Protein 4CPC (pdb70)

Sequence (1151 aa):
INKALLAKRKRLEMYTKASLKTSNQKIEHVWKTQQDQRQKLNQEYSQQFLTLFQQWDLDMQKAEEQEEKILNMFRQQQKILQQSRIVQSQRLKTIKQLYEQFIKSMEELEKNNHDNLLTGAQNEFKKEMAMLQKKIMMETQQQEINKALLAKRKRLEMMYTKASLKTSNQKIEHVWKTQQDQRQKLNQEYSQQFLTLFQQWDLDMQKAEEQEEKILNMFRQQQKILQQSRIVQSQRLKTIKQLYEQFIKSMEELEKNHDNLLTGAQNEFKKEMAMLQKKKIMMETQQQEIGVDINKALLAKRKRLEMYTKASLKTSNQKIEHVWKTQQDQRQKLNQEYSQQFLTLFQQWDLDMQKAEEQEEKILNMFRQQQKILQQSRIVQSQRLKTIKQLYEQFIKSMEELEKNHDNLLTGAQNNEFKKEMAMLQKKIMMETQQINKALLAKRKRLEMYTKASLKTSNQKIEHVWKTQQDQRQKLNQEYSQQFLTLFQQWDLDMQKAEEQEEKILNMFRQQQKILQQSRIVQSQRLKTIKQLYEQFIKSMEELEKNHDNLLTGAQNEFKKEMAMLQKKIMMETQQNKALLAKRKRLEMYTKASLKTSNQKIEHVWKTQQDQRQKLNQEYSQQFLTLFQQWDLDMQKAEEQEEKILNMFRQQQKILQQSRIVQSQRLKTIKQLYEQFIKSMEELEKNHDNNLLTGAQNEFKKEMAMLQKKIMMETQQQEIINKALLAKRKRLEMMYTKASLKTSNQKIEHVWKTQQDQRQKLNQEYSQQFLTLFQQWDLDMQKAEEQEEKILNMFRQQQKILQQSRIVQSQRLKTIKQLYEQFIKSMEELEKNHDNLLTGAQNEFKKEMAMLQKKIMMETQQQEIVQNMLEGVGVDINKALLAKRKRLEMYTKASLKTSNQKIEHVWKTQQDQRQKLNQEYSQQFLTLFQQWDLDMQKAEEQEEKILNMFRQQQKILQQSRIVQSQRLKTIKQLYEQFIKSMEELEKNHDNLLTGAQNEFKKKEMAMLQKKIMMETQQNKALLAKRKRLEMYTKASLKTSNQKIEHVWKTQQDQRQQKLNQEYSQQFLTLFQQWDLDMQKAEEQEEKILNMFRQQQKILQQSRIVQSQRLKTIKQLYEQFIKSMEELEKNHDNLLTGAQNEFKKEMAMMLQKKIMMETQQ

Secondary structure (DSSP, 8-state):
-HHHHHHHHHHHHHHHHHHHHHHHHHHHHHHHHHHHHHHHHHHHHHHHHHHHHHHHHHHHHHHHHHHHHHHHHHHHHHHHHHHHHHHHHHHHHHHHHHHHHHHHHHHHHHHHHHHHHHHHHHHHHHHHHHHHHHHHHHHSPP-/-HHHHHHHHHHHHHHHHHHHHHHHHHHHHHHHHHHHHHHHHHHHHHHHHHHHHHHHHHHHHHHHHHHHHHHHHHHHHHHHHHHHHHHHHHHHHHHHHHHHHHHHHHHHHHHHHHHHHHHHHHHHHHHHHHHHHHHHHHHSPPP-/-HHHHHHHHHHHHHHHHHHHHHHHHHHHHHHHHHHHHHHHHHHHHHHHHHHHHHHHHHHHHHHHHHHHHHHHHHHHHHHHHHHHHHHHHHHHHHHHHHHHHHHHHHHHHHHHHHHHHHHHHHHHHHHHHHHHHHHHHHHHHH--/-HHHHHHHHHHHHHHHHHHHHHHHHHHHHHHHHHHHHHHHHHHHHHHHHHHHHHHHHHHHHHHHHHHHHHHHHHHHHHHHHHHHHHHHHHHHHHHHHHHHHHHHHHHHHHHHHHHHHHHHHHHHHHHHHHHHHHHHHHHH-/-HHHHHHHHHHHHHHHHHHHHHHHHHHHHHHHHHHHHHHHHHHHHHHHHHHHHHHHHHHHHHHHHHHHHHHHHHHHHHHHHHHHHHHHHHHHHHHHHHHHHHHHHHHHHHHHHHHHHHHHHHHHHHHHHHHHHHHHHHSPPP-/-HHHHHHHHHHHHHHHHHHHHHHHHHHHHHHHHHHHHHHHHHHHHHHHHHHHHHHHHHHHHHHHHHHHHHHHHHHHHHHHHHHHHHHHHHHHHHHHHHHHHHHHHHHHHHHHHHHHHHHHHHHHHHHHHHHHHHHHHHHSPPP-/-HHHHHHHHHHHHHHHHHHHHHHHHHHHHHHHHHHHHHHHHHHHHHHHHHHHHHHHHHHHHHHHHHHHHHHHHHHHHHHHHHHHHHHHHHHHHHHHHHHHHHHHHHHHHHHHHHHHHHHHHHHHHHHHHHHHHHHHHHHHHHHHHHHHHHH-/-HHHHHHHHHHHHHHHHHHHHHHHHHHHHHHHHHHHHHHHHHHHHHHHHHHHHHHHHHHHHHHHHHHHHHHHHHHHHHHHHHHHHHHHHHHHHHHHHHHHHHHHHHHHHHHHHHHHHHHHHHHHHHHHHHHHHHHHHHH-

GO terms:
  GO:0000795 synaptonemal complex (C, IDA)
  GO:0005515 protein binding (F, IPI)
  GO:0005634 nucleus (C, IDA)
  GO:0035092 sperm DNA condensation (P, IMP)

InterPro domains:
  IPR006888 XLR/SYCP3/FAM9 domain [PF04803] (83-214)
  IPR051443 X-linked Lymphocyte-regulated/Synaptonemal Complex Protein 3 [PTHR19368] (1-221)

Foldseek 3Di:
DVVVVVVVVVVVVVVVVVVVVVVVVVVVVVVVVVVVVVVVVVVVVVVVVVVVVVVVVVVVVVVVVVVVVVVVVVVVVVVVVVVVVVVVVVVVVVVVVVVVVVVVVVVVVVVVVVVVVVVVVVVVVVVVVVVVVVVPVVPDDDD/DVVVVVVVVVVVVVVVVVVCVVVVVVVVVVVVVVVVVVVVVVVVVVVVVVVVVVVVVVVVVVVVVVVVVVVVVVVVVVVVVVVVVVVVVVVCVVVVVVVVVVVVVVVVVVVVVVVVVVVVVVVVVVVVVVVVVVVCVVPDDDDD/DVVVVVVVVVVVVVVVVVVVVVVVVVVVVVVVVVVVVVVVVVVVVVVVVVVVVVVVVVVVVVVVVVVVVVVVVVVVVVVVVVVVVVVVVVVVVVVVVVVVVVVVVVVVVVVVVVVVVVVVVVVVVVVVVVVVVVVVVVVVVVVD/DVVVVVVVVVVVVVVVVVVVVVVVVVVVVVVVVVVVVVVVVVVVVVVVVVVVVVVVVVVVVVVVVVVVVVVVVVVVVVVVVVVVVVVVVVVCVVVVVVVVVVVVVVVVVVVVVVVVVVVVVVVVVVVVVVVVVVCVVVVVD/DVVVVVVVVVVVVVVVVVVVVVVVVVVVVVVVVVVVVVVVVVVVVVVVVVVVVVVVVVVVVVVVVVVVVVVVCVVVVVVVVVVVVVVVVVVVVVVVVVVVVVVVVVVVVVVVVVVVVVVVVVVVVVVVVVVVVVCVVPDDDDD/DVVVVVVVVVVVVVVVVVVVVVVVVVVVVVVVVVVVVVVVVVVVVVVVVVVVVVVVVVVVVVVVVVVVVVVVVVVVVVVVVVVVVVVVVVVCVVVVVVVVVVVVVVVVVVVVVVVVVVVVVVVVVVVVVVVVVVVDVVPDDDDD/DVVVVVVVVVVVVVVVVVVVVVVVVVVVVVVVVVVVVVVVVVVVVVVVVVVVVVVVVVVVVVVVVVVVVVVVVVVVVVVVVVVVVVVVVVVVVVVVVVVVVVVVVVVVVVVVVVVVVVVVVVVVVVVVVVVVVVVVVVVVVVVVVVVVVVVD/DVVVVVVVVVVVVVVVVVVVVVVVVVVVVVVVVVVVVVVVVVVVVVVVVVVVVVVVVVVVVVVVVVVVVVVVVVVVVVVVVVVVVVVVVVVVVVVVVVVVVVVVVVVVVVVVVVVVVVVVVVVVVVVVVVVVVCVVVVVD

Organism: Homo sapiens (NCBI:txid9606)

Structure (mmCIF, N/CA/C/O backbone):
data_4CPC
#
_entry.id   4CPC
#
_cell.length_a   49.140
_cell.length_b   92.381
_cell.length_c   103.367
_cell.angle_alpha   66.53
_cell.angle_beta   82.32
_cell.angle_gamma   76.53
#
_symmetry.space_group_name_H-M   'P 1'
#
loop_
_entity.id
_entity.type
_entity.pdbx_description
1 polymer 'SYNAPTONEMAL COMPLEX PROTEIN 3'
2 water water
#
loop_
_atom_site.group_PDB
_atom_site.id
_atom_site.type_symbol
_atom_site.label_atom_id
_atom_site.label_alt_id
_atom_site.label_comp_id
_atom_site.label_asym_id
_atom_site.label_entity_id
_atom_site.label_seq_id
_atom_site.pdbx_PDB_ins_code
_atom_site.Cartn_x
_atom_site.Cartn_y
_atom_site.Cartn_z
_atom_site.occupancy
_atom_site.B_iso_or_equiv
_atom_site.auth_seq_id
_atom_site.auth_comp_id
_atom_site.auth_asym_id
_atom_site.auth_atom_id
_atom_site.pdbx_PDB_model_num
ATOM 1 N N . ILE A 1 18 ? -4.165 57.686 238.720 1.00 87.00 81 ILE A N 1
ATOM 2 C CA . ILE A 1 18 ? -3.105 58.674 238.506 1.00 86.37 81 ILE A CA 1
ATOM 3 C C . ILE A 1 18 ? -2.323 58.403 237.195 1.00 87.45 81 ILE A C 1
ATOM 4 O O . ILE A 1 18 ? -2.189 59.309 236.354 1.00 87.05 81 ILE A O 1
ATOM 9 N N . ASN A 1 19 ? -1.843 57.152 237.017 1.00 80.63 82 ASN A N 1
ATOM 10 C CA . ASN A 1 19 ? -1.143 56.752 235.792 1.00 78.60 82 ASN A CA 1
ATOM 11 C C . ASN A 1 19 ? -2.114 56.634 234.604 1.00 76.18 82 ASN A C 1
ATOM 12 O O . ASN A 1 19 ? -1.719 56.896 233.472 1.00 75.20 82 ASN A O 1
ATOM 17 N N . LYS A 1 20 ? -3.389 56.294 234.881 1.00 67.90 83 LYS A N 1
ATOM 18 C CA . LYS A 1 20 ? -4.479 56.214 233.910 1.00 65.64 83 LYS A CA 1
ATOM 19 C C . LYS A 1 20 ? -4.729 57.642 233.346 1.00 65.25 83 LYS A C 1
ATOM 20 O O . LYS A 1 20 ? -4.894 57.799 232.137 1.00 64.41 83 LYS A O 1
ATOM 26 N N . ALA A 1 21 ? -4.715 58.662 234.233 1.00 58.56 84 ALA A N 1
ATOM 27 C CA . ALA A 1 21 ? -4.885 60.080 233.914 1.00 57.27 84 ALA A CA 1
ATOM 28 C C . ALA A 1 21 ? -3.690 60.591 233.085 1.00 60.05 84 ALA A C 1
ATOM 29 O O . ALA A 1 21 ? -3.880 61.356 232.128 1.00 58.10 84 ALA A O 1
ATOM 31 N N . LEU A 1 22 ? -2.471 60.163 233.456 1.00 56.44 85 LEU A N 1
ATOM 32 C CA . LEU A 1 22 ? -1.242 60.547 232.768 1.00 56.90 85 LEU A CA 1
ATOM 33 C C . LEU A 1 22 ? -1.241 60.051 231.298 1.00 59.86 85 LEU A C 1
ATOM 34 O O . LEU A 1 22 ? -0.879 60.802 230.386 1.00 58.60 85 LEU A O 1
ATOM 39 N N . LEU A 1 23 ? -1.675 58.796 231.090 1.00 55.83 86 LEU A N 1
ATOM 40 C CA . LEU A 1 23 ? -1.745 58.188 229.772 1.00 55.18 86 LEU A CA 1
ATOM 41 C C . LEU A 1 23 ? -2.856 58.821 228.923 1.00 57.25 86 LEU A C 1
ATOM 42 O O . LEU A 1 23 ? -2.664 59.004 227.721 1.00 57.66 86 LEU A O 1
ATOM 47 N N . ALA A 1 24 ? -3.978 59.213 229.561 1.00 49.52 87 ALA A N 1
ATOM 48 C CA . ALA A 1 24 ? -5.107 59.856 228.902 1.00 47.31 87 ALA A CA 1
ATOM 49 C C . ALA A 1 24 ? -4.691 61.245 228.397 1.00 49.11 87 ALA A C 1
ATOM 50 O O . ALA A 1 24 ? -5.053 61.623 227.288 1.00 49.14 87 ALA A O 1
ATOM 52 N N . LYS A 1 25 ? -3.905 61.976 229.190 1.00 44.80 88 LYS A N 1
ATOM 53 C CA . LYS A 1 25 ? -3.380 63.295 228.842 1.00 44.44 88 LYS A CA 1
ATOM 54 C C . LYS A 1 25 ? -2.418 63.166 227.642 1.00 49.06 88 LYS A C 1
ATOM 55 O O . LYS A 1 25 ? -2.531 63.930 226.687 1.00 48.49 88 LYS A O 1
ATOM 61 N N . ARG A 1 26 ? -1.525 62.170 227.682 1.00 46.21 89 ARG A N 1
ATOM 62 C CA . ARG A 1 26 ? -0.538 61.888 226.635 1.00 46.16 89 ARG A CA 1
ATOM 63 C C . ARG A 1 26 ? -1.243 61.534 225.310 1.00 50.30 89 ARG A C 1
ATOM 64 O O . ARG A 1 26 ? -0.892 62.093 224.265 1.00 50.54 89 ARG A O 1
ATOM 72 N N . LYS A 1 27 ? -2.270 60.654 225.372 1.00 45.58 90 LYS A N 1
ATOM 73 C CA . LYS A 1 27 ? -3.074 60.230 224.227 1.00 44.60 90 LYS A CA 1
ATOM 74 C C . LYS A 1 27 ? -3.793 61.452 223.615 1.00 45.14 90 LYS A C 1
ATOM 75 O O . LYS A 1 27 ? -3.842 61.578 222.406 1.00 44.37 90 LYS A O 1
ATOM 81 N N . ARG A 1 28 ? -4.318 62.347 224.450 1.00 40.18 91 ARG A N 1
ATOM 82 C CA . ARG A 1 28 ? -4.984 63.550 223.985 1.00 39.78 91 ARG A CA 1
ATOM 83 C C . ARG A 1 28 ? -3.979 64.447 223.211 1.00 45.39 91 ARG A C 1
ATOM 84 O O . ARG A 1 28 ? -4.286 64.900 222.117 1.00 44.39 91 ARG A O 1
ATOM 92 N N . LEU A 1 29 ? -2.792 64.690 223.780 1.00 43.00 92 LEU A N 1
ATOM 93 C CA . LEU A 1 29 ? -1.770 65.511 223.120 1.00 43.14 92 LEU A CA 1
ATOM 94 C C . LEU A 1 29 ? -1.262 64.884 221.826 1.00 43.50 92 LEU A C 1
ATOM 95 O O . LEU A 1 29 ? -1.099 65.593 220.831 1.00 41.36 92 LEU A O 1
ATOM 100 N N . GLU A 1 30 ? -1.121 63.552 221.806 1.00 39.87 93 GLU A N 1
ATOM 101 C CA . GLU A 1 30 ? -0.713 62.825 220.600 1.00 40.87 93 GLU A CA 1
ATOM 102 C C . GLU A 1 30 ? -1.742 62.945 219.460 1.00 45.44 93 GLU A C 1
ATOM 103 O O . GLU A 1 30 ? -1.339 63.101 218.304 1.00 43.72 93 GLU A O 1
ATOM 109 N N . MET A 1 31 ? -3.059 62.895 219.796 1.00 43.20 94 MET A N 1
ATOM 110 C CA . MET A 1 31 ? -4.146 63.022 218.842 1.00 44.71 94 MET A CA 1
ATOM 111 C C . MET A 1 31 ? -4.163 64.447 218.290 1.00 44.83 94 MET A C 1
ATOM 112 O O . MET A 1 31 ? -4.317 64.611 217.080 1.00 44.34 94 MET A O 1
ATOM 117 N N . TYR A 1 32 ? -4.005 65.471 219.151 1.00 37.33 95 TYR A N 1
ATOM 118 C CA . TYR A 1 32 ? -3.978 66.860 218.702 1.00 36.67 95 TYR A CA 1
ATOM 119 C C . TYR A 1 32 ? -2.767 67.117 217.748 1.00 40.62 95 TYR A C 1
ATOM 120 O O . TYR A 1 32 ? -2.913 67.777 216.718 1.00 42.69 95 TYR A O 1
ATOM 129 N N . THR A 1 33 ? -1.593 66.581 218.087 1.00 34.98 96 THR A N 1
ATOM 130 C CA . THR A 1 33 ? -0.384 66.706 217.268 1.00 34.48 96 THR A CA 1
ATOM 131 C C . THR A 1 33 ? -0.618 66.123 215.883 1.00 38.12 96 THR A C 1
ATOM 132 O O . THR A 1 33 ? -0.333 66.784 214.885 1.00 37.57 96 THR A O 1
ATOM 136 N N . LYS A 1 34 ? -1.175 64.907 215.834 1.00 36.54 97 LYS A N 1
ATOM 137 C CA . LYS A 1 34 ? -1.488 64.216 214.586 1.00 37.16 97 LYS A CA 1
ATOM 138 C C . LYS A 1 34 ? -2.430 65.071 213.695 1.00 41.24 97 LYS A C 1
ATOM 139 O O . LYS A 1 34 ? -2.133 65.285 212.523 1.00 41.91 97 LYS A O 1
ATOM 145 N N . ALA A 1 35 ? -3.495 65.622 214.280 1.00 36.85 98 ALA A N 1
ATOM 146 C CA . ALA A 1 35 ? -4.472 66.466 213.602 1.00 35.72 98 ALA A CA 1
ATOM 147 C C . ALA A 1 35 ? -3.840 67.768 213.096 1.00 37.74 98 ALA A C 1
ATOM 148 O O . ALA A 1 35 ? -4.122 68.208 211.973 1.00 39.10 98 ALA A O 1
ATOM 150 N N . SER A 1 36 ? -3.000 68.385 213.921 1.00 33.18 99 SER A N 1
ATOM 151 C CA . SER A 1 36 ? -2.324 69.622 213.546 1.00 33.96 99 SER A CA 1
ATOM 152 C C . SER A 1 36 ? -1.338 69.429 212.397 1.00 36.02 99 SER A C 1
ATOM 153 O O . SER A 1 36 ? -1.334 70.224 211.469 1.00 34.29 99 SER A O 1
ATOM 156 N N . LEU A 1 37 ? -0.535 68.363 212.448 1.00 34.03 100 LEU A N 1
ATOM 157 C CA . LEU A 1 37 ? 0.415 68.045 211.383 1.00 34.32 100 LEU A CA 1
ATOM 158 C C . LEU A 1 37 ? -0.319 67.713 210.092 1.00 36.40 100 LEU A C 1
ATOM 159 O O . LEU A 1 37 ? 0.080 68.178 209.028 1.00 36.29 100 LEU A O 1
ATOM 164 N N . LYS A 1 38 ? -1.447 66.997 210.189 1.00 32.80 101 LYS A N 1
ATOM 165 C CA . LYS A 1 38 ? -2.262 66.639 209.027 1.00 31.07 101 LYS A CA 1
ATOM 166 C C . LYS A 1 38 ? -2.796 67.891 208.324 1.00 31.80 101 LYS A C 1
ATOM 167 O O . LYS A 1 38 ? -2.705 67.990 207.104 1.00 30.53 101 LYS A O 1
ATOM 173 N N . THR A 1 39 ? -3.292 68.858 209.096 1.00 27.99 102 THR A N 1
ATOM 174 C CA . THR A 1 39 ? -3.841 70.099 208.561 1.00 28.25 102 THR A CA 1
ATOM 175 C C . THR A 1 39 ? -2.744 70.970 207.920 1.00 34.33 102 THR A C 1
ATOM 176 O O . THR A 1 39 ? -2.919 71.443 206.803 1.00 38.68 102 THR A O 1
ATOM 180 N N . SER A 1 40 ? -1.650 71.193 208.638 1.00 28.60 103 SER A N 1
ATOM 181 C CA . SER A 1 40 ? -0.512 71.998 208.204 1.00 28.90 103 SER A CA 1
ATOM 182 C C . SER A 1 40 ? 0.119 71.448 206.929 1.00 33.23 103 SER A C 1
ATOM 183 O O . SER A 1 40 ? 0.432 72.224 206.030 1.00 33.61 103 SER A O 1
ATOM 186 N N . ASN A 1 41 ? 0.225 70.107 206.823 1.00 29.81 104 ASN A N 1
ATOM 187 C CA . ASN A 1 41 ? 0.738 69.457 205.616 1.00 30.55 104 ASN A CA 1
ATOM 188 C C . ASN A 1 41 ? -0.202 69.594 204.439 1.00 35.88 104 ASN A C 1
ATOM 189 O O . ASN A 1 41 ? 0.248 69.899 203.327 1.00 37.50 104 ASN A O 1
ATOM 194 N N . GLN A 1 42 ? -1.518 69.465 204.689 1.00 31.37 105 GLN A N 1
ATOM 195 C CA . GLN A 1 42 ? -2.533 69.610 203.654 1.00 30.60 105 GLN A CA 1
ATOM 196 C C . GLN A 1 42 ? -2.512 71.019 203.028 1.00 33.74 105 GLN A C 1
ATOM 197 O O . GLN A 1 42 ? -2.630 71.149 201.806 1.00 34.31 105 GLN A O 1
ATOM 203 N N . LYS A 1 43 ? -2.298 72.052 203.848 1.00 30.26 106 LYS A N 1
ATOM 204 C CA . LYS A 1 43 ? -2.233 73.437 203.354 1.00 30.21 106 LYS A CA 1
ATOM 205 C C . LYS A 1 43 ? -1.041 73.637 202.406 1.00 37.32 106 LYS A C 1
ATOM 206 O O . LYS A 1 43 ? -1.172 74.348 201.404 1.00 38.79 106 LYS A O 1
ATOM 212 N N . ILE A 1 44 ? 0.109 73.000 202.706 1.00 35.06 107 ILE A N 1
ATOM 213 C CA . ILE A 1 44 ? 1.295 73.042 201.837 1.00 35.51 107 ILE A CA 1
ATOM 214 C C . ILE A 1 44 ? 0.981 72.265 200.544 1.00 41.39 107 ILE A C 1
ATOM 215 O O . ILE A 1 44 ? 1.316 72.723 199.447 1.00 40.60 107 ILE A O 1
ATOM 220 N N . GLU A 1 45 ? 0.293 71.115 200.662 1.00 38.25 108 GLU A N 1
ATOM 221 C CA . GLU A 1 45 ? -0.118 70.334 199.486 1.00 37.43 108 GLU A CA 1
ATOM 222 C C . GLU A 1 45 ? -1.014 71.171 198.549 1.00 38.99 108 GLU A C 1
ATOM 223 O O . GLU A 1 45 ? -0.917 71.080 197.323 1.00 38.20 108 GLU A O 1
ATOM 229 N N . HIS A 1 46 ? -1.859 72.031 199.134 1.00 35.49 109 HIS A N 1
ATOM 230 C CA . HIS A 1 46 ? -2.720 72.881 198.339 1.00 34.53 109 HIS A CA 1
ATOM 231 C C . HIS A 1 46 ? -1.922 73.941 197.544 1.00 38.82 109 HIS A C 1
ATOM 232 O O . HIS A 1 46 ? -2.321 74.312 196.436 1.00 37.36 109 HIS A O 1
ATOM 239 N N . VAL A 1 47 ? -0.779 74.382 198.069 1.00 34.70 110 VAL A N 1
ATOM 240 C CA . VAL A 1 47 ? 0.106 75.302 197.331 1.00 35.24 110 VAL A CA 1
ATOM 241 C C . VAL A 1 47 ? 0.641 74.586 196.072 1.00 35.63 110 VAL A C 1
ATOM 242 O O . VAL A 1 47 ? 0.539 75.141 194.987 1.00 33.31 110 VAL A O 1
ATOM 246 N N . TRP A 1 48 ? 1.101 73.318 196.194 1.00 34.40 111 TRP A N 1
ATOM 247 C CA . TRP A 1 48 ? 1.588 72.562 195.024 1.00 35.81 111 TRP A CA 1
ATOM 248 C C . TRP A 1 48 ? 0.501 72.424 193.966 1.00 37.72 111 TRP A C 1
ATOM 249 O O . TRP A 1 48 ? 0.763 72.649 192.794 1.00 36.67 111 TRP A O 1
ATOM 260 N N . LYS A 1 49 ? -0.724 72.063 194.401 1.00 35.13 112 LYS A N 1
ATOM 261 C CA . LYS A 1 49 ? -1.872 71.868 193.516 1.00 34.35 112 LYS A CA 1
ATOM 262 C C . LYS A 1 49 ? -2.287 73.133 192.799 1.00 34.86 112 LYS A C 1
ATOM 263 O O . LYS A 1 49 ? -2.641 73.081 191.620 1.00 33.46 112 LYS A O 1
ATOM 269 N N . THR A 1 50 ? -2.192 74.264 193.496 1.00 30.19 113 THR A N 1
ATOM 270 C CA . THR A 1 50 ? -2.498 75.589 192.967 1.00 30.43 113 THR A CA 1
ATOM 271 C C . THR A 1 50 ? -1.543 75.942 191.904 1.00 35.86 113 THR A C 1
ATOM 272 O O . THR A 1 50 ? -1.984 76.365 190.852 1.00 38.88 113 THR A O 1
ATOM 276 N N . GLN A 1 51 ? -0.214 75.775 192.169 1.00 32.19 114 GLN A N 1
ATOM 277 C CA . GLN A 1 51 ? 0.845 76.095 191.211 1.00 30.47 114 GLN A CA 1
ATOM 278 C C . GLN A 1 51 ? 0.669 75.284 189.936 1.00 33.30 114 GLN A C 1
ATOM 279 O O . GLN A 1 51 ? 0.658 75.853 188.862 1.00 33.77 114 GLN A O 1
ATOM 285 N N . GLN A 1 52 ? 0.443 73.986 190.077 1.00 30.19 115 GLN A N 1
ATOM 286 C CA . GLN A 1 52 ? 0.224 73.048 188.993 1.00 30.35 115 GLN A CA 1
ATOM 287 C C . GLN A 1 52 ? -1.019 73.461 188.184 1.00 33.94 115 GLN A C 1
ATOM 288 O O . GLN A 1 52 ? -0.952 73.496 186.959 1.00 34.51 115 GLN A O 1
ATOM 294 N N . ASP A 1 53 ? -2.128 73.833 188.872 1.00 30.18 116 ASP A N 1
ATOM 295 C CA . ASP A 1 53 ? -3.364 74.268 188.204 1.00 28.04 116 ASP A CA 1
ATOM 296 C C . ASP A 1 53 ? -3.110 75.490 187.327 1.00 31.91 116 ASP A C 1
ATOM 297 O O . ASP A 1 53 ? -3.527 75.516 186.164 1.00 32.22 116 ASP A O 1
ATOM 302 N N . GLN A 1 54 ? -2.430 76.496 187.899 1.00 28.91 117 GLN A N 1
ATOM 303 C CA . GLN A 1 54 ? -2.095 77.754 187.209 1.00 28.02 117 GLN A CA 1
ATOM 304 C C . GLN A 1 54 ? -1.135 77.568 186.050 1.00 30.28 117 GLN A C 1
ATOM 305 O O . GLN A 1 54 ? -1.302 78.258 185.060 1.00 30.07 117 GLN A O 1
ATOM 311 N N . ARG A 1 55 ? -0.161 76.631 186.148 1.00 26.10 118 ARG A N 1
ATOM 312 C CA . ARG A 1 55 ? 0.734 76.375 185.019 1.00 27.43 118 ARG A CA 1
ATOM 313 C C . ARG A 1 55 ? -0.068 75.719 183.881 1.00 30.81 118 ARG A C 1
ATOM 314 O O . ARG A 1 55 ? 0.056 76.123 182.737 1.00 32.13 118 ARG A O 1
ATOM 322 N N . GLN A 1 56 ? -0.923 74.754 184.203 1.00 31.05 119 GLN A N 1
ATOM 323 C CA . GLN A 1 56 ? -1.762 74.088 183.174 1.00 32.52 119 GLN A CA 1
ATOM 324 C C . GLN A 1 56 ? -2.787 75.035 182.545 1.00 31.19 119 GLN A C 1
ATOM 325 O O . GLN A 1 56 ? -2.962 75.027 181.346 1.00 30.30 119 GLN A O 1
ATOM 331 N N . LYS A 1 57 ? -3.378 75.907 183.330 1.00 29.76 120 LYS A N 1
ATOM 332 C CA . LYS A 1 57 ? -4.357 76.888 182.837 1.00 30.32 120 LYS A CA 1
ATOM 333 C C . LYS A 1 57 ? -3.671 77.834 181.832 1.00 36.20 120 LYS A C 1
ATOM 334 O O . LYS A 1 57 ? -4.209 78.081 180.743 1.00 34.90 120 LYS A O 1
ATOM 340 N N . LEU A 1 58 ? -2.457 78.310 182.171 1.00 33.79 121 LEU A N 1
ATOM 341 C CA . LEU A 1 58 ? -1.681 79.170 181.284 1.00 33.20 121 LEU A CA 1
ATOM 342 C C . LEU A 1 58 ? -1.376 78.473 179.969 1.00 35.41 121 LEU A C 1
ATOM 343 O O . LEU A 1 58 ? -1.558 79.064 178.905 1.00 35.37 121 LEU A O 1
ATOM 348 N N . ASN A 1 59 ? -0.980 77.187 180.028 1.00 31.84 122 ASN A N 1
ATOM 349 C CA . ASN A 1 59 ? -0.701 76.424 178.819 1.00 31.98 122 ASN A CA 1
ATOM 350 C C . ASN A 1 59 ? -1.931 76.242 177.944 1.00 36.14 122 ASN A C 1
ATOM 351 O O . ASN A 1 59 ? -1.832 76.353 176.716 1.00 37.27 122 ASN A O 1
ATOM 356 N N . GLN A 1 60 ? -3.089 75.985 178.577 1.00 32.06 123 GLN A N 1
ATOM 357 C CA . GLN A 1 60 ? -4.363 75.780 177.894 1.00 31.01 123 GLN A CA 1
ATOM 358 C C . GLN A 1 60 ? -4.829 77.043 177.219 1.00 34.28 123 GLN A C 1
ATOM 359 O O . GLN A 1 60 ? -5.224 76.980 176.060 1.00 35.85 123 GLN A O 1
ATOM 365 N N . GLU A 1 61 ? -4.661 78.194 177.873 1.00 31.35 124 GLU A N 1
ATOM 366 C CA . GLU A 1 61 ? -5.000 79.523 177.314 1.00 32.17 124 GLU A CA 1
ATOM 367 C C . GLU A 1 61 ? -4.159 79.845 176.080 1.00 36.98 124 GLU A C 1
ATOM 368 O O . GLU A 1 61 ? -4.721 80.232 175.071 1.00 37.22 124 GLU A O 1
ATOM 374 N N . TYR A 1 62 ? -2.823 79.647 176.141 1.00 34.34 125 TYR A N 1
ATOM 375 C CA . TYR A 1 62 ? -1.978 79.916 174.982 1.00 34.70 125 TYR A CA 1
ATOM 376 C C . TYR A 1 62 ? -2.195 78.901 173.869 1.00 36.98 125 TYR A C 1
ATOM 377 O O . TYR A 1 62 ? -2.236 79.291 172.708 1.00 34.84 125 TYR A O 1
ATOM 386 N N . SER A 1 63 ? -2.416 77.619 174.225 1.00 33.64 126 SER A N 1
ATOM 387 C CA . SER A 1 63 ? -2.687 76.594 173.202 1.00 33.86 126 SER A CA 1
ATOM 388 C C . SER A 1 63 ? -3.934 76.919 172.389 1.00 37.88 126 SER A C 1
ATOM 389 O O . SER A 1 63 ? -3.930 76.696 171.190 1.00 37.67 126 SER A O 1
ATOM 392 N N . GLN A 1 64 ? -4.971 77.474 173.027 1.00 35.88 127 GLN A N 1
ATOM 393 C CA . GLN A 1 64 ? -6.188 77.868 172.338 1.00 37.60 127 GLN A CA 1
ATOM 394 C C . GLN A 1 64 ? -5.869 78.981 171.329 1.00 41.77 127 GLN A C 1
ATOM 395 O O . GLN A 1 64 ? -6.281 78.889 170.179 1.00 40.22 127 GLN A O 1
ATOM 401 N N . GLN A 1 65 ? -5.111 80.011 171.765 1.00 39.23 128 GLN A N 1
ATOM 402 C CA . GLN A 1 65 ? -4.671 81.130 170.916 1.00 38.19 128 GLN A CA 1
ATOM 403 C C . GLN A 1 65 ? -3.796 80.652 169.742 1.00 40.63 128 GLN A C 1
ATOM 404 O O . GLN A 1 65 ? -4.026 81.083 168.622 1.00 40.35 128 GLN A O 1
ATOM 410 N N . PHE A 1 66 ? -2.849 79.718 169.979 1.00 36.20 129 PHE A N 1
ATOM 411 C CA . PHE A 1 66 ? -2.029 79.205 168.899 1.00 35.45 129 PHE A CA 1
ATOM 412 C C . PHE A 1 66 ? -2.872 78.387 167.917 1.00 42.78 129 PHE A C 1
ATOM 413 O O . PHE A 1 66 ? -2.653 78.489 166.715 1.00 41.89 129 PHE A O 1
ATOM 421 N N . LEU A 1 67 ? -3.843 77.603 168.422 1.00 42.15 130 LEU A N 1
ATOM 422 C CA . LEU A 1 67 ? -4.749 76.804 167.592 1.00 44.08 130 LEU A CA 1
ATOM 423 C C . LEU A 1 67 ? -5.567 77.712 166.664 1.00 44.50 130 LEU A C 1
ATOM 424 O O . LEU A 1 67 ? -5.687 77.405 165.487 1.00 42.89 130 LEU A O 1
ATOM 429 N N . THR A 1 68 ? -6.094 78.828 167.184 1.00 41.33 131 THR A N 1
ATOM 430 C CA . THR A 1 68 ? -6.834 79.812 166.401 1.00 41.70 131 THR A CA 1
ATOM 431 C C . THR A 1 68 ? -5.951 80.336 165.246 1.00 48.24 131 THR A C 1
ATOM 432 O O . THR A 1 68 ? -6.407 80.310 164.100 1.00 49.28 131 THR A O 1
ATOM 436 N N . LEU A 1 69 ? -4.680 80.716 165.536 1.00 43.68 132 LEU A N 1
ATOM 437 C CA . LEU A 1 69 ? -3.735 81.213 164.538 1.00 43.63 132 LEU A CA 1
ATOM 438 C C . LEU A 1 69 ? -3.423 80.186 163.459 1.00 45.67 132 LEU A C 1
ATOM 439 O O . LEU A 1 69 ? -3.423 80.527 162.281 1.00 44.46 132 LEU A O 1
ATOM 444 N N . PHE A 1 70 ? -3.169 78.930 163.861 1.00 42.65 133 PHE A N 1
ATOM 445 C CA . PHE A 1 70 ? -2.856 77.861 162.928 1.00 41.94 133 PHE A CA 1
ATOM 446 C C . PHE A 1 70 ? -4.062 77.505 162.039 1.00 49.22 133 PHE A C 1
ATOM 447 O O . PHE A 1 70 ? -3.880 77.244 160.859 1.00 49.84 133 PHE A O 1
ATOM 455 N N . GLN A 1 71 ? -5.288 77.556 162.591 1.00 47.32 134 GLN A N 1
ATOM 456 C CA . GLN A 1 71 ? -6.522 77.254 161.873 1.00 47.98 134 GLN A CA 1
ATOM 457 C C . GLN A 1 71 ? -6.778 78.344 160.849 1.00 52.77 134 GLN A C 1
ATOM 458 O O . GLN A 1 71 ? -7.091 78.018 159.710 1.00 54.05 134 GLN A O 1
ATOM 464 N N . GLN A 1 72 ? -6.640 79.623 161.248 1.00 47.63 135 GLN A N 1
ATOM 465 C CA . GLN A 1 72 ? -6.805 80.775 160.374 1.00 47.37 135 GLN A CA 1
ATOM 466 C C . GLN A 1 72 ? -5.781 80.727 159.225 1.00 51.01 135 GLN A C 1
ATOM 467 O O . GLN A 1 72 ? -6.140 80.994 158.080 1.00 49.18 135 GLN A O 1
ATOM 473 N N . TRP A 1 73 ? -4.534 80.335 159.529 1.00 47.12 136 TRP A N 1
ATOM 474 C CA . TRP A 1 73 ? -3.478 80.228 158.542 1.00 46.95 136 TRP A CA 1
ATOM 475 C C . TRP A 1 73 ? -3.829 79.150 157.507 1.00 53.98 136 TRP A C 1
ATOM 476 O O . TRP A 1 73 ? -3.703 79.398 156.304 1.00 55.24 136 TRP A O 1
ATOM 487 N N . ASP A 1 74 ? -4.293 77.988 157.966 1.00 51.85 137 ASP A N 1
ATOM 488 C CA . ASP A 1 74 ? -4.694 76.880 157.106 1.00 53.08 137 ASP A CA 1
ATOM 489 C C . ASP A 1 74 ? -5.851 77.273 156.170 1.00 57.70 137 ASP A C 1
ATOM 490 O O . ASP A 1 74 ? -5.802 76.934 154.998 1.00 56.35 137 ASP A O 1
ATOM 495 N N . LEU A 1 75 ? -6.852 78.008 156.672 1.00 56.75 138 LEU A N 1
ATOM 496 C CA . LEU A 1 75 ? -7.984 78.480 155.876 1.00 59.18 138 LEU A CA 1
ATOM 497 C C . LEU A 1 75 ? -7.540 79.488 154.817 1.00 64.35 138 LEU A C 1
ATOM 498 O O . LEU A 1 75 ? -8.042 79.442 153.690 1.00 63.91 138 LEU A O 1
ATOM 503 N N . ASP A 1 76 ? -6.587 80.377 155.179 1.00 60.76 139 ASP A N 1
ATOM 504 C CA . ASP A 1 76 ? -6.028 81.380 154.281 1.00 60.74 139 ASP A CA 1
ATOM 505 C C . ASP A 1 76 ? -5.234 80.750 153.145 1.00 63.49 139 ASP A C 1
ATOM 506 O O . ASP A 1 76 ? -5.239 81.276 152.031 1.00 62.11 139 ASP A O 1
ATOM 511 N N . MET A 1 77 ? -4.591 79.608 153.420 1.00 61.09 140 MET A N 1
ATOM 512 C CA . MET A 1 77 ? -3.825 78.857 152.430 1.00 61.80 140 MET A CA 1
ATOM 513 C C . MET A 1 77 ? -4.753 78.139 151.463 1.00 65.75 140 MET A C 1
ATOM 514 O O . MET A 1 77 ? -4.393 77.975 150.304 1.00 65.41 140 MET A O 1
ATOM 519 N N . GLN A 1 78 ? -5.942 77.721 151.938 1.00 62.72 141 GLN A N 1
ATOM 520 C CA . GLN A 1 78 ? -6.970 77.066 151.132 1.00 63.49 141 GLN A CA 1
ATOM 521 C C . GLN A 1 78 ? -7.563 78.085 150.150 1.00 69.25 141 GLN A C 1
ATOM 522 O O . GLN A 1 78 ? -7.741 77.758 148.975 1.00 69.03 141 GLN A O 1
ATOM 528 N N . LYS A 1 79 ? -7.846 79.318 150.635 1.00 66.55 142 LYS A N 1
ATOM 529 C CA . LYS A 1 79 ? -8.357 80.433 149.846 1.00 67.26 142 LYS A CA 1
ATOM 530 C C . LYS A 1 79 ? -7.333 80.821 148.760 1.00 71.72 142 LYS A C 1
ATOM 531 O O . LYS A 1 79 ? -7.734 81.024 147.611 1.00 71.67 142 LYS A O 1
ATOM 537 N N . ALA A 1 80 ? -6.018 80.886 149.123 1.00 67.33 143 ALA A N 1
ATOM 538 C CA . ALA A 1 80 ? -4.914 81.225 148.216 1.00 66.65 143 ALA A CA 1
ATOM 539 C C . ALA A 1 80 ? -4.753 80.186 147.097 1.00 73.43 143 ALA A C 1
ATOM 540 O O . ALA A 1 80 ? -4.414 80.552 145.970 1.00 72.74 143 ALA A O 1
ATOM 542 N N . GLU A 1 81 ? -5.011 78.901 147.410 1.00 72.37 144 GLU A N 1
ATOM 543 C CA . GLU A 1 81 ? -4.952 77.785 146.465 1.00 73.56 144 GLU A CA 1
ATOM 544 C C . GLU A 1 81 ? -6.104 77.896 145.456 1.00 80.38 144 GLU A C 1
ATOM 545 O O . GLU A 1 81 ? -5.890 77.650 144.272 1.00 80.25 144 GLU A O 1
ATOM 551 N N . GLU A 1 82 ? -7.315 78.260 145.927 1.00 78.19 145 GLU A N 1
ATOM 552 C CA . GLU A 1 82 ? -8.505 78.409 145.091 1.00 78.81 145 GLU A CA 1
ATOM 553 C C . GLU A 1 82 ? -8.347 79.568 144.114 1.00 85.02 145 GLU A C 1
ATOM 554 O O . GLU A 1 82 ? -8.723 79.431 142.947 1.00 84.44 145 GLU A O 1
ATOM 560 N N . GLN A 1 83 ? -7.795 80.706 144.590 1.00 83.09 146 GLN A N 1
ATOM 561 C CA . GLN A 1 83 ? -7.582 81.894 143.763 1.00 83.99 146 GLN A CA 1
ATOM 562 C C . GLN A 1 83 ? -6.475 81.684 142.728 1.00 89.40 146 GLN A C 1
ATOM 563 O O . GLN A 1 83 ? -6.585 82.218 141.627 1.00 89.05 146 GLN A O 1
ATOM 569 N N . GLU A 1 84 ? -5.443 80.876 143.049 1.00 86.99 147 GLU A N 1
ATOM 570 C CA . GLU A 1 84 ? -4.382 80.576 142.085 1.00 87.78 147 GLU A CA 1
ATOM 571 C C . GLU A 1 84 ? -4.839 79.542 141.037 1.00 92.81 147 GLU A C 1
ATOM 572 O O . GLU A 1 84 ? -4.218 79.433 139.976 1.00 93.14 147 GLU A O 1
ATOM 578 N N . GLU A 1 85 ? -5.926 78.795 141.340 1.00 88.93 148 GLU A N 1
ATOM 579 C CA . GLU A 1 85 ? -6.550 77.817 140.441 1.00 88.54 148 GLU A CA 1
ATOM 580 C C . GLU A 1 85 ? -7.389 78.598 139.417 1.00 90.62 148 GLU A C 1
ATOM 581 O O . GLU A 1 85 ? -7.443 78.219 138.249 1.00 90.36 148 GLU A O 1
ATOM 587 N N . LYS A 1 86 ? -8.018 79.700 139.867 1.00 85.68 149 LYS A N 1
ATOM 588 C CA . LYS A 1 86 ? -8.845 80.581 139.052 1.00 85.01 149 LYS A CA 1
ATOM 589 C C . LYS A 1 86 ? -8.003 81.326 138.012 1.00 88.84 149 LYS A C 1
ATOM 590 O O . LYS A 1 86 ? -8.414 81.397 136.851 1.00 87.40 149 LYS A O 1
ATOM 596 N N . ILE A 1 87 ? -6.828 81.870 138.428 1.00 86.47 150 ILE A N 1
ATOM 597 C CA . ILE A 1 87 ? -5.904 82.603 137.555 1.00 86.74 150 ILE A CA 1
ATOM 598 C C . ILE A 1 87 ? -5.268 81.688 136.504 1.00 92.68 150 ILE A C 1
ATOM 599 O O . ILE A 1 87 ? -5.193 82.087 135.342 1.00 92.65 150 ILE A O 1
ATOM 604 N N . LEU A 1 88 ? -4.878 80.455 136.873 1.00 90.21 151 LEU A N 1
ATOM 605 C CA . LEU A 1 88 ? -4.321 79.502 135.905 1.00 91.10 151 LEU A CA 1
ATOM 606 C C . LEU A 1 88 ? -5.355 79.159 134.797 1.00 95.71 151 LEU A C 1
ATOM 607 O O . LEU A 1 88 ? -4.987 79.058 133.626 1.00 94.98 151 LEU A O 1
ATOM 612 N N . ASN A 1 89 ? -6.642 79.038 135.175 1.00 93.08 152 ASN A N 1
ATOM 613 C CA . ASN A 1 89 ? -7.748 78.761 134.260 1.00 93.33 152 ASN A CA 1
ATOM 614 C C . ASN A 1 89 ? -8.086 79.971 133.380 1.00 97.31 152 ASN A C 1
ATOM 615 O O . ASN A 1 89 ? -8.360 79.788 132.195 1.00 96.29 152 ASN A O 1
ATOM 620 N N . MET A 1 90 ? -8.045 81.201 133.942 1.00 94.45 153 MET A N 1
ATOM 621 C CA . MET A 1 90 ? -8.308 82.423 133.178 1.00 95.00 153 MET A CA 1
ATOM 622 C C . MET A 1 90 ? -7.151 82.794 132.245 1.00 98.04 153 MET A C 1
ATOM 623 O O . MET A 1 90 ? -7.378 83.470 131.242 1.00 97.79 153 MET A O 1
ATOM 628 N N . PHE A 1 91 ? -5.923 82.328 132.557 1.00 93.42 154 PHE A N 1
ATOM 629 C CA . PHE A 1 91 ? -4.744 82.550 131.732 1.00 92.50 154 PHE A CA 1
ATOM 630 C C . PHE A 1 91 ? -4.753 81.593 130.543 1.00 96.81 154 PHE A C 1
ATOM 631 O O . PHE A 1 91 ? -4.432 82.030 129.443 1.00 96.57 154 PHE A O 1
ATOM 639 N N . ARG A 1 92 ? -5.095 80.303 130.761 1.00 93.19 155 ARG A N 1
ATOM 640 C CA . ARG A 1 92 ? -5.145 79.271 129.715 1.00 92.87 155 ARG A CA 1
ATOM 641 C C . ARG A 1 92 ? -6.125 79.616 128.586 1.00 96.08 155 ARG A C 1
ATOM 642 O O . ARG A 1 92 ? -5.832 79.343 127.423 1.00 95.54 155 ARG A O 1
ATOM 650 N N . GLN A 1 93 ? -7.251 80.261 128.933 1.00 92.26 156 GLN A N 1
ATOM 651 C CA . GLN A 1 93 ? -8.269 80.739 127.996 1.00 92.14 156 GLN A CA 1
ATOM 652 C C . GLN A 1 93 ? -7.716 81.939 127.203 1.00 95.86 156 GLN A C 1
ATOM 653 O O . GLN A 1 93 ? -7.756 81.936 125.971 1.00 95.93 156 GLN A O 1
ATOM 659 N N . GLN A 1 94 ? -7.161 82.935 127.916 1.00 91.69 157 GLN A N 1
ATOM 660 C CA . GLN A 1 94 ? -6.572 84.160 127.365 1.00 91.30 157 GLN A CA 1
ATOM 661 C C . GLN A 1 94 ? -5.302 83.905 126.529 1.00 93.87 157 GLN A C 1
ATOM 662 O O . GLN A 1 94 ? -5.024 84.669 125.605 1.00 93.82 157 GLN A O 1
ATOM 668 N N . GLN A 1 95 ? -4.542 82.841 126.854 1.00 89.19 158 GLN A N 1
ATOM 669 C CA . GLN A 1 95 ? -3.334 82.445 126.128 1.00 88.61 158 GLN A CA 1
ATOM 670 C C . GLN A 1 95 ? -3.721 81.902 124.745 1.00 91.43 158 GLN A C 1
ATOM 671 O O . GLN A 1 95 ? -3.009 82.175 123.778 1.00 90.84 158 GLN A O 1
ATOM 677 N N . LYS A 1 96 ? -4.849 81.147 124.661 1.00 87.46 159 LYS A N 1
ATOM 678 C CA . LYS A 1 96 ? -5.388 80.577 123.420 1.00 87.25 159 LYS A CA 1
ATOM 679 C C . LYS A 1 96 ? -5.841 81.691 122.470 1.00 90.84 159 LYS A C 1
ATOM 680 O O . LYS A 1 96 ? -5.535 81.634 121.276 1.00 90.85 159 LYS A O 1
ATOM 686 N N . ILE A 1 97 ? -6.551 82.705 123.016 1.00 86.11 160 ILE A N 1
ATOM 687 C CA . ILE A 1 97 ? -7.064 83.865 122.286 1.00 85.51 160 ILE A CA 1
ATOM 688 C C . ILE A 1 97 ? -5.902 84.721 121.728 1.00 89.89 160 ILE A C 1
ATOM 689 O O . ILE A 1 97 ? -5.953 85.126 120.563 1.00 89.53 160 ILE A O 1
ATOM 694 N N . LEU A 1 98 ? -4.845 84.944 122.544 1.00 86.16 161 LEU A N 1
ATOM 695 C CA . LEU A 1 98 ? -3.653 85.706 122.164 1.00 85.99 161 LEU A CA 1
ATOM 696 C C . LEU A 1 98 ? -2.875 85.019 121.027 1.00 91.73 161 LEU A C 1
ATOM 697 O O . LEU A 1 98 ? -2.408 85.692 120.099 1.00 92.06 161 LEU A O 1
ATOM 702 N N . GLN A 1 99 ? -2.730 83.683 121.121 1.00 88.46 162 GLN A N 1
ATOM 703 C CA . GLN A 1 99 ? -2.028 82.855 120.144 1.00 88.45 162 GLN A CA 1
ATOM 704 C C . GLN A 1 99 ? -2.777 82.797 118.818 1.00 91.77 162 GLN A C 1
ATOM 705 O O . GLN A 1 99 ? -2.142 82.849 117.768 1.00 91.67 162 GLN A O 1
ATOM 711 N N . GLN A 1 100 ? -4.121 82.722 118.873 1.00 87.58 163 GLN A N 1
ATOM 712 C CA . GLN A 1 100 ? -5.002 82.695 117.713 1.00 87.75 163 GLN A CA 1
ATOM 713 C C . GLN A 1 100 ? -4.952 84.017 116.932 1.00 92.10 163 GLN A C 1
ATOM 714 O O . GLN A 1 100 ? -4.879 83.990 115.703 1.00 91.80 163 GLN A O 1
ATOM 720 N N . SER A 1 101 ? -4.952 85.164 117.642 1.00 89.07 164 SER A N 1
ATOM 721 C CA . SER A 1 101 ? -4.879 86.503 117.044 1.00 89.14 164 SER A CA 1
ATOM 722 C C . SER A 1 101 ? -3.596 86.678 116.224 1.00 92.56 164 SER A C 1
ATOM 723 O O . SER A 1 101 ? -3.631 87.316 115.170 1.00 93.19 164 SER A O 1
ATOM 726 N N . ARG A 1 102 ? -2.479 86.106 116.713 1.00 87.34 165 ARG A N 1
ATOM 727 C CA . ARG A 1 102 ? -1.176 86.122 116.053 1.00 86.97 165 ARG A CA 1
ATOM 728 C C . ARG A 1 102 ? -1.223 85.255 114.771 1.00 90.53 165 ARG A C 1
ATOM 729 O O . ARG A 1 102 ? -0.679 85.650 113.729 1.00 90.85 165 ARG A O 1
ATOM 737 N N . ILE A 1 103 ? -1.870 84.074 114.869 1.00 85.55 166 ILE A N 1
ATOM 738 C CA . ILE A 1 103 ? -2.048 83.122 113.770 1.00 84.63 166 ILE A CA 1
ATOM 739 C C . ILE A 1 103 ? -2.896 83.751 112.642 1.00 87.05 166 ILE A C 1
ATOM 740 O O . ILE A 1 103 ? -2.557 83.594 111.463 1.00 86.90 166 ILE A O 1
ATOM 745 N N . VAL A 1 104 ? -3.961 84.488 113.019 1.00 81.42 167 VAL A N 1
ATOM 746 C CA . VAL A 1 104 ? -4.859 85.188 112.102 1.00 80.60 167 VAL A CA 1
ATOM 747 C C . VAL A 1 104 ? -4.099 86.297 111.335 1.00 82.84 167 VAL A C 1
ATOM 748 O O . VAL A 1 104 ? -4.273 86.427 110.118 1.00 82.92 167 VAL A O 1
ATOM 752 N N . GLN A 1 105 ? -3.219 87.036 112.035 1.00 77.05 168 GLN A N 1
ATOM 753 C CA . GLN A 1 105 ? -2.379 88.087 111.456 1.00 76.26 168 GLN A CA 1
ATOM 754 C C . GLN A 1 105 ? -1.420 87.536 110.406 1.00 78.82 168 GLN A C 1
ATOM 755 O O . GLN A 1 105 ? -1.242 88.141 109.342 1.00 79.89 168 GLN A O 1
ATOM 761 N N . SER A 1 106 ? -0.819 86.374 110.698 1.00 73.01 169 SER A N 1
ATOM 762 C CA . SER A 1 106 ? 0.096 85.692 109.781 1.00 71.90 169 SER A CA 1
ATOM 763 C C . SER A 1 106 ? -0.641 85.206 108.521 1.00 72.23 169 SER A C 1
ATOM 764 O O . SER A 1 106 ? -0.065 85.238 107.426 1.00 71.03 169 SER A O 1
ATOM 767 N N . GLN A 1 107 ? -1.915 84.770 108.692 1.00 65.99 170 GLN A N 1
ATOM 768 C CA . GLN A 1 107 ? -2.799 84.321 107.616 1.00 65.24 170 GLN A CA 1
ATOM 769 C C . GLN A 1 107 ? -3.162 85.537 106.730 1.00 68.94 170 GLN A C 1
ATOM 770 O O . GLN A 1 107 ? -3.152 85.436 105.508 1.00 67.71 170 GLN A O 1
ATOM 776 N N . ARG A 1 108 ? -3.478 86.673 107.367 1.00 65.70 171 ARG A N 1
ATOM 777 C CA . ARG A 1 108 ? -3.831 87.938 106.746 1.00 65.89 171 ARG A CA 1
ATOM 778 C C . ARG A 1 108 ? -2.674 88.433 105.855 1.00 68.80 171 ARG A C 1
ATOM 779 O O . ARG A 1 108 ? -2.917 88.812 104.712 1.00 67.93 171 ARG A O 1
ATOM 787 N N . LEU A 1 109 ? -1.426 88.349 106.355 1.00 64.01 172 LEU A N 1
ATOM 788 C CA . LEU A 1 109 ? -0.239 88.708 105.590 1.00 63.33 172 LEU A CA 1
ATOM 789 C C . LEU A 1 109 ? -0.117 87.802 104.352 1.00 66.87 172 LEU A C 1
ATOM 790 O O . LEU A 1 109 ? 0.144 88.301 103.253 1.00 68.44 172 LEU A O 1
ATOM 795 N N . LYS A 1 110 ? -0.329 86.479 104.531 1.00 60.03 173 LYS A N 1
ATOM 796 C CA . LYS A 1 110 ? -0.296 85.492 103.456 1.00 57.60 173 LYS A CA 1
ATOM 797 C C . LYS A 1 110 ? -1.374 85.822 102.391 1.00 56.22 173 LYS A C 1
ATOM 798 O O . LYS A 1 110 ? -1.070 85.793 101.203 1.00 53.88 173 LYS A O 1
ATOM 804 N N . THR A 1 111 ? -2.605 86.167 102.832 1.00 51.22 174 THR A N 1
ATOM 805 C CA . THR A 1 111 ? -3.755 86.512 101.990 1.00 51.50 174 THR A CA 1
ATOM 806 C C . THR A 1 111 ? -3.473 87.752 101.137 1.00 57.53 174 THR A C 1
ATOM 807 O O . THR A 1 111 ? -3.721 87.712 99.936 1.00 58.12 174 THR A O 1
ATOM 811 N N . ILE A 1 112 ? -2.937 88.821 101.744 1.00 54.47 175 ILE A N 1
ATOM 812 C CA . ILE A 1 112 ? -2.576 90.058 101.057 1.00 54.94 175 ILE A CA 1
ATOM 813 C C . ILE A 1 112 ? -1.434 89.832 100.057 1.00 58.97 175 ILE A C 1
ATOM 814 O O . ILE A 1 112 ? -1.520 90.307 98.923 1.00 59.34 175 ILE A O 1
ATOM 819 N N . LYS A 1 113 ? -0.414 89.063 100.451 1.00 54.46 176 LYS A N 1
ATOM 820 C CA . LYS A 1 113 ? 0.717 88.731 99.580 1.00 53.70 176 LYS A CA 1
ATOM 821 C C . LYS A 1 113 ? 0.225 87.929 98.351 1.00 55.37 176 LYS A C 1
ATOM 822 O O . LYS A 1 113 ? 0.651 88.195 97.231 1.00 55.18 176 LYS A O 1
ATOM 828 N N . GLN A 1 114 ? -0.699 86.979 98.569 1.00 50.00 177 GLN A N 1
ATOM 829 C CA . GLN A 1 114 ? -1.257 86.154 97.501 1.00 49.42 177 GLN A CA 1
ATOM 830 C C . GLN A 1 114 ? -2.156 86.967 96.590 1.00 51.28 177 GLN A C 1
ATOM 831 O O . GLN A 1 114 ? -2.152 86.731 95.387 1.00 51.31 177 GLN A O 1
ATOM 837 N N . LEU A 1 115 ? -2.951 87.904 97.156 1.00 44.60 178 LEU A N 1
ATOM 838 C CA . LEU A 1 115 ? -3.842 88.742 96.367 1.00 42.56 178 LEU A CA 1
ATOM 839 C C . LEU A 1 115 ? -3.011 89.679 95.499 1.00 45.33 178 LEU A C 1
ATOM 840 O O . LEU A 1 115 ? -3.351 89.865 94.347 1.00 44.59 178 LEU A O 1
ATOM 845 N N . TYR A 1 116 ? -1.888 90.199 96.035 1.00 41.72 179 TYR A N 1
ATOM 846 C CA . TYR A 1 116 ? -0.977 91.054 95.291 1.00 41.67 179 TYR A CA 1
ATOM 847 C C . TYR A 1 116 ? -0.379 90.325 94.094 1.00 48.02 179 TYR A C 1
ATOM 848 O O . TYR A 1 116 ? -0.361 90.886 92.992 1.00 46.05 179 TYR A O 1
ATOM 857 N N . GLU A 1 117 ? 0.074 89.071 94.297 1.00 46.24 180 GLU A N 1
ATOM 858 C CA . GLU A 1 117 ? 0.655 88.241 93.232 1.00 45.93 180 GLU A CA 1
ATOM 859 C C . GLU A 1 117 ? -0.387 87.898 92.159 1.00 48.21 180 GLU A C 1
ATOM 860 O O . GLU A 1 117 ? -0.073 87.889 90.975 1.00 48.46 180 GLU A O 1
ATOM 866 N N . GLN A 1 118 ? -1.623 87.655 92.576 1.00 44.25 181 GLN A N 1
ATOM 867 C CA . GLN A 1 118 ? -2.770 87.367 91.715 1.00 44.85 181 GLN A CA 1
ATOM 868 C C . GLN A 1 118 ? -3.105 88.639 90.855 1.00 48.49 181 GLN A C 1
ATOM 869 O O . GLN A 1 118 ? -3.350 88.531 89.660 1.00 49.04 181 GLN A O 1
ATOM 875 N N . PHE A 1 119 ? -3.051 89.835 91.479 1.00 41.88 182 PHE A N 1
ATOM 876 C CA . PHE A 1 119 ? -3.286 91.116 90.841 1.00 39.96 182 PHE A CA 1
ATOM 877 C C . PHE A 1 119 ? -2.281 91.348 89.723 1.00 42.88 182 PHE A C 1
ATOM 878 O O . PHE A 1 119 ? -2.680 91.703 88.621 1.00 41.57 182 PHE A O 1
ATOM 886 N N . ILE A 1 120 ? -0.980 91.167 90.016 1.00 40.43 183 ILE A N 1
ATOM 887 C CA . ILE A 1 120 ? 0.116 91.330 89.063 1.00 39.96 183 ILE A CA 1
ATOM 888 C C . ILE A 1 120 ? -0.040 90.318 87.915 1.00 46.88 183 ILE A C 1
ATOM 889 O O . ILE A 1 120 ? 0.110 90.692 86.752 1.00 46.72 183 ILE A O 1
ATOM 894 N N . LYS A 1 121 ? -0.395 89.058 88.239 1.00 43.89 184 LYS A N 1
ATOM 895 C CA . LYS A 1 121 ? -0.606 88.030 87.229 1.00 44.46 184 LYS A CA 1
ATOM 896 C C . LYS A 1 121 ? -1.808 88.376 86.333 1.00 47.87 184 LYS A C 1
ATOM 897 O O . LYS A 1 121 ? -1.709 88.204 85.129 1.00 48.60 184 LYS A O 1
ATOM 903 N N . SER A 1 122 ? -2.927 88.863 86.908 1.00 42.03 185 SER A N 1
ATOM 904 C CA . SER A 1 122 ? -4.101 89.259 86.130 1.00 42.14 185 SER A CA 1
ATOM 905 C C . SER A 1 122 ? -3.769 90.383 85.132 1.00 47.56 185 SER A C 1
ATOM 906 O O . SER A 1 122 ? -4.217 90.327 83.980 1.00 47.70 185 SER A O 1
ATOM 909 N N . MET A 1 123 ? -2.949 91.371 85.563 1.00 43.94 186 MET A N 1
ATOM 910 C CA . MET A 1 123 ? -2.511 92.468 84.694 1.00 45.00 186 MET A CA 1
ATOM 911 C C . MET A 1 123 ? -1.676 91.942 83.522 1.00 50.25 186 MET A C 1
ATOM 912 O O . MET A 1 123 ? -1.836 92.454 82.415 1.00 49.53 186 MET A O 1
ATOM 917 N N . GLU A 1 124 ? -0.830 90.901 83.761 1.00 46.50 187 GLU A N 1
ATOM 918 C CA . GLU A 1 124 ? 0.043 90.287 82.745 1.00 45.54 187 GLU A CA 1
ATOM 919 C C . GLU A 1 124 ? -0.784 89.523 81.721 1.00 48.90 187 GLU A C 1
ATOM 920 O O . GLU A 1 124 ? -0.479 89.601 80.542 1.00 48.05 187 GLU A O 1
ATOM 926 N N . GLU A 1 125 ? -1.816 88.793 82.166 1.00 45.82 188 GLU A N 1
ATOM 927 C CA . GLU A 1 125 ? -2.722 88.030 81.318 1.00 46.74 188 GLU A CA 1
ATOM 928 C C . GLU A 1 125 ? -3.497 88.995 80.431 1.00 52.29 188 GLU A C 1
ATOM 929 O O . GLU A 1 125 ? -3.653 88.720 79.242 1.00 52.90 188 GLU A O 1
ATOM 935 N N . LEU A 1 126 ? -3.955 90.140 81.005 1.00 46.28 189 LEU A N 1
ATOM 936 C CA . LEU A 1 126 ? -4.695 91.174 80.288 1.00 44.37 189 LEU A CA 1
ATOM 937 C C . LEU A 1 126 ? -3.808 91.819 79.215 1.00 44.95 189 LEU A C 1
ATOM 938 O O . LEU A 1 126 ? -4.264 91.965 78.082 1.00 43.15 189 LEU A O 1
ATOM 943 N N . GLU A 1 127 ? -2.522 92.102 79.542 1.00 41.57 190 GLU A N 1
ATOM 944 C CA . GLU A 1 127 ? -1.553 92.654 78.595 1.00 42.18 190 GLU A CA 1
ATOM 945 C C . GLU A 1 127 ? -1.425 91.746 77.364 1.00 49.80 190 GLU A C 1
ATOM 946 O O . GLU A 1 127 ? -1.433 92.268 76.256 1.00 49.20 190 GLU A O 1
ATOM 952 N N . LYS A 1 128 ? -1.327 90.393 77.558 1.00 47.83 191 LYS A N 1
ATOM 953 C CA . LYS A 1 128 ? -1.193 89.415 76.474 1.00 47.16 191 LYS A CA 1
ATOM 954 C C . LYS A 1 128 ? -2.398 89.415 75.565 1.00 48.20 191 LYS A C 1
ATOM 955 O O . LYS A 1 128 ? -2.216 89.433 74.355 1.00 48.29 191 LYS A O 1
ATOM 961 N N A ASN A 1 129 ? -3.616 89.402 76.130 0.50 43.57 192 ASN A N 1
ATOM 962 N N B ASN A 1 129 ? -3.609 89.418 76.140 0.50 43.52 192 ASN A N 1
ATOM 963 C CA A ASN A 1 129 ? -4.845 89.444 75.343 0.50 43.57 192 ASN A CA 1
ATOM 964 C CA B ASN A 1 129 ? -4.867 89.443 75.401 0.50 43.49 192 ASN A CA 1
ATOM 965 C C A ASN A 1 129 ? -4.890 90.755 74.546 0.50 46.05 192 ASN A C 1
ATOM 966 C C B ASN A 1 129 ? -5.073 90.776 74.651 0.50 46.24 192 ASN A C 1
ATOM 967 O O A ASN A 1 129 ? -5.137 90.727 73.339 0.50 46.41 192 ASN A O 1
ATOM 968 O O B ASN A 1 129 ? -5.651 90.782 73.568 0.50 46.85 192 ASN A O 1
ATOM 977 N N . HIS A 1 130 ? -4.575 91.887 75.214 1.00 40.58 193 HIS A N 1
ATOM 978 C CA . HIS A 1 130 ? -4.614 93.214 74.610 1.00 37.64 193 HIS A CA 1
ATOM 979 C C . HIS A 1 130 ? -3.608 93.347 73.488 1.00 42.02 193 HIS A C 1
ATOM 980 O O . HIS A 1 130 ? -3.924 93.970 72.493 1.00 39.35 193 HIS A O 1
ATOM 987 N N . ASP A 1 131 ? -2.415 92.758 73.649 1.00 41.78 194 ASP A N 1
ATOM 988 C CA . ASP A 1 131 ? -1.354 92.769 72.646 1.00 43.90 194 ASP A CA 1
ATOM 989 C C . ASP A 1 131 ? -1.854 92.148 71.330 1.00 50.06 194 ASP A C 1
ATOM 990 O O . ASP A 1 131 ? -1.678 92.750 70.262 1.00 48.67 194 ASP A O 1
ATOM 995 N N . ASN A 1 132 ? -2.542 90.989 71.421 1.00 47.64 195 ASN A N 1
ATOM 996 C CA . ASN A 1 132 ? -3.078 90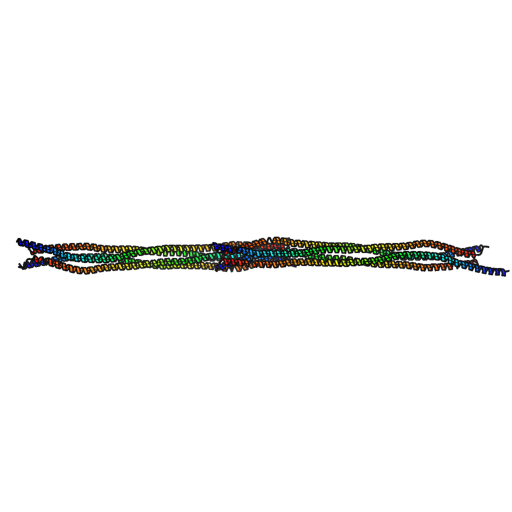.326 70.242 1.00 48.69 195 ASN A CA 1
ATOM 997 C C . ASN A 1 132 ? -4.201 91.126 69.570 1.00 52.05 195 ASN A C 1
ATOM 998 O O . ASN A 1 132 ? -4.260 91.201 68.330 1.00 52.54 195 ASN A O 1
ATOM 1003 N N . LEU A 1 133 ? -5.080 91.719 70.392 1.00 46.11 196 LEU A N 1
ATOM 1004 C CA . LEU A 1 133 ? -6.196 92.473 69.878 1.00 46.35 196 LEU A CA 1
ATOM 1005 C C . LEU A 1 133 ? -5.732 93.753 69.187 1.00 49.51 196 LEU A C 1
ATOM 1006 O O . LEU A 1 133 ? -6.250 94.113 68.129 1.00 48.09 196 LEU A O 1
ATOM 1011 N N . LEU A 1 134 ? -4.702 94.388 69.756 1.00 45.22 197 LEU A N 1
ATOM 1012 C CA . LEU A 1 134 ? -4.123 95.605 69.232 1.00 44.23 197 LEU A CA 1
ATOM 1013 C C . LEU A 1 134 ? -3.408 95.327 67.937 1.00 47.55 197 LEU A C 1
ATOM 1014 O O . LEU A 1 134 ? -3.596 96.099 67.007 1.00 49.12 197 LEU A O 1
ATOM 1019 N N . THR A 1 135 ? -2.650 94.220 67.832 1.00 40.69 198 THR A N 1
ATOM 1020 C CA . THR A 1 135 ? -1.963 93.844 66.586 1.00 39.05 198 THR A CA 1
ATOM 1021 C C . THR A 1 135 ? -2.982 93.663 65.431 1.00 42.18 198 THR A C 1
ATOM 1022 O O . THR A 1 135 ? -2.761 94.175 64.337 1.00 43.15 198 THR A O 1
ATOM 1026 N N . GLY A 1 136 ? -4.103 93.009 65.712 1.00 35.99 199 GLY A N 1
ATOM 1027 C CA . GLY A 1 136 ? -5.172 92.836 64.741 1.00 34.89 199 GLY A CA 1
ATOM 1028 C C . GLY A 1 136 ? -5.742 94.169 64.293 1.00 41.87 199 GLY A C 1
ATOM 1029 O O . GLY A 1 136 ? -5.880 94.417 63.093 1.00 43.61 199 GLY A O 1
ATOM 1030 N N . ALA A 1 137 ? -6.031 95.066 65.261 1.00 37.81 200 ALA A N 1
ATOM 1031 C CA . ALA A 1 137 ? -6.578 96.394 64.966 1.00 35.97 200 ALA A CA 1
ATOM 1032 C C . ALA A 1 137 ? -5.565 97.264 64.183 1.00 36.51 200 ALA A C 1
ATOM 1033 O O . ALA A 1 137 ? -5.949 97.978 63.267 1.00 34.63 200 ALA A O 1
ATOM 1035 N N . GLN A 1 138 ? -4.281 97.174 64.524 1.00 32.94 201 GLN A N 1
ATOM 1036 C CA . GLN A 1 138 ? -3.208 97.901 63.855 1.00 33.40 201 GLN A CA 1
ATOM 1037 C C . GLN A 1 138 ? -3.047 97.431 62.407 1.00 39.13 201 GLN A C 1
ATOM 1038 O O . GLN A 1 138 ? -2.882 98.258 61.520 1.00 38.90 201 GLN A O 1
ATOM 1044 N N . ASN A 1 139 ? -3.183 96.121 62.156 1.00 37.79 202 ASN A N 1
ATOM 1045 C CA . ASN A 1 139 ? -3.133 95.543 60.821 1.00 37.93 202 ASN A CA 1
ATOM 1046 C C . ASN A 1 139 ? -4.303 96.026 59.970 1.00 42.84 202 ASN A C 1
ATOM 1047 O O . ASN A 1 139 ? -4.093 96.322 58.805 1.00 43.43 202 ASN A O 1
ATOM 1052 N N . GLU A 1 140 ? -5.507 96.158 60.557 1.00 38.73 203 GLU A N 1
ATOM 1053 C CA . GLU A 1 140 ? -6.670 96.668 59.840 1.00 39.15 203 GLU A CA 1
ATOM 1054 C C . GLU A 1 140 ? -6.462 98.123 59.461 1.00 42.47 203 GLU A C 1
ATOM 1055 O O . GLU A 1 140 ? -6.769 98.523 58.331 1.00 44.35 203 GLU A O 1
ATOM 1061 N N . PHE A 1 141 ? -5.933 98.910 60.413 1.00 35.60 204 PHE A N 1
ATOM 1062 C CA . PHE A 1 141 ? -5.630 100.324 60.232 1.00 34.08 204 PHE A CA 1
ATOM 1063 C C . PHE A 1 141 ? -4.635 100.486 59.063 1.00 37.19 204 PHE A C 1
ATOM 1064 O O . PHE A 1 141 ? -4.855 101.343 58.206 1.00 35.58 204 PHE A O 1
ATOM 1072 N N . LYS A 1 142 ? -3.565 99.647 59.034 1.00 33.91 205 LYS A N 1
ATOM 1073 C CA . LYS A 1 142 ? -2.537 99.669 57.993 1.00 33.70 205 LYS A CA 1
ATOM 1074 C C . LYS A 1 142 ? -3.137 99.407 56.636 1.00 36.73 205 LYS A C 1
ATOM 1075 O O . LYS A 1 142 ? -2.791 100.130 55.702 1.00 34.67 205 LYS A O 1
ATOM 1081 N N . LYS A 1 143 ? -4.069 98.415 56.544 1.00 35.10 206 LYS A N 1
ATOM 1082 C CA . LYS A 1 143 ? -4.768 98.065 55.298 1.00 35.85 206 LYS A CA 1
ATOM 1083 C C . LYS A 1 143 ? -5.601 99.240 54.821 1.00 37.78 206 LYS A C 1
ATOM 1084 O O . LYS A 1 143 ? -5.563 99.546 53.641 1.00 38.91 206 LYS A O 1
ATOM 1090 N N . GLU A 1 144 ? -6.300 99.924 55.735 1.00 33.07 207 GLU A N 1
ATOM 1091 C CA . GLU A 1 144 ? -7.168 101.051 55.399 1.00 32.94 207 GLU A CA 1
ATOM 1092 C C . GLU A 1 144 ? -6.366 102.224 54.860 1.00 37.80 207 GLU A C 1
ATOM 1093 O O . GLU A 1 144 ? -6.771 102.846 53.893 1.00 40.20 207 GLU A O 1
ATOM 1099 N N . MET A 1 145 ? -5.209 102.501 55.459 1.00 34.79 208 MET A N 1
ATOM 1100 C CA . MET A 1 145 ? -4.319 103.588 55.031 1.00 33.35 208 MET A CA 1
ATOM 1101 C C . MET A 1 145 ? -3.686 103.317 53.707 1.00 33.65 208 MET A C 1
ATOM 1102 O O . MET A 1 145 ? -3.580 104.238 52.894 1.00 33.78 208 MET A O 1
ATOM 1107 N N . ALA A 1 146 ? -3.333 102.048 53.462 1.00 30.68 209 ALA A N 1
ATOM 1108 C CA . ALA A 1 146 ? -2.742 101.596 52.186 1.00 32.87 209 ALA A CA 1
ATOM 1109 C C . ALA A 1 146 ? -3.795 101.723 51.089 1.00 40.99 209 ALA A C 1
ATOM 1110 O O . ALA A 1 146 ? -3.483 102.260 50.031 1.00 41.30 209 ALA A O 1
ATOM 1112 N N . MET A 1 147 ? -5.058 101.311 51.380 1.00 41.56 210 MET A N 1
ATOM 1113 C CA . MET A 1 147 ? -6.187 101.437 50.461 1.00 44.13 210 MET A CA 1
ATOM 1114 C C . MET A 1 147 ? -6.473 102.896 50.139 1.00 43.28 210 MET A C 1
ATOM 1115 O O . MET A 1 147 ? -6.700 103.208 48.987 1.00 44.10 210 MET A O 1
ATOM 1120 N N . LEU A 1 148 ? -6.429 103.787 51.137 1.00 36.57 211 LEU A N 1
ATOM 1121 C CA . LEU A 1 148 ? -6.640 105.205 50.932 1.00 35.91 211 LEU A CA 1
ATOM 1122 C C . LEU A 1 148 ? -5.569 105.780 49.978 1.00 42.37 211 LEU A C 1
ATOM 1123 O O . LEU A 1 148 ? -5.914 106.470 49.016 1.00 42.48 211 LEU A O 1
ATOM 1128 N N . GLN A 1 149 ? -4.283 105.458 50.208 1.00 38.57 212 GLN A N 1
ATOM 1129 C CA . GLN A 1 149 ? -3.237 105.980 49.325 1.00 36.71 212 GLN A CA 1
ATOM 1130 C C . GLN A 1 149 ? -3.302 105.424 47.898 1.00 39.75 212 GLN A C 1
ATOM 1131 O O . GLN A 1 149 ? -3.095 106.161 46.926 1.00 38.55 212 GLN A O 1
ATOM 1137 N N . LYS A 1 150 ? -3.688 104.136 47.777 1.00 35.69 213 LYS A N 1
ATOM 1138 C CA . LYS A 1 150 ? -3.888 103.480 46.486 1.00 34.64 213 LYS A CA 1
ATOM 1139 C C . LYS A 1 150 ? -5.031 104.190 45.734 1.00 39.77 213 LYS A C 1
ATOM 1140 O O . LYS A 1 150 ? -4.883 104.444 44.539 1.00 38.39 213 LYS A O 1
ATOM 1146 N N . LYS A 1 151 ? -6.144 104.550 46.435 1.00 36.97 214 LYS A N 1
ATOM 1147 C CA . LYS A 1 151 ? -7.267 105.279 45.841 1.00 35.54 214 LYS A CA 1
ATOM 1148 C C . LYS A 1 151 ? -6.805 106.620 45.296 1.00 41.81 214 LYS A C 1
ATOM 1149 O O . LYS A 1 151 ? -7.145 106.954 44.164 1.00 43.51 214 LYS A O 1
ATOM 1155 N N . ILE A 1 152 ? -6.050 107.400 46.090 1.00 38.77 215 ILE A N 1
ATOM 1156 C CA . ILE A 1 152 ? -5.542 108.704 45.643 1.00 39.27 215 ILE A CA 1
ATOM 1157 C C . ILE A 1 152 ? -4.684 108.568 44.381 1.00 46.89 215 ILE A C 1
ATOM 1158 O O . ILE A 1 152 ? -4.867 109.305 43.421 1.00 47.42 215 ILE A O 1
ATOM 1163 N N . MET A 1 153 ? -3.794 107.595 44.385 1.00 46.66 216 MET A N 1
ATOM 1164 C CA . MET A 1 153 ? -2.874 107.337 43.293 1.00 48.75 216 MET A CA 1
ATOM 1165 C C . MET A 1 153 ? -3.605 106.982 41.991 1.00 51.18 216 MET A C 1
ATOM 1166 O O . MET A 1 153 ? -3.372 107.617 40.974 1.00 46.45 216 MET A O 1
ATOM 1171 N N . MET A 1 154 ? -4.491 105.989 42.044 1.00 50.37 217 MET A N 1
ATOM 1172 C CA . MET A 1 154 ? -5.267 105.504 40.910 1.00 51.23 217 MET A CA 1
ATOM 1173 C C . MET A 1 154 ? -6.207 106.548 40.335 1.00 51.17 217 MET A C 1
ATOM 1174 O O . MET A 1 154 ? -6.351 106.601 39.121 1.00 50.77 217 MET A O 1
ATOM 1179 N N . GLU A 1 155 ? -6.838 107.366 41.190 1.00 44.39 218 GLU A N 1
ATOM 1180 C CA . GLU A 1 155 ? -7.767 108.387 40.746 1.00 43.03 218 GLU A CA 1
ATOM 1181 C C . GLU A 1 155 ? -7.089 109.635 40.194 1.00 46.95 218 GLU A C 1
ATOM 1182 O O . GLU A 1 155 ? -7.696 110.334 39.405 1.00 47.47 218 GLU A O 1
ATOM 1188 N N . THR A 1 156 ? -5.841 109.904 40.561 1.00 44.03 219 THR A N 1
ATOM 1189 C CA . THR A 1 156 ? -5.132 111.083 40.040 1.00 43.93 219 THR A CA 1
ATOM 1190 C C . THR A 1 156 ? -4.203 110.760 38.864 1.00 49.77 219 THR A C 1
ATOM 1191 O O . THR A 1 156 ? -3.941 111.644 38.042 1.00 50.67 219 THR A O 1
ATOM 1195 N N . GLN A 1 157 ? -3.595 109.566 38.855 1.00 46.90 220 GLN A N 1
ATOM 1196 C CA . GLN A 1 157 ? -2.571 109.261 37.855 1.00 48.08 220 GLN A CA 1
ATOM 1197 C C . GLN A 1 157 ? -3.061 109.324 36.417 1.00 58.21 220 GLN A C 1
ATOM 1198 O O . GLN A 1 157 ? -4.267 109.162 36.160 1.00 57.03 220 GLN A O 1
ATOM 1204 N N . GLN A 1 158 ? -2.098 109.625 35.497 1.00 57.77 221 GLN A N 1
ATOM 1205 C CA . GLN A 1 158 ? -2.274 109.654 34.053 1.00 58.78 221 GLN A CA 1
ATOM 1206 C C . GLN A 1 158 ? -2.293 108.188 33.572 1.00 65.52 221 GLN A C 1
ATOM 1207 O O . GLN A 1 158 ? -1.458 107.373 34.003 1.00 63.77 221 GLN A O 1
ATOM 1213 N N . GLN A 1 159 ? -3.275 107.857 32.715 1.00 66.00 222 GLN A N 1
ATOM 1214 C CA . GLN A 1 159 ? -3.462 106.514 32.145 1.00 67.58 222 GLN A CA 1
ATOM 1215 C C . GLN A 1 159 ? -2.423 106.224 31.044 1.00 72.67 222 GLN A C 1
ATOM 1216 O O . GLN A 1 159 ? -1.857 107.156 30.452 1.00 71.64 222 GLN A O 1
ATOM 1222 N N . GLU A 1 160 ? -2.185 104.927 30.774 1.00 70.58 223 GLU A N 1
ATOM 1223 C CA . GLU A 1 160 ? -1.230 104.430 29.772 1.00 97.75 223 GLU A CA 1
ATOM 1224 C C . GLU A 1 160 ? -1.635 104.785 28.342 1.00 121.71 223 GLU A C 1
ATOM 1225 O O . GLU A 1 160 ? -2.820 104.886 28.038 1.00 87.88 223 GLU A O 1
ATOM 1231 N N . ILE B 1 18 ? 7.943 106.942 25.945 1.00 91.17 81 ILE B N 1
ATOM 1232 C CA . ILE B 1 18 ? 6.948 107.790 26.614 1.00 90.87 81 ILE B CA 1
ATOM 1233 C C . ILE B 1 18 ? 6.154 106.991 27.670 1.00 91.85 81 ILE B C 1
ATOM 1234 O O . ILE B 1 18 ? 6.041 107.428 28.824 1.00 91.59 81 ILE B O 1
ATOM 1239 N N . ASN B 1 19 ? 5.634 105.812 27.280 1.00 85.04 82 ASN B N 1
ATOM 1240 C CA . ASN B 1 19 ? 4.912 104.935 28.199 1.00 82.65 82 ASN B CA 1
ATOM 1241 C C . ASN B 1 19 ? 5.853 104.290 29.214 1.00 80.46 82 ASN B C 1
ATOM 1242 O O . ASN B 1 19 ? 5.446 104.047 30.344 1.00 80.06 82 ASN B O 1
ATOM 1247 N N . LYS B 1 20 ? 7.123 104.060 28.818 1.00 72.38 83 LYS B N 1
ATOM 1248 C CA . LYS B 1 20 ? 8.190 103.522 29.665 1.00 69.55 83 LYS B CA 1
ATOM 1249 C C . LYS B 1 20 ? 8.484 104.537 30.802 1.00 68.72 83 LYS B C 1
ATOM 1250 O O . LYS B 1 20 ? 8.637 104.135 31.966 1.00 67.07 83 LYS B O 1
ATOM 1256 N N . ALA B 1 21 ? 8.513 105.850 30.447 1.00 61.40 84 ALA B N 1
ATOM 1257 C CA . ALA B 1 21 ? 8.722 106.983 31.343 1.00 59.46 84 ALA B CA 1
ATOM 1258 C C . ALA B 1 21 ? 7.529 107.132 32.306 1.00 60.35 84 ALA B C 1
ATOM 1259 O O . ALA B 1 21 ? 7.722 107.424 33.490 1.00 58.38 84 ALA B O 1
ATOM 1261 N N . LEU B 1 22 ? 6.303 106.924 31.790 1.00 56.24 85 LEU B N 1
ATOM 1262 C CA . LEU B 1 22 ? 5.061 107.009 32.561 1.00 55.52 85 LEU B CA 1
ATOM 1263 C C . LEU B 1 22 ? 5.014 105.936 33.663 1.00 57.60 85 LEU B C 1
ATOM 1264 O O . LEU B 1 22 ? 4.641 106.229 34.808 1.00 56.58 85 LEU B O 1
ATOM 1269 N N . LEU B 1 23 ? 5.415 104.709 33.315 1.00 53.58 86 LEU B N 1
ATOM 1270 C CA . LEU B 1 23 ? 5.465 103.591 34.245 1.00 53.40 86 LEU B CA 1
ATOM 1271 C C . LEU B 1 23 ? 6.582 103.777 35.288 1.00 54.98 86 LEU B C 1
ATOM 1272 O O . LEU B 1 23 ? 6.384 103.439 36.453 1.00 56.26 86 LEU B O 1
ATOM 1277 N N . ALA B 1 24 ? 7.721 104.360 34.880 1.00 47.29 87 ALA B N 1
ATOM 1278 C CA . ALA B 1 24 ? 8.842 104.636 35.772 1.00 46.76 87 ALA B CA 1
ATOM 1279 C C . ALA B 1 24 ? 8.444 105.699 36.820 1.00 49.50 87 ALA B C 1
ATOM 1280 O O . ALA B 1 24 ? 8.806 105.563 37.978 1.00 50.17 87 ALA B O 1
ATOM 1282 N N . LYS B 1 25 ? 7.676 106.720 36.413 1.00 46.25 88 LYS B N 1
ATOM 1283 C CA . LYS B 1 25 ? 7.156 107.775 37.286 1.00 46.42 88 LYS B CA 1
ATOM 1284 C C . LYS B 1 25 ? 6.187 107.172 38.301 1.00 50.45 88 LYS B C 1
ATOM 1285 O O . LYS B 1 25 ? 6.307 107.464 39.489 1.00 52.05 88 LYS B O 1
ATOM 1291 N N . ARG B 1 26 ? 5.268 106.300 37.840 1.00 44.88 89 ARG B N 1
ATOM 1292 C CA . ARG B 1 26 ? 4.274 105.621 38.667 1.00 43.78 89 ARG B CA 1
ATOM 1293 C C . ARG B 1 26 ? 4.966 104.724 39.726 1.00 46.09 89 ARG B C 1
ATOM 1294 O O . ARG B 1 26 ? 4.607 104.772 40.910 1.00 44.17 89 ARG B O 1
ATOM 1302 N N . LYS B 1 27 ? 5.995 103.954 39.298 1.00 42.63 90 LYS B N 1
ATOM 1303 C CA . LYS B 1 27 ? 6.765 103.066 40.159 1.00 42.14 90 LYS B CA 1
ATOM 1304 C C . LYS B 1 27 ? 7.500 103.892 41.228 1.00 43.66 90 LYS B C 1
ATOM 1305 O O . LYS B 1 27 ? 7.554 103.482 42.386 1.00 43.10 90 LYS B O 1
ATOM 1311 N N . ARG B 1 28 ? 8.027 105.059 40.848 1.00 37.46 91 ARG B N 1
ATOM 1312 C CA . ARG B 1 28 ? 8.730 105.919 41.788 1.00 36.89 91 ARG B CA 1
ATOM 1313 C C . ARG B 1 28 ? 7.734 106.419 42.889 1.00 40.47 91 ARG B C 1
ATOM 1314 O O . ARG B 1 28 ? 8.028 106.347 44.091 1.00 38.36 91 ARG B O 1
ATOM 1322 N N . LEU B 1 29 ? 6.563 106.901 42.467 1.00 38.01 92 LEU B N 1
ATOM 1323 C CA . LEU B 1 29 ? 5.548 107.366 43.405 1.00 39.34 92 LEU B CA 1
ATOM 1324 C C . LEU B 1 29 ? 5.035 106.254 44.315 1.00 42.51 92 LEU B C 1
ATOM 1325 O O . LEU B 1 29 ? 4.868 106.477 45.514 1.00 43.81 92 LEU B O 1
ATOM 1330 N N . GLU B 1 30 ? 4.893 105.041 43.774 1.00 37.43 93 GLU B N 1
ATOM 1331 C CA . GLU B 1 30 ? 4.467 103.870 44.554 1.00 38.23 93 GLU B CA 1
ATOM 1332 C C . GLU B 1 30 ? 5.477 103.493 45.620 1.00 39.16 93 GLU B C 1
ATOM 1333 O O . GLU B 1 30 ? 5.068 103.130 46.734 1.00 39.64 93 GLU B O 1
ATOM 1339 N N A MET B 1 31 ? 6.780 103.585 45.303 0.50 35.44 94 MET B N 1
ATOM 1340 N N B MET B 1 31 ? 6.776 103.570 45.300 0.50 35.29 94 MET B N 1
ATOM 1341 C CA A MET B 1 31 ? 7.863 103.269 46.239 0.50 36.04 94 MET B CA 1
ATOM 1342 C CA B MET B 1 31 ? 7.878 103.263 46.206 0.50 35.49 94 MET B CA 1
ATOM 1343 C C A MET B 1 31 ? 7.874 104.281 47.365 0.50 37.67 94 MET B C 1
ATOM 1344 C C B MET B 1 31 ? 7.892 104.273 47.350 0.50 37.59 94 MET B C 1
ATOM 1345 O O A MET B 1 31 ? 7.910 103.869 48.519 0.50 39.25 94 MET B O 1
ATOM 1346 O O B MET B 1 31 ? 8.004 103.870 48.501 0.50 39.23 94 MET B O 1
ATOM 1355 N N . TYR B 1 32 ? 7.781 105.588 47.035 1.00 33.23 95 TYR B N 1
ATOM 1356 C CA . TYR B 1 32 ? 7.750 106.679 48.024 1.00 33.29 95 TYR B CA 1
ATOM 1357 C C . TYR B 1 32 ? 6.527 106.539 48.964 1.00 36.68 95 TYR B C 1
ATOM 1358 O O . TYR B 1 32 ? 6.678 106.688 50.178 1.00 37.48 95 TYR B O 1
ATOM 1367 N N . THR B 1 33 ? 5.343 106.200 48.411 1.00 31.42 96 THR B N 1
ATOM 1368 C CA . THR B 1 33 ? 4.124 105.977 49.207 1.00 29.70 96 THR B CA 1
ATOM 1369 C C . THR B 1 33 ? 4.324 104.841 50.208 1.00 34.40 96 THR B C 1
ATOM 1370 O O . THR B 1 33 ? 4.026 105.000 51.396 1.00 31.93 96 THR B O 1
ATOM 1374 N N . LYS B 1 34 ? 4.896 103.717 49.732 1.00 34.71 97 LYS B N 1
ATOM 1375 C CA . LYS B 1 34 ? 5.188 102.554 50.553 1.00 36.09 97 LYS B CA 1
ATOM 1376 C C . LYS B 1 34 ? 6.148 102.944 51.716 1.00 39.31 97 LYS B C 1
ATOM 1377 O O . LYS B 1 34 ? 5.879 102.610 52.858 1.00 38.07 97 LYS B O 1
ATOM 1383 N N . ALA B 1 35 ? 7.186 103.720 51.433 1.00 35.75 98 ALA B N 1
ATOM 1384 C CA . ALA B 1 35 ? 8.165 104.173 52.422 1.00 34.93 98 ALA B CA 1
ATOM 1385 C C . ALA B 1 35 ? 7.531 105.129 53.451 1.00 38.07 98 ALA B C 1
ATOM 1386 O O . ALA B 1 35 ? 7.815 105.048 54.646 1.00 37.73 98 ALA B O 1
ATOM 1388 N N . SER B 1 36 ? 6.663 106.025 52.980 1.00 34.43 99 SER B N 1
ATOM 1389 C CA . SER B 1 36 ? 5.979 106.985 53.836 1.00 34.80 99 SER B CA 1
ATOM 1390 C C . SER B 1 36 ? 5.017 106.297 54.777 1.00 36.34 99 SER B C 1
ATOM 1391 O O . SER B 1 36 ? 5.032 106.590 55.962 1.00 35.15 99 SER B O 1
ATOM 1394 N N . LEU B 1 37 ? 4.215 105.348 54.258 1.00 32.91 100 LEU B N 1
ATOM 1395 C CA . LEU B 1 37 ? 3.285 104.559 55.077 1.00 32.72 100 LEU B CA 1
ATOM 1396 C C . LEU B 1 37 ? 4.028 103.731 56.091 1.00 34.48 100 LEU B C 1
ATOM 1397 O O . LEU B 1 37 ? 3.632 103.721 57.253 1.00 34.52 100 LEU B O 1
ATOM 1402 N N . LYS B 1 38 ? 5.163 103.118 55.689 1.00 29.47 101 LYS B N 1
ATOM 1403 C CA . LYS B 1 38 ? 5.992 102.313 56.589 1.00 29.53 101 LYS B CA 1
ATOM 1404 C C . LYS B 1 38 ? 6.502 103.140 57.783 1.00 32.80 101 LYS B C 1
ATOM 1405 O O . LYS B 1 38 ? 6.416 102.688 58.927 1.00 31.63 101 LYS B O 1
ATOM 1411 N N . THR B 1 39 ? 6.987 104.353 57.513 1.00 30.02 102 THR B N 1
ATOM 1412 C CA . THR B 1 39 ? 7.512 105.237 58.550 1.00 30.32 102 THR B CA 1
ATOM 1413 C C . THR B 1 39 ? 6.396 105.740 59.489 1.00 31.01 102 THR B C 1
ATOM 1414 O O . THR B 1 39 ? 6.545 105.705 60.705 1.00 33.16 102 THR B O 1
ATOM 1418 N N . SER B 1 40 ? 5.314 106.230 58.922 1.00 27.53 103 SER B N 1
ATOM 1419 C CA . SER B 1 40 ? 4.152 106.768 59.668 1.00 26.79 103 SER B CA 1
ATOM 1420 C C . SER B 1 40 ? 3.514 105.721 60.561 1.00 30.00 103 SER B C 1
ATOM 1421 O O . SER B 1 40 ? 3.191 106.017 61.698 1.00 30.92 103 SER B O 1
ATOM 1424 N N . ASN B 1 41 ? 3.415 104.469 60.072 1.00 28.00 104 ASN B N 1
ATOM 1425 C CA . ASN B 1 41 ? 2.895 103.359 60.866 1.00 26.97 104 ASN B CA 1
ATOM 1426 C C . ASN B 1 41 ? 3.836 102.971 61.993 1.00 31.86 104 ASN B C 1
ATOM 1427 O O . ASN B 1 41 ? 3.377 102.729 63.115 1.00 33.12 104 ASN B O 1
ATOM 1432 N N . GLN B 1 42 ? 5.160 102.969 61.726 1.00 28.21 105 GLN B N 1
ATOM 1433 C CA . GLN B 1 42 ? 6.167 102.653 62.736 1.00 27.88 105 GLN B CA 1
ATOM 1434 C C . GLN B 1 42 ? 6.134 103.647 63.894 1.00 33.07 105 GLN B C 1
ATOM 1435 O O . GLN B 1 42 ? 6.275 103.244 65.042 1.00 35.01 105 GLN B O 1
ATOM 1441 N N . LYS B 1 43 ? 5.906 104.931 63.610 1.00 31.77 106 LYS B N 1
ATOM 1442 C CA . LYS B 1 43 ? 5.819 105.958 64.668 1.00 32.11 106 LYS B CA 1
ATOM 1443 C C . LYS B 1 43 ? 4.637 105.690 65.597 1.00 38.02 106 LYS B C 1
ATOM 1444 O O . LYS B 1 43 ? 4.787 105.826 66.806 1.00 41.13 106 LYS B O 1
ATOM 1450 N N . ILE B 1 44 ? 3.485 105.264 65.045 1.00 34.35 107 ILE B N 1
ATOM 1451 C CA . ILE B 1 44 ? 2.311 104.898 65.844 1.00 35.05 107 ILE B CA 1
ATOM 1452 C C . ILE B 1 44 ? 2.630 103.636 66.662 1.00 37.89 107 ILE B C 1
ATOM 1453 O O . ILE B 1 44 ? 2.292 103.571 67.836 1.00 35.40 107 ILE B O 1
ATOM 1458 N N . GLU B 1 45 ? 3.321 102.654 66.049 1.00 36.26 108 GLU B N 1
ATOM 1459 C CA . GLU B 1 45 ? 3.729 101.429 66.740 1.00 35.94 108 GLU B CA 1
ATOM 1460 C C . GLU B 1 45 ? 4.645 101.753 67.952 1.00 37.53 108 GLU B C 1
ATOM 1461 O O . GLU B 1 45 ? 4.550 101.115 69.005 1.00 34.51 108 GLU B O 1
ATOM 1467 N N . HIS B 1 46 ? 5.479 102.789 67.811 1.00 34.76 109 HIS B N 1
ATOM 1468 C CA . HIS B 1 46 ? 6.341 103.201 68.903 1.00 35.09 109 HIS B CA 1
ATOM 1469 C C . HIS B 1 46 ? 5.552 103.801 70.092 1.00 35.19 109 HIS B C 1
ATOM 1470 O O . HIS B 1 46 ? 5.964 103.667 71.243 1.00 31.64 109 HIS B O 1
ATOM 1477 N N . VAL B 1 47 ? 4.396 104.402 69.819 1.00 32.49 110 VAL B N 1
ATOM 1478 C CA . VAL B 1 47 ? 3.518 104.918 70.889 1.00 32.53 110 VAL B CA 1
ATOM 1479 C C . VAL B 1 47 ? 3.002 103.735 71.725 1.00 32.03 110 VAL B C 1
ATOM 1480 O O . VAL B 1 47 ? 3.121 103.774 72.946 1.00 33.15 110 VAL B O 1
ATOM 1484 N N . TRP B 1 48 ? 2.581 102.639 71.091 1.00 28.95 111 TRP B N 1
ATOM 1485 C CA . TRP B 1 48 ? 2.117 101.442 71.813 1.00 30.91 111 TRP B CA 1
ATOM 1486 C C . TRP B 1 48 ? 3.225 100.868 72.668 1.00 33.23 111 TRP B C 1
ATOM 1487 O O . TRP B 1 48 ? 3.006 100.585 73.828 1.00 32.71 111 TRP B O 1
ATOM 1498 N N . LYS B 1 49 ? 4.435 100.772 72.119 1.00 30.08 112 LYS B N 1
ATOM 1499 C CA . LYS B 1 49 ? 5.569 100.245 72.859 1.00 29.04 112 LYS B CA 1
ATOM 1500 C C . LYS B 1 49 ? 5.968 101.097 74.045 1.00 31.05 112 LYS B C 1
ATOM 1501 O O . LYS B 1 49 ? 6.340 100.569 75.092 1.00 31.00 112 LYS B O 1
ATOM 1507 N N . THR B 1 50 ? 5.863 102.410 73.893 1.00 27.74 113 THR B N 1
ATOM 1508 C CA . THR B 1 50 ? 6.164 103.370 74.946 1.00 28.28 113 THR B CA 1
ATOM 1509 C C . THR B 1 50 ? 5.189 103.225 76.097 1.00 35.30 113 THR B C 1
ATOM 1510 O O . THR B 1 50 ? 5.622 103.185 77.245 1.00 36.13 113 THR B O 1
ATOM 1514 N N . GLN B 1 51 ? 3.874 103.190 75.783 1.00 30.73 114 GLN B N 1
ATOM 1515 C CA . GLN B 1 51 ? 2.812 103.055 76.780 1.00 30.08 114 GLN B CA 1
ATOM 1516 C C . GLN B 1 51 ? 2.999 101.753 77.574 1.00 34.60 114 GLN B C 1
ATOM 1517 O O . GLN B 1 51 ? 2.976 101.770 78.793 1.00 35.78 114 GLN B O 1
ATOM 1523 N N . GLN B 1 52 ? 3.247 100.652 76.868 1.00 30.40 115 GLN B N 1
ATOM 1524 C CA . GLN B 1 52 ? 3.468 99.340 77.421 1.00 30.72 115 GLN B CA 1
ATOM 1525 C C . GLN B 1 52 ? 4.714 99.356 78.317 1.00 35.75 115 GLN B C 1
ATOM 1526 O O . GLN B 1 52 ? 4.651 98.830 79.424 1.00 35.62 115 GLN B O 1
ATOM 1532 N N . ASP B 1 53 ? 5.814 100.007 77.876 1.00 33.82 116 ASP B N 1
ATOM 1533 C CA . ASP B 1 53 ? 7.047 100.129 78.674 1.00 32.85 116 ASP B CA 1
ATOM 1534 C C . ASP B 1 53 ? 6.767 100.830 79.997 1.00 34.15 116 ASP B C 1
ATOM 1535 O O . ASP B 1 53 ? 7.172 100.331 81.030 1.00 36.90 116 ASP B O 1
ATOM 1540 N N . GLN B 1 54 ? 6.082 101.981 79.951 1.00 27.78 117 GLN B N 1
ATOM 1541 C CA . GLN B 1 54 ? 5.744 102.776 81.129 1.00 27.25 117 GLN B CA 1
ATOM 1542 C C . GLN B 1 54 ? 4.774 102.075 82.082 1.00 33.09 117 GLN B C 1
ATOM 1543 O O . GLN B 1 54 ? 4.918 102.268 83.285 1.00 32.87 117 GLN B O 1
ATOM 1549 N N . ARG B 1 55 ? 3.814 101.253 81.570 1.00 29.49 118 ARG B N 1
ATOM 1550 C CA . ARG B 1 55 ? 2.919 100.499 82.456 1.00 29.33 118 ARG B CA 1
ATOM 1551 C C . ARG B 1 55 ? 3.721 99.407 83.173 1.00 35.92 118 ARG B C 1
ATOM 1552 O O . ARG B 1 55 ? 3.565 99.222 84.366 1.00 35.15 118 ARG B O 1
ATOM 1560 N N . GLN B 1 56 ? 4.601 98.707 82.448 1.00 35.53 119 GLN B N 1
ATOM 1561 C CA . GLN B 1 56 ? 5.437 97.647 83.026 1.00 35.41 119 GLN B CA 1
ATOM 1562 C C . GLN B 1 56 ? 6.445 98.207 84.014 1.00 36.40 119 GLN B C 1
ATOM 1563 O O . GLN B 1 56 ? 6.634 97.625 85.069 1.00 35.11 119 GLN B O 1
ATOM 1569 N N . LYS B 1 57 ? 7.017 99.382 83.720 1.00 34.68 120 LYS B N 1
ATOM 1570 C CA . LYS B 1 57 ? 7.984 100.021 84.612 1.00 35.46 120 LYS B CA 1
ATOM 1571 C C . LYS B 1 57 ? 7.303 100.364 85.938 1.00 37.76 120 LYS B C 1
ATOM 1572 O O . LYS B 1 57 ? 7.833 100.063 87.010 1.00 37.96 120 LYS B O 1
ATOM 1578 N N . LEU B 1 58 ? 6.094 100.930 85.857 1.00 33.34 121 LEU B N 1
ATOM 1579 C CA . LEU B 1 58 ? 5.318 101.282 87.041 1.00 32.97 121 LEU B CA 1
ATOM 1580 C C . LEU B 1 58 ? 5.019 100.045 87.886 1.00 35.41 121 LEU B C 1
ATOM 1581 O O . LEU B 1 58 ? 5.198 100.085 89.105 1.00 34.29 121 LEU B O 1
ATOM 1586 N N . ASN B 1 59 ? 4.622 98.930 87.239 1.00 32.35 122 ASN B N 1
ATOM 1587 C CA . ASN B 1 59 ? 4.336 97.690 87.963 1.00 33.38 122 ASN B CA 1
ATOM 1588 C C . ASN B 1 59 ? 5.570 97.133 88.659 1.00 39.94 122 ASN B C 1
ATOM 1589 O O . ASN B 1 59 ? 5.477 96.710 89.803 1.00 39.42 122 ASN B O 1
ATOM 1594 N N . GLN B 1 60 ? 6.726 97.161 87.963 1.00 37.16 123 GLN B N 1
ATOM 1595 C CA . GLN B 1 60 ? 7.979 96.658 88.488 1.00 35.41 123 GLN B CA 1
ATOM 1596 C C . GLN B 1 60 ? 8.447 97.481 89.680 1.00 38.78 123 GLN B C 1
ATOM 1597 O O . GLN B 1 60 ? 8.859 96.901 90.678 1.00 37.69 123 GLN B O 1
ATOM 1603 N N . GLU B 1 61 ? 8.313 98.816 89.607 1.00 35.57 124 GLU B N 1
ATOM 1604 C CA . GLU B 1 61 ? 8.701 99.735 90.678 1.00 35.98 124 GLU B CA 1
ATOM 1605 C C . GLU B 1 61 ? 7.885 99.458 91.954 1.00 44.10 124 GLU B C 1
ATOM 1606 O O . GLU B 1 61 ? 8.471 99.300 93.030 1.00 45.51 124 GLU B O 1
ATOM 1612 N N . TYR B 1 62 ? 6.545 99.355 91.826 1.00 39.86 125 TYR B N 1
ATOM 1613 C CA . TYR B 1 62 ? 5.708 99.085 92.981 1.00 38.35 125 TYR B CA 1
ATOM 1614 C C . TYR B 1 62 ? 5.880 97.661 93.484 1.00 40.93 125 TYR B C 1
ATOM 1615 O O . TYR B 1 62 ? 5.931 97.471 94.693 1.00 39.51 125 TYR B O 1
ATOM 1624 N N . SER B 1 63 ? 6.039 96.673 92.579 1.00 37.94 126 SER B N 1
ATOM 1625 C CA . SER B 1 63 ? 6.261 95.291 93.022 1.00 39.07 126 SER B CA 1
ATOM 1626 C C . SER B 1 63 ? 7.505 95.144 93.895 1.00 44.97 126 SER B C 1
ATOM 1627 O O . SER B 1 63 ? 7.477 94.386 94.858 1.00 44.24 126 SER B O 1
ATOM 1630 N N . GLN B 1 64 ? 8.581 95.884 93.572 1.00 41.72 127 GLN B N 1
ATOM 1631 C CA . GLN B 1 64 ? 9.804 95.821 94.352 1.00 41.65 127 GLN B CA 1
ATOM 1632 C C . GLN B 1 64 ? 9.511 96.347 95.758 1.00 47.35 127 GLN B C 1
ATOM 1633 O O . GLN B 1 64 ? 9.874 95.683 96.731 1.00 48.30 127 GLN B O 1
ATOM 1639 N N . GLN B 1 65 ? 8.831 97.521 95.853 1.00 43.35 128 GLN B N 1
ATOM 1640 C CA . GLN B 1 65 ? 8.428 98.145 97.104 1.00 44.04 128 GLN B CA 1
ATOM 1641 C C . GLN B 1 65 ? 7.501 97.231 97.916 1.00 47.15 128 GLN B C 1
ATOM 1642 O O . GLN B 1 65 ? 7.748 97.078 99.096 1.00 46.85 128 GLN B O 1
ATOM 1648 N N . PHE B 1 66 ? 6.496 96.578 97.291 1.00 43.48 129 PHE B N 1
ATOM 1649 C CA . PHE B 1 66 ? 5.612 95.656 98.012 1.00 42.99 129 PHE B CA 1
ATOM 1650 C C . PHE B 1 66 ? 6.364 94.449 98.539 1.00 51.58 129 PHE B C 1
ATOM 1651 O O . PHE B 1 66 ? 6.104 94.033 99.666 1.00 51.44 129 PHE B O 1
ATOM 1659 N N . LEU B 1 67 ? 7.302 93.902 97.742 1.00 51.11 130 LEU B N 1
ATOM 1660 C CA . LEU B 1 67 ? 8.126 92.754 98.126 1.00 53.09 130 LEU B CA 1
ATOM 1661 C C . LEU B 1 67 ? 8.978 93.082 99.367 1.00 56.57 130 LEU B C 1
ATOM 1662 O O . LEU B 1 67 ? 9.034 92.275 100.303 1.00 56.59 130 LEU B O 1
ATOM 1667 N N . THR B 1 68 ? 9.605 94.275 99.379 1.00 51.44 131 THR B N 1
ATOM 1668 C CA . THR B 1 68 ? 10.392 94.757 100.511 1.00 51.33 131 THR B CA 1
ATOM 1669 C C . THR B 1 68 ? 9.516 94.792 101.779 1.00 55.93 131 THR B C 1
ATOM 1670 O O . THR B 1 68 ? 9.921 94.218 102.797 1.00 56.36 131 THR B O 1
ATOM 1674 N N . LEU B 1 69 ? 8.296 95.395 101.683 1.00 50.49 132 LEU B N 1
ATOM 1675 C CA . LEU B 1 69 ? 7.341 95.491 102.785 1.00 49.89 132 LEU B CA 1
ATOM 1676 C C . LEU B 1 69 ? 6.921 94.127 103.295 1.00 53.51 132 LEU B C 1
ATOM 1677 O O . LEU B 1 69 ? 6.908 93.948 104.497 1.00 51.70 132 LEU B O 1
ATOM 1682 N N . PHE B 1 70 ? 6.603 93.174 102.403 1.00 50.75 133 PHE B N 1
ATOM 1683 C CA . PHE B 1 70 ? 6.166 91.845 102.801 1.00 51.40 133 PHE B CA 1
ATOM 1684 C C . PHE B 1 70 ? 7.272 91.048 103.496 1.00 59.51 133 PHE B C 1
ATOM 1685 O O . PHE B 1 70 ? 6.980 90.322 104.442 1.00 58.34 133 PHE B O 1
ATOM 1693 N N . GLN B 1 71 ? 8.531 91.200 103.039 1.00 59.86 134 GLN B N 1
ATOM 1694 C CA . GLN B 1 71 ? 9.709 90.539 103.608 1.00 60.91 134 GLN B CA 1
ATOM 1695 C C . GLN B 1 71 ? 9.955 91.078 105.028 1.00 67.82 134 GLN B C 1
ATOM 1696 O O . GLN B 1 71 ? 10.111 90.302 105.969 1.00 68.24 134 GLN B O 1
ATOM 1702 N N . GLN B 1 72 ? 9.960 92.412 105.170 1.00 67.14 135 GLN B N 1
ATOM 1703 C CA . GLN B 1 72 ? 10.141 93.102 106.438 1.00 69.37 135 GLN B CA 1
ATOM 1704 C C . GLN B 1 72 ? 9.016 92.74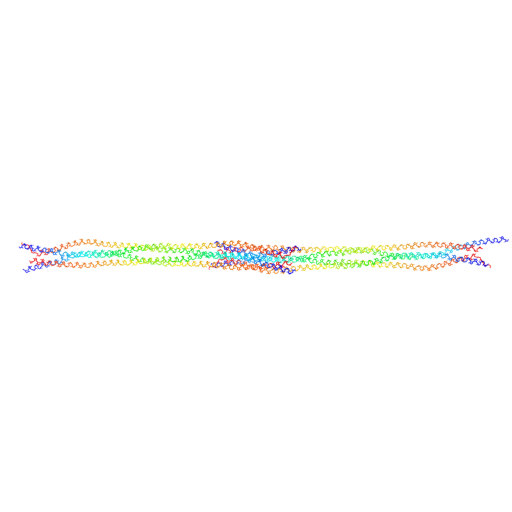7 107.416 1.00 78.12 135 GLN B C 1
ATOM 1705 O O . GLN B 1 72 ? 9.288 92.530 108.593 1.00 78.20 135 GLN B O 1
ATOM 1711 N N . TRP B 1 73 ? 7.776 92.636 106.915 1.00 77.67 136 TRP B N 1
ATOM 1712 C CA . TRP B 1 73 ? 6.611 92.271 107.709 1.00 79.24 136 TRP B CA 1
ATOM 1713 C C . TRP B 1 73 ? 6.747 90.866 108.243 1.00 84.17 136 TRP B C 1
ATOM 1714 O O . TRP B 1 73 ? 6.484 90.654 109.417 1.00 83.69 136 TRP B O 1
ATOM 1725 N N . ASP B 1 74 ? 7.179 89.915 107.406 1.00 82.05 137 ASP B N 1
ATOM 1726 C CA . ASP B 1 74 ? 7.381 88.521 107.792 1.00 82.85 137 ASP B CA 1
ATOM 1727 C C . ASP B 1 74 ? 8.414 88.406 108.921 1.00 88.82 137 ASP B C 1
ATOM 1728 O O . ASP B 1 74 ? 8.172 87.667 109.875 1.00 88.75 137 ASP B O 1
ATOM 1733 N N . LEU B 1 75 ? 9.532 89.165 108.831 1.00 86.66 138 LEU B N 1
ATOM 1734 C CA . LEU B 1 75 ? 10.590 89.182 109.848 1.00 87.43 138 LEU B CA 1
ATOM 1735 C C . LEU B 1 75 ? 10.084 89.779 111.168 1.00 94.36 138 LEU B C 1
ATOM 1736 O O . LEU B 1 75 ? 10.403 89.265 112.244 1.00 93.89 138 LEU B O 1
ATOM 1741 N N . ASP B 1 76 ? 9.269 90.846 111.077 1.00 93.15 139 ASP B N 1
ATOM 1742 C CA . ASP B 1 76 ? 8.671 91.516 112.232 1.00 93.94 139 ASP B CA 1
ATOM 1743 C C . ASP B 1 76 ? 7.642 90.635 112.945 1.00 100.21 139 ASP B C 1
ATOM 1744 O O . ASP B 1 76 ? 7.480 90.759 114.159 1.00 100.55 139 ASP B O 1
ATOM 1749 N N . MET B 1 77 ? 6.976 89.731 112.204 1.00 97.29 140 MET B N 1
ATOM 1750 C CA . MET B 1 77 ? 6.010 88.790 112.762 1.00 97.58 140 MET B CA 1
ATOM 1751 C C . MET B 1 77 ? 6.740 87.664 113.487 1.00 102.18 140 MET B C 1
ATOM 1752 O O . MET B 1 77 ? 6.206 87.130 114.457 1.00 101.93 140 MET B O 1
ATOM 1757 N N . GLN B 1 78 ? 7.967 87.323 113.032 1.00 99.17 141 GLN B N 1
ATOM 1758 C CA . GLN B 1 78 ? 8.824 86.310 113.652 1.00 99.39 141 GLN B CA 1
ATOM 1759 C C . GLN B 1 78 ? 9.325 86.848 114.996 1.00 103.70 141 GLN B C 1
ATOM 1760 O O . GLN B 1 78 ? 9.291 86.120 115.992 1.00 103.32 141 GLN B O 1
ATOM 1766 N N . LYS B 1 79 ? 9.729 88.141 115.028 1.00 100.64 142 LYS B N 1
ATOM 1767 C CA . LYS B 1 79 ? 10.177 88.849 116.232 1.00 101.07 142 LYS B CA 1
ATOM 1768 C C . LYS B 1 79 ? 9.033 88.970 117.247 1.00 106.90 142 LYS B C 1
ATOM 1769 O O . LYS B 1 79 ? 9.262 88.759 118.438 1.00 106.89 142 LYS B O 1
ATOM 1775 N N . ALA B 1 80 ? 7.808 89.294 116.774 1.00 104.42 143 ALA B N 1
ATOM 1776 C CA . ALA B 1 80 ? 6.603 89.437 117.605 1.00 104.70 143 ALA B CA 1
ATOM 1777 C C . ALA B 1 80 ? 6.193 88.110 118.254 1.00 109.42 143 ALA B C 1
ATOM 1778 O O . ALA B 1 80 ? 5.686 88.116 119.377 1.00 109.09 143 ALA B O 1
ATOM 1780 N N . GLU B 1 81 ? 6.419 86.983 117.549 1.00 106.23 144 GLU B N 1
ATOM 1781 C CA . GLU B 1 81 ? 6.136 85.633 118.037 1.00 106.34 144 GLU B CA 1
ATOM 1782 C C . GLU B 1 81 ? 7.135 85.283 119.154 1.00 110.77 144 GLU B C 1
ATOM 1783 O O . GLU B 1 81 ? 6.734 84.693 120.156 1.00 110.31 144 GLU B O 1
ATOM 1789 N N . GLU B 1 82 ? 8.425 85.652 118.971 1.00 107.71 145 GLU B N 1
ATOM 1790 C CA . GLU B 1 82 ? 9.519 85.427 119.924 1.00 107.66 145 GLU B CA 1
ATOM 1791 C C . GLU B 1 82 ? 9.264 86.167 121.243 1.00 111.68 145 GLU B C 1
ATOM 1792 O O . GLU B 1 82 ? 9.455 85.591 122.318 1.00 111.54 145 GLU B O 1
ATOM 1798 N N . GLN B 1 83 ? 8.824 87.440 121.150 1.00 107.69 146 GLN B N 1
ATOM 1799 C CA . GLN B 1 83 ? 8.539 88.307 122.299 1.00 107.09 146 GLN B CA 1
ATOM 1800 C C . GLN B 1 83 ? 7.260 87.916 123.040 1.00 110.10 146 GLN B C 1
ATOM 1801 O O . GLN B 1 83 ? 7.196 88.088 124.257 1.00 109.60 146 GLN B O 1
ATOM 1807 N N . GLU B 1 84 ? 6.262 87.366 122.313 1.00 106.08 147 GLU B N 1
ATOM 1808 C CA . GLU B 1 84 ? 5.000 86.861 122.861 1.00 105.82 147 GLU B CA 1
ATOM 1809 C C . GLU B 1 84 ? 5.295 85.619 123.734 1.00 108.93 147 GLU B C 1
ATOM 1810 O O . GLU B 1 84 ? 4.677 85.451 124.786 1.00 108.70 147 GLU B O 1
ATOM 1816 N N . GLU B 1 85 ? 6.254 84.771 123.294 1.00 104.32 148 GLU B N 1
ATOM 1817 C CA . GLU B 1 85 ? 6.713 83.576 124.009 1.00 103.71 148 GLU B CA 1
ATOM 1818 C C . GLU B 1 85 ? 7.350 83.972 125.338 1.00 105.40 148 GLU B C 1
ATOM 1819 O O . GLU B 1 85 ? 7.126 83.295 126.340 1.00 104.64 148 GLU B O 1
ATOM 1825 N N . LYS B 1 86 ? 8.156 85.064 125.332 1.00 100.63 149 LYS B N 1
ATOM 1826 C CA . LYS B 1 86 ? 8.861 85.597 126.503 1.00 99.45 149 LYS B CA 1
ATOM 1827 C C . LYS B 1 86 ? 7.910 86.069 127.589 1.00 100.25 149 LYS B C 1
ATOM 1828 O O . LYS B 1 86 ? 8.126 85.735 128.755 1.00 100.28 149 LYS B O 1
ATOM 1834 N N . ILE B 1 87 ? 6.840 86.802 127.211 1.00 93.98 150 ILE B N 1
ATOM 1835 C CA . ILE B 1 87 ? 5.821 87.294 128.153 1.00 92.74 150 ILE B CA 1
ATOM 1836 C C . ILE B 1 87 ? 4.988 86.153 128.770 1.00 93.86 150 ILE B C 1
ATOM 1837 O O . ILE B 1 87 ? 4.754 86.145 129.988 1.00 93.19 150 ILE B O 1
ATOM 1842 N N . LEU B 1 88 ? 4.608 85.166 127.937 1.00 88.19 151 LEU B N 1
ATOM 1843 C CA . LEU B 1 88 ? 3.855 83.998 128.380 1.00 87.30 151 LEU B CA 1
ATOM 1844 C C . LEU B 1 88 ? 4.706 83.133 129.318 1.00 90.84 151 LEU B C 1
ATOM 1845 O O . LEU B 1 88 ? 4.159 82.584 130.276 1.00 90.47 151 LEU B O 1
ATOM 1850 N N . ASN B 1 89 ? 6.046 83.062 129.075 1.00 86.98 152 ASN B N 1
ATOM 1851 C CA . ASN B 1 89 ? 7.019 82.337 129.909 1.00 86.89 152 ASN B CA 1
ATOM 1852 C C . ASN B 1 89 ? 7.166 83.043 131.264 1.00 91.11 152 ASN B C 1
ATOM 1853 O O . ASN B 1 89 ? 7.184 82.373 132.299 1.00 90.52 152 ASN B O 1
ATOM 1858 N N . MET B 1 90 ? 7.248 84.399 131.241 1.00 87.75 153 MET B N 1
ATOM 1859 C CA . MET B 1 90 ? 7.354 85.291 132.399 1.00 87.68 153 MET B CA 1
ATOM 1860 C C . MET B 1 90 ? 6.158 85.129 133.329 1.00 90.40 153 MET B C 1
ATOM 1861 O O . MET B 1 90 ? 6.315 85.266 134.542 1.00 90.15 153 MET B O 1
ATOM 1866 N N . PHE B 1 91 ? 4.967 84.858 132.761 1.00 85.24 154 PHE B N 1
ATOM 1867 C CA . PHE B 1 91 ? 3.762 84.624 133.548 1.00 84.18 154 PHE B CA 1
ATOM 1868 C C . PHE B 1 91 ? 3.820 83.237 134.192 1.00 90.07 154 PHE B C 1
ATOM 1869 O O . PHE B 1 91 ? 3.494 83.104 135.373 1.00 90.61 154 PHE B O 1
ATOM 1877 N N . ARG B 1 92 ? 4.223 82.208 133.416 1.00 86.65 155 ARG B N 1
ATOM 1878 C CA . ARG B 1 92 ? 4.330 80.817 133.866 1.00 87.02 155 ARG B CA 1
ATOM 1879 C C . ARG B 1 92 ? 5.356 80.609 135.000 1.00 91.60 155 ARG B C 1
ATOM 1880 O O . ARG B 1 92 ? 5.100 79.810 135.908 1.00 91.49 155 ARG B O 1
ATOM 1888 N N . GLN B 1 93 ? 6.513 81.307 134.932 1.00 87.65 156 GLN B N 1
ATOM 1889 C CA . GLN B 1 93 ? 7.587 81.231 135.935 1.00 87.34 156 GLN B CA 1
ATOM 1890 C C . GLN B 1 93 ? 7.120 81.870 137.242 1.00 89.65 156 GLN B C 1
ATOM 1891 O O . GLN B 1 93 ? 7.422 81.362 138.322 1.00 89.76 156 GLN B O 1
ATOM 1897 N N . GLN B 1 94 ? 6.358 82.967 137.122 1.00 83.80 157 GLN B N 1
ATOM 1898 C CA . GLN B 1 94 ? 5.774 83.739 138.215 1.00 82.56 157 GLN B CA 1
ATOM 1899 C C . GLN B 1 94 ? 4.620 82.954 138.886 1.00 84.75 157 GLN B C 1
ATOM 1900 O O . GLN B 1 94 ? 4.429 83.082 140.098 1.00 84.59 157 GLN B O 1
ATOM 1906 N N . GLN B 1 95 ? 3.873 82.132 138.111 1.00 78.91 158 GLN B N 1
ATOM 1907 C CA . GLN B 1 95 ? 2.790 81.297 138.640 1.00 77.36 158 GLN B CA 1
ATOM 1908 C C . GLN B 1 95 ? 3.377 80.173 139.521 1.00 79.94 158 GLN B C 1
ATOM 1909 O O . GLN B 1 95 ? 2.862 79.938 140.621 1.00 78.70 158 GLN B O 1
ATOM 1915 N N . LYS B 1 96 ? 4.476 79.511 139.049 1.00 75.76 159 LYS B N 1
ATOM 1916 C CA . LYS B 1 96 ? 5.188 78.455 139.787 1.00 74.96 159 LYS B CA 1
ATOM 1917 C C . LYS B 1 96 ? 5.697 79.020 141.122 1.00 77.73 159 LYS B C 1
ATOM 1918 O O . LYS B 1 96 ? 5.549 78.358 142.147 1.00 77.59 159 LYS B O 1
ATOM 1924 N N . ILE B 1 97 ? 6.227 80.269 141.105 1.00 72.45 160 ILE B N 1
ATOM 1925 C CA . ILE B 1 97 ? 6.699 81.004 142.276 1.00 71.43 160 ILE B CA 1
ATOM 1926 C C . ILE B 1 97 ? 5.563 81.116 143.303 1.00 74.50 160 ILE B C 1
ATOM 1927 O O . ILE B 1 97 ? 5.758 80.697 144.449 1.00 74.62 160 ILE B O 1
ATOM 1932 N N . LEU B 1 98 ? 4.369 81.582 142.875 1.00 69.88 161 LEU B N 1
ATOM 1933 C CA . LEU B 1 98 ? 3.192 81.674 143.742 1.00 69.83 161 LEU B CA 1
ATOM 1934 C C . LEU B 1 98 ? 2.748 80.285 144.273 1.00 72.88 161 LEU B C 1
ATOM 1935 O O . LEU B 1 98 ? 2.394 80.174 145.449 1.00 71.91 161 LEU B O 1
ATOM 1940 N N . GLN B 1 99 ? 2.793 79.241 143.425 1.00 69.50 162 GLN B N 1
ATOM 1941 C CA . GLN B 1 99 ? 2.426 77.888 143.844 1.00 70.03 162 GLN B CA 1
ATOM 1942 C C . GLN B 1 99 ? 3.427 77.333 144.865 1.00 75.34 162 GLN B C 1
ATOM 1943 O O . GLN B 1 99 ? 3.007 76.748 145.865 1.00 75.28 162 GLN B O 1
ATOM 1949 N N . GLN B 1 100 ? 4.740 77.551 144.622 1.00 71.60 163 GLN B N 1
ATOM 1950 C CA . GLN B 1 100 ? 5.834 77.127 145.489 1.00 71.25 163 GLN B CA 1
ATOM 1951 C C . GLN B 1 100 ? 5.797 77.806 146.852 1.00 73.84 163 GLN B C 1
ATOM 1952 O O . GLN B 1 100 ? 5.964 77.126 147.858 1.00 74.07 163 GLN B O 1
ATOM 1958 N N . SER B 1 101 ? 5.564 79.132 146.888 1.00 68.40 164 SER B N 1
ATOM 1959 C CA . SER B 1 101 ? 5.467 79.923 148.114 1.00 67.66 164 SER B CA 1
ATOM 1960 C C . SER B 1 101 ? 4.286 79.469 148.985 1.00 71.94 164 SER B C 1
ATOM 1961 O O . SER B 1 101 ? 4.360 79.586 150.211 1.00 71.80 164 SER B O 1
ATOM 1964 N N . ARG B 1 102 ? 3.200 78.969 148.350 1.00 67.87 165 ARG B N 1
ATOM 1965 C CA . ARG B 1 102 ? 2.032 78.420 149.038 1.00 67.48 165 ARG B CA 1
ATOM 1966 C C . ARG B 1 102 ? 2.419 77.069 149.685 1.00 69.93 165 ARG B C 1
ATOM 1967 O O . ARG B 1 102 ? 2.052 76.804 150.837 1.00 69.44 165 ARG B O 1
ATOM 1975 N N . ILE B 1 103 ? 3.155 76.228 148.934 1.00 64.31 166 ILE B N 1
ATOM 1976 C CA . ILE B 1 103 ? 3.634 74.910 149.371 1.00 63.24 166 ILE B CA 1
ATOM 1977 C C . ILE B 1 103 ? 4.612 75.054 150.568 1.00 66.97 166 ILE B C 1
ATOM 1978 O O . ILE B 1 103 ? 4.503 74.306 151.546 1.00 65.76 166 ILE B O 1
ATOM 1983 N N . VAL B 1 104 ? 5.531 76.043 150.482 1.00 62.76 167 VAL B N 1
ATOM 1984 C CA . VAL B 1 104 ? 6.518 76.361 151.511 1.00 62.29 167 VAL B CA 1
ATOM 1985 C C . VAL B 1 104 ? 5.823 76.883 152.786 1.00 64.99 167 VAL B C 1
ATOM 1986 O O . VAL B 1 104 ? 6.182 76.454 153.883 1.00 66.26 167 VAL B O 1
ATOM 1990 N N . GLN B 1 105 ? 4.797 77.740 152.634 1.00 58.36 168 GLN B N 1
ATOM 1991 C CA . GLN B 1 105 ? 3.990 78.256 153.741 1.00 57.31 168 GLN B CA 1
ATOM 1992 C C . GLN B 1 105 ? 3.287 77.122 154.482 1.00 59.89 168 GLN B C 1
ATOM 1993 O O . GLN B 1 105 ? 3.249 77.142 155.708 1.00 60.58 168 GLN B O 1
ATOM 1999 N N . SER B 1 106 ? 2.724 76.149 153.744 1.00 53.80 169 SER B N 1
ATOM 2000 C CA . SER B 1 106 ? 2.040 75.003 154.333 1.00 52.75 169 SER B CA 1
ATOM 2001 C C . SER B 1 106 ? 3.006 74.109 155.126 1.00 53.43 169 SER B C 1
ATOM 2002 O O . SER B 1 106 ? 2.610 73.591 156.162 1.00 52.16 169 SER B O 1
ATOM 2005 N N . GLN B 1 107 ? 4.268 73.976 154.653 1.00 48.44 170 GLN B N 1
ATOM 2006 C CA . GLN B 1 107 ? 5.367 73.237 155.270 1.00 48.78 170 GLN B CA 1
ATOM 2007 C C . GLN B 1 107 ? 5.765 73.919 156.580 1.00 54.28 170 GLN B C 1
ATOM 2008 O O . GLN B 1 107 ? 5.993 73.243 157.586 1.00 54.37 170 GLN B O 1
ATOM 2014 N N . ARG B 1 108 ? 5.899 75.262 156.524 1.00 50.45 171 ARG B N 1
ATOM 2015 C CA . ARG B 1 108 ? 6.250 76.172 157.609 1.00 50.44 171 ARG B CA 1
ATOM 2016 C C . ARG B 1 108 ? 5.209 76.052 158.730 1.00 50.57 171 ARG B C 1
ATOM 2017 O O . ARG B 1 108 ? 5.584 75.895 159.888 1.00 48.30 171 ARG B O 1
ATOM 2025 N N . LEU B 1 109 ? 3.907 76.090 158.367 1.00 44.60 172 LEU B N 1
ATOM 2026 C CA . LEU B 1 109 ? 2.805 75.961 159.304 1.00 42.60 172 LEU B CA 1
ATOM 2027 C C . LEU B 1 109 ? 2.897 74.609 160.008 1.00 48.09 172 LEU B C 1
ATOM 2028 O O . LEU B 1 109 ? 2.772 74.577 161.222 1.00 46.47 172 LEU B O 1
ATOM 2033 N N . LYS B 1 110 ? 3.140 73.512 159.250 1.00 46.64 173 LYS B N 1
ATOM 2034 C CA . LYS B 1 110 ? 3.267 72.159 159.768 1.00 47.17 173 LYS B CA 1
ATOM 2035 C C . LYS B 1 110 ? 4.455 72.085 160.776 1.00 51.86 173 LYS B C 1
ATOM 2036 O O . LYS B 1 110 ? 4.282 71.542 161.861 1.00 51.43 173 LYS B O 1
ATOM 2042 N N . THR B 1 111 ? 5.606 72.683 160.438 1.00 47.95 174 THR B N 1
ATOM 2043 C CA . THR B 1 111 ? 6.820 72.716 161.253 1.00 47.88 174 THR B CA 1
ATOM 2044 C C . THR B 1 111 ? 6.596 73.431 162.596 1.00 51.57 174 THR B C 1
ATOM 2045 O O . THR B 1 111 ? 6.962 72.886 163.645 1.00 52.53 174 THR B O 1
ATOM 2049 N N . ILE B 1 112 ? 5.987 74.630 162.552 1.00 44.78 175 ILE B N 1
ATOM 2050 C CA . ILE B 1 112 ? 5.693 75.435 163.730 1.00 43.51 175 ILE B CA 1
ATOM 2051 C C . ILE B 1 112 ? 4.653 74.748 164.608 1.00 46.36 175 ILE B C 1
ATOM 2052 O O . ILE B 1 112 ? 4.841 74.690 165.818 1.00 46.10 175 ILE B O 1
ATOM 2057 N N . LYS B 1 113 ? 3.599 74.185 163.991 1.00 42.73 176 LYS B N 1
ATOM 2058 C CA . LYS B 1 113 ? 2.533 73.477 164.688 1.00 42.31 176 LYS B CA 1
ATOM 2059 C C . LYS B 1 113 ? 3.097 72.251 165.406 1.00 46.43 176 LYS B C 1
ATOM 2060 O O . LYS B 1 113 ? 2.742 72.023 166.554 1.00 46.44 176 LYS B O 1
ATOM 2066 N N . GLN B 1 114 ? 4.005 71.508 164.757 1.00 43.55 177 GLN B N 1
ATOM 2067 C CA . GLN B 1 114 ? 4.625 70.321 165.325 1.00 43.95 177 GLN B CA 1
ATOM 2068 C C . GLN B 1 114 ? 5.583 70.679 166.447 1.00 45.56 177 GLN B C 1
ATOM 2069 O O . GLN B 1 114 ? 5.651 69.945 167.418 1.00 45.30 177 GLN B O 1
ATOM 2075 N N . LEU B 1 115 ? 6.337 71.776 166.308 1.00 41.76 178 LEU B N 1
ATOM 2076 C CA . LEU B 1 115 ? 7.271 72.207 167.336 1.00 42.35 178 LEU B CA 1
ATOM 2077 C C . LEU B 1 115 ? 6.502 72.655 168.575 1.00 45.26 178 LEU B C 1
ATOM 2078 O O . LEU B 1 115 ? 6.898 72.321 169.692 1.00 45.01 178 LEU B O 1
ATOM 2083 N N . TYR B 1 116 ? 5.362 73.345 168.364 1.00 40.38 179 TYR B N 1
ATOM 2084 C CA . TYR B 1 116 ? 4.502 73.781 169.451 1.00 39.04 179 TYR B CA 1
ATOM 2085 C C . TYR B 1 116 ? 3.923 72.591 170.210 1.00 45.79 179 TYR B C 1
ATOM 2086 O O . TYR B 1 116 ? 3.949 72.601 171.439 1.00 46.60 179 TYR B O 1
ATOM 2095 N N . GLU B 1 117 ? 3.450 71.555 169.489 1.00 42.76 180 GLU B N 1
ATOM 2096 C CA . GLU B 1 117 ? 2.891 70.338 170.097 1.00 42.45 180 GLU B CA 1
ATOM 2097 C C . GLU B 1 117 ? 3.944 69.555 170.869 1.00 43.36 180 GLU B C 1
ATOM 2098 O O . GLU B 1 117 ? 3.624 68.989 171.901 1.00 44.09 180 GLU B O 1
ATOM 2104 N N . GLN B 1 118 ? 5.180 69.545 170.374 1.00 37.47 181 GLN B N 1
ATOM 2105 C CA . GLN B 1 118 ? 6.341 68.917 170.990 1.00 37.86 181 GLN B CA 1
ATOM 2106 C C . GLN B 1 118 ? 6.665 69.648 172.320 1.00 43.73 181 GLN B C 1
ATOM 2107 O O . GLN B 1 118 ? 6.878 68.995 173.324 1.00 44.56 181 GLN B O 1
ATOM 2113 N N . PHE B 1 119 ? 6.630 71.000 172.318 1.00 39.65 182 PHE B N 1
ATOM 2114 C CA . PHE B 1 119 ? 6.879 71.840 173.467 1.00 39.24 182 PHE B CA 1
ATOM 2115 C C . PHE B 1 119 ? 5.853 71.545 174.565 1.00 43.80 182 PHE B C 1
ATOM 2116 O O . PHE B 1 119 ? 6.244 71.297 175.701 1.00 43.45 182 PHE B O 1
ATOM 2124 N N . ILE B 1 120 ? 4.559 71.524 174.218 1.00 39.99 183 ILE B N 1
ATOM 2125 C CA . ILE B 1 120 ? 3.470 71.218 175.150 1.00 39.35 183 ILE B CA 1
ATOM 2126 C C . ILE B 1 120 ? 3.627 69.797 175.717 1.00 45.72 183 ILE B C 1
ATOM 2127 O O . ILE B 1 120 ? 3.502 69.616 176.924 1.00 44.84 183 ILE B O 1
ATOM 2132 N N . LYS B 1 121 ? 3.953 68.816 174.858 1.00 43.75 184 LYS B N 1
ATOM 2133 C CA . LYS B 1 121 ? 4.164 67.441 175.294 1.00 44.87 184 LYS B CA 1
ATOM 2134 C C . LYS B 1 121 ? 5.383 67.319 176.234 1.00 47.90 184 LYS B C 1
ATOM 2135 O O . LYS B 1 121 ? 5.300 66.596 177.213 1.00 48.12 184 LYS B O 1
ATOM 2141 N N . SER B 1 122 ? 6.475 68.056 175.975 1.00 43.24 185 SER B N 1
ATOM 2142 C CA . SER B 1 122 ? 7.689 68.042 176.788 1.00 42.47 185 SER B CA 1
ATOM 2143 C C . SER B 1 122 ? 7.418 68.614 178.170 1.00 47.20 185 SER B C 1
ATOM 2144 O O . SER B 1 122 ? 7.880 68.059 179.171 1.00 48.97 185 SER B O 1
ATOM 2147 N N . MET B 1 123 ? 6.582 69.650 178.237 1.00 42.00 186 MET B N 1
ATOM 2148 C CA . MET B 1 123 ? 6.182 70.238 179.507 1.00 41.70 186 MET B CA 1
ATOM 2149 C C . MET B 1 123 ? 5.355 69.255 180.330 1.00 46.77 186 MET B C 1
ATOM 2150 O O . MET B 1 123 ? 5.533 69.222 181.549 1.00 44.70 186 MET B O 1
ATOM 2155 N N . GLU B 1 124 ? 4.477 68.437 179.656 1.00 44.70 187 GLU B N 1
ATOM 2156 C CA . GLU B 1 124 ? 3.617 67.431 180.304 1.00 45.03 187 GLU B CA 1
ATOM 2157 C C . GLU B 1 124 ? 4.439 66.282 180.858 1.00 49.39 187 GLU B C 1
ATOM 2158 O O . GLU B 1 124 ? 4.143 65.837 181.952 1.00 50.57 187 GLU B O 1
ATOM 2164 N N . GLU B 1 125 ? 5.457 65.821 180.128 1.00 45.96 188 GLU B N 1
ATOM 2165 C CA . GLU B 1 125 ? 6.362 64.750 180.542 1.00 47.10 188 GLU B CA 1
ATOM 2166 C C . GLU B 1 125 ? 7.164 65.206 181.769 1.00 52.58 188 GLU B C 1
ATOM 2167 O O . GLU B 1 125 ? 7.326 64.433 182.714 1.00 54.08 188 GLU B O 1
ATOM 2173 N N . LEU B 1 126 ? 7.654 66.466 181.752 1.00 46.59 189 LEU B N 1
ATOM 2174 C CA . LEU B 1 126 ? 8.414 67.051 182.854 1.00 44.66 189 LEU B CA 1
ATOM 2175 C C . LEU B 1 126 ? 7.527 67.167 184.114 1.00 50.42 189 LEU B C 1
ATOM 2176 O O . LEU B 1 126 ? 7.987 66.819 185.200 1.00 50.82 189 LEU B O 1
ATOM 2181 N N . GLU B 1 127 ? 6.247 67.563 183.949 1.00 46.77 190 GLU B N 1
ATOM 2182 C CA . GLU B 1 127 ? 5.284 67.657 185.040 1.00 47.55 190 GLU B CA 1
ATOM 2183 C C . GLU B 1 127 ? 5.123 66.313 185.735 1.00 54.99 190 GLU B C 1
ATOM 2184 O O . GLU B 1 127 ? 5.119 66.296 186.958 1.00 56.82 190 GLU B O 1
ATOM 2190 N N . LYS B 1 128 ? 5.029 65.202 184.977 1.00 51.49 191 LYS B N 1
ATOM 2191 C CA . LYS B 1 128 ? 4.866 63.857 185.531 1.00 51.98 191 LYS B CA 1
ATOM 2192 C C . LYS B 1 128 ? 6.085 63.438 186.340 1.00 54.24 191 LYS B C 1
ATOM 2193 O O . LYS B 1 128 ? 5.925 62.906 187.436 1.00 54.98 191 LYS B O 1
ATOM 2199 N N . ASN B 1 129 ? 7.288 63.710 185.827 1.00 48.82 192 ASN B N 1
ATOM 2200 C CA . ASN B 1 129 ? 8.540 63.427 186.528 1.00 48.60 192 ASN B CA 1
ATOM 2201 C C . ASN B 1 129 ? 8.621 64.218 187.830 1.00 49.08 192 ASN B C 1
ATOM 2202 O O . ASN B 1 129 ? 8.990 63.667 188.865 1.00 49.74 192 ASN B O 1
ATOM 2207 N N . HIS B 1 130 ? 8.282 65.506 187.756 1.00 42.49 193 HIS B N 1
ATOM 2208 C CA . HIS B 1 130 ? 8.304 66.424 188.874 1.00 41.79 193 HIS B CA 1
ATOM 2209 C C . HIS B 1 130 ? 7.308 66.061 189.941 1.00 46.37 193 HIS B C 1
ATOM 2210 O O . HIS B 1 130 ? 7.636 66.202 191.109 1.00 44.60 193 HIS B O 1
ATOM 2217 N N . ASP B 1 131 ? 6.110 65.573 189.540 1.00 44.79 194 ASP B N 1
ATOM 2218 C CA . ASP B 1 131 ? 5.060 65.129 190.445 1.00 45.73 194 ASP B CA 1
ATOM 2219 C C . ASP B 1 131 ? 5.578 64.015 191.350 1.00 48.89 194 ASP B C 1
ATOM 2220 O O . ASP B 1 131 ? 5.432 64.094 192.572 1.00 48.18 194 ASP B O 1
ATOM 2225 N N . ASN B 1 132 ? 6.253 63.026 190.764 1.00 45.74 195 ASN B N 1
ATOM 2226 C CA . ASN B 1 132 ? 6.806 61.923 191.533 1.00 45.83 195 ASN B CA 1
ATOM 2227 C C . ASN B 1 132 ? 7.932 62.365 192.470 1.00 49.06 195 ASN B C 1
ATOM 2228 O O . ASN B 1 132 ? 8.008 61.892 193.614 1.00 50.85 195 ASN B O 1
ATOM 2233 N N . LEU B 1 133 ? 8.802 63.259 191.990 1.00 42.95 196 LEU B N 1
ATOM 2234 C CA . LEU B 1 133 ? 9.917 63.710 192.800 1.00 43.53 196 LEU B CA 1
ATOM 2235 C C . LEU B 1 133 ? 9.444 64.554 193.981 1.00 46.50 196 LEU B C 1
ATOM 2236 O O . LEU B 1 133 ? 9.984 64.445 195.076 1.00 45.15 196 LEU B O 1
ATOM 2241 N N . LEU B 1 134 ? 8.426 65.380 193.748 1.00 43.82 197 LEU B N 1
ATOM 2242 C CA . LEU B 1 134 ? 7.832 66.229 194.766 1.00 44.89 197 LEU B CA 1
ATOM 2243 C C . LEU B 1 134 ? 7.122 65.385 195.820 1.00 46.39 197 LEU B C 1
ATOM 2244 O O . LEU B 1 134 ? 7.301 65.659 196.996 1.00 46.39 197 LEU B O 1
ATOM 2249 N N . THR B 1 135 ? 6.399 64.332 195.425 1.00 41.05 198 THR B N 1
ATOM 2250 C CA . THR B 1 135 ? 5.729 63.431 196.374 1.00 41.79 198 THR B CA 1
ATOM 2251 C C . THR B 1 135 ? 6.761 62.775 197.324 1.00 45.72 198 THR B C 1
ATOM 2252 O O . THR B 1 135 ? 6.548 62.748 198.543 1.00 45.52 198 THR B O 1
ATOM 2256 N N . GLY B 1 136 ? 7.883 62.336 196.764 1.00 39.93 199 GLY B N 1
ATOM 2257 C CA . GLY B 1 136 ? 8.960 61.767 197.560 1.00 39.91 199 GLY B CA 1
ATOM 2258 C C . GLY B 1 136 ? 9.531 62.770 198.553 1.00 44.10 199 GLY B C 1
ATOM 2259 O O . GLY B 1 136 ? 9.671 62.465 199.738 1.00 43.70 199 GLY B O 1
ATOM 2260 N N . ALA B 1 137 ? 9.807 64.003 198.084 1.00 39.96 200 ALA B N 1
ATOM 2261 C CA . ALA B 1 137 ? 10.341 65.078 198.929 1.00 38.55 200 ALA B CA 1
ATOM 2262 C C . ALA B 1 137 ? 9.328 65.504 200.035 1.00 41.16 200 ALA B C 1
ATOM 2263 O O . ALA B 1 137 ? 9.715 65.780 201.166 1.00 39.35 200 ALA B O 1
ATOM 2265 N N . GLN B 1 138 ? 8.035 65.540 199.689 1.00 38.01 201 GLN B N 1
ATOM 2266 C CA . GLN B 1 138 ? 6.947 65.887 200.613 1.00 37.35 201 GLN B CA 1
ATOM 2267 C C . GLN B 1 138 ? 6.818 64.838 201.716 1.00 43.14 201 GLN B C 1
ATOM 2268 O O . GLN B 1 138 ? 6.668 65.205 202.879 1.00 44.36 201 GLN B O 1
ATOM 2274 N N . ASN B 1 139 ? 6.974 63.549 201.370 1.00 39.42 202 ASN B N 1
ATOM 2275 C CA . ASN B 1 139 ? 6.946 62.455 202.326 1.00 38.87 202 ASN B CA 1
ATOM 2276 C C . ASN B 1 139 ? 8.115 62.540 203.315 1.00 45.16 202 ASN B C 1
ATOM 2277 O O . ASN B 1 139 ? 7.913 62.307 204.495 1.00 46.68 202 ASN B O 1
ATOM 2282 N N . GLU B 1 140 ? 9.307 62.915 202.851 1.00 40.94 203 GLU B N 1
ATOM 2283 C CA . GLU B 1 140 ? 10.512 63.076 203.676 1.00 40.01 203 GLU B CA 1
ATOM 2284 C C . GLU B 1 140 ? 10.246 64.199 204.691 1.00 42.11 203 GLU B C 1
ATOM 2285 O O . GLU B 1 140 ? 10.478 64.034 205.888 1.00 42.49 203 GLU B O 1
ATOM 2291 N N . PHE B 1 141 ? 9.713 65.329 204.192 1.00 36.10 204 PHE B N 1
ATOM 2292 C CA . PHE B 1 141 ? 9.372 66.501 204.976 1.00 33.91 204 PHE B CA 1
ATOM 2293 C C . PHE B 1 141 ? 8.371 66.128 206.084 1.00 38.48 204 PHE B C 1
ATOM 2294 O O . PHE B 1 141 ? 8.564 66.529 207.236 1.00 38.36 204 PHE B O 1
ATOM 2302 N N . LYS B 1 142 ? 7.314 65.357 205.735 1.00 35.90 205 LYS B N 1
ATOM 2303 C CA . LYS B 1 142 ? 6.285 64.934 206.682 1.00 36.89 205 LYS B CA 1
ATOM 2304 C C . LYS B 1 142 ? 6.892 64.096 207.813 1.00 42.72 205 LYS B C 1
ATOM 2305 O O . LYS B 1 142 ? 6.557 64.314 208.978 1.00 40.44 205 LYS B O 1
ATOM 2311 N N . LYS B 1 143 ? 7.816 63.179 207.468 1.00 41.84 206 LYS B N 1
ATOM 2312 C CA . LYS B 1 143 ? 8.495 62.333 208.452 1.00 42.44 206 LYS B CA 1
ATOM 2313 C C . LYS B 1 143 ? 9.348 63.185 209.400 1.00 45.37 206 LYS B C 1
ATOM 2314 O O . LYS B 1 143 ? 9.346 62.930 210.601 1.00 46.08 206 LYS B O 1
ATOM 2320 N N . GLU B 1 144 ? 10.031 64.208 208.874 1.00 39.72 207 GLU B N 1
ATOM 2321 C CA . GLU B 1 144 ? 10.890 65.076 209.671 1.00 39.01 207 GLU B CA 1
ATOM 2322 C C . GLU B 1 144 ? 10.071 65.903 210.666 1.00 44.72 207 GLU B C 1
ATOM 2323 O O . GLU B 1 144 ? 10.476 66.071 211.813 1.00 46.54 207 GLU B O 1
ATOM 2329 N N . MET B 1 145 ? 8.907 66.398 210.233 1.00 40.15 208 MET B N 1
ATOM 2330 C CA . MET B 1 145 ? 8.006 67.183 211.077 1.00 38.11 208 MET B CA 1
ATOM 2331 C C . MET B 1 145 ? 7.365 66.352 212.160 1.00 38.56 208 MET B C 1
ATOM 2332 O O . MET B 1 145 ? 7.243 66.816 213.288 1.00 35.04 208 MET B O 1
ATOM 2337 N N . ALA B 1 146 ? 7.053 65.083 211.830 1.00 36.88 209 ALA B N 1
ATOM 2338 C CA . ALA B 1 146 ? 6.473 64.118 212.775 1.00 37.55 209 ALA B CA 1
ATOM 2339 C C . ALA B 1 146 ? 7.519 63.799 213.842 1.00 43.57 209 ALA B C 1
ATOM 2340 O O . ALA B 1 146 ? 7.205 63.839 215.036 1.00 43.60 209 ALA B O 1
ATOM 2342 N N . MET B 1 147 ? 8.780 63.567 213.410 1.00 42.33 210 MET B N 1
ATOM 2343 C CA . MET B 1 147 ? 9.904 63.298 214.309 1.00 43.63 210 MET B CA 1
ATOM 2344 C C . MET B 1 147 ? 10.157 64.471 215.235 1.00 42.66 210 MET B C 1
ATOM 2345 O O . MET B 1 147 ? 10.340 64.255 216.416 1.00 42.61 210 MET B O 1
ATOM 2350 N N . LEU B 1 148 ? 10.125 65.699 214.712 1.00 36.40 211 LEU B N 1
ATOM 2351 C CA . LEU B 1 148 ? 10.333 66.899 215.502 1.00 35.29 211 LEU B CA 1
ATOM 2352 C C . LEU B 1 148 ? 9.279 67.007 216.609 1.00 42.06 211 LEU B C 1
ATOM 2353 O O . LEU B 1 148 ? 9.641 67.230 217.769 1.00 42.85 211 LEU B O 1
ATOM 2358 N N . GLN B 1 149 ? 7.987 66.833 216.262 1.00 37.61 212 GLN B N 1
ATOM 2359 C CA . GLN B 1 149 ? 6.933 66.928 217.263 1.00 36.36 212 GLN B CA 1
ATOM 2360 C C . GLN B 1 149 ? 6.996 65.811 218.331 1.00 41.10 212 GLN B C 1
ATOM 2361 O O . GLN B 1 149 ? 6.804 66.069 219.537 1.00 39.25 212 GLN B O 1
ATOM 2367 N N . LYS B 1 150 ? 7.348 64.590 217.888 1.00 38.50 213 LYS B N 1
ATOM 2368 C CA . LYS B 1 150 ? 7.539 63.440 218.767 1.00 38.84 213 LYS B CA 1
ATOM 2369 C C . LYS B 1 150 ? 8.701 63.768 219.753 1.00 43.77 213 LYS B C 1
ATOM 2370 O O . LYS B 1 150 ? 8.557 63.482 220.934 1.00 42.20 213 LYS B O 1
ATOM 2376 N N A LYS B 1 151 ? 9.786 64.424 219.277 0.46 40.20 214 LYS B N 1
ATOM 2377 N N B LYS B 1 151 ? 9.785 64.429 219.282 0.54 40.13 214 LYS B N 1
ATOM 2378 C CA A LYS B 1 151 ? 10.935 64.813 220.102 0.46 39.77 214 LYS B CA 1
ATOM 2379 C CA B LYS B 1 151 ? 10.931 64.814 220.117 0.54 39.65 214 LYS B CA 1
ATOM 2380 C C A LYS B 1 151 ? 10.521 65.790 221.191 0.46 44.04 214 LYS B C 1
ATOM 2381 C C B LYS B 1 151 ? 10.509 65.787 221.201 0.54 43.92 214 LYS B C 1
ATOM 2382 O O A LYS B 1 151 ? 10.876 65.588 222.352 0.46 43.04 214 LYS B O 1
ATOM 2383 O O B LYS B 1 151 ? 10.848 65.583 222.367 0.54 42.82 214 LYS B O 1
ATOM 2394 N N . ILE B 1 152 ? 9.756 66.832 220.818 1.00 41.46 215 ILE B N 1
ATOM 2395 C CA . ILE B 1 152 ? 9.264 67.829 221.768 1.00 42.26 215 ILE B CA 1
ATOM 2396 C C . ILE B 1 152 ? 8.387 67.168 222.836 1.00 51.01 215 ILE B C 1
ATOM 2397 O O . ILE B 1 152 ? 8.599 67.402 224.022 1.00 52.79 215 ILE B O 1
ATOM 2402 N N . MET B 1 153 ? 7.454 66.304 222.408 1.00 49.56 216 MET B N 1
ATOM 2403 C CA . MET B 1 153 ? 6.538 65.598 223.281 1.00 50.47 216 MET B CA 1
ATOM 2404 C C . MET B 1 153 ? 7.278 64.704 224.288 1.00 53.50 216 MET B C 1
ATOM 2405 O O . MET B 1 153 ? 7.045 64.836 225.481 1.00 51.94 216 MET B O 1
ATOM 2410 N N . MET B 1 154 ? 8.170 63.834 223.813 1.00 50.12 217 MET B N 1
ATOM 2411 C CA . MET B 1 154 ? 8.937 62.918 224.645 1.00 51.34 217 MET B CA 1
ATOM 2412 C C . MET B 1 154 ? 9.859 63.611 225.650 1.00 50.31 217 MET B C 1
ATOM 2413 O O . MET B 1 154 ? 9.996 63.134 226.763 1.00 49.49 217 MET B O 1
ATOM 2418 N N . GLU B 1 155 ? 10.486 64.715 225.254 1.00 45.38 218 GLU B N 1
ATOM 2419 C CA . GLU B 1 155 ? 11.415 65.438 226.099 1.00 45.07 218 GLU B CA 1
ATOM 2420 C C . GLU B 1 155 ? 10.734 66.331 227.125 1.00 50.28 218 GLU B C 1
ATOM 2421 O O . GLU B 1 155 ? 11.344 66.629 228.143 1.00 51.24 218 GLU B O 1
ATOM 2427 N N . THR B 1 156 ? 9.473 66.725 226.897 1.00 46.36 219 THR B N 1
ATOM 2428 C CA . THR B 1 156 ? 8.755 67.560 227.856 1.00 46.50 219 THR B CA 1
ATOM 2429 C C . THR B 1 156 ? 7.827 66.751 228.784 1.00 50.96 219 THR B C 1
ATOM 2430 O O . THR B 1 156 ? 7.612 67.166 229.932 1.00 49.69 219 THR B O 1
ATOM 2434 N N . GLN B 1 157 ? 7.189 65.681 228.249 1.00 48.39 220 GLN B N 1
ATOM 2435 C CA . GLN B 1 157 ? 6.166 64.897 228.956 1.00 49.08 220 GLN B CA 1
ATOM 2436 C C . GLN B 1 157 ? 6.616 64.278 230.278 1.00 59.93 220 GLN B C 1
ATOM 2437 O O . GLN B 1 157 ? 7.773 63.875 230.406 1.00 59.95 220 GLN B O 1
ATOM 2443 N N . GLN B 1 158 ? 5.687 64.231 231.256 1.00 60.47 221 GLN B N 1
ATOM 2444 C CA . GLN B 1 158 ? 5.893 63.634 232.575 1.00 62.08 221 GLN B CA 1
ATOM 2445 C C . GLN B 1 158 ? 5.978 62.127 232.386 1.00 68.49 221 GLN B C 1
ATOM 2446 O O . GLN B 1 158 ? 5.249 61.558 231.559 1.00 65.78 221 GLN B O 1
ATOM 2452 N N . GLN B 1 159 ? 6.903 61.493 233.124 1.00 68.89 222 GLN B N 1
ATOM 2453 C CA . GLN B 1 159 ? 7.153 60.057 233.018 1.00 70.34 222 GLN B CA 1
ATOM 2454 C C . GLN B 1 159 ? 6.155 59.264 233.857 1.00 77.27 222 GLN B C 1
ATOM 2455 O O . GLN B 1 159 ? 5.540 59.824 234.772 1.00 75.93 222 GLN B O 1
ATOM 2461 N N . GLU B 1 160 ? 5.993 57.963 233.536 1.00 77.36 223 GLU B N 1
ATOM 2462 C CA . GLU B 1 160 ? 5.106 57.045 234.259 1.00 78.69 223 GLU B CA 1
ATOM 2463 C C . GLU B 1 160 ? 5.620 56.788 235.687 1.00 83.80 223 GLU B C 1
ATOM 2464 O O . GLU B 1 160 ? 6.833 56.690 235.892 1.00 83.46 223 GLU B O 1
ATOM 2470 N N . ILE B 1 161 ? 4.693 56.733 236.669 1.00 81.03 224 ILE B N 1
ATOM 2471 C CA . ILE B 1 161 ? 4.980 56.491 238.089 1.00 99.66 224 ILE B CA 1
ATOM 2472 C C . ILE B 1 161 ? 4.461 55.105 238.487 1.00 115.45 224 ILE B C 1
ATOM 2473 O O . ILE B 1 161 ? 4.873 54.101 237.911 1.00 79.85 224 ILE B O 1
ATOM 2478 N N . GLY C 1 15 ? 12.839 74.463 244.089 1.00 88.36 78 GLY C N 1
ATOM 2479 C CA . GLY C 1 15 ? 11.825 75.177 243.318 1.00 88.03 78 GLY C CA 1
ATOM 2480 C C . GLY C 1 15 ? 12.384 76.099 242.252 1.00 90.92 78 GLY C C 1
ATOM 2481 O O . GLY C 1 15 ? 11.905 76.095 241.113 1.00 90.57 78 GLY C O 1
ATOM 2482 N N . VAL C 1 16 ? 13.393 76.906 242.626 1.00 86.45 79 VAL C N 1
ATOM 2483 C CA . VAL C 1 16 ? 14.079 77.851 241.742 1.00 86.02 79 VAL C CA 1
ATOM 2484 C C . VAL C 1 16 ? 14.920 77.059 240.738 1.00 88.74 79 VAL C C 1
ATOM 2485 O O . VAL C 1 16 ? 14.844 77.322 239.536 1.00 88.20 79 VAL C O 1
ATOM 2489 N N . ASP C 1 17 ? 15.700 76.076 241.239 1.00 83.83 80 ASP C N 1
ATOM 2490 C CA . ASP C 1 17 ? 16.542 75.209 240.416 1.00 82.67 80 ASP C CA 1
ATOM 2491 C C . ASP C 1 17 ? 15.704 74.356 239.445 1.00 82.62 80 ASP C C 1
ATOM 2492 O O . ASP C 1 17 ? 16.161 74.034 238.352 1.00 80.92 80 ASP C O 1
ATOM 2497 N N . ILE C 1 18 ? 14.457 74.058 239.840 1.00 77.28 81 ILE C N 1
ATOM 2498 C CA . ILE C 1 18 ? 13.461 73.309 239.083 1.00 76.02 81 ILE C CA 1
ATOM 2499 C C . ILE C 1 18 ? 12.940 74.162 237.921 1.00 77.21 81 ILE C C 1
ATOM 2500 O O . ILE C 1 18 ? 12.920 73.676 236.785 1.00 76.92 81 ILE C O 1
ATOM 2505 N N . ASN C 1 19 ? 12.529 75.417 238.195 1.00 70.89 82 ASN C N 1
ATOM 2506 C CA . ASN C 1 19 ? 12.018 76.307 237.154 1.00 69.42 82 ASN C CA 1
ATOM 2507 C C . ASN C 1 19 ? 13.111 76.793 236.211 1.00 68.61 82 ASN C C 1
ATOM 2508 O O . ASN C 1 19 ? 12.843 77.007 235.029 1.00 67.20 82 ASN C O 1
ATOM 2513 N N . LYS C 1 20 ? 14.346 76.931 236.728 1.00 62.54 83 LYS C N 1
ATOM 2514 C CA . LYS C 1 20 ? 15.528 77.315 235.963 1.00 61.24 83 LYS C CA 1
ATOM 2515 C C . LYS C 1 20 ? 15.836 76.186 234.934 1.00 62.40 83 LYS C C 1
ATOM 2516 O O . LYS C 1 20 ? 16.150 76.474 233.775 1.00 62.30 83 LYS C O 1
ATOM 2522 N N . ALA C 1 21 ? 15.708 74.907 235.376 1.00 55.86 84 ALA C N 1
ATOM 2523 C CA . ALA C 1 21 ? 15.893 73.703 234.580 1.00 53.91 84 ALA C CA 1
ATOM 2524 C C . ALA C 1 21 ? 14.809 73.611 233.506 1.00 57.66 84 ALA C C 1
ATOM 2525 O O . ALA C 1 21 ? 15.114 73.261 232.365 1.00 58.16 84 ALA C O 1
ATOM 2527 N N . LEU C 1 22 ? 13.556 73.950 233.867 1.00 52.24 85 LEU C N 1
ATOM 2528 C CA . LEU C 1 22 ? 12.413 73.923 232.970 1.00 51.72 85 LEU C CA 1
ATOM 2529 C C . LEU C 1 22 ? 12.582 74.913 231.828 1.00 53.97 85 LEU C C 1
ATOM 2530 O O . LEU C 1 22 ? 12.315 74.551 230.683 1.00 52.52 85 LEU C O 1
ATOM 2535 N N . LEU C 1 23 ? 13.061 76.136 232.132 1.00 51.35 86 LEU C N 1
ATOM 2536 C CA . LEU C 1 23 ? 13.288 77.177 231.135 1.00 51.96 86 LEU C CA 1
ATOM 2537 C C . LEU C 1 23 ? 14.449 76.832 230.212 1.00 54.00 86 LEU C C 1
ATOM 2538 O O . LEU C 1 23 ? 14.357 77.084 229.011 1.00 52.34 86 LEU C O 1
ATOM 2543 N N . ALA C 1 24 ? 15.506 76.200 230.769 1.00 49.20 87 ALA C N 1
ATOM 2544 C CA . ALA C 1 24 ? 16.686 75.772 230.022 1.00 46.53 87 ALA C CA 1
ATOM 2545 C C . ALA C 1 24 ? 16.291 74.692 229.004 1.00 49.12 87 ALA C C 1
ATOM 2546 O O . ALA C 1 24 ? 16.744 74.736 227.862 1.00 50.71 87 ALA C O 1
ATOM 2548 N N . LYS C 1 25 ? 15.419 73.753 229.415 1.00 43.01 88 LYS C N 1
ATOM 2549 C CA . LYS C 1 25 ? 14.921 72.666 228.589 1.00 40.70 88 LYS C CA 1
ATOM 2550 C C . LYS C 1 25 ? 14.082 73.247 227.444 1.00 45.60 88 LYS C C 1
ATOM 2551 O O . LYS C 1 25 ? 14.294 72.863 226.298 1.00 45.28 88 LYS C O 1
ATOM 2557 N N . ARG C 1 26 ? 13.188 74.209 227.752 1.00 41.28 89 ARG C N 1
ATOM 2558 C CA . ARG C 1 26 ? 12.314 74.870 226.795 1.00 41.21 89 ARG C CA 1
ATOM 2559 C C . ARG C 1 26 ? 13.109 75.643 225.747 1.00 47.36 89 ARG C C 1
ATOM 2560 O O . ARG C 1 26 ? 12.857 75.485 224.546 1.00 46.99 89 ARG C O 1
ATOM 2568 N N . LYS C 1 27 ? 14.124 76.414 226.192 1.00 44.16 90 LYS C N 1
ATOM 2569 C CA . LYS C 1 27 ? 15.018 77.186 225.330 1.00 43.34 90 LYS C CA 1
ATOM 2570 C C . LYS C 1 27 ? 15.785 76.238 224.384 1.00 44.85 90 LYS C C 1
ATOM 2571 O O . LYS C 1 27 ? 15.928 76.534 223.204 1.00 46.08 90 LYS C O 1
ATOM 2577 N N . ARG C 1 28 ? 16.228 75.095 224.889 1.00 39.14 91 ARG C N 1
ATOM 2578 C CA . ARG C 1 28 ? 16.953 74.130 224.077 1.00 38.21 91 ARG C CA 1
ATOM 2579 C C . ARG C 1 28 ? 16.031 73.582 222.975 1.00 41.84 91 ARG C C 1
ATOM 2580 O O . ARG C 1 28 ? 16.423 73.556 221.808 1.00 40.46 91 ARG C O 1
ATOM 2588 N N . LEU C 1 29 ? 14.801 73.182 223.341 1.00 38.57 92 LEU C N 1
ATOM 2589 C CA . LEU C 1 29 ? 13.834 72.648 222.386 1.00 37.05 92 LEU C CA 1
ATOM 2590 C C . LEU C 1 29 ? 13.413 73.674 221.357 1.00 43.88 92 LEU C C 1
ATOM 2591 O O . LEU C 1 29 ? 13.312 73.332 220.186 1.00 44.90 92 LEU C O 1
ATOM 2596 N N . GLU C 1 30 ? 13.265 74.942 221.764 1.00 42.29 93 GLU C N 1
ATOM 2597 C CA . GLU C 1 30 ? 12.924 76.033 220.853 1.00 42.64 93 GLU C CA 1
ATOM 2598 C C . GLU C 1 30 ? 14.022 76.290 219.817 1.00 47.59 93 GLU C C 1
ATOM 2599 O O . GLU C 1 30 ? 13.701 76.536 218.658 1.00 46.64 93 GLU C O 1
ATOM 2605 N N . MET C 1 31 ? 15.303 76.213 220.230 1.00 47.15 94 MET C N 1
ATOM 2606 C CA . MET C 1 31 ? 16.447 76.412 219.350 1.00 49.02 94 MET C CA 1
ATOM 2607 C C . MET C 1 31 ? 16.510 75.277 218.329 1.00 47.97 94 MET C C 1
ATOM 2608 O O . MET C 1 31 ? 16.714 75.530 217.139 1.00 46.06 94 MET C O 1
ATOM 2613 N N . TYR C 1 32 ? 16.328 74.022 218.801 1.00 41.32 95 TYR C N 1
ATOM 2614 C CA . TYR C 1 32 ? 16.347 72.867 217.920 1.00 39.08 95 TYR C CA 1
ATOM 2615 C C . TYR C 1 32 ? 15.211 72.929 216.900 1.00 40.40 95 TYR C C 1
ATOM 2616 O O . TYR C 1 32 ? 15.449 72.672 215.716 1.00 38.75 95 TYR C O 1
ATOM 2625 N N . THR C 1 33 ? 13.984 73.292 217.356 1.00 35.59 96 THR C N 1
ATOM 2626 C CA . THR C 1 33 ? 12.806 73.424 216.492 1.00 34.61 96 THR C CA 1
ATOM 2627 C C . THR C 1 33 ? 13.061 74.440 215.393 1.00 35.92 96 THR C C 1
ATOM 2628 O O . THR C 1 33 ? 12.797 74.150 214.232 1.00 36.11 96 THR C O 1
ATOM 2632 N N . LYS C 1 34 ? 13.582 75.616 215.753 1.00 31.60 97 LYS C N 1
ATOM 2633 C CA . LYS C 1 34 ? 13.876 76.682 214.792 1.00 33.49 97 LYS C CA 1
ATOM 2634 C C . LYS C 1 34 ? 14.833 76.144 213.682 1.00 40.93 97 LYS C C 1
ATOM 2635 O O . LYS C 1 34 ? 14.538 76.295 212.500 1.00 43.24 97 LYS C O 1
ATOM 2641 N N . ALA C 1 35 ? 15.909 75.456 214.079 1.00 36.88 98 ALA C N 1
ATOM 2642 C CA . ALA C 1 35 ? 16.906 74.870 213.187 1.00 37.03 98 ALA C CA 1
ATOM 2643 C C . ALA C 1 35 ? 16.297 73.782 212.315 1.00 41.48 98 ALA C C 1
ATOM 2644 O O . ALA C 1 35 ? 16.609 73.716 211.132 1.00 40.82 98 ALA C O 1
ATOM 2646 N N . SER C 1 36 ? 15.433 72.924 212.892 1.00 38.71 99 SER C N 1
ATOM 2647 C CA . SER C 1 36 ? 14.796 71.835 212.154 1.00 38.78 99 SER C CA 1
ATOM 2648 C C . SER C 1 36 ? 13.819 72.344 211.125 1.00 43.74 99 SER C C 1
ATOM 2649 O O . SER C 1 36 ? 13.843 71.869 210.002 1.00 44.01 99 SER C O 1
ATOM 2652 N N . LEU C 1 37 ? 12.977 73.323 211.486 1.00 39.22 100 LEU C N 1
ATOM 2653 C CA . LEU C 1 37 ? 12.026 73.913 210.548 1.00 38.80 100 LEU C CA 1
ATOM 2654 C C . LEU C 1 37 ? 12.769 74.572 209.401 1.00 40.99 100 LEU C C 1
ATOM 2655 O O . LEU C 1 37 ? 12.401 74.355 208.246 1.00 40.12 100 LEU C O 1
ATOM 2660 N N . LYS C 1 38 ? 13.859 75.321 209.724 1.00 34.71 101 LYS C N 1
ATOM 2661 C CA . LYS C 1 38 ? 14.680 76.004 208.736 1.00 33.86 101 LYS C CA 1
ATOM 2662 C C . LYS C 1 38 ? 15.268 75.009 207.742 1.00 41.02 101 LYS C C 1
ATOM 2663 O O . LYS C 1 38 ? 15.194 75.256 206.539 1.00 42.41 101 LYS C O 1
ATOM 2669 N N . THR C 1 39 ? 15.824 73.880 208.233 1.00 36.88 102 THR C N 1
ATOM 2670 C CA . THR C 1 39 ? 16.448 72.855 207.395 1.00 36.84 102 THR C CA 1
ATOM 2671 C C . THR C 1 39 ? 15.428 72.159 206.507 1.00 41.02 102 THR C C 1
ATOM 2672 O O . THR C 1 39 ? 15.670 72.034 205.319 1.00 41.79 102 THR C O 1
ATOM 2676 N N . SER C 1 40 ? 14.330 71.670 207.093 1.00 36.40 103 SER C N 1
ATOM 2677 C CA . SER C 1 40 ? 13.263 70.955 206.402 1.00 34.28 103 SER C CA 1
ATOM 2678 C C . SER C 1 40 ? 12.613 71.784 205.329 1.00 35.29 103 SER C C 1
ATOM 2679 O O . SER C 1 40 ? 12.368 71.274 204.236 1.00 32.30 103 SER C O 1
ATOM 2682 N N . ASN C 1 41 ? 12.390 73.077 205.603 1.00 32.81 104 ASN C N 1
ATOM 2683 C CA . ASN C 1 41 ? 11.840 73.995 204.624 1.00 32.98 104 ASN C CA 1
ATOM 2684 C C . ASN C 1 41 ? 12.827 74.275 203.507 1.00 36.95 104 ASN C C 1
ATOM 2685 O O . ASN C 1 41 ? 12.412 74.284 202.349 1.00 36.88 104 ASN C O 1
ATOM 2690 N N . GLN C 1 42 ? 14.140 74.421 203.838 1.00 31.52 105 GLN C N 1
ATOM 2691 C CA . GLN C 1 42 ? 15.176 74.663 202.843 1.00 31.71 105 GLN C CA 1
ATOM 2692 C C . GLN C 1 42 ? 15.280 73.513 201.850 1.00 35.01 105 GLN C C 1
ATOM 2693 O O . GLN C 1 42 ? 15.398 73.772 200.664 1.00 37.41 105 GLN C O 1
ATOM 2699 N N . LYS C 1 43 ? 15.167 72.276 202.320 1.00 31.43 106 LYS C N 1
ATOM 2700 C CA . LYS C 1 43 ? 15.213 71.084 201.466 1.00 32.21 106 LYS C CA 1
ATOM 2701 C C . LYS C 1 43 ? 14.085 71.080 200.474 1.00 35.25 106 LYS C C 1
ATOM 2702 O O . LYS C 1 43 ? 14.334 70.771 199.312 1.00 33.40 106 LYS C O 1
ATOM 2708 N N . ILE C 1 44 ? 12.853 71.445 200.912 1.00 34.44 107 ILE C N 1
ATOM 2709 C CA . ILE C 1 44 ? 11.670 71.538 200.043 1.00 33.76 107 ILE C CA 1
ATOM 2710 C C . ILE C 1 44 ? 11.906 72.674 199.048 1.00 35.64 107 ILE C C 1
ATOM 2711 O O . ILE C 1 44 ? 11.592 72.524 197.880 1.00 36.45 107 ILE C O 1
ATOM 2716 N N . GLU C 1 45 ? 12.427 73.808 199.522 1.00 32.65 108 GLU C N 1
ATOM 2717 C CA . GLU C 1 45 ? 12.709 74.950 198.659 1.00 34.76 108 GLU C CA 1
ATOM 2718 C C . GLU C 1 45 ? 13.703 74.520 197.536 1.00 40.84 108 GLU C C 1
ATOM 2719 O O . GLU C 1 45 ? 13.533 74.926 196.396 1.00 41.14 108 GLU C O 1
ATOM 2725 N N . HIS C 1 46 ? 14.660 73.646 197.845 1.00 35.93 109 HIS C N 1
ATOM 2726 C CA . HIS C 1 46 ? 15.578 73.196 196.834 1.00 36.20 109 HIS C CA 1
ATOM 2727 C C . HIS C 1 46 ? 14.909 72.310 195.771 1.00 38.04 109 HIS C C 1
ATOM 2728 O O . HIS C 1 46 ? 15.278 72.374 194.594 1.00 37.31 109 HIS C O 1
ATOM 2735 N N . VAL C 1 47 ? 13.887 71.529 196.159 1.00 35.09 110 VAL C N 1
ATOM 2736 C CA . VAL C 1 47 ? 13.153 70.691 195.198 1.00 35.89 110 VAL C CA 1
ATOM 2737 C C . VAL C 1 47 ? 12.400 71.605 194.236 1.00 39.70 110 VAL C C 1
ATOM 2738 O O . VAL C 1 47 ? 12.512 71.447 193.035 1.00 41.87 110 VAL C O 1
ATOM 2742 N N . TRP C 1 48 ? 11.770 72.627 194.778 1.00 34.85 111 TRP C N 1
ATOM 2743 C CA . TRP C 1 48 ? 11.052 73.651 194.039 1.00 34.36 111 TRP C CA 1
ATOM 2744 C C . TRP C 1 48 ? 11.987 74.370 193.058 1.00 36.51 111 TRP C C 1
ATOM 2745 O O . TRP C 1 48 ? 11.648 74.496 191.889 1.00 34.85 111 TRP C O 1
ATOM 2756 N N . LYS C 1 49 ? 13.167 74.811 193.526 1.00 35.20 112 LYS C N 1
ATOM 2757 C CA . LYS C 1 49 ? 14.170 75.500 192.688 1.00 34.72 112 LYS C CA 1
ATOM 2758 C C . LYS C 1 49 ? 14.698 74.605 191.587 1.00 37.84 112 LYS C C 1
ATOM 2759 O O . LYS C 1 49 ? 14.922 75.092 190.491 1.00 39.21 112 LYS C O 1
ATOM 2765 N N . THR C 1 50 ? 14.886 73.312 191.859 1.00 33.70 113 THR C N 1
ATOM 2766 C CA . THR C 1 50 ? 15.343 72.333 190.864 1.00 33.31 113 THR C CA 1
ATOM 2767 C C . THR C 1 50 ? 14.278 72.182 189.777 1.00 36.91 113 THR C C 1
ATOM 2768 O O . THR C 1 50 ? 14.606 72.225 188.600 1.00 38.54 113 THR C O 1
ATOM 2772 N N . GLN C 1 51 ? 13.009 72.002 190.180 1.00 32.70 114 GLN C N 1
ATOM 2773 C CA . GLN C 1 51 ? 11.890 71.850 189.247 1.00 32.50 114 GLN C CA 1
ATOM 2774 C C . GLN C 1 51 ? 11.715 73.105 188.384 1.00 34.50 114 GLN C C 1
ATOM 2775 O O . GLN C 1 51 ? 11.637 73.024 187.159 1.00 33.37 114 GLN C O 1
ATOM 2781 N N . GLN C 1 52 ? 11.795 74.265 189.013 1.00 30.90 115 GLN C N 1
ATOM 2782 C CA . GLN C 1 52 ? 11.725 75.551 188.350 1.00 31.60 115 GLN C CA 1
ATOM 2783 C C . GLN C 1 52 ? 12.901 75.712 187.376 1.00 39.26 115 GLN C C 1
ATOM 2784 O O . GLN C 1 52 ? 12.691 76.197 186.278 1.00 41.77 115 GLN C O 1
ATOM 2790 N N . ASP C 1 53 ? 14.131 75.288 187.760 1.00 36.05 116 ASP C N 1
ATOM 2791 C CA . ASP C 1 53 ? 15.296 75.362 186.880 1.00 34.97 116 ASP C CA 1
ATOM 2792 C C . ASP C 1 53 ? 15.067 74.530 185.614 1.00 37.87 116 ASP C C 1
ATOM 2793 O O . ASP C 1 53 ? 15.333 75.015 184.517 1.00 38.58 116 ASP C O 1
ATOM 2798 N N . GLN C 1 54 ? 14.560 73.299 185.774 1.00 32.76 117 GLN C N 1
ATOM 2799 C CA . GLN C 1 54 ? 14.275 72.390 184.662 1.00 32.46 117 GLN C CA 1
ATOM 2800 C C . GLN C 1 54 ? 13.137 72.895 183.756 1.00 39.67 117 GLN C C 1
ATOM 2801 O O . GLN C 1 54 ? 13.192 72.679 182.553 1.00 41.98 117 GLN C O 1
ATOM 2807 N N . ARG C 1 55 ? 12.132 73.606 184.305 1.00 36.49 118 ARG C N 1
ATOM 2808 C CA . ARG C 1 55 ? 11.073 74.206 183.489 1.00 35.21 118 ARG C CA 1
ATOM 2809 C C . ARG C 1 55 ? 11.668 75.358 182.668 1.00 42.30 118 ARG C C 1
ATOM 2810 O O . ARG C 1 55 ? 11.389 75.454 181.487 1.00 41.82 118 ARG C O 1
ATOM 2818 N N . GLN C 1 56 ? 12.517 76.204 183.282 1.00 41.05 119 GLN C N 1
ATOM 2819 C CA . GLN C 1 56 ? 13.162 77.325 182.587 1.00 41.52 119 GLN C CA 1
ATOM 2820 C C . GLN C 1 56 ? 14.145 76.844 181.519 1.00 43.73 119 GLN C C 1
ATOM 2821 O O . GLN C 1 56 ? 14.176 77.403 180.437 1.00 44.43 119 GLN C O 1
ATOM 2827 N N . LYS C 1 57 ? 14.881 75.759 181.789 1.00 39.51 120 LYS C N 1
ATOM 2828 C CA . LYS C 1 57 ? 15.837 75.173 180.843 1.00 37.52 120 LYS C CA 1
ATOM 2829 C C . LYS C 1 57 ? 15.081 74.673 179.600 1.00 40.33 120 LYS C C 1
ATOM 2830 O O . LYS C 1 57 ? 15.491 74.948 178.472 1.00 40.32 120 LYS C O 1
ATOM 2836 N N . LEU C 1 58 ? 13.946 73.991 179.817 1.00 37.01 121 LEU C N 1
ATOM 2837 C CA . LEU C 1 58 ? 13.091 73.497 178.744 1.00 36.56 121 LEU C CA 1
ATOM 2838 C C . LEU C 1 58 ? 12.560 74.657 177.888 1.00 39.25 121 LEU C C 1
ATOM 2839 O O . LEU C 1 58 ? 12.619 74.571 176.672 1.00 38.76 121 LEU C O 1
ATOM 2844 N N . ASN C 1 59 ? 12.135 75.766 178.523 1.00 36.05 122 ASN C N 1
ATOM 2845 C CA . ASN C 1 59 ? 11.675 76.949 177.804 1.00 36.37 122 ASN C CA 1
ATOM 2846 C C . ASN C 1 59 ? 12.766 77.562 176.961 1.00 40.80 122 ASN C C 1
ATOM 2847 O O . ASN C 1 59 ? 12.501 77.980 175.843 1.00 39.97 122 ASN C O 1
ATOM 2852 N N . GLN C 1 60 ? 13.982 77.630 177.500 1.00 38.49 123 GLN C N 1
ATOM 2853 C CA . GLN C 1 60 ? 15.138 78.207 176.820 1.00 37.71 123 GLN C CA 1
ATOM 2854 C C . GLN C 1 60 ? 15.541 77.383 175.592 1.00 41.11 123 GLN C C 1
ATOM 2855 O O . GLN C 1 60 ? 15.793 77.953 174.535 1.00 41.21 123 GLN C O 1
ATOM 2861 N N . GLU C 1 61 ? 15.494 76.056 175.702 1.00 36.81 124 GLU C N 1
ATOM 2862 C CA . GLU C 1 61 ? 15.775 75.141 174.598 1.00 36.63 124 GLU C CA 1
ATOM 2863 C C . GLU C 1 61 ? 14.761 75.304 173.459 1.00 46.50 124 GLU C C 1
ATOM 2864 O O . GLU C 1 61 ? 15.171 75.431 172.296 1.00 48.40 124 GLU C O 1
ATOM 2870 N N . TYR C 1 62 ? 13.436 75.338 173.779 1.00 43.30 125 TYR C N 1
ATOM 2871 C CA . TYR C 1 62 ? 12.423 75.532 172.747 1.00 43.18 125 TYR C CA 1
ATOM 2872 C C . TYR C 1 62 ? 12.442 76.947 172.176 1.00 45.01 125 TYR C C 1
ATOM 2873 O O . TYR C 1 62 ? 12.308 77.102 170.965 1.00 44.00 125 TYR C O 1
ATOM 2882 N N . SER C 1 63 ? 12.698 77.964 173.017 1.00 40.09 126 SER C N 1
ATOM 2883 C CA . SER C 1 63 ? 12.793 79.327 172.514 1.00 40.85 126 SER C CA 1
ATOM 2884 C C . SER C 1 63 ? 13.909 79.477 171.478 1.00 48.90 126 SER C C 1
ATOM 2885 O O . SER C 1 63 ? 13.736 80.237 170.536 1.00 49.43 126 SER C O 1
ATOM 2888 N N . GLN C 1 64 ? 15.034 78.751 171.645 1.00 46.71 127 GLN C N 1
ATOM 2889 C CA . GLN C 1 64 ? 16.136 78.822 170.692 1.00 47.47 127 GLN C CA 1
ATOM 2890 C C . GLN C 1 64 ? 15.665 78.264 169.342 1.00 49.09 127 GLN C C 1
ATOM 2891 O O . GLN C 1 64 ? 15.858 78.918 168.323 1.00 46.79 127 GLN C O 1
ATOM 2897 N N . GLN C 1 65 ? 14.996 77.091 169.366 1.00 45.54 128 GLN C N 1
ATOM 2898 C CA . GLN C 1 65 ? 14.423 76.432 168.193 1.00 44.22 128 GLN C CA 1
ATOM 2899 C C . GLN C 1 65 ? 13.362 77.332 167.500 1.00 50.89 128 GLN C C 1
ATOM 2900 O O . GLN C 1 65 ? 13.396 77.469 166.281 1.00 52.69 128 GLN C O 1
ATOM 2906 N N . PHE C 1 66 ? 12.479 77.990 168.263 1.00 47.26 129 PHE C N 1
ATOM 2907 C CA . PHE C 1 66 ? 11.478 78.885 167.678 1.00 47.51 129 PHE C CA 1
ATOM 2908 C C . PHE C 1 66 ? 12.131 80.099 167.042 1.00 54.21 129 PHE C C 1
ATOM 2909 O O . PHE C 1 66 ? 11.701 80.520 165.971 1.00 54.95 129 PHE C O 1
ATOM 2917 N N . LEU C 1 67 ? 13.168 80.649 167.688 1.00 52.49 130 LEU C N 1
ATOM 2918 C CA . LEU C 1 67 ? 13.924 81.801 167.192 1.00 54.09 130 LEU C CA 1
ATOM 2919 C C . LEU C 1 67 ? 14.596 81.480 165.867 1.00 57.11 130 LEU C C 1
ATOM 2920 O O . LEU C 1 67 ? 14.523 82.292 164.952 1.00 55.66 130 LEU C O 1
ATOM 2925 N N . THR C 1 68 ? 15.194 80.286 165.746 1.00 55.00 131 THR C N 1
ATOM 2926 C CA . THR C 1 68 ? 15.802 79.801 164.504 1.00 56.03 131 THR C CA 1
ATOM 2927 C C . THR C 1 68 ? 14.747 79.789 163.375 1.00 61.93 131 THR C C 1
ATOM 2928 O O . THR C 1 68 ? 15.005 80.364 162.313 1.00 63.04 131 THR C O 1
ATOM 2932 N N . LEU C 1 69 ? 13.552 79.198 163.631 1.00 56.73 132 LEU C N 1
ATOM 2933 C CA . LEU C 1 69 ? 12.463 79.140 162.655 1.00 56.25 132 LEU C CA 1
ATOM 2934 C C . LEU C 1 69 ? 11.971 80.535 162.214 1.00 60.80 132 LEU C C 1
ATOM 2935 O O . LEU C 1 69 ? 11.766 80.773 161.024 1.00 60.80 132 LEU C O 1
ATOM 2940 N N . PHE C 1 70 ? 11.784 81.446 163.175 1.00 57.20 133 PHE C N 1
ATOM 2941 C CA . PHE C 1 70 ? 11.315 82.786 162.877 1.00 57.76 133 PHE C CA 1
ATOM 2942 C C . PHE C 1 70 ? 12.355 83.600 162.086 1.00 66.54 133 PHE C C 1
ATOM 2943 O O . PHE C 1 70 ? 11.973 84.378 161.214 1.00 66.43 133 PHE C O 1
ATOM 2951 N N . GLN C 1 71 ? 13.661 83.404 162.386 1.00 65.55 134 GLN C N 1
ATOM 2952 C CA . GLN C 1 71 ? 14.783 84.063 161.719 1.00 65.97 134 GLN C CA 1
ATOM 2953 C C . GLN C 1 71 ? 14.860 83.576 160.287 1.00 70.29 134 GLN C C 1
ATOM 2954 O O . GLN C 1 71 ? 14.977 84.403 159.395 1.00 70.91 134 GLN C O 1
ATOM 2960 N N . GLN C 1 72 ? 14.789 82.246 160.068 1.00 65.90 135 GLN C N 1
ATOM 2961 C CA . GLN C 1 72 ? 14.807 81.629 158.751 1.00 65.74 135 GLN C CA 1
ATOM 2962 C C . GLN C 1 72 ? 13.623 82.122 157.904 1.00 73.15 135 GLN C C 1
ATOM 2963 O O . GLN C 1 72 ? 13.807 82.432 156.726 1.00 74.17 135 GLN C O 1
ATOM 2969 N N . TRP C 1 73 ? 12.438 82.247 158.516 1.00 69.82 136 TRP C N 1
ATOM 2970 C CA . TRP C 1 73 ? 11.246 82.727 157.837 1.00 70.11 136 TRP C CA 1
ATOM 2971 C C . TRP C 1 73 ? 11.428 84.190 157.385 1.00 75.81 136 TRP C C 1
ATOM 2972 O O . TRP C 1 73 ? 11.112 84.513 156.240 1.00 74.36 136 TRP C O 1
ATOM 2983 N N . ASP C 1 74 ? 11.970 85.048 158.270 1.00 74.62 137 ASP C N 1
ATOM 2984 C CA . ASP C 1 74 ? 12.230 86.455 157.980 1.00 75.48 137 ASP C CA 1
ATOM 2985 C C . ASP C 1 74 ? 13.224 86.612 156.819 1.00 81.24 137 ASP C C 1
ATOM 2986 O O . ASP C 1 74 ? 13.003 87.460 155.954 1.00 80.17 137 ASP C O 1
ATOM 2991 N N . LEU C 1 75 ? 14.285 85.779 156.778 1.00 79.95 138 LEU C N 1
ATOM 2992 C CA . LEU C 1 75 ? 15.293 85.804 155.712 1.00 81.52 138 LEU C CA 1
ATOM 2993 C C . LEU C 1 75 ? 14.691 85.371 154.384 1.00 86.74 138 LEU C C 1
ATOM 2994 O O . LEU C 1 75 ? 15.013 85.967 153.353 1.00 86.56 138 LEU C O 1
ATOM 2999 N N . ASP C 1 76 ? 13.800 84.351 154.413 1.00 82.61 139 ASP C N 1
ATOM 3000 C CA . ASP C 1 76 ? 13.105 83.839 153.232 1.00 81.32 139 ASP C CA 1
ATOM 3001 C C . ASP C 1 76 ? 12.141 84.860 152.651 1.00 82.49 139 ASP C C 1
ATOM 3002 O O . ASP C 1 76 ? 11.955 84.891 151.440 1.00 81.81 139 ASP C O 1
ATOM 3007 N N . MET C 1 77 ? 11.562 85.717 153.501 1.00 79.06 140 MET C N 1
ATOM 3008 C CA . MET C 1 77 ? 10.661 86.787 153.074 1.00 79.28 140 MET C CA 1
ATOM 3009 C C . MET C 1 77 ? 11.438 87.934 152.435 1.00 84.57 140 MET C C 1
ATOM 3010 O O . MET C 1 77 ? 10.916 88.604 151.545 1.00 84.25 140 MET C O 1
ATOM 3015 N N . GLN C 1 78 ? 12.697 88.137 152.874 1.00 82.71 141 GLN C N 1
ATOM 3016 C CA . GLN C 1 78 ? 13.613 89.144 152.331 1.00 83.33 141 GLN C CA 1
ATOM 3017 C C . GLN C 1 78 ? 14.061 88.713 150.928 1.00 86.60 141 GLN C C 1
ATOM 3018 O O . GLN C 1 78 ? 14.077 89.544 150.023 1.00 86.55 141 GLN C O 1
ATOM 3024 N N . LYS C 1 79 ? 14.373 87.407 150.750 1.00 82.04 142 LYS C N 1
ATOM 3025 C CA . LYS C 1 79 ? 14.751 86.800 149.478 1.00 81.68 142 LYS C CA 1
ATOM 3026 C C . LYS C 1 79 ? 13.577 86.856 148.495 1.00 88.60 142 LYS C C 1
ATOM 3027 O O . LYS C 1 79 ? 13.795 87.153 147.320 1.00 88.75 142 LYS C O 1
ATOM 3033 N N . ALA C 1 80 ? 12.337 86.580 148.970 1.00 86.84 143 ALA C N 1
ATOM 3034 C CA . ALA C 1 80 ? 11.118 86.611 148.155 1.00 87.43 143 ALA C CA 1
ATOM 3035 C C . ALA C 1 80 ? 10.814 88.026 147.648 1.00 94.61 143 ALA C C 1
ATOM 3036 O O . ALA C 1 80 ? 10.332 88.170 146.525 1.00 94.32 143 ALA C O 1
ATOM 3038 N N . GLU C 1 81 ? 11.118 89.060 148.468 1.00 93.37 144 GLU C N 1
ATOM 3039 C CA . GLU C 1 81 ? 10.960 90.476 148.120 1.00 94.43 144 GLU C CA 1
ATOM 3040 C C . GLU C 1 81 ? 12.003 90.861 147.042 1.00 101.98 144 GLU C C 1
ATOM 3041 O O . GLU C 1 81 ? 11.683 91.605 146.106 1.00 101.45 144 GLU C O 1
ATOM 3047 N N . GLU C 1 82 ? 13.246 90.326 147.190 1.00 101.08 145 GLU C N 1
ATOM 3048 C CA . GLU C 1 82 ? 14.380 90.517 146.278 1.00 102.15 145 GLU C CA 1
ATOM 3049 C C . GLU C 1 82 ? 14.067 89.964 144.886 1.00 108.48 145 GLU C C 1
ATOM 3050 O O . GLU C 1 82 ? 14.358 90.633 143.892 1.00 108.76 145 GLU C O 1
ATOM 3056 N N . GLN C 1 83 ? 13.480 88.747 144.817 1.00 105.94 146 GLN C N 1
ATOM 3057 C CA . GLN C 1 83 ? 13.114 88.089 143.559 1.00 106.48 146 GLN C CA 1
ATOM 3058 C C . GLN C 1 83 ? 11.935 88.773 142.882 1.00 111.85 146 GLN C C 1
ATOM 3059 O O . GLN C 1 83 ? 11.939 88.914 141.661 1.00 111.74 146 GLN C O 1
ATOM 3065 N N . GLU C 1 84 ? 10.940 89.211 143.679 1.00 109.09 147 GLU C N 1
ATOM 3066 C CA . GLU C 1 84 ? 9.725 89.902 143.232 1.00 108.96 147 GLU C CA 1
ATOM 3067 C C . GLU C 1 84 ? 10.074 91.212 142.509 1.00 112.44 147 GLU C C 1
ATOM 3068 O O . GLU C 1 84 ? 9.448 91.526 141.498 1.00 112.12 147 GLU C O 1
ATOM 3074 N N . GLU C 1 85 ? 11.086 91.951 143.013 1.00 108.54 148 GLU C N 1
ATOM 3075 C CA . GLU C 1 85 ? 11.582 93.199 142.424 1.00 108.22 148 GLU C CA 1
ATOM 3076 C C . GLU C 1 85 ? 12.250 92.934 141.052 1.00 110.96 148 GLU C C 1
ATOM 3077 O O . GLU C 1 85 ? 12.087 93.739 140.131 1.00 110.47 148 GLU C O 1
ATOM 3083 N N . LYS C 1 86 ? 12.978 91.798 140.921 1.00 106.57 149 LYS C N 1
ATOM 3084 C CA . LYS C 1 86 ? 13.651 91.372 139.691 1.00 106.05 149 LYS C CA 1
ATOM 3085 C C . LYS C 1 86 ? 12.637 91.008 138.591 1.00 110.09 149 LYS C C 1
ATOM 3086 O O . LYS C 1 86 ? 12.829 91.411 137.444 1.00 109.88 149 LYS C O 1
ATOM 3092 N N . ILE C 1 87 ? 11.569 90.259 138.941 1.00 106.22 150 ILE C N 1
ATOM 3093 C CA . ILE C 1 87 ? 10.510 89.854 138.010 1.00 105.64 150 ILE C CA 1
ATOM 3094 C C . ILE C 1 87 ? 9.679 91.068 137.538 1.00 108.14 150 ILE C C 1
ATOM 3095 O O . ILE C 1 87 ? 9.367 91.164 136.354 1.00 107.34 150 ILE C O 1
ATOM 3100 N N . LEU C 1 88 ? 9.390 92.015 138.453 1.00 104.48 151 LEU C N 1
ATOM 3101 C CA . LEU C 1 88 ? 8.662 93.267 138.183 1.00 104.22 151 LEU C CA 1
ATOM 3102 C C . LEU C 1 88 ? 9.463 94.154 137.219 1.00 108.44 151 LEU C C 1
ATOM 3103 O O . LEU C 1 88 ? 8.865 94.844 136.395 1.00 107.87 151 LEU C O 1
ATOM 3108 N N . ASN C 1 89 ? 10.813 94.120 137.326 1.00 105.43 152 ASN C N 1
ATOM 3109 C CA . ASN C 1 89 ? 11.760 94.860 136.483 1.00 105.04 152 ASN C CA 1
ATOM 3110 C C . ASN C 1 89 ? 11.877 94.223 135.090 1.00 108.06 152 ASN C C 1
ATOM 3111 O O . ASN C 1 89 ? 11.810 94.947 134.091 1.00 107.30 152 ASN C O 1
ATOM 3116 N N . MET C 1 90 ? 12.040 92.868 135.033 1.00 103.97 153 MET C N 1
ATOM 3117 C CA . MET C 1 90 ? 12.142 92.057 133.809 1.00 103.56 153 MET C CA 1
ATOM 3118 C C . MET C 1 90 ? 10.891 92.176 132.937 1.00 104.37 153 MET C C 1
ATOM 3119 O O . MET C 1 90 ? 10.991 92.075 131.714 1.00 104.41 153 MET C O 1
ATOM 3124 N N . PHE C 1 91 ? 9.720 92.375 133.569 1.00 98.01 154 PHE C N 1
ATOM 3125 C CA . PHE C 1 91 ? 8.438 92.553 132.896 1.00 96.51 154 PHE C CA 1
ATOM 3126 C C . PHE C 1 91 ? 8.316 93.974 132.344 1.00 99.76 154 PHE C C 1
ATOM 3127 O O . PHE C 1 91 ? 7.777 94.135 131.252 1.00 98.71 154 PHE C O 1
ATOM 3135 N N . ARG C 1 92 ? 8.810 94.992 133.087 1.00 96.66 155 ARG C N 1
ATOM 3136 C CA . ARG C 1 92 ? 8.772 96.400 132.676 1.00 96.67 155 ARG C CA 1
ATOM 3137 C C . ARG C 1 92 ? 9.533 96.659 131.361 1.00 100.64 155 ARG C C 1
ATOM 3138 O O . ARG C 1 92 ? 9.084 97.475 130.549 1.00 99.39 155 ARG C O 1
ATOM 3146 N N . GLN C 1 93 ? 10.645 95.917 131.136 1.00 97.92 156 GLN C N 1
ATOM 3147 C CA . GLN C 1 93 ? 11.447 95.966 129.915 1.00 97.97 156 GLN C CA 1
ATOM 3148 C C . GLN C 1 93 ? 10.660 95.293 128.777 1.00 101.80 156 GLN C C 1
ATOM 3149 O O . GLN C 1 93 ? 10.498 95.890 127.708 1.00 101.82 156 GLN C O 1
ATOM 3155 N N . GLN C 1 94 ? 10.145 94.068 129.028 1.00 97.35 157 GLN C N 1
ATOM 3156 C CA . GLN C 1 94 ? 9.361 93.298 128.057 1.00 96.77 157 GLN C CA 1
ATOM 3157 C C . GLN C 1 94 ? 8.001 93.937 127.728 1.00 99.09 157 GLN C C 1
ATOM 3158 O O . GLN C 1 94 ? 7.496 93.723 126.633 1.00 99.11 157 GLN C O 1
ATOM 3164 N N . GLN C 1 95 ? 7.431 94.739 128.644 1.00 94.44 158 GLN C N 1
ATOM 3165 C CA . GLN C 1 95 ? 6.163 95.445 128.424 1.00 94.11 158 GLN C CA 1
ATOM 3166 C C . GLN C 1 95 ? 6.364 96.552 127.365 1.00 98.39 158 GLN C C 1
ATOM 3167 O O . GLN C 1 95 ? 5.479 96.777 126.536 1.00 96.90 158 GLN C O 1
ATOM 3173 N N . LYS C 1 96 ? 7.545 97.219 127.402 1.00 96.11 159 LYS C N 1
ATOM 3174 C CA . LYS C 1 96 ? 7.961 98.301 126.494 1.00 96.05 159 LYS C CA 1
ATOM 3175 C C . LYS C 1 96 ? 8.225 97.777 125.077 1.00 99.36 159 LYS C C 1
ATOM 3176 O O . LYS C 1 96 ? 7.757 98.376 124.106 1.00 98.56 159 LYS C O 1
ATOM 3182 N N . ILE C 1 97 ? 8.969 96.655 124.977 1.00 95.70 160 ILE C N 1
ATOM 3183 C CA . ILE C 1 97 ? 9.326 95.971 123.733 1.00 95.57 160 ILE C CA 1
ATOM 3184 C C . ILE C 1 97 ? 8.060 95.492 123.003 1.00 100.62 160 ILE C C 1
ATOM 3185 O O . ILE C 1 97 ? 7.949 95.703 121.796 1.00 101.09 160 ILE C O 1
ATOM 3190 N N . LEU C 1 98 ? 7.099 94.899 123.744 1.00 96.92 161 LEU C N 1
ATOM 3191 C CA . LEU C 1 98 ? 5.832 94.370 123.221 1.00 96.67 161 LEU C CA 1
ATOM 3192 C C . LEU C 1 98 ? 4.878 95.451 122.689 1.00 100.87 161 LEU C C 1
ATOM 3193 O O . LEU C 1 98 ? 4.284 95.259 121.625 1.00 100.30 161 LEU C O 1
ATOM 3198 N N . GLN C 1 99 ? 4.717 96.565 123.433 1.00 97.68 162 GLN C N 1
ATOM 3199 C CA . GLN C 1 99 ? 3.845 97.677 123.038 1.00 97.57 162 GLN C CA 1
ATOM 3200 C C . GLN C 1 99 ? 4.416 98.444 121.833 1.00 101.09 162 GLN C C 1
ATOM 3201 O O . GLN C 1 99 ? 3.646 98.930 121.008 1.00 100.49 162 GLN C O 1
ATOM 3207 N N . GLN C 1 100 ? 5.760 98.502 121.711 1.00 97.52 163 GLN C N 1
ATOM 3208 C CA . GLN C 1 100 ? 6.467 99.123 120.589 1.00 97.09 163 GLN C CA 1
ATOM 3209 C C . GLN C 1 100 ? 6.375 98.236 119.338 1.00 99.69 163 GLN C C 1
ATOM 3210 O O . GLN C 1 100 ? 6.143 98.756 118.246 1.00 98.96 163 GLN C O 1
ATOM 3216 N N . SER C 1 101 ? 6.529 96.896 119.502 1.00 95.47 164 SER C N 1
ATOM 3217 C CA . SER C 1 101 ? 6.439 95.897 118.421 1.00 94.81 164 SER C CA 1
ATOM 3218 C C . SER C 1 101 ? 5.040 95.862 117.792 1.00 96.97 164 SER C C 1
ATOM 3219 O O . SER C 1 101 ? 4.886 95.430 116.644 1.00 97.30 164 SER C O 1
ATOM 3222 N N . ARG C 1 102 ? 4.036 96.328 118.548 1.00 90.83 165 ARG C N 1
ATOM 3223 C CA . ARG C 1 102 ? 2.648 96.418 118.126 1.00 89.72 165 ARG C CA 1
ATOM 3224 C C . ARG C 1 102 ? 2.437 97.717 117.332 1.00 92.20 165 ARG C C 1
ATOM 3225 O O . ARG C 1 102 ? 1.682 97.732 116.360 1.00 91.66 165 ARG C O 1
ATOM 3233 N N . ILE C 1 103 ? 3.109 98.800 117.756 1.00 87.80 166 ILE C N 1
ATOM 3234 C CA . ILE C 1 103 ? 3.079 100.117 117.118 1.00 86.87 166 ILE C CA 1
ATOM 3235 C C . ILE C 1 103 ? 3.729 100.047 115.728 1.00 87.65 166 ILE C C 1
ATOM 3236 O O . ILE C 1 103 ? 3.179 100.618 114.785 1.00 87.39 166 ILE C O 1
ATOM 3241 N N . VAL C 1 104 ? 4.861 99.313 115.600 1.00 81.31 167 VAL C N 1
ATOM 3242 C CA . VAL C 1 104 ? 5.581 99.084 114.336 1.00 79.64 167 VAL C CA 1
ATOM 3243 C C . VAL C 1 104 ? 4.607 98.408 113.343 1.00 81.60 167 VAL C C 1
ATOM 3244 O O . VAL C 1 104 ? 4.500 98.851 112.198 1.00 81.08 167 VAL C O 1
ATOM 3248 N N . GLN C 1 105 ? 3.848 97.394 113.817 1.00 76.65 168 GLN C N 1
ATOM 3249 C CA . GLN C 1 105 ? 2.870 96.678 113.002 1.00 75.49 168 GLN C CA 1
ATOM 3250 C C . GLN C 1 105 ? 1.704 97.524 112.521 1.00 76.44 168 GLN C C 1
ATOM 3251 O O . GLN C 1 105 ? 1.359 97.433 111.342 1.00 75.98 168 GLN C O 1
ATOM 3257 N N . SER C 1 106 ? 1.141 98.391 113.381 1.00 71.12 169 SER C N 1
ATOM 3258 C CA . SER C 1 106 ? 0.040 99.269 112.963 1.00 70.38 169 SER C CA 1
ATOM 3259 C C . SER C 1 106 ? 0.512 100.329 111.930 1.00 72.67 169 SER C C 1
ATOM 3260 O O . SER C 1 106 ? -0.283 100.788 111.102 1.00 72.02 169 SER C O 1
ATOM 3263 N N . GLN C 1 107 ? 1.818 100.667 111.966 1.00 67.96 170 GLN C N 1
ATOM 3264 C CA . GLN C 1 107 ? 2.480 101.584 111.042 1.00 67.82 170 GLN C CA 1
ATOM 3265 C C . GLN C 1 107 ? 2.649 100.892 109.669 1.00 71.17 170 GLN C C 1
ATOM 3266 O O . GLN C 1 107 ? 2.453 101.520 108.623 1.00 70.83 170 GLN C O 1
ATOM 3272 N N . ARG C 1 108 ? 2.990 99.597 109.704 1.00 65.55 171 ARG C N 1
ATOM 3273 C CA . ARG C 1 108 ? 3.177 98.723 108.555 1.00 63.94 171 ARG C CA 1
ATOM 3274 C C . ARG C 1 108 ? 1.902 98.636 107.734 1.00 63.99 171 ARG C C 1
ATOM 3275 O O . ARG C 1 108 ? 1.950 98.772 106.510 1.00 63.78 171 ARG C O 1
ATOM 3283 N N . LEU C 1 109 ? 0.763 98.485 108.401 1.00 58.10 172 LEU C N 1
ATOM 3284 C CA . LEU C 1 109 ? -0.541 98.449 107.757 1.00 57.67 172 LEU C CA 1
ATOM 3285 C C . LEU C 1 109 ? -0.869 99.799 107.091 1.00 61.38 172 LEU C C 1
ATOM 3286 O O . LEU C 1 109 ? -1.422 99.818 105.993 1.00 62.33 172 LEU C O 1
ATOM 3291 N N . LYS C 1 110 ? -0.533 100.912 107.751 1.00 55.23 173 LYS C N 1
ATOM 3292 C CA . LYS C 1 110 ? -0.720 102.254 107.210 1.00 53.89 173 LYS C CA 1
ATOM 3293 C C . LYS C 1 110 ? 0.155 102.431 105.948 1.00 53.53 173 LYS C C 1
ATOM 3294 O O . LYS C 1 110 ? -0.333 102.936 104.949 1.00 52.91 173 LYS C O 1
ATOM 3300 N N . THR C 1 111 ? 1.423 101.977 106.000 1.00 48.80 174 THR C N 1
ATOM 3301 C CA . THR C 1 111 ? 2.414 102.032 104.914 1.00 49.30 174 THR C CA 1
ATOM 3302 C C . THR C 1 111 ? 1.941 101.274 103.673 1.00 55.09 174 THR C C 1
ATOM 3303 O O . THR C 1 111 ? 1.993 101.837 102.582 1.00 55.57 174 THR C O 1
ATOM 3307 N N . ILE C 1 112 ? 1.464 100.022 103.853 1.00 52.06 175 ILE C N 1
ATOM 3308 C CA . ILE C 1 112 ? 0.952 99.175 102.788 1.00 51.56 175 ILE C CA 1
ATOM 3309 C C . ILE C 1 112 ? -0.312 99.760 102.172 1.00 52.68 175 ILE C C 1
ATOM 3310 O O . ILE C 1 112 ? -0.421 99.802 100.944 1.00 53.25 175 ILE C O 1
ATOM 3315 N N . LYS C 1 113 ? -1.231 100.266 103.008 1.00 46.15 176 LYS C N 1
ATOM 3316 C CA . LYS C 1 113 ? -2.486 100.855 102.548 1.00 44.55 176 LYS C CA 1
ATOM 3317 C C . LYS C 1 113 ? -2.204 102.096 101.692 1.00 48.48 176 LYS C C 1
ATOM 3318 O O . LYS C 1 113 ? -2.818 102.272 100.635 1.00 47.85 176 LYS C O 1
ATOM 3324 N N . GLN C 1 114 ? -1.239 102.926 102.135 1.00 44.22 177 GLN C N 1
ATOM 3325 C CA . GLN C 1 114 ? -0.851 104.141 101.431 1.00 43.39 177 GLN C CA 1
ATOM 3326 C C . GLN C 1 114 ? -0.140 103.827 100.112 1.00 43.75 177 GLN C C 1
ATOM 3327 O O . GLN C 1 114 ? -0.360 104.518 99.127 1.00 43.28 177 GLN C O 1
ATOM 3333 N N . LEU C 1 115 ? 0.727 102.812 100.110 1.00 38.15 178 LEU C N 1
ATOM 3334 C CA . LEU C 1 115 ? 1.453 102.400 98.928 1.00 36.91 178 LEU C CA 1
ATOM 3335 C C . LEU C 1 115 ? 0.472 101.840 97.898 1.00 41.62 178 LEU C C 1
ATOM 3336 O O . LEU C 1 115 ? 0.606 102.155 96.720 1.00 43.69 178 LEU C O 1
ATOM 3341 N N . TYR C 1 116 ? -0.536 101.074 98.349 1.00 35.65 179 TYR C N 1
ATOM 3342 C CA . TYR C 1 116 ? -1.547 100.538 97.457 1.00 36.60 179 TYR C CA 1
ATOM 3343 C C . TYR C 1 116 ? -2.350 101.657 96.769 1.00 42.49 179 TYR C C 1
ATOM 3344 O O . TYR C 1 116 ? -2.568 101.600 95.558 1.00 41.53 179 TYR C O 1
ATOM 3353 N N . GLU C 1 117 ? -2.763 102.671 97.542 1.00 41.34 180 GLU C N 1
ATOM 3354 C CA . GLU C 1 117 ? -3.524 103.805 97.019 1.00 41.99 180 GLU C CA 1
ATOM 3355 C C . GLU C 1 117 ? -2.717 104.617 96.016 1.00 42.29 180 GLU C C 1
ATOM 3356 O O . GLU C 1 117 ? -3.270 105.085 95.030 1.00 40.56 180 GLU C O 1
ATOM 3362 N N . GLN C 1 118 ? -1.420 104.769 96.282 1.00 37.85 181 GLN C N 1
ATOM 3363 C CA . GLN C 1 118 ? -0.441 105.464 95.453 1.00 36.46 181 GLN C CA 1
ATOM 3364 C C . GLN C 1 118 ? -0.303 104.714 94.111 1.00 40.41 181 GLN C C 1
ATOM 3365 O O . GLN C 1 118 ? -0.329 105.343 93.060 1.00 42.65 181 GLN C O 1
ATOM 3371 N N . PHE C 1 119 ? -0.215 103.366 94.159 1.00 35.21 182 PHE C N 1
ATOM 3372 C CA . PHE C 1 119 ? -0.102 102.480 93.005 1.00 34.74 182 PHE C CA 1
ATOM 3373 C C . PHE C 1 119 ? -1.305 102.645 92.062 1.00 36.95 182 PHE C C 1
ATOM 3374 O O . PHE C 1 119 ? -1.123 102.885 90.866 1.00 35.18 182 PHE C O 1
ATOM 3382 N N . ILE C 1 120 ? -2.520 102.580 92.622 1.00 34.47 183 ILE C N 1
ATOM 3383 C CA . ILE C 1 120 ? -3.756 102.732 91.871 1.00 33.57 183 ILE C CA 1
ATOM 3384 C C . ILE C 1 120 ? -3.835 104.133 91.252 1.00 39.52 183 ILE C C 1
ATOM 3385 O O . ILE C 1 120 ? -4.173 104.259 90.073 1.00 40.04 183 ILE C O 1
ATOM 3390 N N . LYS C 1 121 ? -3.465 105.166 92.029 1.00 36.70 184 LYS C N 1
ATOM 3391 C CA . LYS C 1 121 ? -3.490 106.542 91.548 1.00 38.18 184 LYS C CA 1
ATOM 3392 C C . LYS C 1 121 ? -2.475 106.751 90.421 1.00 40.90 184 LYS C C 1
ATOM 3393 O O . LYS C 1 121 ? -2.802 107.403 89.447 1.00 42.15 184 LYS C O 1
ATOM 3399 N N . SER C 1 122 ? -1.259 106.184 90.546 1.00 34.23 185 SER C N 1
ATOM 3400 C CA . SER C 1 122 ? -0.235 106.289 89.520 1.00 32.31 185 SER C CA 1
ATOM 3401 C C . SER C 1 122 ? -0.699 105.663 88.203 1.00 34.96 185 SER C C 1
ATOM 3402 O O . SER C 1 122 ? -0.446 106.234 87.144 1.00 32.91 185 SER C O 1
ATOM 3405 N N . MET C 1 123 ? -1.388 104.503 88.266 1.00 31.61 186 MET C N 1
ATOM 3406 C CA . MET C 1 123 ? -1.925 103.843 87.070 1.00 31.54 186 MET C CA 1
ATOM 3407 C C . MET C 1 123 ? -2.975 104.710 86.357 1.00 33.22 186 MET C C 1
ATOM 3408 O O . MET C 1 123 ? -2.949 104.777 85.131 1.00 34.32 186 MET C O 1
ATOM 3413 N N . GLU C 1 124 ? -3.816 105.425 87.124 1.00 30.47 187 GLU C N 1
ATOM 3414 C CA . GLU C 1 124 ? -4.850 106.351 86.605 1.00 32.50 187 GLU C CA 1
ATOM 3415 C C . GLU C 1 124 ? -4.231 107.572 85.908 1.00 37.83 187 GLU C C 1
ATOM 3416 O O . GLU C 1 124 ? -4.674 107.966 84.829 1.00 38.12 187 GLU C O 1
ATOM 3422 N N . GLU C 1 125 ? -3.202 108.157 86.539 1.00 36.08 188 GLU C N 1
ATOM 3423 C CA . GLU C 1 125 ? -2.460 109.307 86.013 1.00 37.09 188 GLU C CA 1
ATOM 3424 C C . GLU C 1 125 ? -1.763 108.903 84.710 1.00 38.27 188 GLU C C 1
ATOM 3425 O O . GLU C 1 125 ? -1.744 109.692 83.778 1.00 39.28 188 GLU C O 1
ATOM 3431 N N . LEU C 1 126 ? -1.189 107.691 84.663 1.00 32.21 189 LEU C N 1
ATOM 3432 C CA . LEU C 1 126 ? -0.492 107.155 83.489 1.00 31.37 189 LEU C CA 1
ATOM 3433 C C . LEU C 1 126 ? -1.462 107.010 82.329 1.00 33.65 189 LEU C C 1
ATOM 3434 O O . LEU C 1 126 ? -1.134 107.445 81.219 1.00 36.19 189 LEU C O 1
ATOM 3439 N N . GLU C 1 127 ? -2.675 106.512 82.589 1.00 28.68 190 GLU C N 1
ATOM 3440 C CA . GLU C 1 127 ? -3.744 106.411 81.562 1.00 29.10 190 GLU C CA 1
ATOM 3441 C C . GLU C 1 127 ? -4.033 107.764 80.872 1.00 32.59 190 GLU C C 1
ATOM 3442 O O . GLU C 1 127 ? -4.103 107.827 79.643 1.00 32.88 190 GLU C O 1
ATOM 3448 N N . LYS C 1 128 ? -4.125 108.844 81.653 1.00 30.16 191 LYS C N 1
ATOM 3449 C CA . LYS C 1 128 ? -4.372 110.221 81.164 1.00 30.72 191 LYS C CA 1
ATOM 3450 C C . LYS C 1 128 ? -3.226 110.746 80.296 1.00 35.27 191 LYS C C 1
ATOM 3451 O O . LYS C 1 128 ? -3.454 111.361 79.244 1.00 35.77 191 LYS C O 1
ATOM 3457 N N . ASN C 1 129 ? -1.981 110.484 80.726 1.00 33.03 192 ASN C N 1
ATOM 3458 C CA . ASN C 1 129 ? -0.792 110.834 79.950 1.00 32.73 192 ASN C CA 1
ATOM 3459 C C . ASN C 1 129 ? -0.755 110.047 78.631 1.00 33.96 192 ASN C C 1
ATOM 3460 O O . ASN C 1 129 ? -0.370 110.581 77.609 1.00 35.69 192 ASN C O 1
ATOM 3465 N N . HIS C 1 130 ? -1.160 108.779 78.673 1.00 28.26 193 HIS C N 1
ATOM 3466 C CA . HIS C 1 130 ? -1.169 107.879 77.525 1.00 27.32 193 HIS C CA 1
ATOM 3467 C C . HIS C 1 130 ? -2.217 108.249 76.499 1.00 33.54 193 HIS C C 1
ATOM 3468 O O . HIS C 1 130 ? -1.961 108.137 75.303 1.00 34.17 193 HIS C O 1
ATOM 3475 N N . ASP C 1 131 ? -3.356 108.790 76.966 1.00 30.14 194 ASP C N 1
ATOM 3476 C CA . ASP C 1 131 ? -4.401 109.327 76.120 1.00 30.96 194 ASP C CA 1
ATOM 3477 C C . ASP C 1 131 ? -3.814 110.466 75.235 1.00 35.83 194 ASP C C 1
ATOM 3478 O O . ASP C 1 131 ? -4.019 110.500 74.016 1.00 32.63 194 ASP C O 1
ATOM 3483 N N . ASN C 1 132 ? -3.067 111.393 75.865 1.00 34.28 195 ASN C N 1
ATOM 3484 C CA . ASN C 1 132 ? -2.411 112.506 75.160 1.00 33.82 195 ASN C CA 1
ATOM 3485 C C . ASN C 1 132 ? -1.309 112.032 74.214 1.00 36.74 195 ASN C C 1
ATOM 3486 O O . ASN C 1 132 ? -1.152 112.615 73.148 1.00 36.11 195 ASN C O 1
ATOM 3491 N N . LEU C 1 133 ? -0.561 110.978 74.569 1.00 32.04 196 LEU C N 1
ATOM 3492 C CA . LEU C 1 133 ? 0.470 110.467 73.670 1.00 33.06 196 LEU C CA 1
ATOM 3493 C C . LEU C 1 133 ? -0.158 109.894 72.413 1.00 35.08 196 LEU C C 1
ATOM 3494 O O . LEU C 1 133 ? 0.346 110.135 71.327 1.00 36.03 196 LEU C O 1
ATOM 3499 N N . LEU C 1 134 ? -1.282 109.175 72.552 1.00 31.57 197 LEU C N 1
ATOM 3500 C CA . LEU C 1 134 ? -1.937 108.596 71.400 1.00 31.13 197 LEU C CA 1
ATOM 3501 C C . LEU C 1 134 ? -2.543 109.672 70.501 1.00 33.61 197 LEU C C 1
ATOM 3502 O O . LEU C 1 134 ? -2.345 109.643 69.282 1.00 34.25 197 LEU C O 1
ATOM 3507 N N . THR C 1 135 ? -3.226 110.661 71.112 1.00 30.94 198 THR C N 1
ATOM 3508 C CA . THR C 1 135 ? -3.853 111.763 70.364 1.00 30.30 198 THR C CA 1
ATOM 3509 C C . THR C 1 135 ? -2.820 112.545 69.560 1.00 32.98 198 THR C C 1
ATOM 3510 O O . THR C 1 135 ? -3.034 112.848 68.396 1.00 32.89 198 THR C O 1
ATOM 3514 N N . GLY C 1 136 ? -1.707 112.844 70.209 1.00 30.46 199 GLY C N 1
ATOM 3515 C CA . GLY C 1 136 ? -0.587 113.529 69.607 1.00 30.49 199 GLY C CA 1
ATOM 3516 C C . GLY C 1 136 ? -0.042 112.756 68.433 1.00 33.40 199 GLY C C 1
ATOM 3517 O O . GLY C 1 136 ? 0.158 113.328 67.370 1.00 33.80 199 GLY C O 1
ATOM 3518 N N . ALA C 1 137 ? 0.165 111.446 68.607 1.00 30.52 200 ALA C N 1
ATOM 3519 C CA . ALA C 1 137 ? 0.702 110.580 67.541 1.00 29.72 200 ALA C CA 1
ATOM 3520 C C . ALA C 1 137 ? -0.264 110.475 66.350 1.00 32.65 200 ALA C C 1
ATOM 3521 O O . ALA C 1 137 ? 0.173 110.516 65.195 1.00 32.48 200 ALA C O 1
ATOM 3523 N N . GLN C 1 138 ? -1.570 110.380 66.637 1.00 27.61 201 GLN C N 1
ATOM 3524 C CA . GLN C 1 138 ? -2.601 110.307 65.609 1.00 28.25 201 GLN C CA 1
ATOM 3525 C C . GLN C 1 138 ? -2.668 111.590 64.780 1.00 34.03 201 GLN C C 1
ATOM 3526 O O . GLN C 1 138 ? -2.790 111.514 63.548 1.00 35.11 201 GLN C O 1
ATOM 3532 N N A ASN C 1 139 ? -2.521 112.753 65.429 0.49 30.59 202 ASN C N 1
ATOM 3533 N N B ASN C 1 139 ? -2.533 112.768 65.437 0.51 31.08 202 ASN C N 1
ATOM 3534 C CA A ASN C 1 139 ? -2.493 114.047 64.753 0.49 30.21 202 ASN C CA 1
ATOM 3535 C CA B ASN C 1 139 ? -2.500 114.074 64.767 0.51 30.93 202 ASN C CA 1
ATOM 3536 C C A ASN C 1 139 ? -1.273 114.182 63.861 0.49 34.84 202 ASN C C 1
ATOM 3537 C C B ASN C 1 139 ? -1.275 114.183 63.861 0.51 35.18 202 ASN C C 1
ATOM 3538 O O A ASN C 1 139 ? -1.396 114.704 62.756 0.49 36.10 202 ASN C O 1
ATOM 3539 O O B ASN C 1 139 ? -1.399 114.692 62.749 0.51 36.48 202 ASN C O 1
ATOM 3548 N N . GLU C 1 140 ? -0.104 113.683 64.309 1.00 31.18 203 GLU C N 1
ATOM 3549 C CA . GLU C 1 140 ? 1.123 113.704 63.480 1.00 31.20 203 GLU C CA 1
ATOM 3550 C C . GLU C 1 140 ? 0.938 112.823 62.248 1.00 32.25 203 GLU C C 1
ATOM 3551 O O . GLU C 1 140 ? 1.329 113.210 61.150 1.00 30.73 203 GLU C O 1
ATOM 3557 N N . PHE C 1 141 ? 0.284 111.660 62.439 1.00 28.22 204 PHE C N 1
ATOM 3558 C CA . PHE C 1 141 ? -0.006 110.701 61.374 1.00 27.52 204 PHE C CA 1
ATOM 3559 C C . PHE C 1 141 ? -0.903 111.368 60.324 1.00 32.69 204 PHE C C 1
ATOM 3560 O O . PHE C 1 141 ? -0.623 111.260 59.145 1.00 32.86 204 PHE C O 1
ATOM 3568 N N . LYS C 1 142 ? -1.939 112.108 60.759 1.00 29.51 205 LYS C N 1
ATOM 3569 C CA . LYS C 1 142 ? -2.843 112.829 59.874 1.00 29.06 205 LYS C CA 1
ATOM 3570 C C . LYS C 1 142 ? -2.114 113.887 59.058 1.00 34.62 205 LYS C C 1
ATOM 3571 O O . LYS C 1 142 ? -2.370 114.006 57.854 1.00 36.47 205 LYS C O 1
ATOM 3577 N N . LYS C 1 143 ? -1.178 114.629 59.680 1.00 32.18 206 LYS C N 1
ATOM 3578 C CA . LYS C 1 143 ? -0.350 115.626 58.974 1.00 33.51 206 LYS C CA 1
ATOM 3579 C C . LYS C 1 143 ? 0.558 114.945 57.923 1.00 36.86 206 LYS C C 1
ATOM 3580 O O . LYS C 1 143 ? 0.752 115.464 56.837 1.00 38.30 206 LYS C O 1
ATOM 3586 N N . GLU C 1 144 ? 1.059 113.761 58.232 1.00 33.07 207 GLU C N 1
ATOM 3587 C CA . GLU C 1 144 ? 1.937 113.007 57.321 1.00 30.93 207 GLU C CA 1
ATOM 3588 C C . GLU C 1 144 ? 1.175 112.523 56.125 1.00 33.07 207 GLU C C 1
ATOM 3589 O O . GLU C 1 144 ? 1.679 112.619 55.019 1.00 32.96 207 GLU C O 1
ATOM 3595 N N . MET C 1 145 ? -0.075 112.067 56.334 1.00 30.85 208 MET C N 1
ATOM 3596 C CA . MET C 1 145 ? -0.923 111.582 55.254 1.00 31.60 208 MET C CA 1
ATOM 3597 C C . MET C 1 145 ? -1.394 112.715 54.382 1.00 36.45 208 MET C C 1
ATOM 3598 O O . MET C 1 145 ? -1.458 112.522 53.179 1.00 37.48 208 MET C O 1
ATOM 3603 N N . ALA C 1 146 ? -1.632 113.909 54.951 1.00 34.27 209 ALA C N 1
ATOM 3604 C CA . ALA C 1 146 ? -2.030 115.105 54.195 1.00 35.60 209 ALA C CA 1
ATOM 3605 C C . ALA C 1 146 ? -0.844 115.538 53.324 1.00 40.36 209 ALA C C 1
ATOM 3606 O O . ALA C 1 146 ? -1.039 115.822 52.138 1.00 39.39 209 ALA C O 1
ATOM 3608 N N . MET C 1 147 ? 0.384 115.520 53.885 1.00 37.38 210 MET C N 1
ATOM 3609 C CA . MET C 1 147 ? 1.593 115.860 53.129 1.00 39.71 210 MET C CA 1
ATOM 3610 C C . MET C 1 147 ? 1.816 114.888 51.986 1.00 39.78 210 MET C C 1
ATOM 3611 O O . MET C 1 147 ? 2.107 115.304 50.870 1.00 40.98 210 MET C O 1
ATOM 3616 N N . LEU C 1 148 ? 1.625 113.589 52.254 1.00 32.94 211 LEU C N 1
ATOM 3617 C CA . LEU C 1 148 ? 1.783 112.549 51.248 1.00 30.19 211 LEU C CA 1
ATOM 3618 C C . LEU C 1 148 ? 0.779 112.747 50.127 1.00 36.55 211 LEU C C 1
ATOM 3619 O O . LEU C 1 148 ? 1.176 112.718 48.974 1.00 37.54 211 LEU C O 1
ATOM 3624 N N . GLN C 1 149 ? -0.516 112.974 50.444 1.00 34.13 212 GLN C N 1
ATOM 3625 C CA . GLN C 1 149 ? -1.547 113.176 49.414 1.00 34.39 212 GLN C CA 1
ATOM 3626 C C . GLN C 1 149 ? -1.260 114.416 48.562 1.00 38.10 212 GLN C C 1
ATOM 3627 O O . GLN C 1 149 ? -1.434 114.360 47.356 1.00 38.89 212 GLN C O 1
ATOM 3633 N N . LYS C 1 150 ? -0.808 115.515 49.189 1.00 34.61 213 LYS C N 1
ATOM 3634 C CA . LYS C 1 150 ? -0.445 116.750 48.495 1.00 34.98 213 LYS C CA 1
ATOM 3635 C C . LYS C 1 150 ? 0.693 116.432 47.478 1.00 38.58 213 LYS C C 1
ATOM 3636 O O . LYS C 1 150 ? 0.622 116.861 46.339 1.00 38.49 213 LYS C O 1
ATOM 3642 N N . LYS C 1 151 ? 1.696 115.626 47.889 1.00 34.47 214 LYS C N 1
ATOM 3643 C CA . LYS C 1 151 ? 2.792 115.247 47.003 1.00 33.71 214 LYS C CA 1
ATOM 3644 C C . LYS C 1 151 ? 2.297 114.440 45.801 1.00 40.99 214 LYS C C 1
ATOM 3645 O O . LYS C 1 151 ? 2.662 114.736 44.662 1.00 40.60 214 LYS C O 1
ATOM 3651 N N . ILE C 1 152 ? 1.456 113.440 46.046 1.00 40.79 215 ILE C N 1
ATOM 3652 C CA . ILE C 1 152 ? 0.911 112.605 44.979 1.00 41.85 215 ILE C CA 1
ATOM 3653 C C . ILE C 1 152 ? 0.105 113.443 44.004 1.00 48.96 215 ILE C C 1
ATOM 3654 O O . ILE C 1 152 ? 0.283 113.288 42.796 1.00 48.31 215 ILE C O 1
ATOM 3659 N N . MET C 1 153 ? -0.746 114.343 44.526 1.00 46.39 216 MET C N 1
ATOM 3660 C CA . MET C 1 153 ? -1.598 115.196 43.716 1.00 46.80 216 MET C CA 1
ATOM 3661 C C . MET C 1 153 ? -0.803 116.104 42.788 1.00 51.48 216 MET C C 1
ATOM 3662 O O . MET C 1 153 ? -1.046 116.091 41.585 1.00 49.02 216 MET C O 1
ATOM 3667 N N . MET C 1 154 ? 0.171 116.834 43.347 1.00 52.28 217 MET C N 1
ATOM 3668 C CA . MET C 1 154 ? 1.032 117.749 42.622 1.00 54.98 217 MET C CA 1
ATOM 3669 C C . MET C 1 154 ? 1.902 117.057 41.579 1.00 57.23 217 MET C C 1
ATOM 3670 O O . MET C 1 154 ? 2.065 117.590 40.485 1.00 56.90 217 MET C O 1
ATOM 3675 N N . GLU C 1 155 ? 2.440 115.874 41.905 1.00 52.68 218 GLU C N 1
ATOM 3676 C CA . GLU C 1 155 ? 3.323 115.126 41.006 1.00 52.57 218 GLU C CA 1
ATOM 3677 C C . GLU C 1 155 ? 2.617 114.389 39.921 1.00 59.14 218 GLU C C 1
ATOM 3678 O O . GLU C 1 155 ? 3.200 114.214 38.875 1.00 58.88 218 GLU C O 1
ATOM 3684 N N . THR C 1 156 ? 1.348 114.021 40.106 1.00 60.55 219 THR C N 1
ATOM 3685 C CA . THR C 1 156 ? 0.586 113.353 39.042 1.00 62.56 219 THR C CA 1
ATOM 3686 C C . THR C 1 156 ? 0.067 114.349 37.987 1.00 71.32 219 THR C C 1
ATOM 3687 O O . THR C 1 156 ? -0.333 113.954 36.892 1.00 70.24 219 THR C O 1
ATOM 3691 N N . GLN C 1 157 ? 0.165 115.644 38.304 1.00 72.65 220 GLN C N 1
ATOM 3692 C CA . GLN C 1 157 ? -0.200 116.733 37.419 1.00 74.79 220 GLN C CA 1
ATOM 3693 C C . GLN C 1 157 ? 0.943 117.098 36.458 1.00 83.85 220 GLN C C 1
ATOM 3694 O O . GLN C 1 157 ? 0.671 117.621 35.370 1.00 85.86 220 GLN C O 1
ATOM 3700 N N . GLN C 1 158 ? 2.208 116.770 36.829 1.00 80.78 221 GLN C N 1
ATOM 3701 C CA . GLN C 1 158 ? 3.403 117.026 36.024 1.00 110.93 221 GLN C CA 1
ATOM 3702 C C . GLN C 1 158 ? 3.508 116.015 34.882 1.00 137.27 221 GLN C C 1
ATOM 3703 O O . GLN C 1 158 ? 2.569 115.855 34.102 1.00 99.64 221 GLN C O 1
ATOM 3709 N N . ILE D 1 18 ? -11.056 122.446 32.212 1.00 86.33 81 ILE D N 1
ATOM 3710 C CA . ILE D 1 18 ? -10.001 121.476 32.520 1.00 85.88 81 ILE D CA 1
ATOM 3711 C C . ILE D 1 18 ? -9.437 121.687 33.942 1.00 86.76 81 ILE D C 1
ATOM 3712 O O . ILE D 1 18 ? -9.372 120.731 34.730 1.00 85.85 81 ILE D O 1
ATOM 3717 N N . ASN D 1 19 ? -9.055 122.937 34.266 1.00 80.27 82 ASN D N 1
ATOM 3718 C CA . ASN D 1 19 ? -8.543 123.281 35.591 1.00 78.24 82 ASN D CA 1
ATOM 3719 C C . ASN D 1 19 ? -9.652 123.279 36.636 1.00 77.13 82 ASN D C 1
ATOM 3720 O O . ASN D 1 19 ? -9.391 122.939 37.786 1.00 76.95 82 ASN D O 1
ATOM 3725 N N . LYS D 1 20 ? -10.895 123.598 36.220 1.00 69.53 83 LYS D N 1
ATOM 3726 C CA . LYS D 1 20 ? -12.102 123.575 37.060 1.00 67.04 83 LYS D CA 1
ATOM 3727 C C . LYS D 1 20 ? -12.368 122.101 37.499 1.00 64.31 83 LYS D C 1
ATOM 3728 O O . LYS D 1 20 ? -12.678 121.843 38.667 1.00 62.58 83 LYS D O 1
ATOM 3734 N N . ALA D 1 21 ? -12.212 121.158 36.546 1.00 56.98 84 ALA D N 1
ATOM 3735 C CA . ALA D 1 21 ? -12.373 119.723 36.723 1.00 55.86 84 ALA D CA 1
ATOM 3736 C C . ALA D 1 21 ? -11.295 119.183 37.654 1.00 58.66 84 ALA D C 1
ATOM 3737 O O . ALA D 1 21 ? -11.604 118.373 38.526 1.00 56.55 84 ALA D O 1
ATOM 3739 N N . LEU D 1 22 ? -10.047 119.656 37.475 1.00 55.87 85 LEU D N 1
ATOM 3740 C CA . LEU D 1 22 ? -8.888 119.273 38.268 1.00 55.82 85 LEU D CA 1
ATOM 3741 C C . LEU D 1 22 ? -9.073 119.649 39.734 1.00 58.09 85 LEU D C 1
ATOM 3742 O O . LEU D 1 22 ? -8.797 118.817 40.603 1.00 56.77 85 LEU D O 1
ATOM 3747 N N . LEU D 1 23 ? -9.560 120.869 39.999 1.00 54.78 86 LEU D N 1
ATOM 3748 C CA . LEU D 1 23 ? -9.793 121.363 41.344 1.00 56.28 86 LEU D CA 1
ATOM 3749 C C . LEU D 1 23 ? -10.945 120.628 42.034 1.00 59.06 86 LEU D C 1
ATOM 3750 O O . LEU D 1 23 ? -10.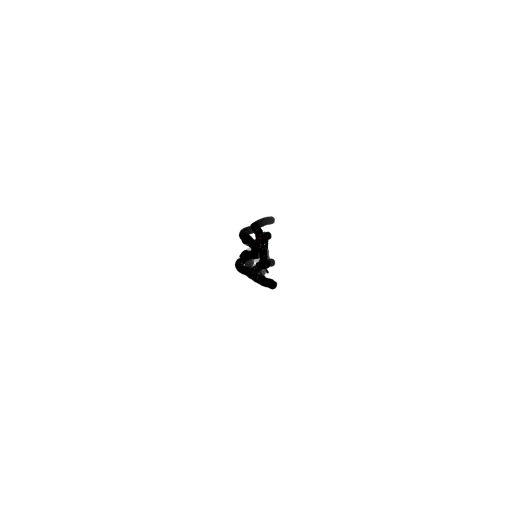841 120.321 43.226 1.00 58.78 86 LEU D O 1
ATOM 3755 N N . ALA D 1 24 ? -12.007 120.307 41.268 1.00 52.50 87 ALA D N 1
ATOM 3756 C CA . ALA D 1 24 ? -13.164 119.573 41.761 1.00 49.62 87 ALA D CA 1
ATOM 3757 C C . ALA D 1 24 ? -12.732 118.148 42.186 1.00 47.79 87 ALA D C 1
ATOM 3758 O O . ALA D 1 24 ? -13.149 117.677 43.242 1.00 44.76 87 ALA D O 1
ATOM 3760 N N . LYS D 1 25 ? -11.877 117.494 41.373 1.00 42.18 88 LYS D N 1
ATOM 3761 C CA . LYS D 1 25 ? -11.354 116.160 41.640 1.00 41.46 88 LYS D CA 1
ATOM 3762 C C . LYS D 1 25 ? -10.498 116.174 42.906 1.00 45.94 88 LYS D C 1
ATOM 3763 O O . LYS D 1 25 ? -10.675 115.316 43.757 1.00 45.85 88 LYS D O 1
ATOM 3769 N N . ARG D 1 26 ? -9.627 117.184 43.047 1.00 44.16 89 ARG D N 1
ATOM 3770 C CA . ARG D 1 26 ? -8.741 117.363 44.188 1.00 44.46 89 ARG D CA 1
ATOM 3771 C C . ARG D 1 26 ? -9.523 117.578 45.478 1.00 46.47 89 ARG D C 1
ATOM 3772 O O . ARG D 1 26 ? -9.245 116.913 46.482 1.00 46.93 89 ARG D O 1
ATOM 3780 N N . LYS D 1 27 ? -10.538 118.447 45.429 1.00 40.23 90 LYS D N 1
ATOM 3781 C CA . LYS D 1 27 ? -11.422 118.755 46.558 1.00 39.39 90 LYS D CA 1
ATOM 3782 C C . LYS D 1 27 ? -12.196 117.490 46.986 1.00 39.47 90 LYS D C 1
ATOM 3783 O O . LYS D 1 27 ? -12.337 117.240 48.174 1.00 39.23 90 LYS D O 1
ATOM 3789 N N . ARG D 1 28 ? -12.653 116.689 46.024 1.00 34.26 91 ARG D N 1
ATOM 3790 C CA . ARG D 1 28 ? -13.345 115.448 46.320 1.00 34.57 91 ARG D CA 1
ATOM 3791 C C . ARG D 1 28 ? -12.412 114.481 47.080 1.00 37.70 91 ARG D C 1
ATOM 3792 O O . ARG D 1 28 ? -12.801 113.950 48.110 1.00 36.02 91 ARG D O 1
ATOM 3800 N N . LEU D 1 29 ? -11.187 114.285 46.576 1.00 36.49 92 LEU D N 1
ATOM 3801 C CA . LEU D 1 29 ? -10.196 113.405 47.194 1.00 36.30 92 LEU D CA 1
ATOM 3802 C C . LEU D 1 29 ? -9.787 113.886 48.566 1.00 39.79 92 LEU D C 1
ATOM 3803 O O . LEU D 1 29 ? -9.675 113.059 49.465 1.00 40.64 92 LEU D O 1
ATOM 3808 N N . GLU D 1 30 ? -9.630 115.202 48.750 1.00 36.09 93 GLU D N 1
ATOM 3809 C CA . GLU D 1 30 ? -9.292 115.796 50.038 1.00 36.49 93 GLU D CA 1
ATOM 3810 C C . GLU D 1 30 ? -10.390 115.564 51.100 1.00 42.30 93 GLU D C 1
ATOM 3811 O O . GLU D 1 30 ? -10.068 115.280 52.254 1.00 38.05 93 GLU D O 1
ATOM 3817 N N . MET D 1 31 ? -11.665 115.680 50.700 1.00 45.31 94 MET D N 1
ATOM 3818 C CA . MET D 1 31 ? -12.797 115.463 51.576 1.00 48.20 94 MET D CA 1
ATOM 3819 C C . MET D 1 31 ? -12.854 113.978 51.998 1.00 44.60 94 MET D C 1
ATOM 3820 O O . MET D 1 31 ? -13.032 113.677 53.179 1.00 42.43 94 MET D O 1
ATOM 3825 N N . TYR D 1 32 ? -12.670 113.056 51.031 1.00 37.66 95 TYR D N 1
ATOM 3826 C CA . TYR D 1 32 ? -12.688 111.634 51.317 1.00 35.58 95 TYR D CA 1
ATOM 3827 C C . TYR D 1 32 ? -11.531 111.234 52.250 1.00 38.67 95 TYR D C 1
ATOM 3828 O O . TYR D 1 32 ? -11.747 110.471 53.198 1.00 37.38 95 TYR D O 1
ATOM 3837 N N . THR D 1 33 ? -10.323 111.772 51.997 1.00 33.56 96 THR D N 1
ATOM 3838 C CA . THR D 1 33 ? -9.133 111.528 52.816 1.00 32.82 96 THR D CA 1
ATOM 3839 C C . THR D 1 33 ? -9.367 111.959 54.252 1.00 35.14 96 THR D C 1
ATOM 3840 O O . THR D 1 33 ? -9.074 111.200 55.166 1.00 35.57 96 THR D O 1
ATOM 3844 N N . LYS D 1 34 ? -9.914 113.155 54.446 1.00 31.84 97 LYS D N 1
ATOM 3845 C CA . LYS D 1 34 ? -10.186 113.698 55.771 1.00 32.45 97 LYS D CA 1
ATOM 3846 C C . LYS D 1 34 ? -11.125 112.733 56.546 1.00 36.25 97 LYS D C 1
ATOM 3847 O O . LYS D 1 34 ? -10.812 112.364 57.661 1.00 37.42 97 LYS D O 1
ATOM 3853 N N . ALA D 1 35 ? -12.220 112.288 55.905 1.00 32.47 98 ALA D N 1
ATOM 3854 C CA . ALA D 1 35 ? -13.211 111.385 56.455 1.00 31.28 98 ALA D CA 1
ATOM 3855 C C . ALA D 1 35 ? -12.590 110.011 56.758 1.00 35.28 98 ALA D C 1
ATOM 3856 O O . ALA D 1 35 ? -12.881 109.440 57.803 1.00 35.64 98 ALA D O 1
ATOM 3858 N N . SER D 1 36 ? -11.750 109.482 55.854 1.00 31.25 99 SER D N 1
ATOM 3859 C CA . SER D 1 36 ? -11.108 108.188 56.033 1.00 30.86 99 SER D CA 1
ATOM 3860 C C . SER D 1 36 ? -10.137 108.202 57.169 1.00 34.36 99 SER D C 1
ATOM 3861 O O . SER D 1 36 ? -10.181 107.294 57.974 1.00 34.06 99 SER D O 1
ATOM 3864 N N . LEU D 1 37 ? -9.268 109.231 57.261 1.00 31.63 100 LEU D N 1
ATOM 3865 C CA . LEU D 1 37 ? -8.320 109.358 58.373 1.00 31.94 100 LEU D CA 1
ATOM 3866 C C . LEU D 1 37 ? -9.055 109.452 59.691 1.00 35.12 100 LEU D C 1
ATOM 3867 O O . LEU D 1 37 ? -8.708 108.739 60.645 1.00 34.47 100 LEU D O 1
ATOM 3872 N N . LYS D 1 38 ? -10.133 110.272 59.719 1.00 30.33 101 LYS D N 1
ATOM 3873 C CA . LYS D 1 38 ? -10.957 110.453 60.917 1.00 29.69 101 LYS D CA 1
ATOM 3874 C C . LYS D 1 38 ? -11.549 109.116 61.390 1.00 35.00 101 LYS D C 1
ATOM 3875 O O . LYS D 1 38 ? -11.486 108.821 62.572 1.00 37.56 101 LYS D O 1
ATOM 3881 N N . THR D 1 39 ? -12.083 108.308 60.470 1.00 30.06 102 THR D N 1
ATOM 3882 C CA . THR D 1 39 ? -12.721 107.033 60.798 1.00 30.26 102 THR D CA 1
ATOM 3883 C C . THR D 1 39 ? -11.710 105.998 61.269 1.00 34.95 102 THR D C 1
ATOM 3884 O O . THR D 1 39 ? -11.932 105.337 62.270 1.00 34.65 102 THR D O 1
ATOM 3888 N N . SER D 1 40 ? -10.613 105.841 60.537 1.00 32.07 103 SER D N 1
ATOM 3889 C CA . SER D 1 40 ? -9.554 104.881 60.845 1.00 30.14 103 SER D CA 1
ATOM 3890 C C . SER D 1 40 ? -8.918 105.162 62.189 1.00 33.09 103 SER D C 1
ATOM 3891 O O . SER D 1 40 ? -8.677 104.218 62.943 1.00 30.31 103 SER D O 1
ATOM 3894 N N . ASN D 1 41 ? -8.699 106.458 62.511 1.00 30.44 104 ASN D N 1
ATOM 3895 C CA . ASN D 1 41 ? -8.144 106.872 63.785 1.00 29.47 104 ASN D CA 1
ATOM 3896 C C . ASN D 1 41 ? -9.116 106.637 64.901 1.00 33.31 104 ASN D C 1
ATOM 3897 O O . ASN D 1 41 ? -8.695 106.159 65.954 1.00 31.75 104 ASN D O 1
ATOM 3902 N N . GLN D 1 42 ? -10.434 106.915 64.670 1.00 29.79 105 GLN D N 1
ATOM 3903 C CA . GLN D 1 42 ? -11.461 106.719 65.683 1.00 29.13 105 GLN D CA 1
ATOM 3904 C C . GLN D 1 42 ? -11.583 105.238 66.082 1.00 32.78 105 GLN D C 1
ATOM 3905 O O . GLN D 1 42 ? -11.728 104.946 67.262 1.00 31.86 105 GLN D O 1
ATOM 3911 N N . LYS D 1 43 ? -11.480 104.318 65.108 1.00 29.62 106 LYS D N 1
ATOM 3912 C CA . LYS D 1 43 ? -11.537 102.886 65.370 1.00 28.88 106 LYS D CA 1
ATOM 3913 C C . LYS D 1 43 ? -10.400 102.453 66.259 1.00 32.02 106 LYS D C 1
ATOM 3914 O O . LYS D 1 43 ? -10.656 101.684 67.163 1.00 33.63 106 LYS D O 1
ATOM 3920 N N . ILE D 1 44 ? -9.163 102.940 66.021 1.00 28.98 107 ILE D N 1
ATOM 3921 C CA . ILE D 1 44 ? -7.979 102.676 66.841 1.00 28.56 107 ILE D CA 1
ATOM 3922 C C . ILE D 1 44 ? -8.189 103.274 68.232 1.00 30.98 107 ILE D C 1
ATOM 3923 O O . ILE D 1 44 ? -7.854 102.638 69.219 1.00 32.24 107 ILE D O 1
ATOM 3928 N N . GLU D 1 45 ? -8.743 104.489 68.306 1.00 28.93 108 GLU D N 1
ATOM 3929 C CA . GLU D 1 45 ? -9.018 105.142 69.573 1.00 29.42 108 GLU D CA 1
ATOM 3930 C C . GLU D 1 45 ? -9.991 104.284 70.382 1.00 33.14 108 GLU D C 1
ATOM 3931 O O . GLU D 1 45 ? -9.811 104.162 71.590 1.00 32.37 108 GLU D O 1
ATOM 3937 N N . HIS D 1 46 ? -10.965 103.628 69.716 1.00 31.27 109 HIS D N 1
ATOM 3938 C CA . HIS D 1 46 ? -11.906 102.798 70.441 1.00 31.38 109 HIS D CA 1
ATOM 3939 C C . HIS D 1 46 ? -11.252 101.539 71.016 1.00 34.09 109 HIS D C 1
ATOM 3940 O O . HIS D 1 46 ? -11.613 101.122 72.116 1.00 35.39 109 HIS D O 1
ATOM 3947 N N . VAL D 1 47 ? -10.263 100.970 70.312 1.00 30.02 110 VAL D N 1
ATOM 3948 C CA . VAL D 1 47 ? -9.524 99.795 70.815 1.00 30.94 110 VAL D CA 1
ATOM 3949 C C . VAL D 1 47 ? -8.778 100.190 72.083 1.00 35.06 110 VAL D C 1
ATOM 3950 O O . VAL D 1 47 ? -8.905 99.502 73.082 1.00 34.63 110 VAL D O 1
ATOM 3954 N N . TRP D 1 48 ? -8.112 101.361 72.049 1.00 31.72 111 TRP D N 1
ATOM 3955 C CA . TRP D 1 48 ? -7.391 101.950 73.150 1.00 31.72 111 TRP D CA 1
ATOM 3956 C C . TRP D 1 48 ? -8.330 102.167 74.342 1.00 32.15 111 TRP D C 1
ATOM 3957 O O . TRP D 1 48 ? -8.005 101.757 75.455 1.00 30.12 111 TRP D O 1
ATOM 3968 N N . LYS D 1 49 ? -9.524 102.764 74.108 1.00 31.10 112 LYS D N 1
ATOM 3969 C CA . LYS D 1 49 ? -10.514 103.032 75.175 1.00 29.30 112 LYS D CA 1
ATOM 3970 C C . LYS D 1 49 ? -11.049 101.756 75.777 1.00 32.97 112 LYS D C 1
ATOM 3971 O O . LYS D 1 49 ? -11.310 101.726 76.970 1.00 36.25 112 LYS D O 1
ATOM 3977 N N . THR D 1 50 ? -11.208 100.703 74.971 1.00 27.25 113 THR D N 1
ATOM 3978 C CA . THR D 1 50 ? -11.688 99.408 75.438 1.00 27.31 113 THR D CA 1
ATOM 3979 C C . THR D 1 50 ? -10.647 98.803 76.353 1.00 30.77 113 THR D C 1
ATOM 3980 O O . THR D 1 50 ? -10.982 98.318 77.415 1.00 34.06 113 THR D O 1
ATOM 3984 N N . GLN D 1 51 ? -9.382 98.804 75.924 1.00 27.85 114 GLN D N 1
ATOM 3985 C CA . GLN D 1 51 ? -8.275 98.238 76.689 1.00 27.09 114 GLN D CA 1
ATOM 3986 C C . GLN D 1 51 ? -8.095 98.999 77.996 1.00 31.09 114 GLN D C 1
ATOM 3987 O O . GLN D 1 51 ? -8.041 98.392 79.051 1.00 33.75 114 GLN D O 1
ATOM 3993 N N . GLN D 1 52 ? -8.148 100.323 77.936 1.00 26.21 115 GLN D N 1
ATOM 3994 C CA . GLN D 1 52 ? -8.085 101.195 79.101 1.00 26.92 115 GLN D CA 1
ATOM 3995 C C . GLN D 1 52 ? -9.283 100.910 80.061 1.00 34.44 115 GLN D C 1
ATOM 3996 O O . GLN D 1 52 ? -9.080 100.839 81.269 1.00 33.16 115 GLN D O 1
ATOM 4002 N N . ASP D 1 53 ? -10.514 100.690 79.519 1.00 31.57 116 ASP D N 1
ATOM 4003 C CA . ASP D 1 53 ? -11.683 100.373 80.352 1.00 30.54 116 ASP D CA 1
ATOM 4004 C C . ASP D 1 53 ? -11.452 99.061 81.115 1.00 31.16 116 ASP D C 1
ATOM 4005 O O . ASP D 1 53 ? -11.747 98.983 82.293 1.00 30.56 116 ASP D O 1
ATOM 4010 N N . GLN D 1 54 ? -10.935 98.036 80.434 1.00 27.53 117 GLN D N 1
ATOM 4011 C CA . GLN D 1 54 ? -10.634 96.730 81.023 1.00 28.60 117 GLN D CA 1
ATOM 4012 C C . GLN D 1 54 ? -9.505 96.783 82.054 1.00 32.36 117 GLN D C 1
ATOM 4013 O O . GLN D 1 54 ? -9.565 96.072 83.054 1.00 34.28 117 GLN D O 1
ATOM 4019 N N . ARG D 1 55 ? -8.504 97.662 81.869 1.00 28.54 118 ARG D N 1
ATOM 4020 C CA . ARG D 1 55 ? -7.442 97.830 82.876 1.00 27.96 118 ARG D CA 1
ATOM 4021 C C . ARG D 1 55 ? -8.020 98.523 84.116 1.00 33.01 118 ARG D C 1
ATOM 4022 O O . ARG D 1 55 ? -7.726 98.121 85.224 1.00 34.48 118 ARG D O 1
ATOM 4030 N N . GLN D 1 56 ? -8.873 99.537 83.932 1.00 28.89 119 GLN D N 1
ATOM 4031 C CA . GLN D 1 56 ? -9.502 100.239 85.059 1.00 29.99 119 GLN D CA 1
ATOM 4032 C C . GLN D 1 56 ? -10.505 99.363 85.803 1.00 35.94 119 GLN D C 1
ATOM 4033 O O . GLN D 1 56 ? -10.549 99.387 87.037 1.00 37.63 119 GLN D O 1
ATOM 4039 N N . LYS D 1 57 ? -11.261 98.534 85.071 1.00 33.52 120 LYS D N 1
ATOM 4040 C CA . LYS D 1 57 ? -12.218 97.601 85.682 1.00 33.35 120 LYS D CA 1
ATOM 4041 C C . LYS D 1 57 ? -11.454 96.593 86.580 1.00 37.79 120 LYS D C 1
ATOM 4042 O O . LYS D 1 57 ? -11.857 96.350 87.709 1.00 39.35 120 LYS D O 1
ATOM 4048 N N . LEU D 1 58 ? -10.323 96.079 86.092 1.00 34.86 121 LEU D N 1
ATOM 4049 C CA . LEU D 1 58 ? -9.477 95.164 86.848 1.00 35.39 121 LEU D CA 1
ATOM 4050 C C . LEU D 1 58 ? -8.963 95.820 88.126 1.00 37.87 121 LEU D C 1
ATOM 4051 O O . LEU D 1 58 ? -9.029 95.211 89.194 1.00 36.74 121 LEU D O 1
ATOM 4056 N N . ASN D 1 59 ? -8.518 97.079 88.030 1.00 34.24 122 ASN D N 1
ATOM 4057 C CA . ASN D 1 59 ? -8.045 97.831 89.194 1.00 34.98 122 ASN D CA 1
ATOM 4058 C C . ASN D 1 59 ? -9.133 98.021 90.228 1.00 38.27 122 ASN D C 1
ATOM 4059 O O . ASN D 1 59 ? -8.872 97.866 91.420 1.00 35.34 122 ASN D O 1
ATOM 4064 N N . GLN D 1 60 ? -10.353 98.326 89.768 1.00 36.45 123 GLN D N 1
ATOM 4065 C CA . GLN D 1 60 ? -11.487 98.562 90.642 1.00 36.09 123 GLN D CA 1
ATOM 4066 C C . GLN D 1 60 ? -11.893 97.296 91.397 1.00 40.08 123 GLN D C 1
ATOM 4067 O O . GLN D 1 60 ? -12.114 97.359 92.603 1.00 38.35 123 GLN D O 1
ATOM 4073 N N . GLU D 1 61 ? -11.901 96.147 90.707 1.00 37.82 124 GLU D N 1
ATOM 4074 C CA . GLU D 1 61 ? -12.201 94.841 91.296 1.00 38.30 124 GLU D CA 1
ATOM 4075 C C . GLU D 1 61 ? -11.187 94.456 92.394 1.00 44.60 124 GLU D C 1
ATOM 4076 O O . GLU D 1 61 ? -11.595 94.075 93.490 1.00 45.98 124 GLU D O 1
ATOM 4082 N N . TYR D 1 62 ? -9.871 94.605 92.118 1.00 42.38 125 TYR D N 1
ATOM 4083 C CA . TYR D 1 62 ? -8.841 94.308 93.111 1.00 41.70 125 TYR D CA 1
ATOM 4084 C C . TYR D 1 62 ? -8.827 95.316 94.235 1.00 44.59 125 TYR D C 1
ATOM 4085 O O . TYR D 1 62 ? -8.686 94.908 95.387 1.00 43.16 125 TYR D O 1
ATOM 4094 N N . SER D 1 63 ? -9.041 96.620 93.934 1.00 41.67 126 SER D N 1
ATOM 4095 C CA . SER D 1 63 ? -9.092 97.636 94.983 1.00 41.46 126 SER D CA 1
ATOM 4096 C C . SER D 1 63 ? -10.186 97.325 96.002 1.00 47.87 126 SER D C 1
ATOM 4097 O O . SER D 1 63 ? -9.962 97.542 97.185 1.00 45.88 126 SER D O 1
ATOM 4100 N N . GLN D 1 64 ? -11.339 96.796 95.552 1.00 46.06 127 GLN D N 1
ATOM 4101 C CA . GLN D 1 64 ? -12.435 96.465 96.466 1.00 46.52 127 GLN D CA 1
ATOM 4102 C C . GLN D 1 64 ? -11.974 95.365 97.423 1.00 50.62 127 GLN D C 1
ATOM 4103 O O . GLN D 1 64 ? -12.115 95.515 98.636 1.00 52.22 127 GLN D O 1
ATOM 4109 N N . GLN D 1 65 ? -11.364 94.296 96.872 1.00 44.28 128 GLN D N 1
ATOM 4110 C CA . GLN D 1 65 ? -10.805 93.180 97.634 1.00 42.82 128 GLN D CA 1
ATOM 4111 C C . GLN D 1 65 ? -9.699 93.651 98.612 1.00 46.28 128 GLN D C 1
ATOM 4112 O O . GLN D 1 65 ? -9.737 93.259 99.759 1.00 48.83 128 GLN D O 1
ATOM 4118 N N . PHE D 1 66 ? -8.754 94.517 98.180 1.00 42.30 129 PHE D N 1
ATOM 4119 C CA . PHE D 1 66 ? -7.711 95.030 99.061 1.00 41.12 129 PHE D CA 1
ATOM 4120 C C . PHE D 1 66 ? -8.297 95.884 100.178 1.00 48.32 129 PHE D C 1
ATOM 4121 O O . PHE D 1 66 ? -7.818 95.791 101.308 1.00 46.29 129 PHE D O 1
ATOM 4129 N N . LEU D 1 67 ? -9.322 96.705 99.867 1.00 48.08 130 LEU D N 1
ATOM 4130 C CA . LEU D 1 67 ? -10.000 97.565 100.840 1.00 50.91 130 LEU D CA 1
ATOM 4131 C C . LEU D 1 67 ? -10.658 96.738 101.935 1.00 54.62 130 LEU D C 1
ATOM 4132 O O . LEU D 1 67 ? -10.498 97.050 103.107 1.00 52.86 130 LEU D O 1
ATOM 4137 N N . THR D 1 68 ? -11.324 95.641 101.552 1.00 52.57 131 THR D N 1
ATOM 4138 C CA . THR D 1 68 ? -11.936 94.702 102.485 1.00 53.14 131 THR D CA 1
ATOM 4139 C C . THR D 1 68 ? -10.855 94.140 103.450 1.00 57.51 131 THR D C 1
ATOM 4140 O O . THR D 1 68 ? -11.041 94.209 104.663 1.00 57.98 131 THR D O 1
ATOM 4144 N N . LEU D 1 69 ? -9.719 93.656 102.906 1.00 52.40 132 LEU D N 1
ATOM 4145 C CA . LEU D 1 69 ? -8.603 93.130 103.691 1.00 51.67 132 LEU D CA 1
ATOM 4146 C C . LEU D 1 69 ? -8.014 94.152 104.663 1.00 56.46 132 LEU D C 1
ATOM 4147 O O . LEU D 1 69 ? -7.777 93.818 105.824 1.00 55.26 132 LEU D O 1
ATOM 4152 N N . PHE D 1 70 ? -7.795 95.387 104.200 1.00 53.77 133 PHE D N 1
ATOM 4153 C CA . PHE D 1 70 ? -7.229 96.446 105.028 1.00 53.86 133 PHE D CA 1
ATOM 4154 C C . PHE D 1 70 ? -8.146 96.867 106.159 1.00 59.83 133 PHE D C 1
ATOM 4155 O O . PHE D 1 70 ? -7.651 97.225 107.219 1.00 57.81 133 PHE D O 1
ATOM 4163 N N . GLN D 1 71 ? -9.472 96.832 105.925 1.00 60.56 134 GLN D N 1
ATOM 4164 C CA . GLN D 1 71 ? -10.539 97.153 106.872 1.00 61.68 134 GLN D CA 1
ATOM 4165 C C . GLN D 1 71 ? -10.530 96.063 107.958 1.00 68.72 134 GLN D C 1
ATOM 4166 O O . GLN D 1 71 ? -10.518 96.387 109.144 1.00 69.33 134 GLN D O 1
ATOM 4172 N N . GLN D 1 72 ? -10.501 94.776 107.544 1.00 66.42 135 GLN D N 1
ATOM 4173 C CA . GLN D 1 72 ? -10.441 93.634 108.447 1.00 67.10 135 GLN D CA 1
ATOM 4174 C C . GLN D 1 72 ? -9.153 93.611 109.248 1.00 73.61 135 GLN D C 1
ATOM 4175 O O . GLN D 1 72 ? -9.214 93.306 110.435 1.00 72.64 135 GLN D O 1
ATOM 4181 N N . TRP D 1 73 ? -8.006 93.978 108.637 1.00 74.22 136 TRP D N 1
ATOM 4182 C CA . TRP D 1 73 ? -6.739 94.032 109.360 1.00 76.53 136 TRP D CA 1
ATOM 4183 C C . TRP D 1 73 ? -6.780 95.109 110.436 1.00 82.61 136 TRP D C 1
ATOM 4184 O O . TRP D 1 73 ? -6.371 94.846 111.566 1.00 81.92 136 TRP D O 1
ATOM 4195 N N . ASP D 1 74 ? -7.334 96.289 110.107 1.00 81.35 137 ASP D N 1
ATOM 4196 C CA . ASP D 1 74 ? -7.479 97.403 111.037 1.00 82.70 137 ASP D CA 1
ATOM 4197 C C . ASP D 1 74 ? -8.232 96.962 112.300 1.00 89.04 137 ASP D C 1
ATOM 4198 O O . ASP D 1 74 ? -7.751 97.222 113.406 1.00 89.33 137 ASP D O 1
ATOM 4203 N N . LEU D 1 75 ? -9.355 96.227 112.133 1.00 86.49 138 LEU D N 1
ATOM 4204 C CA . LEU D 1 75 ? -10.161 95.703 113.240 1.00 87.00 138 LEU D CA 1
ATOM 4205 C C . LEU D 1 75 ? -9.404 94.668 114.086 1.00 92.40 138 LEU D C 1
ATOM 4206 O O . LEU D 1 75 ? -9.360 94.797 115.309 1.00 91.82 138 LEU D O 1
ATOM 4211 N N . ASP D 1 76 ? -8.771 93.685 113.434 1.00 90.55 139 ASP D N 1
ATOM 4212 C CA . ASP D 1 76 ? -8.012 92.635 114.107 1.00 91.65 139 ASP D CA 1
ATOM 4213 C C . ASP D 1 76 ? -6.761 93.113 114.844 1.00 96.83 139 ASP D C 1
ATOM 4214 O O . ASP D 1 76 ? -6.363 92.469 115.814 1.00 97.03 139 ASP D O 1
ATOM 4219 N N . MET D 1 77 ? -6.145 94.226 114.403 1.00 93.43 140 MET D N 1
ATOM 4220 C CA . MET D 1 77 ? -4.983 94.783 115.089 1.00 93.47 140 MET D CA 1
ATOM 4221 C C . MET D 1 77 ? -5.455 95.487 116.355 1.00 98.02 140 MET D C 1
ATOM 4222 O O . MET D 1 77 ? -4.738 95.475 117.359 1.00 97.57 140 MET D O 1
ATOM 4227 N N . GLN D 1 78 ? -6.684 96.066 116.312 1.00 94.77 141 GLN D N 1
ATOM 4228 C CA . GLN D 1 78 ? -7.338 96.720 117.452 1.00 94.57 141 GLN D CA 1
ATOM 4229 C C . GLN D 1 78 ? -7.752 95.645 118.472 1.00 97.81 141 GLN D C 1
ATOM 4230 O O . GLN D 1 78 ? -7.653 95.876 119.678 1.00 98.20 141 GLN D O 1
ATOM 4236 N N . LYS D 1 79 ? -8.181 94.464 117.976 1.00 92.73 142 LYS D N 1
ATOM 4237 C CA . LYS D 1 79 ? -8.551 93.293 118.770 1.00 91.94 142 LYS D CA 1
ATOM 4238 C C . LYS D 1 79 ? -7.322 92.793 119.528 1.00 94.83 142 LYS D C 1
ATOM 4239 O O . LYS D 1 79 ? -7.415 92.519 120.725 1.00 94.42 142 LYS D O 1
ATOM 4245 N N . ALA D 1 80 ? -6.177 92.689 118.818 1.00 90.84 143 ALA D N 1
ATOM 4246 C CA . ALA D 1 80 ? -4.886 92.209 119.315 1.00 90.75 143 ALA D CA 1
ATOM 4247 C C . ALA D 1 80 ? -4.295 93.113 120.389 1.00 95.33 143 ALA D C 1
ATOM 4248 O O . ALA D 1 80 ? -3.643 92.606 121.299 1.00 94.11 143 ALA D O 1
ATOM 4250 N N . GLU D 1 81 ? -4.531 94.440 120.289 1.00 93.18 144 GLU D N 1
ATOM 4251 C CA . GLU D 1 81 ? -4.082 95.441 121.258 1.00 93.74 144 GLU D CA 1
ATOM 4252 C C . GLU D 1 81 ? -4.866 95.261 122.570 1.00 99.26 144 GLU D C 1
ATOM 4253 O O . GLU D 1 81 ? -4.269 95.344 123.647 1.00 98.34 144 GLU D O 1
ATOM 4259 N N . GLU D 1 82 ? -6.203 95.031 122.464 1.00 97.42 145 GLU D N 1
ATOM 4260 C CA . GLU D 1 82 ? -7.121 94.816 123.585 1.00 97.99 145 GLU D CA 1
ATOM 4261 C C . GLU D 1 82 ? -6.740 93.567 124.381 1.00 101.86 145 GLU D C 1
ATOM 4262 O O . GLU D 1 82 ? -6.734 93.610 125.613 1.00 101.13 145 GLU D O 1
ATOM 4268 N N . GLN D 1 83 ? -6.428 92.460 123.671 1.00 98.49 146 GLN D N 1
ATOM 4269 C CA . GLN D 1 83 ? -6.061 91.175 124.270 1.00 98.58 146 GLN D CA 1
ATOM 4270 C C . GLN D 1 83 ? -4.663 91.179 124.892 1.00 102.71 146 GLN D C 1
ATOM 4271 O O . GLN D 1 83 ? -4.441 90.487 125.888 1.00 102.46 146 GLN D O 1
ATOM 4277 N N . GLU D 1 84 ? -3.739 91.977 124.319 1.00 99.01 147 GLU D N 1
ATOM 4278 C CA . GLU D 1 84 ? -2.372 92.168 124.806 1.00 98.51 147 GLU D CA 1
ATOM 4279 C C . GLU D 1 84 ? -2.422 92.902 126.158 1.00 100.97 147 GLU D C 1
ATOM 4280 O O . GLU D 1 84 ? -1.664 92.558 127.064 1.00 100.06 147 GLU D O 1
ATOM 4286 N N . GLU D 1 85 ? -3.329 93.900 126.287 1.00 96.79 148 GLU D N 1
ATOM 4287 C CA . GLU D 1 85 ? -3.561 94.685 127.502 1.00 96.32 148 GLU D CA 1
ATOM 4288 C C . GLU D 1 85 ? -4.112 93.779 128.626 1.00 98.65 148 GLU D C 1
ATOM 4289 O O . GLU D 1 85 ? -3.736 93.983 129.781 1.00 98.55 148 GLU D O 1
ATOM 4295 N N . LYS D 1 86 ? -4.987 92.781 128.281 1.00 92.78 149 LYS D N 1
ATOM 4296 C CA . LYS D 1 86 ? -5.580 91.813 129.215 1.00 91.29 149 LYS D CA 1
ATOM 4297 C C . LYS D 1 86 ? -4.523 90.912 129.843 1.00 93.63 149 LYS D C 1
ATOM 4298 O O . LYS D 1 86 ? -4.554 90.731 131.059 1.00 93.81 149 LYS D O 1
ATOM 4304 N N . ILE D 1 87 ? -3.565 90.389 129.035 1.00 88.18 150 ILE D N 1
ATOM 4305 C CA . ILE D 1 87 ? -2.459 89.562 129.528 1.00 86.63 150 ILE D CA 1
ATOM 4306 C C . ILE D 1 87 ? -1.469 90.352 130.411 1.00 89.74 150 ILE D C 1
ATOM 4307 O O . ILE D 1 87 ? -1.063 89.858 131.474 1.00 90.42 150 ILE D O 1
ATOM 4312 N N . LEU D 1 88 ? -1.154 91.604 130.010 1.00 83.97 151 LEU D N 1
ATOM 4313 C CA . LEU D 1 88 ? -0.293 92.507 130.778 1.00 82.62 151 LEU D CA 1
ATOM 4314 C C . LEU D 1 88 ? -0.946 92.857 132.135 1.00 84.82 151 LEU D C 1
ATOM 4315 O O . LEU D 1 88 ? -0.234 92.918 133.137 1.00 84.34 151 LEU D O 1
ATOM 4320 N N . ASN D 1 89 ? -2.301 93.004 132.171 1.00 79.94 152 ASN D N 1
ATOM 4321 C CA . ASN D 1 89 ? -3.104 93.271 133.379 1.00 79.36 152 ASN D CA 1
ATOM 4322 C C . ASN D 1 89 ? -3.087 92.048 134.308 1.00 81.91 152 ASN D C 1
ATOM 4323 O O . ASN D 1 89 ? -2.929 92.203 135.517 1.00 79.68 152 ASN D O 1
ATOM 4328 N N . MET D 1 90 ? -3.236 90.839 133.725 1.00 79.08 153 MET D N 1
ATOM 4329 C CA . MET D 1 90 ? -3.199 89.550 134.411 1.00 78.91 153 MET D CA 1
ATOM 4330 C C . MET D 1 90 ? -1.868 89.380 135.112 1.00 82.47 153 MET D C 1
ATOM 4331 O O . MET D 1 90 ? -1.858 88.912 136.242 1.00 83.74 153 MET D O 1
ATOM 4336 N N . PHE D 1 91 ? -0.755 89.798 134.483 1.00 76.98 154 PHE D N 1
ATOM 4337 C CA . PHE D 1 91 ? 0.566 89.725 135.111 1.00 75.76 154 PHE D CA 1
ATOM 4338 C C . PHE D 1 91 ? 0.673 90.708 136.307 1.00 79.09 154 PHE D C 1
ATOM 4339 O O . PHE D 1 91 ? 1.194 90.334 137.359 1.00 78.88 154 PHE D O 1
ATOM 4347 N N . ARG D 1 92 ? 0.197 91.958 136.127 1.00 74.81 155 ARG D N 1
ATOM 4348 C CA . ARG D 1 92 ? 0.201 93.015 137.144 1.00 74.58 155 ARG D CA 1
ATOM 4349 C C . ARG D 1 92 ? -0.673 92.648 138.341 1.00 79.01 155 ARG D C 1
ATOM 4350 O O . ARG D 1 92 ? -0.335 93.006 139.479 1.00 79.07 155 ARG D O 1
ATOM 4358 N N . GLN D 1 93 ? -1.817 91.970 138.070 1.00 74.37 156 GLN D N 1
ATOM 4359 C CA . GLN D 1 93 ? -2.769 91.520 139.086 1.00 73.81 156 GLN D CA 1
ATOM 4360 C C . GLN D 1 93 ? -2.183 90.361 139.910 1.00 75.42 156 GLN D C 1
ATOM 4361 O O . GLN D 1 93 ? -2.359 90.337 141.126 1.00 73.16 156 GLN D O 1
ATOM 4367 N N . GLN D 1 94 ? -1.462 89.436 139.234 1.00 71.90 157 GLN D N 1
ATOM 4368 C CA . GLN D 1 94 ? -0.769 88.286 139.812 1.00 72.07 157 GLN D CA 1
ATOM 4369 C C . GLN D 1 94 ? 0.467 88.753 140.628 1.00 76.76 157 GLN D C 1
ATOM 4370 O O . GLN D 1 94 ? 0.825 88.093 141.611 1.00 76.60 157 GLN D O 1
ATOM 4376 N N . GLN D 1 95 ? 1.112 89.873 140.236 1.00 72.62 158 GLN D N 1
ATOM 4377 C CA . GLN D 1 95 ? 2.250 90.410 140.986 1.00 72.24 158 GLN D CA 1
ATOM 4378 C C . GLN D 1 95 ? 1.752 91.047 142.285 1.00 75.10 158 GLN D C 1
ATOM 4379 O O . GLN D 1 95 ? 2.475 91.037 143.274 1.00 74.83 158 GLN D O 1
ATOM 4385 N N . LYS D 1 96 ? 0.511 91.579 142.273 1.00 70.75 159 LYS D N 1
ATOM 4386 C CA . LYS D 1 96 ? -0.177 92.204 143.404 1.00 70.26 159 LYS D CA 1
ATOM 4387 C C . LYS D 1 96 ? -0.556 91.127 144.446 1.00 74.07 159 LYS D C 1
ATOM 4388 O O . LYS D 1 96 ? -0.456 91.377 145.647 1.00 73.74 159 LYS D O 1
ATOM 4394 N N . ILE D 1 97 ? -0.971 89.937 143.982 1.00 69.72 160 ILE D N 1
ATOM 4395 C CA . ILE D 1 97 ? -1.334 88.808 144.836 1.00 69.11 160 ILE D CA 1
ATOM 4396 C C . ILE D 1 97 ? -0.074 88.250 145.502 1.00 75.37 160 ILE D C 1
ATOM 4397 O O . ILE D 1 97 ? -0.098 87.975 146.708 1.00 75.72 160 ILE D O 1
ATOM 4402 N N . LEU D 1 98 ? 1.033 88.161 144.733 1.00 72.13 161 LEU D N 1
ATOM 4403 C CA . LEU D 1 98 ? 2.346 87.707 145.196 1.00 72.30 161 LEU D CA 1
ATOM 4404 C C . LEU D 1 98 ? 2.969 88.675 146.240 1.00 77.43 161 LEU D C 1
ATOM 4405 O O . LEU D 1 98 ? 3.653 88.212 147.162 1.00 77.62 161 LEU D O 1
ATOM 4410 N N . GLN D 1 99 ? 2.713 90.000 146.099 1.00 73.97 162 GLN D N 1
ATOM 4411 C CA . GLN D 1 99 ? 3.188 91.072 146.990 1.00 74.19 162 GLN D CA 1
ATOM 4412 C C . GLN D 1 99 ? 2.376 91.078 148.301 1.00 78.02 162 GLN D C 1
ATOM 4413 O O . GLN D 1 99 ? 2.963 91.200 149.377 1.00 77.51 162 GLN D O 1
ATOM 4419 N N . GLN D 1 100 ? 1.038 90.946 148.194 1.00 74.36 163 GLN D N 1
ATOM 4420 C CA . GLN D 1 100 ? 0.097 90.900 149.308 1.00 74.16 163 GLN D CA 1
ATOM 4421 C C . GLN D 1 100 ? 0.328 89.665 150.198 1.00 78.27 163 GLN D C 1
ATOM 4422 O O . GLN D 1 100 ? 0.331 89.803 151.419 1.00 77.94 163 GLN D O 1
ATOM 4428 N N . SER D 1 101 ? 0.515 88.472 149.588 1.00 74.81 164 SER D N 1
ATOM 4429 C CA . SER D 1 101 ? 0.766 87.218 150.300 1.00 74.79 164 SER D CA 1
ATOM 4430 C C . SER D 1 101 ? 2.042 87.336 151.151 1.00 78.99 164 SER D C 1
ATOM 4431 O O . SER D 1 101 ? 2.059 86.832 152.285 1.00 78.78 164 SER D O 1
ATOM 4434 N N . ARG D 1 102 ? 3.084 88.036 150.614 1.00 73.56 165 ARG D N 1
ATOM 4435 C CA . ARG D 1 102 ? 4.350 88.283 151.307 1.00 72.38 165 ARG D CA 1
ATOM 4436 C C . ARG D 1 102 ? 4.097 89.196 152.523 1.00 73.87 165 ARG D C 1
ATOM 4437 O O . ARG D 1 102 ? 4.631 88.925 153.601 1.00 73.24 165 ARG D O 1
ATOM 4445 N N . ILE D 1 103 ? 3.282 90.258 152.341 1.00 68.02 166 ILE D N 1
ATOM 4446 C CA . ILE D 1 103 ? 2.926 91.223 153.386 1.00 67.43 166 ILE D CA 1
ATOM 4447 C C . ILE D 1 103 ? 2.146 90.535 154.527 1.00 71.30 166 ILE D C 1
ATOM 4448 O O . ILE D 1 103 ? 2.447 90.766 155.708 1.00 71.43 166 ILE D O 1
ATOM 4453 N N . VAL D 1 104 ? 1.172 89.674 154.155 1.00 65.65 167 VAL D N 1
ATOM 4454 C CA . VAL D 1 104 ? 0.343 88.911 155.089 1.00 64.36 167 VAL D CA 1
ATOM 4455 C C . VAL D 1 104 ? 1.207 87.908 155.889 1.00 65.37 167 VAL D C 1
ATOM 4456 O O . VAL D 1 104 ? 1.041 87.817 157.098 1.00 64.12 167 VAL D O 1
ATOM 4460 N N . GLN D 1 105 ? 2.158 87.227 155.216 1.00 60.55 168 GLN D N 1
ATOM 4461 C CA . GLN D 1 105 ? 3.106 86.289 155.814 1.00 59.79 168 GLN D CA 1
ATOM 4462 C C . GLN D 1 105 ? 3.954 86.984 156.861 1.00 65.22 168 GLN D C 1
ATOM 4463 O O . GLN D 1 105 ? 4.184 86.403 157.912 1.00 65.86 168 GLN D O 1
ATOM 4469 N N . SER D 1 106 ? 4.435 88.209 156.571 1.00 61.37 169 SER D N 1
ATOM 4470 C CA . SER D 1 106 ? 5.269 88.981 157.481 1.00 59.99 169 SER D CA 1
ATOM 4471 C C . SER D 1 106 ? 4.494 89.381 158.732 1.00 61.00 169 SER D C 1
ATOM 4472 O O . SER D 1 106 ? 5.089 89.388 159.814 1.00 60.45 169 SER D O 1
ATOM 4475 N N . GLN D 1 107 ? 3.176 89.681 158.594 1.00 55.15 170 GLN D N 1
ATOM 4476 C CA . GLN D 1 107 ? 2.329 90.038 159.726 1.00 55.47 170 GLN D CA 1
ATOM 4477 C C . GLN D 1 107 ? 2.087 88.790 160.585 1.00 59.58 170 GLN D C 1
ATOM 4478 O O . GLN D 1 107 ? 2.252 88.856 161.798 1.00 59.55 170 GLN D O 1
ATOM 4484 N N . ARG D 1 108 ? 1.763 87.655 159.931 1.00 55.40 171 ARG D N 1
ATOM 4485 C CA . ARG D 1 108 ? 1.526 86.344 160.512 1.00 54.71 171 ARG D CA 1
ATOM 4486 C C . ARG D 1 108 ? 2.737 85.944 161.358 1.00 57.23 171 ARG D C 1
ATOM 4487 O O . ARG D 1 108 ? 2.553 85.514 162.496 1.00 54.62 171 ARG D O 1
ATOM 4495 N N . LEU D 1 109 ? 3.967 86.108 160.805 1.00 55.70 172 LEU D N 1
ATOM 4496 C CA . LEU D 1 109 ? 5.223 85.790 161.483 1.00 56.36 172 LEU D CA 1
ATOM 4497 C C . LEU D 1 109 ? 5.335 86.654 162.728 1.00 58.56 172 LEU D C 1
ATOM 4498 O O . LEU D 1 109 ? 5.637 86.122 163.783 1.00 58.40 172 LEU D O 1
ATOM 4503 N N . LYS D 1 110 ? 5.034 87.966 162.607 1.00 53.65 173 LYS D N 1
ATOM 4504 C CA . LYS D 1 110 ? 5.076 88.928 163.701 1.00 52.96 173 LYS D CA 1
ATOM 4505 C C . LYS D 1 110 ? 4.085 88.511 164.809 1.00 53.68 173 LYS D C 1
ATOM 4506 O O . LYS D 1 110 ? 4.471 88.488 165.970 1.00 53.60 173 LYS D O 1
ATOM 4512 N N . THR D 1 111 ? 2.846 88.135 164.442 1.00 47.14 174 THR D N 1
ATOM 4513 C CA . THR D 1 111 ? 1.770 87.721 165.353 1.00 45.63 174 THR D CA 1
ATOM 4514 C C . THR D 1 111 ? 2.139 86.465 166.164 1.00 48.34 174 THR D C 1
ATOM 4515 O O . THR D 1 111 ? 1.971 86.463 167.382 1.00 47.49 174 THR D O 1
ATOM 4519 N N . ILE D 1 112 ? 2.672 85.429 165.482 1.00 43.03 175 ILE D N 1
ATOM 4520 C CA . ILE D 1 112 ? 3.085 84.174 166.089 1.00 42.05 175 ILE D CA 1
ATOM 4521 C C . ILE D 1 112 ? 4.290 84.409 166.994 1.00 46.97 175 ILE D C 1
ATOM 4522 O O . ILE D 1 112 ? 4.308 83.900 168.113 1.00 46.30 175 ILE D O 1
ATOM 4527 N N . LYS D 1 113 ? 5.278 85.191 166.519 1.00 43.96 176 LYS D N 1
ATOM 4528 C CA . LYS D 1 113 ? 6.485 85.513 167.279 1.00 44.26 176 LYS D CA 1
ATOM 4529 C C . LYS D 1 113 ? 6.117 86.265 168.554 1.00 45.35 176 LYS D C 1
ATOM 4530 O O . LYS D 1 113 ? 6.663 85.953 169.598 1.00 45.39 176 LYS D O 1
ATOM 4536 N N . GLN D 1 114 ? 5.175 87.214 168.473 1.00 40.88 177 GLN D N 1
ATOM 4537 C CA . GLN D 1 114 ? 4.728 87.989 169.614 1.00 41.53 177 GLN D CA 1
ATOM 4538 C C . GLN D 1 114 ? 3.960 87.134 170.611 1.00 46.89 177 GLN D C 1
ATOM 4539 O O . GLN D 1 114 ? 4.128 87.330 171.807 1.00 47.16 177 GLN D O 1
ATOM 4545 N N . LEU D 1 115 ? 3.115 86.197 170.121 1.00 42.13 178 LEU D N 1
ATOM 4546 C CA . LEU D 1 115 ? 2.339 85.331 170.980 1.00 40.74 178 LEU D CA 1
ATOM 4547 C C . LEU D 1 115 ? 3.279 84.374 171.731 1.00 41.69 178 LEU D C 1
ATOM 4548 O O . LEU D 1 115 ? 3.118 84.167 172.934 1.00 39.85 178 LEU D O 1
ATOM 4553 N N . TYR D 1 116 ? 4.297 83.870 171.036 1.00 39.38 179 TYR D N 1
ATOM 4554 C CA . TYR D 1 116 ? 5.292 83.004 171.637 1.00 39.94 179 TYR D CA 1
ATOM 4555 C C . TYR D 1 116 ? 6.091 83.716 172.754 1.00 46.19 179 TYR D C 1
ATOM 4556 O O . TYR D 1 116 ? 6.280 83.143 173.833 1.00 45.63 179 TYR D O 1
ATOM 4565 N N . GLU D 1 117 ? 6.518 84.962 172.499 1.00 42.86 180 GLU D N 1
ATOM 4566 C CA . GLU D 1 117 ? 7.259 85.758 173.482 1.00 42.93 180 GLU D CA 1
ATOM 4567 C C . GLU D 1 117 ? 6.407 86.084 174.693 1.00 43.76 180 GLU D C 1
ATOM 4568 O O . GLU D 1 117 ? 6.916 86.085 175.800 1.00 44.99 180 GLU D O 1
ATOM 4574 N N . GLN D 1 118 ? 5.136 86.351 174.479 1.00 39.40 181 GLN D N 1
ATOM 4575 C CA . GLN D 1 118 ? 4.127 86.636 175.496 1.00 40.12 181 GLN D CA 1
ATOM 4576 C C . GLN D 1 118 ? 3.961 85.386 176.409 1.00 43.76 181 GLN D C 1
ATOM 4577 O O . GLN D 1 118 ? 3.953 85.525 177.622 1.00 45.99 181 GLN D O 1
ATOM 4583 N N . PHE D 1 119 ? 3.881 84.180 175.801 1.00 38.70 182 PHE D N 1
ATOM 4584 C CA . PHE D 1 119 ? 3.752 82.894 176.477 1.00 37.57 182 PHE D CA 1
ATOM 4585 C C . PHE D 1 119 ? 4.953 82.650 177.408 1.00 41.73 182 PHE D C 1
ATOM 4586 O O . PHE D 1 119 ? 4.762 82.354 178.590 1.00 41.75 182 PHE D O 1
ATOM 4594 N N . ILE D 1 120 ? 6.168 82.809 176.890 1.00 39.07 183 ILE D N 1
ATOM 4595 C CA . ILE D 1 120 ? 7.410 82.640 177.642 1.00 39.22 183 ILE D CA 1
ATOM 4596 C C . ILE D 1 120 ? 7.484 83.646 178.799 1.00 45.75 183 ILE D C 1
ATOM 4597 O O . ILE D 1 120 ? 7.812 83.248 179.931 1.00 46.63 183 ILE D O 1
ATOM 4602 N N . LYS D 1 121 ? 7.112 84.912 178.532 1.00 42.30 184 LYS D N 1
ATOM 4603 C CA . LYS D 1 121 ? 7.100 85.939 179.554 1.00 43.94 184 LYS D CA 1
ATOM 4604 C C . LYS D 1 121 ? 6.073 85.622 180.650 1.00 47.97 184 LYS D C 1
ATOM 4605 O O . LYS D 1 121 ? 6.388 85.783 181.828 1.00 48.45 184 LYS D O 1
ATOM 4611 N N . SER D 1 122 ? 4.859 85.163 180.266 1.00 42.99 185 SER D N 1
ATOM 4612 C CA . SER D 1 122 ? 3.818 84.799 181.233 1.00 42.11 185 SER D CA 1
ATOM 4613 C C . SER D 1 122 ? 4.275 83.656 182.152 1.00 42.53 185 SER D C 1
ATOM 4614 O O . SER D 1 122 ? 4.011 83.717 183.342 1.00 41.23 185 SER D O 1
ATOM 4617 N N . MET D 1 123 ? 5.002 82.658 181.608 1.00 37.29 186 MET D N 1
ATOM 4618 C CA . MET D 1 123 ? 5.540 81.551 182.389 1.00 37.07 186 MET D CA 1
ATOM 4619 C C . MET D 1 123 ? 6.555 82.035 183.433 1.00 46.38 186 MET D C 1
ATOM 4620 O O . MET D 1 123 ? 6.528 81.534 184.559 1.00 46.02 186 MET D O 1
ATOM 4625 N N . GLU D 1 124 ? 7.406 83.036 183.073 1.00 45.67 187 GLU D N 1
ATOM 4626 C CA . GLU D 1 124 ? 8.422 83.633 183.957 1.00 46.29 187 GLU D CA 1
ATOM 4627 C C . GLU D 1 124 ? 7.759 84.431 185.099 1.00 47.50 187 GLU D C 1
ATOM 4628 O O . GLU D 1 124 ? 8.193 84.347 186.244 1.00 48.69 187 GLU D O 1
ATOM 4634 N N . GLU D 1 125 ? 6.722 85.192 184.778 1.00 42.06 188 GLU D N 1
ATOM 4635 C CA . GLU D 1 125 ? 5.935 85.972 185.733 1.00 42.27 188 GLU D CA 1
ATOM 4636 C C . GLU D 1 125 ? 5.229 85.025 186.716 1.00 47.26 188 GLU D C 1
ATOM 4637 O O . GLU D 1 125 ? 5.196 85.315 187.905 1.00 48.53 188 GLU D O 1
ATOM 4643 N N . LEU D 1 126 ? 4.682 83.897 186.217 1.00 41.48 189 LEU D N 1
ATOM 4644 C CA . LEU D 1 126 ? 4.007 82.879 187.011 1.00 39.54 189 LEU D CA 1
ATOM 4645 C C . LEU D 1 126 ? 4.989 82.236 187.994 1.00 41.14 189 LEU D C 1
ATOM 4646 O O . LEU D 1 126 ? 4.645 82.074 189.170 1.00 38.10 189 LEU D O 1
ATOM 4651 N N . GLU D 1 127 ? 6.237 81.956 187.547 1.00 37.93 190 GLU D N 1
ATOM 4652 C CA . GLU D 1 127 ? 7.298 81.411 188.406 1.00 37.09 190 GLU D CA 1
ATOM 4653 C C . GLU D 1 127 ? 7.563 82.316 189.626 1.00 42.44 190 GLU D C 1
ATOM 4654 O O . GLU D 1 127 ? 7.664 81.821 190.744 1.00 42.35 190 GLU D O 1
ATOM 4660 N N . LYS D 1 128 ? 7.623 83.641 189.408 1.00 41.19 191 LYS D N 1
ATOM 4661 C CA . LYS D 1 128 ? 7.832 84.646 190.461 1.00 41.37 191 LYS D CA 1
ATOM 4662 C C . LYS D 1 128 ? 6.671 84.680 191.452 1.00 44.46 191 LYS D C 1
ATOM 4663 O O . LYS D 1 128 ? 6.897 84.755 192.657 1.00 44.62 191 LYS D O 1
ATOM 4669 N N . ASN D 1 129 ? 5.430 84.607 190.954 1.00 39.91 192 ASN D N 1
ATOM 4670 C CA . ASN D 1 129 ? 4.226 84.564 191.792 1.00 39.83 192 ASN D CA 1
ATOM 4671 C C . ASN D 1 129 ? 4.189 83.292 192.635 1.00 40.42 192 ASN D C 1
ATOM 4672 O O . ASN D 1 129 ? 3.788 83.327 193.798 1.00 42.14 192 ASN D O 1
ATOM 4677 N N . HIS D 1 130 ? 4.610 82.179 192.041 1.00 31.51 193 HIS D N 1
ATOM 4678 C CA . HIS D 1 130 ? 4.645 80.882 192.668 1.00 29.95 193 HIS D CA 1
ATOM 4679 C C . HIS D 1 130 ? 5.702 80.790 193.756 1.00 37.87 193 HIS D C 1
ATOM 4680 O O . HIS D 1 130 ? 5.461 80.156 194.794 1.00 36.96 193 HIS D O 1
ATOM 4687 N N . ASP D 1 131 ? 6.849 81.473 193.546 1.00 36.89 194 ASP D N 1
ATOM 4688 C CA . ASP D 1 131 ? 7.926 81.603 194.534 1.00 37.88 194 ASP D CA 1
ATOM 4689 C C . ASP D 1 131 ? 7.338 82.261 195.819 1.00 40.69 194 ASP D C 1
ATOM 4690 O O . ASP D 1 131 ? 7.574 81.783 196.923 1.00 40.73 194 ASP D O 1
ATOM 4695 N N . ASN D 1 132 ? 6.548 83.331 195.652 1.00 37.79 195 ASN D N 1
ATOM 4696 C CA . ASN D 1 132 ? 5.908 84.026 196.776 1.00 39.97 195 ASN D CA 1
ATOM 4697 C C . ASN D 1 132 ? 4.843 83.178 197.470 1.00 44.96 195 ASN D C 1
ATOM 4698 O O . ASN D 1 132 ? 4.723 83.262 198.684 1.00 44.89 195 ASN D O 1
ATOM 4703 N N . LEU D 1 133 ? 4.082 82.362 196.720 1.00 40.39 196 LEU D N 1
ATOM 4704 C CA . LEU D 1 133 ? 3.078 81.499 197.316 1.00 39.11 196 LEU D CA 1
ATOM 4705 C C . LEU D 1 133 ? 3.743 80.452 198.176 1.00 40.74 196 LEU D C 1
ATOM 4706 O O . LEU D 1 133 ? 3.252 80.197 199.275 1.00 40.52 196 LEU D O 1
ATOM 4711 N N . LEU D 1 134 ? 4.867 79.870 197.709 1.00 35.45 197 LEU D N 1
ATOM 4712 C CA . LEU D 1 134 ? 5.572 78.865 198.480 1.00 34.41 197 LEU D CA 1
ATOM 4713 C C . LEU D 1 134 ? 6.164 79.465 199.759 1.00 40.31 197 LEU D C 1
ATOM 4714 O O . LEU D 1 134 ? 5.986 78.893 200.834 1.00 41.24 197 LEU D O 1
ATOM 4719 N N . THR D 1 135 ? 6.808 80.650 199.649 1.00 38.35 198 THR D N 1
ATOM 4720 C CA . THR D 1 135 ? 7.429 81.326 200.794 1.00 37.95 198 THR D CA 1
ATOM 4721 C C . THR D 1 135 ? 6.388 81.626 201.867 1.00 39.53 198 THR D C 1
ATOM 4722 O O . THR D 1 135 ? 6.614 81.371 203.056 1.00 39.14 198 THR D O 1
ATOM 4726 N N . GLY D 1 136 ? 5.254 82.143 201.420 1.00 35.49 199 GLY D N 1
ATOM 4727 C CA . GLY D 1 136 ? 4.136 82.469 202.288 1.00 35.30 199 GLY D CA 1
ATOM 4728 C C . GLY D 1 136 ? 3.641 81.242 203.004 1.00 41.10 199 GLY D C 1
ATOM 4729 O O . GLY D 1 136 ? 3.483 81.286 204.218 1.00 42.43 199 GLY D O 1
ATOM 4730 N N . ALA D 1 137 ? 3.441 80.122 202.265 1.00 36.84 200 ALA D N 1
ATOM 4731 C CA . ALA D 1 137 ? 2.947 78.859 202.822 1.00 35.74 200 ALA D CA 1
ATOM 4732 C C . ALA D 1 137 ? 3.942 78.274 203.832 1.00 38.79 200 ALA D C 1
ATOM 4733 O O . ALA D 1 137 ? 3.533 77.778 204.884 1.00 37.57 200 ALA D O 1
ATOM 4735 N N . GLN D 1 138 ? 5.248 78.357 203.520 1.00 34.95 201 GLN D N 1
ATOM 4736 C CA . GLN D 1 138 ? 6.301 77.846 204.396 1.00 33.56 201 GLN D CA 1
ATOM 4737 C C . GLN D 1 138 ? 6.374 78.620 205.711 1.00 35.94 201 GLN D C 1
ATOM 4738 O O . GLN D 1 138 ? 6.511 78.014 206.780 1.00 33.47 201 GLN D O 1
ATOM 4744 N N . ASN D 1 139 ? 6.223 79.951 205.629 1.00 35.40 202 ASN D N 1
ATOM 4745 C CA . ASN D 1 139 ? 6.174 80.827 206.818 1.00 36.42 202 ASN D CA 1
ATOM 4746 C C . ASN D 1 139 ? 4.946 80.532 207.690 1.00 42.27 202 ASN D C 1
ATOM 4747 O O . ASN D 1 139 ? 5.073 80.494 208.908 1.00 44.13 202 ASN D O 1
ATOM 4752 N N . GLU D 1 140 ? 3.778 80.249 207.077 1.00 38.82 203 GLU D N 1
ATOM 4753 C CA . GLU D 1 140 ? 2.560 79.906 207.833 1.00 37.81 203 GLU D CA 1
ATOM 4754 C C . GLU D 1 140 ? 2.756 78.573 208.543 1.00 39.39 203 GLU D C 1
ATOM 4755 O O . GLU D 1 140 ? 2.368 78.425 209.696 1.00 38.78 203 GLU D O 1
ATOM 4761 N N . PHE D 1 141 ? 3.389 77.618 207.851 1.00 34.46 204 PHE D N 1
ATOM 4762 C CA . PHE D 1 141 ? 3.695 76.303 208.383 1.00 34.67 204 PHE D CA 1
ATOM 4763 C C . PHE D 1 141 ? 4.599 76.445 209.619 1.00 38.35 204 PHE D C 1
ATOM 4764 O O . PHE D 1 141 ? 4.327 75.818 210.625 1.00 38.84 204 PHE D O 1
ATOM 4772 N N . LYS D 1 142 ? 5.642 77.295 209.542 1.00 34.00 205 LYS D N 1
ATOM 4773 C CA . LYS D 1 142 ? 6.572 77.553 210.634 1.00 33.83 205 LYS D CA 1
ATOM 4774 C C . LYS D 1 142 ? 5.836 78.132 211.850 1.00 40.77 205 LYS D C 1
ATOM 4775 O O . LYS D 1 142 ? 6.098 77.692 212.973 1.00 41.48 205 LYS D O 1
ATOM 4781 N N . LYS D 1 143 ? 4.877 79.069 211.623 1.00 38.43 206 LYS D N 1
ATOM 4782 C CA . LYS D 1 143 ? 4.069 79.657 212.699 1.00 38.74 206 LYS D CA 1
ATOM 4783 C C . LYS D 1 143 ? 3.185 78.594 213.360 1.00 41.60 206 LYS D C 1
ATOM 4784 O O . LYS D 1 143 ? 3.052 78.588 214.571 1.00 43.48 206 LYS D O 1
ATOM 4790 N N . GLU D 1 144 ? 2.628 77.671 212.578 1.00 35.05 207 GLU D N 1
ATOM 4791 C CA . GLU D 1 144 ? 1.778 76.604 213.074 1.00 32.60 207 GLU D CA 1
ATOM 4792 C C . GLU D 1 144 ? 2.556 75.642 213.931 1.00 38.12 207 GLU D C 1
ATOM 4793 O O . GLU D 1 144 ? 2.055 75.223 214.964 1.00 39.02 207 GLU D O 1
ATOM 4799 N N . MET D 1 145 ? 3.790 75.308 213.528 1.00 36.04 208 MET D N 1
ATOM 4800 C CA . MET D 1 145 ? 4.656 74.396 214.271 1.00 36.25 208 MET D CA 1
ATOM 4801 C C . MET D 1 145 ? 5.131 75.020 215.548 1.00 40.09 208 MET D C 1
ATOM 4802 O O . MET D 1 145 ? 5.189 74.323 216.541 1.00 39.33 208 MET D O 1
ATOM 4807 N N . ALA D 1 146 ? 5.397 76.335 215.548 1.00 38.63 209 ALA D N 1
ATOM 4808 C CA . ALA D 1 146 ? 5.804 77.080 216.744 1.00 39.99 209 ALA D CA 1
ATOM 4809 C C . ALA D 1 146 ? 4.627 77.114 217.752 1.00 44.56 209 ALA D C 1
ATOM 4810 O O . ALA D 1 146 ? 4.818 76.843 218.943 1.00 44.13 209 ALA D O 1
ATOM 4812 N N . MET D 1 147 ? 3.407 77.350 217.253 1.00 42.38 210 MET D N 1
ATOM 4813 C CA . MET D 1 147 ? 2.202 77.359 218.086 1.00 42.86 210 MET D CA 1
ATOM 4814 C C . MET D 1 147 ? 1.931 75.972 218.671 1.00 40.42 210 MET D C 1
ATOM 4815 O O . MET D 1 147 ? 1.612 75.855 219.848 1.00 39.25 210 MET D O 1
ATOM 4820 N N . LEU D 1 148 ? 2.125 74.915 217.865 1.00 34.58 211 LEU D N 1
ATOM 4821 C CA . LEU D 1 148 ? 1.931 73.553 218.303 1.00 32.94 211 LEU D CA 1
ATOM 4822 C C . LEU D 1 148 ? 2.940 73.202 219.386 1.00 38.89 211 LEU D C 1
ATOM 4823 O O . LEU D 1 148 ? 2.534 72.659 220.399 1.00 40.36 211 LEU D O 1
ATOM 4828 N N . GLN D 1 149 ? 4.232 73.536 219.214 1.00 35.62 212 GLN D N 1
ATOM 4829 C CA . GLN D 1 149 ? 5.258 73.256 220.225 1.00 35.77 212 GLN D CA 1
ATOM 4830 C C . GLN D 1 149 ? 4.974 74.008 221.527 1.00 38.87 212 GLN D C 1
ATOM 4831 O O . GLN D 1 149 ? 5.135 73.430 222.577 1.00 38.63 212 GLN D O 1
ATOM 4837 N N . LYS D 1 150 ? 4.561 75.283 221.450 1.00 37.83 213 LYS D N 1
ATOM 4838 C CA . LYS D 1 150 ? 4.206 76.095 222.617 1.00 39.58 213 LYS D CA 1
ATOM 4839 C C . LYS D 1 150 ? 3.054 75.404 223.381 1.00 47.62 213 LYS D C 1
ATOM 4840 O O . LYS D 1 150 ? 3.144 75.281 224.597 1.00 49.80 213 LYS D O 1
ATOM 4846 N N . LYS D 1 151 ? 2.026 74.890 222.666 1.00 43.58 214 LYS D N 1
ATOM 4847 C CA . LYS D 1 151 ? 0.909 74.191 223.291 1.00 42.78 214 LYS D CA 1
ATOM 4848 C C . LYS D 1 151 ? 1.379 72.932 224.009 1.00 47.45 214 LYS D C 1
ATOM 4849 O O . LYS D 1 151 ? 0.985 72.710 225.150 1.00 46.23 214 LYS D O 1
ATOM 4855 N N . ILE D 1 152 ? 2.239 72.120 223.357 1.00 45.15 215 ILE D N 1
ATOM 4856 C CA . ILE D 1 152 ? 2.768 70.894 223.957 1.00 45.69 215 ILE D CA 1
ATOM 4857 C C . ILE D 1 152 ? 3.555 71.209 225.215 1.00 51.07 215 ILE D C 1
ATOM 4858 O O . ILE D 1 152 ? 3.336 70.561 226.237 1.00 50.42 215 ILE D O 1
ATOM 4863 N N . MET D 1 153 ? 4.434 72.224 225.140 1.00 48.78 216 MET D N 1
ATOM 4864 C CA . MET D 1 153 ? 5.281 72.646 226.234 1.00 50.60 216 MET D CA 1
ATOM 4865 C C . MET D 1 153 ? 4.491 73.044 227.463 1.00 57.07 216 MET D C 1
ATOM 4866 O O . MET D 1 153 ? 4.738 72.492 228.532 1.00 55.62 216 MET D O 1
ATOM 4871 N N . MET D 1 154 ? 3.533 73.963 227.304 1.00 57.46 217 MET D N 1
ATOM 4872 C CA . MET D 1 154 ? 2.692 74.439 228.389 1.00 59.81 217 MET D CA 1
ATOM 4873 C C . MET D 1 154 ? 1.820 73.356 228.989 1.00 61.07 217 MET D C 1
ATOM 4874 O O . MET D 1 154 ? 1.762 73.233 230.211 1.00 61.10 217 MET D O 1
ATOM 4879 N N . GLU D 1 155 ? 1.184 72.545 228.143 1.00 55.47 218 GLU D N 1
ATOM 4880 C CA . GLU D 1 155 ? 0.291 71.488 228.610 1.00 54.84 218 GLU D CA 1
ATOM 4881 C C . GLU D 1 155 ? 0.958 70.330 229.294 1.00 61.45 218 GLU D C 1
ATOM 4882 O O . GLU D 1 155 ? 0.391 69.844 230.251 1.00 61.99 218 GLU D O 1
ATOM 4888 N N . THR D 1 156 ? 2.128 69.878 228.825 1.00 60.49 219 THR D N 1
ATOM 4889 C CA . THR D 1 156 ? 2.874 68.755 229.416 1.00 61.74 219 THR D CA 1
ATOM 4890 C C . THR D 1 156 ? 3.334 69.098 230.837 1.00 73.55 219 THR D C 1
ATOM 4891 O O . THR D 1 156 ? 3.210 68.274 231.748 1.00 73.65 219 THR D O 1
ATOM 4895 N N . GLN D 1 157 ? 3.887 70.312 231.002 1.00 75.32 220 GLN D N 1
ATOM 4896 C CA . GLN D 1 157 ? 4.398 70.847 232.257 1.00 76.97 220 GLN D CA 1
ATOM 4897 C C . GLN D 1 157 ? 3.288 70.903 233.323 1.00 85.09 220 GLN D C 1
ATOM 4898 O O . GLN D 1 157 ? 3.422 70.249 234.366 1.00 85.87 220 GLN D O 1
ATOM 4904 N N . GLN D 1 158 ? 2.179 71.622 233.039 1.00 82.92 221 GLN D N 1
ATOM 4905 C CA . GLN D 1 158 ? 1.056 71.733 233.976 1.00 120.48 221 GLN D CA 1
ATOM 4906 C C . GLN D 1 158 ? 0.116 70.546 233.879 1.00 133.40 221 GLN D C 1
ATOM 4907 O O . GLN D 1 158 ? 0.523 69.435 234.206 1.00 94.50 221 GLN D O 1
ATOM 4913 N N . ASN E 1 19 ? 23.984 149.347 -111.819 1.00 75.40 82 ASN E N 1
ATOM 4914 C CA . ASN E 1 19 ? 24.640 149.939 -110.651 1.00 75.01 82 ASN E CA 1
ATOM 4915 C C . ASN E 1 19 ? 23.702 150.184 -109.453 1.00 75.73 82 ASN E C 1
ATOM 4916 O O . ASN E 1 19 ? 24.156 150.119 -108.312 1.00 75.66 82 ASN E O 1
ATOM 4921 N N . LYS E 1 20 ? 22.414 150.474 -109.710 1.00 69.14 83 LYS E N 1
ATOM 4922 C CA . LYS E 1 20 ? 21.367 150.605 -108.688 1.00 67.59 83 LYS E CA 1
ATOM 4923 C C . LYS E 1 20 ? 21.142 149.182 -108.099 1.00 67.94 83 LYS E C 1
ATOM 4924 O O . LYS E 1 20 ? 20.981 149.039 -106.881 1.00 67.71 83 LYS E O 1
ATOM 4930 N N . ALA E 1 21 ? 21.165 148.147 -108.985 1.00 61.14 84 ALA E N 1
ATOM 4931 C CA . ALA E 1 21 ? 21.036 146.724 -108.679 1.00 59.72 84 ALA E CA 1
ATOM 4932 C C . ALA E 1 21 ? 22.222 146.253 -107.841 1.00 63.52 84 ALA E C 1
ATOM 4933 O O . ALA E 1 21 ? 22.031 145.494 -106.881 1.00 63.00 84 ALA E O 1
ATOM 4935 N N . LEU E 1 22 ? 23.442 146.722 -108.204 1.00 59.16 85 LEU E N 1
ATOM 4936 C CA . LEU E 1 22 ? 24.687 146.386 -107.518 1.00 58.16 85 LEU E CA 1
ATOM 4937 C C . LEU E 1 22 ? 24.679 146.868 -106.059 1.00 58.20 85 LEU E C 1
ATOM 4938 O O . LEU E 1 22 ? 25.065 146.116 -105.159 1.00 56.01 85 LEU E O 1
ATOM 4943 N N . LEU E 1 23 ? 24.217 148.108 -105.845 1.00 54.19 86 LEU E N 1
ATOM 4944 C CA . LEU E 1 23 ? 24.146 148.715 -104.522 1.00 54.90 86 LEU E CA 1
ATOM 4945 C C . LEU E 1 23 ? 23.057 148.058 -103.666 1.00 59.44 86 LEU E C 1
ATOM 4946 O O . LEU E 1 23 ? 23.263 147.853 -102.471 1.00 58.84 86 LEU E O 1
ATOM 4951 N N . ALA E 1 24 ? 21.926 147.675 -104.298 1.00 55.22 87 ALA E N 1
ATOM 4952 C CA . ALA E 1 24 ? 20.824 146.993 -103.630 1.00 54.02 87 ALA E CA 1
ATOM 4953 C C . ALA E 1 24 ? 21.276 145.615 -103.124 1.00 55.14 87 ALA E C 1
ATOM 4954 O O . ALA E 1 24 ? 20.921 145.238 -102.008 1.00 55.16 87 ALA E O 1
ATOM 4956 N N . LYS E 1 25 ? 22.066 144.886 -103.935 1.00 48.74 88 LYS E N 1
ATOM 4957 C CA . LYS E 1 25 ? 22.623 143.574 -103.603 1.00 48.17 88 LYS E CA 1
ATOM 4958 C C . LYS E 1 25 ? 23.601 143.709 -102.426 1.00 53.82 88 LYS E C 1
ATOM 4959 O O . LYS E 1 25 ? 23.517 142.929 -101.486 1.00 54.81 88 LYS E O 1
ATOM 4965 N N . ARG E 1 26 ? 24.481 144.727 -102.462 1.00 50.41 89 ARG E N 1
ATOM 4966 C CA . ARG E 1 26 ? 25.468 145.026 -101.423 1.00 50.79 89 ARG E CA 1
ATOM 4967 C C . ARG E 1 26 ? 24.773 145.331 -100.078 1.00 54.68 89 ARG E C 1
ATOM 4968 O O . ARG E 1 26 ? 25.147 144.755 -99.045 1.00 54.47 89 ARG E O 1
ATOM 4976 N N . LYS E 1 27 ? 23.732 146.189 -100.117 1.00 49.34 90 LYS E N 1
ATOM 4977 C CA . LYS E 1 27 ? 22.938 146.584 -98.956 1.00 47.57 90 LYS E CA 1
ATOM 4978 C C . LYS E 1 27 ? 22.239 145.359 -98.366 1.00 47.46 90 LYS E C 1
ATOM 4979 O O . LYS E 1 27 ? 22.202 145.211 -97.148 1.00 47.35 90 LYS E O 1
ATOM 4985 N N . ARG E 1 28 ? 21.720 144.468 -99.220 1.00 39.80 91 ARG E N 1
ATOM 4986 C CA . ARG E 1 28 ? 21.074 143.253 -98.760 1.00 38.98 91 ARG E CA 1
ATOM 4987 C C . ARG E 1 28 ? 22.090 142.357 -97.988 1.00 43.61 91 ARG E C 1
ATOM 4988 O O . ARG E 1 28 ? 21.792 141.900 -96.887 1.00 43.66 91 ARG E O 1
ATOM 4996 N N . LEU E 1 29 ? 23.283 142.136 -98.556 1.00 41.52 92 LEU E N 1
ATOM 4997 C CA . LEU E 1 29 ? 24.323 141.332 -97.920 1.00 41.04 92 LEU E CA 1
ATOM 4998 C C . LEU E 1 29 ? 24.821 141.948 -96.616 1.00 43.90 92 LEU E C 1
ATOM 4999 O O . LEU E 1 29 ? 24.990 141.229 -95.619 1.00 43.00 92 LEU E O 1
ATOM 5004 N N . GLU E 1 30 ? 24.943 143.287 -96.585 1.00 39.08 93 GLU E N 1
ATOM 5005 C CA . GLU E 1 30 ? 25.362 144.001 -95.383 1.00 39.60 93 GLU E CA 1
ATOM 5006 C C . GLU E 1 30 ? 24.354 143.865 -94.252 1.00 47.57 93 GLU E C 1
ATOM 5007 O O . GLU E 1 30 ? 24.772 143.709 -93.106 1.00 46.65 93 GLU E O 1
ATOM 5013 N N . MET E 1 31 ? 23.030 143.901 -94.579 1.00 46.35 94 MET E N 1
ATOM 5014 C CA . MET E 1 31 ? 21.948 143.765 -93.613 1.00 47.01 94 MET E CA 1
ATOM 5015 C C . MET E 1 31 ? 21.940 142.367 -93.059 1.00 44.14 94 MET E C 1
ATOM 5016 O O . MET E 1 31 ? 21.821 142.221 -91.852 1.00 44.71 94 MET E O 1
ATOM 5021 N N . TYR E 1 32 ? 22.076 141.347 -93.907 1.00 37.98 95 TYR E N 1
ATOM 5022 C CA . TYR E 1 32 ? 22.109 139.960 -93.460 1.00 37.63 95 TYR E CA 1
ATOM 5023 C C . TYR E 1 32 ? 23.319 139.702 -92.516 1.00 41.24 95 TYR E C 1
ATOM 5024 O O . TYR E 1 32 ? 23.147 139.071 -91.466 1.00 42.08 95 TYR E O 1
ATOM 5033 N N . THR E 1 33 ? 24.506 140.224 -92.871 1.00 35.32 96 THR E N 1
ATOM 5034 C CA . THR E 1 33 ? 25.727 140.101 -92.067 1.00 33.78 96 THR E CA 1
ATOM 5035 C C . THR E 1 33 ? 25.527 140.700 -90.692 1.00 37.37 96 THR E C 1
ATOM 5036 O O . THR E 1 33 ? 25.836 140.052 -89.698 1.00 36.46 96 THR E O 1
ATOM 5040 N N . LYS E 1 34 ? 24.968 141.920 -90.641 1.00 37.61 97 LYS E N 1
ATOM 5041 C CA . LYS E 1 34 ? 24.689 142.628 -89.393 1.00 39.79 97 LYS E CA 1
ATOM 5042 C C . LYS E 1 34 ? 23.760 141.799 -88.482 1.00 44.28 97 LYS E C 1
ATOM 5043 O O . LYS E 1 34 ? 24.072 141.599 -87.316 1.00 44.30 97 LYS E O 1
ATOM 5049 N N . ALA E 1 35 ? 22.679 141.249 -89.049 1.00 42.56 98 ALA E N 1
ATOM 5050 C CA . ALA E 1 35 ? 21.701 140.399 -88.360 1.00 41.46 98 ALA E CA 1
ATOM 5051 C C . ALA E 1 35 ? 22.331 139.086 -87.859 1.00 41.58 98 ALA E C 1
ATOM 5052 O O . ALA E 1 35 ? 22.041 138.649 -86.736 1.00 41.53 98 ALA E O 1
ATOM 5054 N N . SER E 1 36 ? 23.188 138.471 -88.682 1.00 34.93 99 SER E N 1
ATOM 5055 C CA . SER E 1 36 ? 23.857 137.218 -88.317 1.00 35.03 99 SER E CA 1
ATOM 5056 C C . SER E 1 36 ? 24.829 137.418 -87.173 1.00 39.21 99 SER E C 1
ATOM 5057 O O . SER E 1 36 ? 24.821 136.631 -86.237 1.00 39.05 99 SER E O 1
ATOM 5060 N N . LEU E 1 37 ? 25.645 138.486 -87.235 1.00 36.34 100 LEU E N 1
ATOM 5061 C CA . LEU E 1 37 ? 26.606 138.819 -86.182 1.00 36.43 100 LEU E CA 1
ATOM 5062 C C . LEU E 1 37 ? 25.879 139.118 -84.888 1.00 38.48 100 LEU E C 1
ATOM 5063 O O . LEU E 1 37 ? 26.289 138.622 -83.833 1.00 36.41 100 LEU E O 1
ATOM 5068 N N . LYS E 1 38 ? 24.748 139.853 -84.983 1.00 34.79 101 LYS E N 1
ATOM 5069 C CA . LYS E 1 38 ? 23.924 140.201 -83.824 1.00 35.30 101 LYS E CA 1
ATOM 5070 C C . LYS E 1 38 ? 23.410 138.943 -83.110 1.00 35.15 101 LYS E C 1
ATOM 5071 O O . LYS E 1 38 ? 23.513 138.849 -81.886 1.00 33.94 101 LYS E O 1
ATOM 5077 N N . THR E 1 39 ? 22.903 137.974 -83.882 1.00 31.14 102 THR E N 1
ATOM 5078 C CA . THR E 1 39 ? 22.360 136.722 -83.323 1.00 30.90 102 THR E CA 1
ATOM 5079 C C . THR E 1 39 ? 23.463 135.853 -82.698 1.00 35.06 102 THR E C 1
ATOM 5080 O O . THR E 1 39 ? 23.308 135.377 -81.576 1.00 36.49 102 THR E O 1
ATOM 5084 N N . SER E 1 40 ? 24.561 135.639 -83.429 1.00 31.10 103 SER E N 1
ATOM 5085 C CA . SER E 1 40 ? 25.705 134.836 -82.982 1.00 31.06 103 SER E CA 1
ATOM 5086 C C . SER E 1 40 ? 26.333 135.393 -81.705 1.00 33.84 103 SER E C 1
ATOM 5087 O O . SER E 1 40 ? 26.636 134.620 -80.800 1.00 34.36 103 SER E O 1
ATOM 5090 N N . ASN E 1 41 ? 26.450 136.728 -81.610 1.00 28.56 104 ASN E N 1
ATOM 5091 C CA . ASN E 1 41 ? 26.959 137.364 -80.416 1.00 30.16 104 ASN E CA 1
ATOM 5092 C C . ASN E 1 41 ? 26.016 137.231 -79.231 1.00 36.95 104 ASN E C 1
ATOM 5093 O O . ASN E 1 41 ? 26.480 136.931 -78.122 1.00 37.13 104 ASN E O 1
ATOM 5098 N N . GLN E 1 42 ? 24.683 137.374 -79.480 1.00 33.83 105 GLN E N 1
ATOM 5099 C CA . GLN E 1 42 ? 23.671 137.228 -78.442 1.00 32.59 105 GLN E CA 1
ATOM 5100 C C . GLN E 1 42 ? 23.681 135.832 -77.814 1.00 36.41 105 GLN E C 1
ATOM 5101 O O . GLN E 1 42 ? 23.555 135.711 -76.594 1.00 36.25 105 GLN E O 1
ATOM 5107 N N . LYS E 1 43 ? 23.888 134.794 -78.624 1.00 34.74 106 LYS E N 1
ATOM 5108 C CA . LYS E 1 43 ? 23.959 133.407 -78.141 1.00 35.15 106 LYS E CA 1
ATOM 5109 C C . LYS E 1 43 ? 25.123 133.221 -77.178 1.00 38.86 106 LYS E C 1
ATOM 5110 O O . LYS E 1 43 ? 24.950 132.572 -76.149 1.00 39.91 106 LYS E O 1
ATOM 5116 N N . ILE E 1 44 ? 26.284 133.825 -77.486 1.00 34.76 107 ILE E N 1
ATOM 5117 C CA . ILE E 1 44 ? 27.464 133.786 -76.616 1.00 35.19 107 ILE E CA 1
ATOM 5118 C C . ILE E 1 44 ? 27.148 134.564 -75.331 1.00 38.26 107 ILE E C 1
ATOM 5119 O O . ILE E 1 44 ? 27.481 134.096 -74.263 1.00 36.57 107 ILE E O 1
ATOM 5124 N N . GLU E 1 45 ? 26.475 135.726 -75.442 1.00 36.51 108 GLU E N 1
ATOM 5125 C CA . GLU E 1 45 ? 26.082 136.534 -74.281 1.00 37.52 108 GLU E CA 1
ATOM 5126 C C . GLU E 1 45 ? 25.168 135.730 -73.336 1.00 44.32 108 GLU E C 1
ATOM 5127 O O . GLU E 1 45 ? 25.283 135.833 -72.106 1.00 46.36 108 GLU E O 1
ATOM 5133 N N . HIS E 1 46 ? 24.320 134.874 -73.914 1.00 38.77 109 HIS E N 1
ATOM 5134 C CA . HIS E 1 46 ? 23.450 134.043 -73.105 1.00 38.35 109 HIS E CA 1
ATOM 5135 C C . HIS E 1 46 ? 24.228 132.993 -72.300 1.00 41.58 109 HIS E C 1
ATOM 5136 O O . HIS E 1 46 ? 23.797 132.632 -71.207 1.00 40.47 109 HIS E O 1
ATOM 5143 N N . VAL E 1 47 ? 25.378 132.531 -72.816 1.00 37.59 110 VAL E N 1
ATOM 5144 C CA . VAL E 1 47 ? 26.249 131.595 -72.100 1.00 37.32 110 VAL E CA 1
ATOM 5145 C C . VAL E 1 47 ? 26.795 132.295 -70.842 1.00 41.05 110 VAL E C 1
ATOM 5146 O O . VAL E 1 47 ? 26.686 131.723 -69.757 1.00 41.58 110 VAL E O 1
ATOM 5150 N N . TRP E 1 48 ? 27.303 133.547 -70.965 1.00 37.79 111 TRP E N 1
ATOM 5151 C CA . TRP E 1 48 ? 27.778 134.298 -69.793 1.00 39.38 111 TRP E CA 1
ATOM 5152 C C . TRP E 1 48 ? 26.677 134.478 -68.747 1.00 41.31 111 TRP E C 1
ATOM 5153 O O . TRP E 1 48 ? 26.938 134.324 -67.565 1.00 42.86 111 TRP E O 1
ATOM 5164 N N . LYS E 1 49 ? 25.455 134.810 -69.188 1.00 36.08 112 LYS E N 1
ATOM 5165 C CA . LYS E 1 49 ? 24.325 135.012 -68.288 1.00 35.74 112 LYS E CA 1
ATOM 5166 C C . LYS E 1 49 ? 23.910 133.726 -67.577 1.00 38.73 112 LYS E C 1
ATOM 5167 O O . LYS E 1 49 ? 23.558 133.762 -66.397 1.00 39.79 112 LYS E O 1
ATOM 5173 N N . THR E 1 50 ? 23.970 132.592 -68.285 1.00 32.09 113 THR E N 1
ATOM 5174 C CA . THR E 1 50 ? 23.657 131.278 -67.743 1.00 31.40 113 THR E CA 1
ATOM 5175 C C . THR E 1 50 ? 24.645 130.923 -66.653 1.00 34.97 113 THR E C 1
ATOM 5176 O O . THR E 1 50 ? 24.233 130.507 -65.592 1.00 34.60 113 THR E O 1
ATOM 5180 N N . GLN E 1 51 ? 25.950 131.069 -66.932 1.00 32.16 114 GLN E N 1
ATOM 5181 C CA . GLN E 1 51 ? 27.016 130.755 -65.982 1.00 31.85 114 GLN E CA 1
ATOM 5182 C C . GLN E 1 51 ? 26.858 131.594 -64.702 1.00 34.64 114 GLN E C 1
ATOM 5183 O O . GLN E 1 51 ? 26.864 131.052 -63.616 1.00 35.88 114 GLN E O 1
ATOM 5189 N N . GLN E 1 52 ? 26.654 132.891 -64.862 1.00 31.17 115 GLN E N 1
ATOM 5190 C CA . GLN E 1 52 ? 26.452 133.840 -63.790 1.00 33.07 115 GLN E CA 1
ATOM 5191 C C . GLN E 1 52 ? 25.187 133.448 -62.962 1.00 39.76 115 GLN E C 1
ATOM 5192 O O . GLN E 1 52 ? 25.242 133.440 -61.726 1.00 38.75 115 GLN E O 1
ATOM 5198 N N . ASP E 1 53 ? 24.075 133.081 -63.649 1.00 37.60 116 ASP E N 1
ATOM 5199 C CA . ASP E 1 53 ? 22.840 132.643 -62.973 1.00 36.08 116 ASP E CA 1
ATOM 5200 C C . ASP E 1 53 ? 23.112 131.430 -62.091 1.00 38.48 116 ASP E C 1
ATOM 5201 O O . ASP E 1 53 ? 22.698 131.429 -60.929 1.00 38.75 116 ASP E O 1
ATOM 5206 N N . GLN E 1 54 ? 23.814 130.413 -62.638 1.00 32.25 117 GLN E N 1
ATOM 5207 C CA . GLN E 1 54 ? 24.125 129.176 -61.937 1.00 31.08 117 GLN E CA 1
ATOM 5208 C C . GLN E 1 54 ? 25.084 129.378 -60.780 1.00 37.32 117 GLN E C 1
ATOM 5209 O O . GLN E 1 54 ? 24.945 128.675 -59.795 1.00 39.23 117 GLN E O 1
ATOM 5215 N N . ARG E 1 55 ? 26.029 130.325 -60.871 1.00 33.28 118 ARG E N 1
ATOM 5216 C CA . ARG E 1 55 ? 26.943 130.571 -59.747 1.00 33.85 118 ARG E CA 1
ATOM 5217 C C . ARG E 1 55 ? 26.153 131.236 -58.620 1.00 39.53 118 ARG E C 1
ATOM 5218 O O . ARG E 1 55 ? 26.317 130.859 -57.458 1.00 40.60 118 ARG E O 1
ATOM 5226 N N . GLN E 1 56 ? 25.299 132.211 -58.956 1.00 36.73 119 GLN E N 1
ATOM 5227 C CA . GLN E 1 56 ? 24.473 132.909 -57.957 1.00 37.66 119 GLN E CA 1
ATOM 5228 C C . GLN E 1 56 ? 23.448 131.970 -57.309 1.00 42.85 119 GLN E C 1
ATOM 5229 O O . GLN E 1 56 ? 23.275 132.011 -56.096 1.00 43.67 119 GLN E O 1
ATOM 5235 N N . LYS E 1 57 ? 22.831 131.084 -58.101 1.00 39.68 120 LYS E N 1
ATOM 5236 C CA . LYS E 1 57 ? 21.857 130.112 -57.607 1.00 38.95 120 LYS E CA 1
ATOM 5237 C C . LYS E 1 57 ? 22.536 129.184 -56.587 1.00 43.09 120 LYS E C 1
ATOM 5238 O O . LYS E 1 57 ? 21.972 128.936 -55.521 1.00 41.24 120 LYS E O 1
ATOM 5244 N N . LEU E 1 58 ? 23.752 128.703 -56.905 1.00 39.79 121 LEU E N 1
ATOM 5245 C CA . LEU E 1 58 ? 24.514 127.835 -56.015 1.00 39.69 121 LEU E CA 1
ATOM 5246 C C . LEU E 1 58 ? 24.821 128.548 -54.689 1.00 43.59 121 LEU E C 1
ATOM 5247 O O . LEU E 1 58 ? 24.622 127.961 -53.628 1.00 43.31 121 LEU E O 1
ATOM 5252 N N . ASN E 1 59 ? 25.232 129.836 -54.752 1.00 39.47 122 ASN E N 1
ATOM 5253 C CA . ASN E 1 59 ? 25.508 130.621 -53.565 1.00 38.88 122 ASN E CA 1
ATOM 5254 C C . ASN E 1 59 ? 24.265 130.818 -52.712 1.00 44.97 122 ASN E C 1
ATOM 5255 O O . ASN E 1 59 ? 24.340 130.719 -51.488 1.00 45.48 122 ASN E O 1
ATOM 5260 N N . GLN E 1 60 ? 23.126 131.081 -53.358 1.00 41.18 123 GLN E N 1
ATOM 5261 C CA . GLN E 1 60 ? 21.844 131.286 -52.671 1.00 39.63 123 GLN E CA 1
ATOM 5262 C C . GLN E 1 60 ? 21.368 130.027 -51.993 1.00 41.35 123 GLN E C 1
ATOM 5263 O O . GLN E 1 60 ? 20.967 130.107 -50.847 1.00 40.81 123 GLN E O 1
ATOM 5269 N N . GLU E 1 61 ? 21.522 128.864 -52.636 1.00 38.79 124 GLU E N 1
ATOM 5270 C CA . GLU E 1 61 ? 21.158 127.560 -52.069 1.00 40.27 124 GLU E CA 1
ATOM 5271 C C . GLU E 1 61 ? 21.983 127.242 -50.819 1.00 46.68 124 GLU E C 1
ATOM 5272 O O . GLU E 1 61 ? 21.405 126.862 -49.806 1.00 47.50 124 GLU E O 1
ATOM 5278 N N . TYR E 1 62 ? 23.326 127.414 -50.878 1.00 42.18 125 TYR E N 1
ATOM 5279 C CA . TYR E 1 62 ? 24.164 127.169 -49.712 1.00 41.08 125 TYR E CA 1
ATOM 5280 C C . TYR E 1 62 ? 23.965 128.209 -48.628 1.00 44.49 125 TYR E C 1
ATOM 5281 O O . TYR E 1 62 ? 23.900 127.827 -47.461 1.00 44.38 125 TYR E O 1
ATOM 5290 N N . SER E 1 63 ? 23.781 129.495 -49.000 1.00 38.79 126 SER E N 1
ATOM 5291 C CA . SER E 1 63 ? 23.519 130.519 -48.000 1.00 40.38 126 SER E CA 1
ATOM 5292 C C . SER E 1 63 ? 22.250 130.242 -47.201 1.00 49.27 126 SER E C 1
ATOM 5293 O O . SER E 1 63 ? 22.246 130.503 -46.007 1.00 50.14 126 SER E O 1
ATOM 5296 N N . GLN E 1 64 ? 21.201 129.693 -47.837 1.00 46.31 127 GLN E N 1
ATOM 5297 C CA . GLN E 1 64 ? 19.953 129.375 -47.149 1.00 47.11 127 GLN E CA 1
ATOM 5298 C C . GLN E 1 64 ? 20.240 128.278 -46.123 1.00 51.42 127 GLN E C 1
ATOM 5299 O O . GLN E 1 64 ? 19.841 128.431 -44.978 1.00 51.71 127 GLN E O 1
ATOM 5305 N N . GLN E 1 65 ? 20.969 127.209 -46.521 1.00 45.78 128 GLN E N 1
ATOM 5306 C CA . GLN E 1 65 ? 21.373 126.108 -45.651 1.00 44.54 128 GLN E CA 1
ATOM 5307 C C . GLN E 1 65 ? 22.247 126.603 -44.486 1.00 49.87 128 GLN E C 1
ATOM 5308 O O . GLN E 1 65 ? 21.979 126.214 -43.359 1.00 51.89 128 GLN E O 1
ATOM 5314 N N . PHE E 1 66 ? 23.233 127.499 -44.732 1.00 44.51 129 PHE E N 1
ATOM 5315 C CA . PHE E 1 66 ? 24.070 128.027 -43.663 1.00 44.40 129 PHE E CA 1
ATOM 5316 C C . PHE E 1 66 ? 23.257 128.871 -42.700 1.00 53.32 129 PHE E C 1
ATOM 5317 O O . PHE E 1 66 ? 23.463 128.775 -41.495 1.00 54.31 129 PHE E O 1
ATOM 5325 N N . LEU E 1 67 ? 22.327 129.678 -43.222 1.00 52.04 130 LEU E N 1
ATOM 5326 C CA . LEU E 1 67 ? 21.445 130.535 -42.426 1.00 53.48 130 LEU E CA 1
ATOM 5327 C C . LEU E 1 67 ? 20.578 129.698 -41.504 1.00 55.28 130 LEU E C 1
ATOM 5328 O O . LEU E 1 67 ? 20.458 130.046 -40.339 1.00 54.42 130 LEU E O 1
ATOM 5333 N N . THR E 1 68 ? 20.017 128.582 -42.006 1.00 51.54 131 THR E N 1
ATOM 5334 C CA . THR E 1 68 ? 19.210 127.652 -41.218 1.00 51.50 131 THR E CA 1
ATOM 5335 C C . THR E 1 68 ? 20.038 127.113 -40.050 1.00 56.03 131 THR E C 1
ATOM 5336 O O . THR E 1 68 ? 19.572 127.198 -38.913 1.00 56.07 131 THR E O 1
ATOM 5340 N N . LEU E 1 69 ? 21.288 126.643 -40.319 1.00 51.61 132 LEU E N 1
ATOM 5341 C CA . LEU E 1 69 ? 22.198 126.119 -39.295 1.00 50.99 132 LEU E CA 1
ATOM 5342 C C . LEU E 1 69 ? 22.547 127.156 -38.232 1.00 54.87 132 LEU E C 1
ATOM 5343 O O . LEU E 1 69 ? 22.528 126.834 -37.042 1.00 55.17 132 LEU E O 1
ATOM 5348 N N . PHE E 1 70 ? 22.860 128.392 -38.659 1.00 49.78 133 PHE E N 1
ATOM 5349 C CA . PHE E 1 70 ? 23.217 129.459 -37.746 1.00 49.40 133 PHE E CA 1
ATOM 5350 C C . PHE E 1 70 ? 22.031 129.888 -36.880 1.00 57.33 133 PHE E C 1
ATOM 5351 O O . PHE E 1 70 ? 22.235 130.196 -35.714 1.00 57.92 133 PHE E O 1
ATOM 5359 N N . GLN E 1 71 ? 20.802 129.901 -37.452 1.00 55.34 134 GLN E N 1
ATOM 5360 C CA . GLN E 1 71 ? 19.563 130.263 -36.762 1.00 55.75 134 GLN E CA 1
ATOM 5361 C C . GLN E 1 71 ? 19.264 129.210 -35.717 1.00 59.08 134 GLN E C 1
ATOM 5362 O O . GLN E 1 71 ? 18.958 129.582 -34.599 1.00 58.98 134 GLN E O 1
ATOM 5368 N N . GLN E 1 72 ? 19.347 127.907 -36.079 1.00 55.45 135 GLN E N 1
ATOM 5369 C CA . GLN E 1 72 ? 19.124 126.786 -35.177 1.00 55.74 135 GLN E CA 1
ATOM 5370 C C . GLN E 1 72 ? 20.133 126.815 -34.029 1.00 61.85 135 GLN E C 1
ATOM 5371 O O . GLN E 1 72 ? 19.747 126.606 -32.879 1.00 62.19 135 GLN E O 1
ATOM 5377 N N . TRP E 1 73 ? 21.400 127.136 -34.330 1.00 58.90 136 TRP E N 1
ATOM 5378 C CA . TRP E 1 73 ? 22.447 127.233 -33.329 1.00 59.59 136 TRP E CA 1
ATOM 5379 C C . TRP E 1 73 ? 22.145 128.380 -32.327 1.00 64.15 136 TRP E C 1
ATOM 5380 O O . TRP E 1 73 ? 22.257 128.179 -31.117 1.00 63.51 136 TRP E O 1
ATOM 5391 N N . ASP E 1 74 ? 21.743 129.552 -32.835 1.00 61.76 137 ASP E N 1
ATOM 5392 C CA . ASP E 1 74 ? 21.394 130.711 -32.021 1.00 62.93 137 ASP E CA 1
ATOM 5393 C C . ASP E 1 74 ? 20.216 130.390 -31.086 1.00 68.19 137 ASP E C 1
ATOM 5394 O O . ASP E 1 74 ? 20.278 130.774 -29.925 1.00 67.60 137 ASP E O 1
ATOM 5399 N N . LEU E 1 75 ? 19.175 129.670 -31.580 1.00 65.68 138 LEU E N 1
ATOM 5400 C CA . LEU E 1 75 ? 18.010 129.273 -30.793 1.00 66.93 138 LEU E CA 1
ATOM 5401 C C . LEU E 1 75 ? 18.399 128.294 -29.704 1.00 70.61 138 LEU E C 1
ATOM 5402 O O . LEU E 1 75 ? 17.889 128.411 -28.589 1.00 71.36 138 LEU E O 1
ATOM 5407 N N . ASP E 1 76 ? 19.307 127.347 -30.014 1.00 64.93 139 ASP E N 1
ATOM 5408 C CA . ASP E 1 76 ? 19.804 126.356 -29.060 1.00 64.52 139 ASP E CA 1
ATOM 5409 C C . ASP E 1 76 ? 20.610 126.998 -27.933 1.00 68.82 139 ASP E C 1
ATOM 5410 O O . ASP E 1 76 ? 20.559 126.518 -26.796 1.00 69.12 139 ASP E O 1
ATOM 5415 N N . MET E 1 77 ? 21.309 128.104 -28.237 1.00 65.31 140 MET E N 1
ATOM 5416 C CA . MET E 1 77 ? 22.088 128.849 -27.252 1.00 66.01 140 MET E CA 1
ATOM 5417 C C . MET E 1 77 ? 21.168 129.665 -26.334 1.00 70.63 140 MET E C 1
ATOM 5418 O O . MET E 1 77 ? 21.499 129.868 -25.168 1.00 69.78 140 MET E O 1
ATOM 5423 N N . GLN E 1 78 ? 20.007 130.109 -26.864 1.00 68.35 141 GLN E N 1
ATOM 5424 C CA . GLN E 1 78 ? 18.975 130.837 -26.119 1.00 68.69 141 GLN E CA 1
ATOM 5425 C C . GLN E 1 78 ? 18.303 129.886 -25.128 1.00 72.58 141 GLN E C 1
ATOM 5426 O O . GLN E 1 78 ? 18.094 130.279 -23.979 1.00 72.06 141 GLN E O 1
ATOM 5432 N N . LYS E 1 79 ? 17.998 128.635 -25.569 1.00 69.25 142 LYS E N 1
ATOM 5433 C CA . LYS E 1 79 ? 17.427 127.571 -24.743 1.00 69.76 142 LYS E CA 1
ATOM 5434 C C . LYS E 1 79 ? 18.401 127.190 -23.615 1.00 75.70 142 LYS E C 1
ATOM 5435 O O . LYS E 1 79 ? 17.963 127.037 -22.473 1.00 76.51 142 LYS E O 1
ATOM 5441 N N . ALA E 1 80 ? 19.718 127.073 -23.931 1.00 71.98 143 ALA E N 1
ATOM 5442 C CA . ALA E 1 80 ? 20.777 126.745 -22.968 1.00 71.21 143 ALA E CA 1
ATOM 5443 C C . ALA E 1 80 ? 20.925 127.832 -21.886 1.00 75.51 143 ALA E C 1
ATOM 5444 O O . ALA E 1 80 ? 21.206 127.512 -20.731 1.00 74.85 143 ALA E O 1
ATOM 5446 N N . GLU E 1 81 ? 20.722 129.106 -22.262 1.00 73.40 144 GLU E N 1
ATOM 5447 C CA . GLU E 1 81 ? 20.777 130.259 -21.356 1.00 74.29 144 GLU E CA 1
ATOM 5448 C C . GLU E 1 81 ? 19.569 130.227 -20.394 1.00 81.23 144 GLU E C 1
ATOM 5449 O O . GLU E 1 81 ? 19.728 130.506 -19.200 1.00 80.10 144 GLU E O 1
ATOM 5455 N N . GLU E 1 82 ? 18.372 129.873 -20.929 1.00 79.73 145 GLU E N 1
ATOM 5456 C CA . GLU E 1 82 ? 17.112 129.755 -20.187 1.00 80.40 145 GLU E CA 1
ATOM 5457 C C . GLU E 1 82 ? 17.200 128.667 -19.114 1.00 85.16 145 GLU E C 1
ATOM 5458 O O . GLU E 1 82 ? 16.750 128.889 -17.985 1.00 84.20 145 GLU E O 1
ATOM 5464 N N . GLN E 1 83 ? 17.776 127.496 -19.480 1.00 82.50 146 GLN E N 1
ATOM 5465 C CA . GLN E 1 83 ? 17.948 126.351 -18.585 1.00 82.75 146 GLN E CA 1
ATOM 5466 C C . GLN E 1 83 ? 18.982 126.618 -17.476 1.00 85.60 146 GLN E C 1
ATOM 5467 O O . GLN E 1 83 ? 18.814 126.087 -16.375 1.00 85.86 146 GLN E O 1
ATOM 5473 N N . GLU E 1 84 ? 20.008 127.472 -17.744 1.00 79.91 147 GLU E N 1
ATOM 5474 C CA . GLU E 1 84 ? 21.019 127.891 -16.761 1.00 79.27 147 GLU E CA 1
ATOM 5475 C C . GLU E 1 84 ? 20.340 128.705 -15.646 1.00 83.21 147 GLU E C 1
ATOM 5476 O O . GLU E 1 84 ? 20.667 128.525 -14.469 1.00 82.86 147 GLU E O 1
ATOM 5482 N N . GLU E 1 85 ? 19.390 129.600 -16.036 1.00 79.18 148 GLU E N 1
ATOM 5483 C CA . GLU E 1 85 ? 18.604 130.458 -15.145 1.00 78.99 148 GLU E CA 1
ATOM 5484 C C . GLU E 1 85 ? 17.762 129.607 -14.203 1.00 81.33 148 GLU E C 1
ATOM 5485 O O . GLU E 1 85 ? 17.705 129.910 -13.008 1.00 80.17 148 GLU E O 1
ATOM 5491 N N . LYS E 1 86 ? 17.137 128.533 -14.746 1.00 76.45 149 LYS E N 1
ATOM 5492 C CA . LYS E 1 86 ? 16.311 127.589 -13.992 1.00 75.95 149 LYS E CA 1
ATOM 5493 C C . LYS E 1 86 ? 17.128 126.864 -12.917 1.00 79.09 149 LYS E C 1
ATOM 5494 O O . LYS E 1 86 ? 16.671 126.742 -11.777 1.00 77.74 149 LYS E O 1
ATOM 5500 N N . ILE E 1 87 ? 18.355 126.429 -13.287 1.00 75.52 150 ILE E N 1
ATOM 5501 C CA . ILE E 1 87 ? 19.297 125.741 -12.403 1.00 75.22 150 ILE E CA 1
ATOM 5502 C C . ILE E 1 87 ? 19.773 126.645 -11.271 1.00 78.06 150 ILE E C 1
ATOM 5503 O O . ILE E 1 87 ? 19.743 126.227 -10.114 1.00 76.60 150 ILE E O 1
ATOM 5508 N N . LEU E 1 88 ? 20.155 127.890 -11.605 1.00 74.89 151 LEU E N 1
ATOM 5509 C CA . LEU E 1 88 ? 20.599 128.896 -10.645 1.00 74.67 151 LEU E CA 1
ATOM 5510 C C . LEU E 1 88 ? 19.518 129.148 -9.591 1.00 78.85 151 LEU E C 1
ATOM 5511 O O . LEU E 1 88 ? 19.847 129.219 -8.412 1.00 78.32 151 LEU E O 1
ATOM 5516 N N . ASN E 1 89 ? 18.239 129.260 -10.012 1.00 75.85 152 ASN E N 1
ATOM 5517 C CA . ASN E 1 89 ? 17.110 129.472 -9.094 1.00 75.99 152 ASN E CA 1
ATOM 5518 C C . ASN E 1 89 ? 16.917 128.250 -8.181 1.00 77.68 152 ASN E C 1
ATOM 5519 O O . ASN E 1 89 ? 16.838 128.423 -6.967 1.00 76.27 152 ASN E O 1
ATOM 5524 N N . MET E 1 90 ? 16.911 127.026 -8.765 1.00 73.98 153 MET E N 1
ATOM 5525 C CA . MET E 1 90 ? 16.796 125.756 -8.045 1.00 73.97 153 MET E CA 1
ATOM 5526 C C . MET E 1 90 ? 17.915 125.606 -6.995 1.00 71.77 153 MET E C 1
ATOM 5527 O O . MET E 1 90 ? 17.633 125.262 -5.853 1.00 70.11 153 MET E O 1
ATOM 5532 N N . PHE E 1 91 ? 19.172 125.889 -7.387 1.00 65.64 154 PHE E N 1
ATOM 5533 C CA . PHE E 1 91 ? 20.345 125.794 -6.529 1.00 64.50 154 PHE E CA 1
ATOM 5534 C C . PHE E 1 91 ? 20.271 126.773 -5.370 1.00 69.61 154 PHE E C 1
ATOM 5535 O O . PHE E 1 91 ? 20.570 126.377 -4.247 1.00 68.70 154 PHE E O 1
ATOM 5543 N N . ARG E 1 92 ? 19.868 128.039 -5.646 1.00 67.05 155 ARG E N 1
ATOM 5544 C CA . ARG E 1 92 ? 19.718 129.113 -4.664 1.00 66.70 155 ARG E CA 1
ATOM 5545 C C . ARG E 1 92 ? 18.801 128.657 -3.530 1.00 71.23 155 ARG E C 1
ATOM 5546 O O . ARG E 1 92 ? 19.194 128.755 -2.359 1.00 70.67 155 ARG E O 1
ATOM 5554 N N . GLN E 1 93 ? 17.627 128.084 -3.894 1.00 68.14 156 GLN E N 1
ATOM 5555 C CA . GLN E 1 93 ? 16.604 127.554 -2.985 1.00 68.58 156 GLN E CA 1
ATOM 5556 C C . GLN E 1 93 ? 17.170 126.405 -2.149 1.00 73.99 156 GLN E C 1
ATOM 5557 O O . GLN E 1 93 ? 17.098 126.463 -0.925 1.00 74.81 156 GLN E O 1
ATOM 5563 N N . GLN E 1 94 ? 17.757 125.391 -2.810 1.00 70.84 157 GLN E N 1
ATOM 5564 C CA . GLN E 1 94 ? 18.343 124.201 -2.185 1.00 71.37 157 GLN E CA 1
ATOM 5565 C C . GLN E 1 94 ? 19.572 124.496 -1.320 1.00 74.53 157 GLN E C 1
ATOM 5566 O O . GLN E 1 94 ? 19.802 123.778 -0.348 1.00 74.99 157 GLN E O 1
ATOM 5572 N N . GLN E 1 95 ? 20.366 125.525 -1.675 1.00 70.32 158 GLN E N 1
ATOM 5573 C CA . GLN E 1 95 ? 21.549 125.939 -0.913 1.00 70.17 158 GLN E CA 1
ATOM 5574 C C . GLN E 1 95 ? 21.107 126.563 0.424 1.00 73.94 158 GLN E C 1
ATOM 5575 O O . GLN E 1 95 ? 21.780 126.345 1.428 1.00 72.81 158 GLN E O 1
ATOM 5581 N N . LYS E 1 96 ? 19.979 127.326 0.423 1.00 71.46 159 LYS E N 1
ATOM 5582 C CA . LYS E 1 96 ? 19.390 127.966 1.608 1.00 71.92 159 LYS E CA 1
ATOM 5583 C C . LYS E 1 96 ? 18.880 126.914 2.601 1.00 75.79 159 LYS E C 1
ATOM 5584 O O . LYS E 1 96 ? 19.110 127.049 3.804 1.00 76.32 159 LYS E O 1
ATOM 5590 N N . ILE E 1 97 ? 18.202 125.867 2.084 1.00 71.26 160 ILE E N 1
ATOM 5591 C CA . ILE E 1 97 ? 17.650 124.755 2.859 1.00 70.62 160 ILE E CA 1
ATOM 5592 C C . ILE E 1 97 ? 18.781 123.937 3.510 1.00 73.54 160 ILE E C 1
ATOM 5593 O O . ILE E 1 97 ? 18.689 123.607 4.694 1.00 72.05 160 ILE E O 1
ATOM 5598 N N . LEU E 1 98 ? 19.863 123.680 2.748 1.00 70.93 161 LEU E N 1
ATOM 5599 C CA . LEU E 1 98 ? 21.061 122.956 3.197 1.00 71.19 161 LEU E CA 1
ATOM 5600 C C . LEU E 1 98 ? 21.814 123.714 4.299 1.00 76.66 161 LEU E C 1
ATOM 5601 O O . LEU E 1 98 ? 22.305 123.097 5.246 1.00 76.32 161 LEU E O 1
ATOM 5606 N N . GLN E 1 99 ? 21.916 125.045 4.156 1.00 74.32 162 GLN E N 1
ATOM 5607 C CA . GLN E 1 99 ? 22.592 125.925 5.108 1.00 74.17 162 GLN E CA 1
ATOM 5608 C C . GLN E 1 99 ? 21.819 126.023 6.405 1.00 77.95 162 GLN E C 1
ATOM 5609 O O . GLN E 1 99 ? 22.433 125.980 7.463 1.00 77.95 162 GLN E O 1
ATOM 5615 N N . GLN E 1 100 ? 20.478 126.100 6.322 1.00 74.92 163 GLN E N 1
ATOM 5616 C CA . GLN E 1 100 ? 19.565 126.163 7.464 1.00 75.42 163 GLN E CA 1
ATOM 5617 C C . GLN E 1 100 ? 19.601 124.860 8.295 1.00 80.35 163 GLN E C 1
ATOM 5618 O O . GLN E 1 100 ? 19.642 124.927 9.529 1.00 80.42 163 GLN E O 1
ATOM 5624 N N . SER E 1 101 ? 19.613 123.686 7.605 1.00 77.19 164 SER E N 1
ATOM 5625 C CA . SER E 1 101 ? 19.670 122.349 8.211 1.00 77.18 164 SER E CA 1
ATOM 5626 C C . SER E 1 101 ? 20.974 122.095 8.997 1.00 82.24 164 SER E C 1
ATOM 5627 O O . SER E 1 101 ? 20.972 121.267 9.914 1.00 82.83 164 SER E O 1
ATOM 5630 N N . ARG E 1 102 ? 22.065 122.827 8.652 1.00 78.38 165 ARG E N 1
ATOM 5631 C CA . ARG E 1 102 ? 23.371 122.812 9.324 1.00 78.26 165 ARG E CA 1
ATOM 5632 C C . ARG E 1 102 ? 23.300 123.735 10.557 1.00 83.44 165 ARG E C 1
ATOM 5633 O O . ARG E 1 102 ? 23.829 123.387 11.617 1.00 84.01 165 ARG E O 1
ATOM 5641 N N . ILE E 1 103 ? 22.660 124.914 10.400 1.00 79.87 166 ILE E N 1
ATOM 5642 C CA . ILE E 1 103 ? 22.470 125.920 11.449 1.00 79.49 166 ILE E CA 1
ATOM 5643 C C . ILE E 1 103 ? 21.636 125.349 12.599 1.00 81.85 166 ILE E C 1
ATOM 5644 O O . ILE E 1 103 ? 21.976 125.584 13.762 1.00 81.21 166 ILE E O 1
ATOM 5649 N N . VAL E 1 104 ? 20.578 124.580 12.265 1.00 77.00 167 VAL E N 1
ATOM 5650 C CA . VAL E 1 104 ? 19.685 123.936 13.234 1.00 76.49 167 VAL E CA 1
ATOM 5651 C C . VAL E 1 104 ? 20.457 122.889 14.071 1.00 78.84 167 VAL E C 1
ATOM 5652 O O . VAL E 1 104 ? 20.313 122.851 15.295 1.00 76.99 167 VAL E O 1
ATOM 5656 N N . GLN E 1 105 ? 21.321 122.103 13.403 1.00 75.67 168 GLN E N 1
ATOM 5657 C CA . GLN E 1 105 ? 22.179 121.091 14.025 1.00 75.58 168 GLN E CA 1
ATOM 5658 C C . GLN E 1 105 ? 23.167 121.707 15.018 1.00 79.69 168 GLN E C 1
ATOM 5659 O O . GLN E 1 105 ? 23.366 121.165 16.114 1.00 80.75 168 GLN E O 1
ATOM 5665 N N . SER E 1 106 ? 23.765 122.851 14.647 1.00 74.57 169 SER E N 1
ATOM 5666 C CA . SER E 1 106 ? 24.697 123.579 15.514 1.00 74.04 169 SER E CA 1
ATOM 5667 C C . SER E 1 106 ? 23.980 124.152 16.756 1.00 76.38 169 SER E C 1
ATOM 5668 O O . SER E 1 106 ? 24.567 124.218 17.843 1.00 77.10 169 SER E O 1
ATOM 5671 N N . GLN E 1 107 ? 22.710 124.554 16.584 1.00 70.38 170 GLN E N 1
ATOM 5672 C CA . GLN E 1 107 ? 21.858 125.068 17.652 1.00 70.02 170 GLN E CA 1
ATOM 5673 C C . GLN E 1 107 ? 21.515 123.907 18.608 1.00 72.46 170 GLN E C 1
ATOM 5674 O O . GLN E 1 107 ? 21.556 124.077 19.827 1.00 71.20 170 GLN E O 1
ATOM 5680 N N . ARG E 1 108 ? 21.202 122.730 18.031 1.00 67.81 171 ARG E N 1
ATOM 5681 C CA . ARG E 1 108 ? 20.889 121.481 18.715 1.00 67.24 171 ARG E CA 1
ATOM 5682 C C . ARG E 1 108 ? 22.059 121.052 19.610 1.00 68.71 171 ARG E C 1
ATOM 5683 O O . ARG E 1 108 ? 21.842 120.717 20.774 1.00 68.27 171 ARG E O 1
ATOM 5691 N N . LEU E 1 109 ? 23.291 121.137 19.092 1.00 62.70 172 LEU E N 1
ATOM 5692 C CA . LEU E 1 109 ? 24.496 120.833 19.860 1.00 62.09 172 LEU E CA 1
ATOM 5693 C C . LEU E 1 109 ? 24.639 121.796 21.070 1.00 64.46 172 LEU E C 1
ATOM 5694 O O . LEU E 1 109 ? 24.940 121.364 22.197 1.00 63.66 172 LEU E O 1
ATOM 5699 N N . LYS E 1 110 ? 24.397 123.096 20.828 1.00 59.87 173 LYS E N 1
ATOM 5700 C CA . LYS E 1 110 ? 24.438 124.129 21.862 1.00 58.42 173 LYS E CA 1
ATOM 5701 C C . LYS E 1 110 ? 23.359 123.841 22.952 1.00 58.43 173 LYS E C 1
ATOM 5702 O O . LYS E 1 110 ? 23.661 123.926 24.139 1.00 57.45 173 LYS E O 1
ATOM 5708 N N . THR E 1 111 ? 22.133 123.458 22.524 1.00 53.14 174 THR E N 1
ATOM 5709 C CA . THR E 1 111 ? 20.990 123.123 23.374 1.00 52.57 174 THR E CA 1
ATOM 5710 C C . THR E 1 111 ? 21.296 121.931 24.268 1.00 56.39 174 THR E C 1
ATOM 5711 O O . THR E 1 111 ? 21.029 122.008 25.457 1.00 56.69 174 THR E O 1
ATOM 5715 N N . ILE E 1 112 ? 21.860 120.851 23.710 1.00 52.47 175 ILE E N 1
ATOM 5716 C CA . ILE E 1 112 ? 22.231 119.646 24.447 1.00 51.96 175 ILE E CA 1
ATOM 5717 C C . ILE E 1 112 ? 23.349 119.921 25.448 1.00 53.82 175 ILE E C 1
ATOM 5718 O O . ILE E 1 112 ? 23.241 119.497 26.593 1.00 53.18 175 ILE E O 1
ATOM 5723 N N . LYS E 1 113 ? 24.364 120.690 25.047 1.00 49.62 176 LYS E N 1
ATOM 5724 C CA . LYS E 1 113 ? 25.477 121.073 25.921 1.00 47.80 176 LYS E CA 1
ATOM 5725 C C . LYS E 1 113 ? 24.965 121.904 27.120 1.00 50.37 176 LYS E C 1
ATOM 5726 O O . LYS E 1 113 ? 25.360 121.656 28.266 1.00 49.57 176 LYS E O 1
ATOM 5732 N N . GLN E 1 114 ? 24.050 122.848 26.853 1.00 46.14 177 GLN E N 1
ATOM 5733 C CA . GLN E 1 114 ? 23.445 123.687 27.871 1.00 45.99 177 GLN E CA 1
ATOM 5734 C C . GLN E 1 114 ? 22.543 122.883 28.802 1.00 46.71 177 GLN E C 1
ATOM 5735 O O . GLN E 1 114 ? 22.533 123.153 29.997 1.00 46.08 177 GLN E O 1
ATOM 5741 N N . LEU E 1 115 ? 21.764 121.932 28.254 1.00 42.18 178 LEU E N 1
ATOM 5742 C CA . LEU E 1 115 ? 20.860 121.098 29.041 1.00 41.77 178 LEU E CA 1
ATOM 5743 C C . LEU E 1 115 ? 21.678 120.180 29.957 1.00 43.84 178 LEU E C 1
ATOM 5744 O O . LEU E 1 115 ? 21.329 120.032 31.118 1.00 42.15 178 LEU E O 1
ATOM 5749 N N . TYR E 1 116 ? 22.793 119.652 29.460 1.00 40.60 179 TYR E N 1
ATOM 5750 C CA . TYR E 1 116 ? 23.688 118.834 30.250 1.00 41.95 179 TYR E CA 1
ATOM 5751 C C . TYR E 1 116 ? 24.276 119.608 31.433 1.00 50.05 179 TYR E C 1
ATOM 5752 O O . TYR E 1 116 ? 24.291 119.082 32.551 1.00 49.26 179 TYR E O 1
ATOM 5761 N N . GLU E 1 117 ? 24.729 120.855 31.194 1.00 49.66 180 GLU E N 1
ATOM 5762 C CA . GLU E 1 117 ? 25.294 121.717 32.247 1.00 50.51 180 GLU E CA 1
ATOM 5763 C C . GLU E 1 117 ? 24.246 122.079 33.296 1.00 50.22 180 GLU E C 1
ATOM 5764 O O . GLU E 1 117 ? 24.555 122.109 34.483 1.00 50.53 180 GLU E O 1
ATOM 5770 N N . GLN E 1 118 ? 23.001 122.297 32.854 1.00 43.01 181 GLN E N 1
ATOM 5771 C CA . GLN E 1 118 ? 21.846 122.582 33.691 1.00 42.74 181 GLN E CA 1
ATOM 5772 C C . GLN E 1 118 ? 21.531 121.359 34.608 1.00 44.55 181 GLN E C 1
ATOM 5773 O O . GLN E 1 118 ? 21.303 121.516 35.798 1.00 43.27 181 GLN E O 1
ATOM 5779 N N . PHE E 1 119 ? 21.583 120.138 34.041 1.00 40.41 182 PHE E N 1
ATOM 5780 C CA . PHE E 1 119 ? 21.359 118.869 34.727 1.00 38.31 182 PHE E CA 1
ATOM 5781 C C . PHE E 1 119 ? 22.367 118.679 35.847 1.00 41.58 182 PHE E C 1
ATOM 5782 O O . PHE E 1 119 ? 21.970 118.409 36.979 1.00 40.82 182 PHE E O 1
ATOM 5790 N N . ILE E 1 120 ? 23.651 118.854 35.549 1.00 39.37 183 ILE E N 1
ATOM 5791 C CA . ILE E 1 120 ? 24.747 118.746 36.513 1.00 39.23 183 ILE E CA 1
ATOM 5792 C C . ILE E 1 120 ? 24.597 119.803 37.612 1.00 47.29 183 ILE E C 1
ATOM 5793 O O . ILE E 1 120 ? 24.733 119.464 38.787 1.00 48.29 183 ILE E O 1
ATOM 5798 N N . LYS E 1 121 ? 24.245 121.053 37.245 1.00 44.67 184 LYS E N 1
ATOM 5799 C CA . LYS E 1 121 ? 24.025 122.117 38.218 1.00 44.70 184 LYS E CA 1
ATOM 5800 C C . LYS E 1 121 ? 22.830 121.800 39.131 1.00 48.97 184 LYS E C 1
ATOM 5801 O O . LYS E 1 121 ? 22.935 122.018 40.333 1.00 51.10 184 LYS E O 1
ATOM 5807 N N . SER E 1 122 ? 21.713 121.280 38.578 1.00 42.64 185 SER E N 1
ATOM 5808 C CA . SER E 1 122 ? 20.532 120.913 39.365 1.00 41.88 185 SER E CA 1
ATOM 5809 C C . SER E 1 122 ? 20.858 119.821 40.390 1.00 45.93 185 SER E C 1
ATOM 5810 O O . SER E 1 122 ? 20.410 119.911 41.532 1.00 45.21 185 SER E O 1
ATOM 5813 N N . MET E 1 123 ? 21.675 118.824 39.998 1.00 42.46 186 MET E N 1
ATOM 5814 C CA . MET E 1 123 ? 22.112 117.757 40.882 1.00 42.32 186 MET E CA 1
ATOM 5815 C C . MET E 1 123 ? 22.959 118.307 42.026 1.00 47.76 186 MET E C 1
ATOM 5816 O O . MET E 1 123 ? 22.792 117.839 43.145 1.00 47.98 186 MET E O 1
ATOM 5821 N N . GLU E 1 124 ? 23.809 119.328 41.760 1.00 45.20 187 GLU E N 1
ATOM 5822 C CA . GLU E 1 124 ? 24.680 119.972 42.762 1.00 46.20 187 GLU E CA 1
ATOM 5823 C C . GLU E 1 124 ? 23.859 120.768 43.767 1.00 51.06 187 GLU E C 1
ATOM 5824 O O . GLU E 1 124 ? 24.166 120.706 44.953 1.00 51.23 187 GLU E O 1
ATOM 5830 N N . GLU E 1 125 ? 22.837 121.501 43.303 1.00 46.94 188 GLU E N 1
ATOM 5831 C CA . GLU E 1 125 ? 21.935 122.287 44.138 1.00 47.98 188 GLU E CA 1
ATOM 5832 C C . GLU E 1 125 ? 21.157 121.354 45.058 1.00 52.56 188 GLU E C 1
ATOM 5833 O O . GLU E 1 125 ? 21.012 121.649 46.239 1.00 53.03 188 GLU E O 1
ATOM 5839 N N . LEU E 1 126 ? 20.675 120.215 44.513 1.00 48.01 189 LEU E N 1
ATOM 5840 C CA . LEU E 1 126 ? 19.922 119.204 45.246 1.00 46.36 189 LEU E CA 1
ATOM 5841 C C . LEU E 1 126 ? 20.802 118.559 46.333 1.00 47.77 189 LEU E C 1
ATOM 5842 O O . LEU E 1 126 ? 20.347 118.428 47.466 1.00 48.38 189 LEU E O 1
ATOM 5847 N N . GLU E 1 127 ? 22.080 118.271 46.016 1.00 41.55 190 GLU E N 1
ATOM 5848 C CA . GLU E 1 127 ? 23.044 117.725 46.967 1.00 41.33 190 GLU E CA 1
ATOM 5849 C C . GLU E 1 127 ? 23.211 118.642 48.171 1.00 48.89 190 GLU E C 1
ATOM 5850 O O . GLU E 1 127 ? 23.225 118.137 49.290 1.00 51.00 190 GLU E O 1
ATOM 5856 N N . LYS E 1 128 ? 23.306 119.978 47.953 1.00 45.65 191 LYS E N 1
ATOM 5857 C CA . LYS E 1 128 ? 23.474 120.971 49.016 1.00 46.52 191 LYS E CA 1
ATOM 5858 C C . LYS E 1 128 ? 22.269 121.005 49.928 1.00 50.65 191 LYS E C 1
ATOM 5859 O O . LYS E 1 128 ? 22.450 120.995 51.143 1.00 52.35 191 LYS E O 1
ATOM 5865 N N . ASN E 1 129 ? 21.051 120.997 49.350 1.00 44.14 192 ASN E N 1
ATOM 5866 C CA . ASN E 1 129 ? 19.810 120.954 50.101 1.00 43.63 192 ASN E CA 1
ATOM 5867 C C . ASN E 1 129 ? 19.738 119.684 50.946 1.00 47.47 192 ASN E C 1
ATOM 5868 O O . ASN E 1 129 ? 19.397 119.742 52.128 1.00 49.29 192 ASN E O 1
ATOM 5873 N N . HIS E 1 130 ? 20.081 118.548 50.338 1.00 40.92 193 HIS E N 1
ATOM 5874 C CA . HIS E 1 130 ? 20.028 117.253 50.974 1.00 39.12 193 HIS E CA 1
ATOM 5875 C C . HIS E 1 130 ? 21.026 117.113 52.097 1.00 47.19 193 HIS E C 1
ATOM 5876 O O . HIS E 1 130 ? 20.700 116.492 53.102 1.00 45.49 193 HIS E O 1
ATOM 5883 N N . ASP E 1 131 ? 22.223 117.708 51.938 1.00 46.83 194 ASP E N 1
ATOM 5884 C CA . ASP E 1 131 ? 23.275 117.700 52.933 1.00 48.33 194 ASP E CA 1
ATOM 5885 C C . ASP E 1 131 ? 22.776 118.337 54.231 1.00 52.72 194 ASP E C 1
ATOM 5886 O O . ASP E 1 131 ? 22.920 117.742 55.304 1.00 54.85 194 ASP E O 1
ATOM 5891 N N A ASN E 1 132 ? 22.151 119.517 54.117 0.49 48.88 195 ASN E N 1
ATOM 5892 N N B ASN E 1 132 ? 22.156 119.509 54.132 0.51 48.92 195 ASN E N 1
ATOM 5893 C CA A ASN E 1 132 ? 21.593 120.274 55.233 0.49 48.64 195 ASN E CA 1
ATOM 5894 C CA B ASN E 1 132 ? 21.648 120.213 55.300 0.51 48.71 195 ASN E CA 1
ATOM 5895 C C A ASN E 1 132 ? 20.507 119.477 55.949 0.49 52.52 195 ASN E C 1
ATOM 5896 C C B ASN E 1 132 ? 20.482 119.493 55.972 0.51 52.59 195 ASN E C 1
ATOM 5897 O O A ASN E 1 132 ? 20.522 119.422 57.179 0.49 52.07 195 ASN E O 1
ATOM 5898 O O B ASN E 1 132 ? 20.429 119.481 57.202 0.51 52.17 195 ASN E O 1
ATOM 5907 N N . LEU E 1 133 ? 19.592 118.839 55.180 1.00 48.66 196 LEU E N 1
ATOM 5908 C CA . LEU E 1 133 ? 18.461 118.064 55.717 1.00 46.67 196 LEU E CA 1
ATOM 5909 C C . LEU E 1 133 ? 18.906 116.773 56.420 1.00 49.02 196 LEU E C 1
ATOM 5910 O O . LEU E 1 133 ? 18.342 116.367 57.448 1.00 49.20 196 LEU E O 1
ATOM 5915 N N . LEU E 1 134 ? 19.930 116.144 55.867 1.00 44.62 197 LEU E N 1
ATOM 5916 C CA . LEU E 1 134 ? 20.495 114.922 56.407 1.00 44.73 197 LEU E CA 1
ATOM 5917 C C . LEU E 1 134 ? 21.200 115.204 57.716 1.00 47.33 197 LEU E C 1
ATOM 5918 O O . LEU E 1 134 ? 20.988 114.454 58.656 1.00 47.15 197 LEU E O 1
ATOM 5923 N N . THR E 1 135 ? 21.941 116.322 57.817 1.00 42.84 198 THR E N 1
ATOM 5924 C CA . THR E 1 135 ? 22.617 116.730 59.052 1.00 42.52 198 THR E CA 1
ATOM 5925 C C . THR E 1 135 ? 21.615 116.913 60.195 1.00 47.14 198 THR E C 1
ATOM 5926 O O . THR E 1 135 ? 21.844 116.407 61.303 1.00 48.13 198 THR E O 1
ATOM 5930 N N . GLY E 1 136 ? 20.497 117.567 59.895 1.00 41.29 199 GLY E N 1
ATOM 5931 C CA . GLY E 1 136 ? 19.427 117.760 60.859 1.00 40.27 199 GLY E CA 1
ATOM 5932 C C . GLY E 1 136 ? 18.860 116.441 61.341 1.00 45.99 199 GLY E C 1
ATOM 5933 O O . GLY E 1 136 ? 18.734 116.224 62.552 1.00 47.73 199 GLY E O 1
ATOM 5934 N N . ALA E 1 137 ? 18.554 115.535 60.391 1.00 41.19 200 ALA E N 1
ATOM 5935 C CA . ALA E 1 137 ? 18.007 114.211 60.701 1.00 39.20 200 ALA E CA 1
ATOM 5936 C C . ALA E 1 137 ? 19.010 113.350 61.511 1.00 40.43 200 ALA E C 1
ATOM 5937 O O . ALA E 1 137 ? 18.612 112.667 62.449 1.00 38.91 200 ALA E O 1
ATOM 5939 N N . GLN E 1 138 ? 20.299 113.413 61.157 1.00 37.22 201 GLN E N 1
ATOM 5940 C CA . GLN E 1 138 ? 21.367 112.690 61.839 1.00 37.66 201 GLN E CA 1
ATOM 5941 C C . GLN E 1 138 ? 21.542 113.183 63.281 1.00 44.13 201 GLN E C 1
ATOM 5942 O O . GLN E 1 138 ? 21.691 112.368 64.185 1.00 43.82 201 GLN E O 1
ATOM 5948 N N . ASN E 1 139 ? 21.426 114.503 63.507 1.00 42.70 202 ASN E N 1
ATOM 5949 C CA . ASN E 1 139 ? 21.490 115.091 64.846 1.00 42.58 202 ASN E CA 1
ATOM 5950 C C . ASN E 1 139 ? 20.323 114.634 65.707 1.00 46.71 202 ASN E C 1
ATOM 5951 O O . ASN E 1 139 ? 20.537 114.313 66.863 1.00 47.65 202 ASN E O 1
ATOM 5956 N N . GLU E 1 140 ? 19.113 114.536 65.132 1.00 42.38 203 GLU E N 1
ATOM 5957 C CA . GLU E 1 140 ? 17.952 114.030 65.860 1.00 41.25 203 GLU E CA 1
ATOM 5958 C C . GLU E 1 140 ? 18.144 112.558 66.258 1.00 43.10 203 GLU E C 1
ATOM 5959 O O . GLU E 1 140 ? 17.841 112.162 67.393 1.00 44.43 203 GLU E O 1
ATOM 5965 N N . PHE E 1 141 ? 18.667 111.762 65.318 1.00 35.17 204 PHE E N 1
ATOM 5966 C CA . PHE E 1 141 ? 18.951 110.348 65.517 1.00 33.82 204 PHE E CA 1
ATOM 5967 C C . PHE E 1 141 ? 19.956 110.182 66.684 1.00 37.77 204 PHE E C 1
ATOM 5968 O O . PHE E 1 141 ? 19.732 109.339 67.549 1.00 37.90 204 PHE E O 1
ATOM 5976 N N . LYS E 1 142 ? 21.029 111.011 66.705 1.00 34.25 205 LYS E N 1
ATOM 5977 C CA . LYS E 1 142 ? 22.045 110.989 67.747 1.00 33.70 205 LYS E CA 1
ATOM 5978 C C . LYS E 1 142 ? 21.432 111.279 69.101 1.00 39.34 205 LYS E C 1
ATOM 5979 O O . LYS E 1 142 ? 21.770 110.596 70.074 1.00 40.46 205 LYS E O 1
ATOM 5985 N N . LYS E 1 143 ? 20.507 112.265 69.171 1.00 36.13 206 LYS E N 1
ATOM 5986 C CA . LYS E 1 143 ? 19.832 112.638 70.433 1.00 35.98 206 LYS E CA 1
ATOM 5987 C C . LYS E 1 143 ? 18.974 111.481 70.920 1.00 38.79 206 LYS E C 1
ATOM 5988 O O . LYS E 1 143 ? 18.978 111.195 72.105 1.00 41.65 206 LYS E O 1
ATOM 5994 N N . GLU E 1 144 ? 18.297 110.784 70.011 1.00 33.24 207 GLU E N 1
ATOM 5995 C CA . GLU E 1 144 ? 17.428 109.653 70.342 1.00 31.60 207 GLU E CA 1
ATOM 5996 C C . GLU E 1 144 ? 18.238 108.478 70.898 1.00 34.39 207 GLU E C 1
ATOM 5997 O O . GLU E 1 144 ? 17.832 107.843 71.856 1.00 34.49 207 GLU E O 1
ATOM 6003 N N . MET E 1 145 ? 19.401 108.206 70.311 1.00 33.77 208 MET E N 1
ATOM 6004 C CA . MET E 1 145 ? 20.280 107.116 70.748 1.00 33.33 208 MET E CA 1
ATOM 6005 C C . MET E 1 145 ? 20.925 107.407 72.076 1.00 35.61 208 MET E C 1
ATOM 6006 O O . MET E 1 145 ? 21.057 106.498 72.898 1.00 35.22 208 MET E O 1
ATOM 6011 N N . ALA E 1 146 ? 21.270 108.692 72.309 1.00 32.84 209 ALA E N 1
ATOM 6012 C CA . ALA E 1 146 ? 21.846 109.152 73.584 1.00 33.72 209 ALA E CA 1
ATOM 6013 C C . ALA E 1 146 ? 20.780 109.008 74.685 1.00 38.48 209 ALA E C 1
ATOM 6014 O O . ALA E 1 146 ? 21.085 108.439 75.748 1.00 36.33 209 ALA E O 1
ATOM 6016 N N . MET E 1 147 ? 19.514 109.422 74.377 1.00 37.83 210 MET E N 1
ATOM 6017 C CA . MET E 1 147 ? 18.381 109.285 75.287 1.00 40.45 210 MET E CA 1
ATOM 6018 C C . MET E 1 147 ? 18.118 107.824 75.623 1.00 40.44 210 MET E C 1
ATOM 6019 O O . MET E 1 147 ? 17.874 107.510 76.769 1.00 39.18 210 MET E O 1
ATOM 6024 N N . LEU E 1 148 ? 18.173 106.935 74.624 1.00 37.16 211 LEU E N 1
ATOM 6025 C CA . LEU E 1 148 ? 17.947 105.515 74.846 1.00 37.23 211 LEU E CA 1
ATOM 6026 C C . LEU E 1 148 ? 18.992 104.951 75.814 1.00 42.71 211 LEU E C 1
ATOM 6027 O O . LEU E 1 148 ? 18.618 104.268 76.777 1.00 43.07 211 LEU E O 1
ATOM 6032 N N . GLN E 1 149 ? 20.294 105.267 75.587 1.00 38.28 212 GLN E N 1
ATOM 6033 C CA . GLN E 1 149 ? 21.331 104.750 76.483 1.00 36.32 212 GLN E CA 1
ATOM 6034 C C . GLN E 1 149 ? 21.251 105.315 77.912 1.00 38.75 212 GLN E C 1
ATOM 6035 O O . GLN E 1 149 ? 21.466 104.585 78.892 1.00 37.93 212 GLN E O 1
ATOM 6041 N N . LYS E 1 150 ? 20.877 106.590 78.033 1.00 34.98 213 LYS E N 1
ATOM 6042 C CA . LYS E 1 150 ? 20.678 107.248 79.316 1.00 36.03 213 LYS E CA 1
ATOM 6043 C C . LYS E 1 150 ? 19.526 106.534 80.063 1.00 42.17 213 LYS E C 1
ATOM 6044 O O . LYS E 1 150 ? 19.668 106.264 81.248 1.00 41.27 213 LYS E O 1
ATOM 6050 N N . LYS E 1 151 ? 18.432 106.165 79.358 1.00 40.57 214 LYS E N 1
ATOM 6051 C CA . LYS E 1 151 ? 17.306 105.434 79.957 1.00 40.82 214 LYS E CA 1
ATOM 6052 C C . LYS E 1 151 ? 17.771 104.092 80.498 1.00 45.21 214 LYS E C 1
ATOM 6053 O O . LYS E 1 151 ? 17.434 103.750 81.627 1.00 44.62 214 LYS E O 1
ATOM 6059 N N . ILE E 1 152 ? 18.526 103.332 79.705 1.00 43.07 215 ILE E N 1
ATOM 6060 C CA . ILE E 1 152 ? 19.023 102.022 80.134 1.00 44.45 215 ILE E CA 1
ATOM 6061 C C . ILE E 1 152 ? 19.908 102.147 81.386 1.00 49.08 215 ILE E C 1
ATOM 6062 O O . ILE E 1 152 ? 19.748 101.398 82.342 1.00 46.94 215 ILE E O 1
ATOM 6067 N N . MET E 1 153 ? 20.795 103.122 81.382 1.00 48.83 216 MET E N 1
ATOM 6068 C CA . MET E 1 153 ? 21.720 103.365 82.465 1.00 50.56 216 MET E CA 1
ATOM 6069 C C . MET E 1 153 ? 20.987 103.711 83.780 1.00 52.47 216 MET E C 1
ATOM 6070 O O . MET E 1 153 ? 21.228 103.065 84.798 1.00 49.24 216 MET E O 1
ATOM 6075 N N . MET E 1 154 ? 20.093 104.691 83.736 1.00 50.08 217 MET E N 1
ATOM 6076 C CA . MET E 1 154 ? 19.309 105.150 84.885 1.00 51.52 217 MET E CA 1
ATOM 6077 C C . MET E 1 154 ? 18.366 104.090 85.435 1.00 50.56 217 MET E C 1
ATOM 6078 O O . MET E 1 154 ? 18.207 104.015 86.642 1.00 50.04 217 MET E O 1
ATOM 6083 N N . GLU E 1 155 ? 17.761 103.276 84.570 1.00 44.35 218 GLU E N 1
ATOM 6084 C CA . GLU E 1 155 ? 16.843 102.238 85.009 1.00 44.51 218 GLU E CA 1
ATOM 6085 C C . GLU E 1 155 ? 17.534 100.987 85.552 1.00 49.35 218 GLU E C 1
ATOM 6086 O O . GLU E 1 155 ? 16.927 100.258 86.324 1.00 46.57 218 GLU E O 1
ATOM 6092 N N . THR E 1 156 ? 18.805 100.753 85.194 1.00 48.98 219 THR E N 1
ATOM 6093 C CA . THR E 1 156 ? 19.531 99.578 85.699 1.00 49.34 219 THR E CA 1
ATOM 6094 C C . THR E 1 156 ? 20.429 99.903 86.899 1.00 56.18 219 THR E C 1
ATOM 6095 O O . THR E 1 156 ? 20.651 99.015 87.731 1.00 56.72 219 THR E O 1
ATOM 6099 N N . GLN E 1 157 ? 21.042 101.122 86.918 1.00 53.99 220 GLN E N 1
ATOM 6100 C CA . GLN E 1 157 ? 22.050 101.527 87.910 1.00 54.71 220 GLN E CA 1
ATOM 6101 C C . GLN E 1 157 ? 21.635 101.447 89.366 1.00 64.16 220 GLN E C 1
ATOM 6102 O O . GLN E 1 157 ? 20.519 101.854 89.723 1.00 62.29 220 GLN E O 1
ATOM 6108 N N . GLN E 1 158 ? 22.568 100.924 90.206 1.00 65.00 221 GLN E N 1
ATOM 6109 C CA . GLN E 1 158 ? 22.388 100.795 91.655 1.00 66.74 221 GLN E CA 1
ATOM 6110 C C . GLN E 1 158 ? 22.283 102.194 92.253 1.00 72.06 221 GLN E C 1
ATOM 6111 O O . GLN E 1 158 ? 23.079 103.084 91.918 1.00 70.41 221 GLN E O 1
ATOM 6117 N N . GLN E 1 159 ? 21.260 102.398 93.091 1.00 71.62 222 GLN E N 1
ATOM 6118 C CA . GLN E 1 159 ? 21.022 103.699 93.729 1.00 72.57 222 GLN E CA 1
ATOM 6119 C C . GLN E 1 159 ? 22.031 103.948 94.855 1.00 77.94 222 GLN E C 1
ATOM 6120 O O . GLN E 1 159 ? 22.562 102.999 95.442 1.00 76.50 222 GLN E O 1
ATOM 6126 N N . GLU E 1 160 ? 22.301 105.228 95.131 1.00 77.32 223 GLU E N 1
ATOM 6127 C CA . GLU E 1 160 ? 23.205 105.671 96.196 1.00 78.76 223 GLU E CA 1
ATOM 6128 C C . GLU E 1 160 ? 22.622 105.327 97.581 1.00 84.19 223 GLU E C 1
ATOM 6129 O O . GLU E 1 160 ? 21.400 105.402 97.771 1.00 84.37 223 GLU E O 1
ATOM 6135 N N . ILE E 1 161 ? 23.492 104.894 98.521 1.00 80.68 224 ILE E N 1
ATOM 6136 C CA . ILE E 1 161 ? 23.103 104.526 99.889 1.00 103.36 224 ILE E CA 1
ATOM 6137 C C . ILE E 1 161 ? 23.580 105.600 100.871 1.00 123.00 224 ILE E C 1
ATOM 6138 O O . ILE E 1 161 ? 23.205 106.764 100.740 1.00 81.93 224 ILE E O 1
ATOM 6143 N N . ILE F 1 18 ? 32.256 103.149 99.869 1.00 85.41 81 ILE F N 1
ATOM 6144 C CA . ILE F 1 18 ? 31.208 102.342 99.234 1.00 85.03 81 ILE F CA 1
ATOM 6145 C C . ILE F 1 18 ? 30.510 103.163 98.123 1.00 85.45 81 ILE F C 1
ATOM 6146 O O . ILE F 1 18 ? 30.435 102.714 96.969 1.00 84.37 81 ILE F O 1
ATOM 6151 N N . ASN F 1 19 ? 30.007 104.369 98.485 1.00 78.04 82 ASN F N 1
ATOM 6152 C CA . ASN F 1 19 ? 29.345 105.264 97.538 1.00 75.66 82 ASN F CA 1
ATOM 6153 C C . ASN F 1 19 ? 30.342 105.887 96.567 1.00 74.86 82 ASN F C 1
ATOM 6154 O O . ASN F 1 19 ? 29.977 106.160 95.429 1.00 75.49 82 ASN F O 1
ATOM 6159 N N . LYS F 1 20 ? 31.600 106.067 97.003 1.00 66.51 83 LYS F N 1
ATOM 6160 C CA . LYS F 1 20 ? 32.720 106.565 96.204 1.00 64.47 83 LYS F CA 1
ATOM 6161 C C . LYS F 1 20 ? 33.009 105.539 95.067 1.00 64.93 83 LYS F C 1
ATOM 6162 O O . LYS F 1 20 ? 33.208 105.942 93.914 1.00 64.73 83 LYS F O 1
ATOM 6168 N N . ALA F 1 21 ? 32.977 104.227 95.409 1.00 57.61 84 ALA F N 1
ATOM 6169 C CA . ALA F 1 21 ? 33.170 103.097 94.504 1.00 55.92 84 ALA F CA 1
ATOM 6170 C C . ALA F 1 21 ? 32.011 103.007 93.495 1.00 59.91 84 ALA F C 1
ATOM 6171 O O . ALA F 1 21 ? 32.239 102.779 92.300 1.00 60.24 84 ALA F O 1
ATOM 6173 N N . LEU F 1 22 ? 30.772 103.209 93.983 1.00 54.93 85 LEU F N 1
ATOM 6174 C CA . LEU F 1 22 ? 29.555 103.171 93.183 1.00 54.00 85 LEU F CA 1
ATOM 6175 C C . LEU F 1 22 ? 29.577 104.265 92.127 1.00 56.35 85 LEU F C 1
ATOM 6176 O O . LEU F 1 22 ? 29.201 104.030 90.971 1.00 56.39 85 LEU F O 1
ATOM 6181 N N . L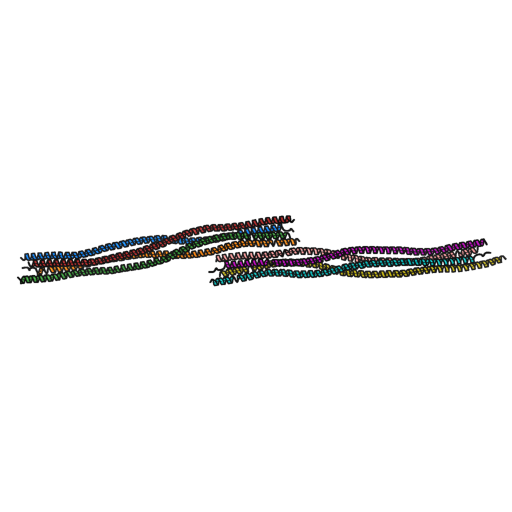EU F 1 23 ? 30.049 105.452 92.523 1.00 51.06 86 LEU F N 1
ATOM 6182 C CA . LEU F 1 23 ? 30.102 106.562 91.601 1.00 50.24 86 LEU F CA 1
ATOM 6183 C C . LEU F 1 23 ? 31.219 106.432 90.589 1.00 50.73 86 LEU F C 1
ATOM 6184 O O . LEU F 1 23 ? 31.003 106.777 89.435 1.00 48.84 86 LEU F O 1
ATOM 6189 N N . ALA F 1 24 ? 32.357 105.821 90.986 1.00 46.78 87 ALA F N 1
ATOM 6190 C CA . ALA F 1 24 ? 33.488 105.553 90.101 1.00 46.55 87 ALA F CA 1
ATOM 6191 C C . ALA F 1 24 ? 33.067 104.540 89.002 1.00 49.69 87 ALA F C 1
ATOM 6192 O O . ALA F 1 24 ? 33.456 104.689 87.835 1.00 50.57 87 ALA F O 1
ATOM 6194 N N . LYS F 1 25 ? 32.246 103.543 89.379 1.00 43.18 88 LYS F N 1
ATOM 6195 C CA . LYS F 1 25 ? 31.727 102.528 88.472 1.00 41.82 88 LYS F CA 1
ATOM 6196 C C . LYS F 1 25 ? 30.782 103.193 87.477 1.00 46.77 88 LYS F C 1
ATOM 6197 O O . LYS F 1 25 ? 30.888 102.930 86.285 1.00 48.91 88 LYS F O 1
ATOM 6203 N N . ARG F 1 26 ? 29.896 104.081 87.958 1.00 40.46 89 ARG F N 1
ATOM 6204 C CA . ARG F 1 26 ? 28.928 104.815 87.154 1.00 40.35 89 ARG F CA 1
ATOM 6205 C C . ARG F 1 26 ? 29.646 105.701 86.118 1.00 43.83 89 ARG F C 1
ATOM 6206 O O . ARG F 1 26 ? 29.285 105.677 84.933 1.00 43.24 89 ARG F O 1
ATOM 6214 N N . LYS F 1 27 ? 30.680 106.440 86.560 1.00 39.84 90 LYS F N 1
ATOM 6215 C CA . LYS F 1 27 ? 31.483 107.324 85.720 1.00 40.10 90 LYS F CA 1
ATOM 6216 C C . LYS F 1 27 ? 32.198 106.505 84.629 1.00 41.39 90 LYS F C 1
ATOM 6217 O O . LYS F 1 27 ? 32.244 106.935 83.487 1.00 40.97 90 LYS F O 1
ATOM 6223 N N . ARG F 1 28 ? 32.720 105.325 84.978 1.00 36.44 91 ARG F N 1
ATOM 6224 C CA . ARG F 1 28 ? 33.364 104.443 84.018 1.00 36.55 91 ARG F CA 1
ATOM 6225 C C . ARG F 1 28 ? 32.356 103.986 82.939 1.00 41.19 91 ARG F C 1
ATOM 6226 O O . ARG F 1 28 ? 32.664 104.063 81.752 1.00 40.74 91 ARG F O 1
ATOM 6234 N N . LEU F 1 29 ? 31.156 103.535 83.352 1.00 38.93 92 LEU F N 1
ATOM 6235 C CA . LEU F 1 29 ? 30.120 103.102 82.416 1.00 39.09 92 LEU F CA 1
ATOM 6236 C C . LEU F 1 29 ? 29.621 104.228 81.535 1.00 42.32 92 LEU F C 1
ATOM 6237 O O . LEU F 1 29 ? 29.435 104.023 80.329 1.00 43.65 92 LEU F O 1
ATOM 6242 N N . GLU F 1 30 ? 29.488 105.430 82.100 1.00 37.76 93 GLU F N 1
ATOM 6243 C CA . GLU F 1 30 ? 29.092 106.619 81.339 1.00 38.23 93 GLU F CA 1
ATOM 6244 C C . GLU F 1 30 ? 30.111 106.993 80.275 1.00 40.51 93 GLU F C 1
ATOM 6245 O O . GLU F 1 30 ? 29.700 107.382 79.172 1.00 39.32 93 GLU F O 1
ATOM 6251 N N A MET F 1 31 ? 31.423 106.856 80.580 0.50 37.29 94 MET F N 1
ATOM 6252 N N B MET F 1 31 ? 31.422 106.879 80.587 0.50 35.78 94 MET F N 1
ATOM 6253 C CA A MET F 1 31 ? 32.502 107.187 79.647 0.50 36.97 94 MET F CA 1
ATOM 6254 C CA B MET F 1 31 ? 32.521 107.194 79.683 0.50 34.89 94 MET F CA 1
ATOM 6255 C C A MET F 1 31 ? 32.500 106.189 78.502 0.50 39.13 94 MET F C 1
ATOM 6256 C C B MET F 1 31 ? 32.511 106.200 78.516 0.50 37.74 94 MET F C 1
ATOM 6257 O O A MET F 1 31 ? 32.583 106.624 77.352 0.50 39.71 94 MET F O 1
ATOM 6258 O O B MET F 1 31 ? 32.663 106.625 77.371 0.50 37.94 94 MET F O 1
ATOM 6267 N N . TYR F 1 32 ? 32.345 104.877 78.809 1.00 33.29 95 TYR F N 1
ATOM 6268 C CA . TYR F 1 32 ? 32.283 103.811 77.801 1.00 32.67 95 TYR F CA 1
ATOM 6269 C C . TYR F 1 32 ? 31.065 104.013 76.864 1.00 33.64 95 TYR F C 1
ATOM 6270 O O . TYR F 1 32 ? 31.206 103.877 75.657 1.00 33.27 95 TYR F O 1
ATOM 6279 N N . THR F 1 33 ? 29.894 104.352 77.423 1.00 29.22 96 THR F N 1
ATOM 6280 C CA . THR F 1 33 ? 28.676 104.604 76.647 1.00 30.50 96 THR F CA 1
ATOM 6281 C C . THR F 1 33 ? 28.892 105.745 75.670 1.00 35.30 96 THR F C 1
ATOM 6282 O O . THR F 1 33 ? 28.576 105.607 74.493 1.00 34.26 96 THR F O 1
ATOM 6286 N N . LYS F 1 34 ? 29.465 106.861 76.163 1.00 35.28 97 LYS F N 1
ATOM 6287 C CA . LYS F 1 34 ? 29.771 108.034 75.368 1.00 36.22 97 LYS F CA 1
ATOM 6288 C C . LYS F 1 34 ? 30.700 107.660 74.186 1.00 38.87 97 LYS F C 1
ATOM 6289 O O . LYS F 1 34 ? 30.425 108.021 73.041 1.00 38.28 97 LYS F O 1
ATOM 6295 N N . ALA F 1 35 ? 31.745 106.883 74.462 1.00 34.58 98 ALA F N 1
ATOM 6296 C CA . ALA F 1 35 ? 32.724 106.437 73.471 1.00 34.25 98 ALA F CA 1
ATOM 6297 C C . ALA F 1 35 ? 32.086 105.505 72.427 1.00 36.47 98 ALA F C 1
ATOM 6298 O O . ALA F 1 35 ? 32.376 105.606 71.230 1.00 37.97 98 ALA F O 1
ATOM 6300 N N . SER F 1 36 ? 31.210 104.618 72.878 1.00 31.83 99 SER F N 1
ATOM 6301 C CA . SER F 1 36 ? 30.526 103.672 71.994 1.00 32.46 99 SER F CA 1
ATOM 6302 C C . SER F 1 36 ? 29.561 104.385 71.066 1.00 34.93 99 SER F C 1
ATOM 6303 O O . SER F 1 36 ? 29.556 104.127 69.879 1.00 34.20 99 SER F O 1
ATOM 6306 N N . LEU F 1 37 ? 28.773 105.313 71.588 1.00 33.46 100 LEU F N 1
ATOM 6307 C CA . LEU F 1 37 ? 27.834 106.098 70.773 1.00 32.67 100 LEU F CA 1
ATOM 6308 C C . LEU F 1 37 ? 28.590 106.931 69.748 1.00 35.09 100 LEU F C 1
ATOM 6309 O O . LEU F 1 37 ? 28.197 106.961 68.565 1.00 33.12 100 LEU F O 1
ATOM 6314 N N . LYS F 1 38 ? 29.719 107.544 70.170 1.00 29.68 101 LYS F N 1
ATOM 6315 C CA . LYS F 1 38 ? 30.567 108.328 69.270 1.00 29.41 101 LYS F CA 1
ATOM 6316 C C . LYS F 1 38 ? 31.078 107.473 68.085 1.00 31.34 101 LYS F C 1
ATOM 6317 O O . LYS F 1 38 ? 31.018 107.912 66.938 1.00 32.14 101 LYS F O 1
ATOM 6323 N N . THR F 1 39 ? 31.556 106.270 68.365 1.00 28.08 102 THR F N 1
ATOM 6324 C CA . THR F 1 39 ? 32.084 105.377 67.328 1.00 28.53 102 THR F CA 1
ATOM 6325 C C . THR F 1 39 ? 30.976 104.861 66.379 1.00 31.07 102 THR F C 1
ATOM 6326 O O . THR F 1 39 ? 31.138 104.913 65.177 1.00 35.02 102 THR F O 1
ATOM 6330 N N . SER F 1 40 ? 29.884 104.359 66.926 1.00 26.81 103 SER F N 1
ATOM 6331 C CA . SER F 1 40 ? 28.718 103.848 66.178 1.00 26.59 103 SER F CA 1
ATOM 6332 C C . SER F 1 40 ? 28.090 104.905 65.270 1.00 28.77 103 SER F C 1
ATOM 6333 O O . SER F 1 40 ? 27.759 104.605 64.114 1.00 26.68 103 SER F O 1
ATOM 6336 N N . ASN F 1 41 ? 28.021 106.167 65.763 1.00 25.65 104 ASN F N 1
ATOM 6337 C CA . ASN F 1 41 ? 27.522 107.278 64.969 1.00 26.09 104 ASN F CA 1
ATOM 6338 C C . ASN F 1 41 ? 28.463 107.650 63.862 1.00 32.50 104 ASN F C 1
ATOM 6339 O O . ASN F 1 41 ? 28.017 107.889 62.736 1.00 32.07 104 ASN F O 1
ATOM 6344 N N . GLN F 1 42 ? 29.795 107.630 64.151 1.00 31.99 105 GLN F N 1
ATOM 6345 C CA . GLN F 1 42 ? 30.804 107.957 63.148 1.00 30.52 105 GLN F CA 1
ATOM 6346 C C . GLN F 1 42 ? 30.755 106.980 61.968 1.00 34.69 105 GLN F C 1
ATOM 6347 O O . GLN F 1 42 ? 30.870 107.408 60.823 1.00 35.54 105 GLN F O 1
ATOM 6353 N N . LYS F 1 43 ? 30.512 105.684 62.245 1.00 32.64 106 LYS F N 1
ATOM 6354 C CA . LYS F 1 43 ? 30.416 104.657 61.195 1.00 32.27 106 LYS F CA 1
ATOM 6355 C C . LYS F 1 43 ? 29.251 104.931 60.258 1.00 36.93 106 LYS F C 1
ATOM 6356 O O . LYS F 1 43 ? 29.407 104.787 59.060 1.00 39.66 106 LYS F O 1
ATOM 6362 N N . ILE F 1 44 ? 28.111 105.386 60.791 1.00 34.60 107 ILE F N 1
ATOM 6363 C CA . ILE F 1 44 ? 26.945 105.738 59.993 1.00 35.39 107 ILE F CA 1
ATOM 6364 C C . ILE F 1 44 ? 27.270 106.997 59.188 1.00 40.52 107 ILE F C 1
ATOM 6365 O O . ILE F 1 44 ? 26.937 107.066 58.002 1.00 40.53 107 ILE F O 1
ATOM 6370 N N . GLU F 1 45 ? 27.937 107.986 59.820 1.00 37.02 108 GLU F N 1
ATOM 6371 C CA . GLU F 1 45 ? 28.353 109.210 59.118 1.00 36.03 108 GLU F CA 1
ATOM 6372 C C . GLU F 1 45 ? 29.263 108.873 57.896 1.00 38.99 108 GLU F C 1
ATOM 6373 O O . GLU F 1 45 ? 29.163 109.504 56.836 1.00 37.93 108 GLU F O 1
ATOM 6379 N N . HIS F 1 46 ? 30.090 107.833 58.037 1.00 34.24 109 HIS F N 1
ATOM 6380 C CA . HIS F 1 46 ? 30.950 107.420 56.946 1.00 35.18 109 HIS F CA 1
ATOM 6381 C C . HIS F 1 46 ? 30.162 106.806 55.768 1.00 39.64 109 HIS F C 1
ATOM 6382 O O . HIS F 1 46 ? 30.588 106.918 54.618 1.00 41.49 109 HIS F O 1
ATOM 6389 N N . VAL F 1 47 ? 29.002 106.218 56.035 1.00 34.77 110 VAL F N 1
ATOM 6390 C CA . VAL F 1 47 ? 28.137 105.686 54.971 1.00 34.41 110 VAL F CA 1
ATOM 6391 C C . VAL F 1 47 ? 27.586 106.867 54.153 1.00 36.73 110 VAL F C 1
ATOM 6392 O O . VAL F 1 47 ? 27.663 106.841 52.928 1.00 36.46 110 VAL F O 1
ATOM 6396 N N . TRP F 1 48 ? 27.129 107.945 54.817 1.00 34.00 111 TRP F N 1
ATOM 6397 C CA . TRP F 1 48 ? 26.656 109.140 54.102 1.00 34.27 111 TRP F CA 1
ATOM 6398 C C . TRP F 1 48 ? 27.757 109.744 53.224 1.00 37.79 111 TRP F C 1
ATOM 6399 O O . TRP F 1 48 ? 27.485 110.141 52.101 1.00 39.58 111 TRP F O 1
ATOM 6410 N N . LYS F 1 49 ? 28.984 109.833 53.752 1.00 32.74 112 LYS F N 1
ATOM 6411 C CA . LYS F 1 49 ? 30.124 110.393 53.019 1.00 31.17 112 LYS F CA 1
ATOM 6412 C C . LYS F 1 49 ? 30.537 109.534 51.833 1.00 32.61 112 LYS F C 1
ATOM 6413 O O . LYS F 1 49 ? 30.922 110.067 50.797 1.00 31.49 112 LYS F O 1
ATOM 6419 N N . THR F 1 50 ? 30.440 108.214 51.981 1.00 28.11 113 THR F N 1
ATOM 6420 C CA . THR F 1 50 ? 30.758 107.255 50.923 1.00 28.89 113 THR F CA 1
ATOM 6421 C C . THR F 1 50 ? 29.774 107.402 49.791 1.00 34.73 113 THR F C 1
ATOM 6422 O O . THR F 1 50 ? 30.199 107.457 48.656 1.00 35.37 113 THR F O 1
ATOM 6426 N N . GLN F 1 51 ? 28.456 107.430 50.103 1.00 31.76 114 GLN F N 1
ATOM 6427 C CA . GLN F 1 51 ? 27.391 107.563 49.124 1.00 31.87 114 GLN F CA 1
ATOM 6428 C C . GLN F 1 51 ? 27.566 108.851 48.321 1.00 36.41 114 GLN F C 1
ATOM 6429 O O . GLN F 1 51 ? 27.559 108.815 47.101 1.00 37.72 114 GLN F O 1
ATOM 6435 N N . GLN F 1 52 ? 27.801 109.958 49.014 1.00 33.21 115 GLN F N 1
ATOM 6436 C CA . GLN F 1 52 ? 28.018 111.275 48.443 1.00 34.22 115 GLN F CA 1
ATOM 6437 C C . GLN F 1 52 ? 29.258 111.246 47.529 1.00 39.80 115 GLN F C 1
ATOM 6438 O O . GLN F 1 52 ? 29.187 111.750 46.411 1.00 41.31 115 GLN F O 1
ATOM 6444 N N . ASP F 1 53 ? 30.367 110.614 47.988 1.00 34.64 116 ASP F N 1
ATOM 6445 C CA . ASP F 1 53 ? 31.598 110.502 47.195 1.00 33.23 116 ASP F CA 1
ATOM 6446 C C . ASP F 1 53 ? 31.325 109.778 45.881 1.00 33.92 116 ASP F C 1
ATOM 6447 O O . ASP F 1 53 ? 31.744 110.264 44.841 1.00 34.67 116 ASP F O 1
ATOM 6452 N N . GLN F 1 54 ? 30.626 108.618 45.942 1.00 28.76 117 GLN F N 1
ATOM 6453 C CA . GLN F 1 54 ? 30.304 107.796 44.779 1.00 28.32 117 GLN F CA 1
ATOM 6454 C C . GLN F 1 54 ? 29.351 108.491 43.819 1.00 36.10 117 GLN F C 1
ATOM 6455 O O . GLN F 1 54 ? 29.511 108.293 42.629 1.00 38.39 117 GLN F O 1
ATOM 6461 N N . ARG F 1 55 ? 28.390 109.303 44.311 1.00 31.83 118 ARG F N 1
ATOM 6462 C CA . ARG F 1 55 ? 27.496 110.026 43.411 1.00 32.86 118 ARG F CA 1
ATOM 6463 C C . ARG F 1 55 ? 28.299 111.103 42.666 1.00 37.70 118 ARG F C 1
ATOM 6464 O O . ARG F 1 55 ? 28.170 111.232 41.458 1.00 37.25 118 ARG F O 1
ATOM 6472 N N . GLN F 1 56 ? 29.135 111.854 43.384 1.00 35.46 119 GLN F N 1
ATOM 6473 C CA . GLN F 1 56 ? 29.963 112.899 42.774 1.00 35.81 119 GLN F CA 1
ATOM 6474 C C . GLN F 1 56 ? 31.000 112.321 41.804 1.00 39.39 119 GLN F C 1
ATOM 6475 O O . GLN F 1 56 ? 31.172 112.871 40.725 1.00 41.12 119 GLN F O 1
ATOM 6481 N N . LYS F 1 57 ? 31.612 111.178 42.139 1.00 33.90 120 LYS F N 1
ATOM 6482 C CA . LYS F 1 57 ? 32.588 110.524 41.269 1.00 33.55 120 LYS F CA 1
ATOM 6483 C C . LYS F 1 57 ? 31.912 110.141 39.952 1.00 40.52 120 LYS F C 1
ATOM 6484 O O . LYS F 1 57 ? 32.473 110.405 38.884 1.00 42.23 120 LYS F O 1
ATOM 6490 N N . LEU F 1 58 ? 30.712 109.546 40.022 1.00 36.58 121 LEU F N 1
ATOM 6491 C CA . LEU F 1 58 ? 29.949 109.130 38.854 1.00 36.27 121 LEU F CA 1
ATOM 6492 C C . LEU F 1 58 ? 29.628 110.347 37.974 1.00 41.69 121 LEU F C 1
ATOM 6493 O O . LEU F 1 58 ? 29.819 110.279 36.763 1.00 41.98 121 LEU F O 1
ATOM 6498 N N . ASN F 1 59 ? 29.213 111.472 38.577 1.00 38.44 122 ASN F N 1
ATOM 6499 C CA . ASN F 1 59 ? 28.924 112.682 37.816 1.00 38.74 122 ASN F CA 1
ATOM 6500 C C . ASN F 1 59 ? 30.158 113.230 37.118 1.00 43.43 122 ASN F C 1
ATOM 6501 O O . ASN F 1 59 ? 30.073 113.636 35.955 1.00 43.67 122 ASN F O 1
ATOM 6506 N N . GLN F 1 60 ? 31.295 113.235 37.828 1.00 39.27 123 GLN F N 1
ATOM 6507 C CA . GLN F 1 60 ? 32.563 113.742 37.307 1.00 37.77 123 GLN F CA 1
ATOM 6508 C C . GLN F 1 60 ? 33.071 112.896 36.158 1.00 40.30 123 GLN F C 1
ATOM 6509 O O . GLN F 1 60 ? 33.475 113.465 35.155 1.00 42.60 123 GLN F O 1
ATOM 6515 N N . GLU F 1 61 ? 32.942 111.572 36.250 1.00 35.58 124 GLU F N 1
ATOM 6516 C CA . GLU F 1 61 ? 33.350 110.609 35.222 1.00 36.07 124 GLU F CA 1
ATOM 6517 C C . GLU F 1 61 ? 32.531 110.826 33.947 1.00 42.63 124 GLU F C 1
ATOM 6518 O O . GLU F 1 61 ? 33.126 110.918 32.875 1.00 42.64 124 GLU F O 1
ATOM 6524 N N . TYR F 1 62 ? 31.182 110.919 34.056 1.00 39.33 125 TYR F N 1
ATOM 6525 C CA . TYR F 1 62 ? 30.347 111.132 32.890 1.00 38.09 125 TYR F CA 1
ATOM 6526 C C . TYR F 1 62 ? 30.503 112.531 32.325 1.00 38.89 125 TYR F C 1
ATOM 6527 O O . TYR F 1 62 ? 30.574 112.659 31.121 1.00 36.36 125 TYR F O 1
ATOM 6536 N N . SER F 1 63 ? 30.668 113.553 33.176 1.00 37.68 126 SER F N 1
ATOM 6537 C CA . SER F 1 63 ? 30.889 114.920 32.678 1.00 39.43 126 SER F CA 1
ATOM 6538 C C . SER F 1 63 ? 32.147 115.008 31.810 1.00 47.79 126 SER F C 1
ATOM 6539 O O . SER F 1 63 ? 32.134 115.713 30.801 1.00 47.93 126 SER F O 1
ATOM 6542 N N . GLN F 1 64 ? 33.218 114.287 32.191 1.00 45.00 127 GLN F N 1
ATOM 6543 C CA . GLN F 1 64 ? 34.460 114.313 31.438 1.00 45.90 127 GLN F CA 1
ATOM 6544 C C . GLN F 1 64 ? 34.208 113.702 30.050 1.00 49.56 127 GLN F C 1
ATOM 6545 O O . GLN F 1 64 ? 34.584 114.311 29.052 1.00 49.20 127 GLN F O 1
ATOM 6551 N N . GLN F 1 65 ? 33.523 112.532 30.008 1.00 44.30 128 GLN F N 1
ATOM 6552 C CA . GLN F 1 65 ? 33.140 111.849 28.781 1.00 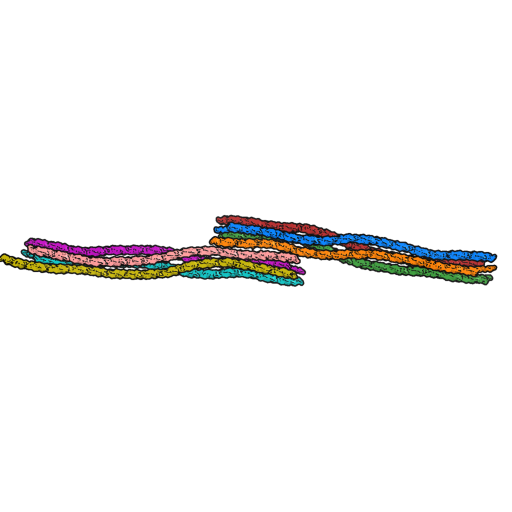44.14 128 GLN F CA 1
ATOM 6553 C C . GLN F 1 65 ? 32.241 112.731 27.902 1.00 48.78 128 GLN F C 1
ATOM 6554 O O . GLN F 1 65 ? 32.505 112.811 26.718 1.00 49.58 128 GLN F O 1
ATOM 6560 N N . PHE F 1 66 ? 31.224 113.413 28.467 1.00 44.76 129 PHE F N 1
ATOM 6561 C CA . PHE F 1 66 ? 30.359 114.285 27.686 1.00 44.57 129 PHE F CA 1
ATOM 6562 C C . PHE F 1 66 ? 31.118 115.463 27.131 1.00 53.46 129 PHE F C 1
ATOM 6563 O O . PHE F 1 66 ? 30.880 115.823 25.985 1.00 52.38 129 PHE F O 1
ATOM 6571 N N . LEU F 1 67 ? 32.042 116.050 27.921 1.00 54.75 130 LEU F N 1
ATOM 6572 C CA . LEU F 1 67 ? 32.876 117.181 27.490 1.00 56.51 130 LEU F CA 1
ATOM 6573 C C . LEU F 1 67 ? 33.741 116.790 26.277 1.00 58.93 130 LEU F C 1
ATOM 6574 O O . LEU F 1 67 ? 33.815 117.547 25.307 1.00 57.45 130 LEU F O 1
ATOM 6579 N N . THR F 1 68 ? 34.357 115.598 26.328 1.00 55.11 131 THR F N 1
ATOM 6580 C CA . THR F 1 68 ? 35.171 115.069 25.233 1.00 55.20 131 THR F CA 1
ATOM 6581 C C . THR F 1 68 ? 34.312 114.962 23.951 1.00 58.04 131 THR F C 1
ATOM 6582 O O . THR F 1 68 ? 34.726 115.468 22.915 1.00 57.78 131 THR F O 1
ATOM 6586 N N . LEU F 1 69 ? 33.094 114.383 24.059 1.00 53.56 132 LEU F N 1
ATOM 6587 C CA . LEU F 1 69 ? 32.145 114.229 22.958 1.00 53.06 132 LEU F CA 1
ATOM 6588 C C . LEU F 1 69 ? 31.718 115.545 22.386 1.00 56.10 132 LEU F C 1
ATOM 6589 O O . LEU F 1 69 ? 31.705 115.665 21.174 1.00 56.13 132 LEU F O 1
ATOM 6594 N N . PHE F 1 70 ? 31.386 116.534 23.229 1.00 53.02 133 PHE F N 1
ATOM 6595 C CA . PHE F 1 70 ? 30.965 117.856 22.777 1.00 53.47 133 PHE F CA 1
ATOM 6596 C C . PHE F 1 70 ? 32.076 118.608 22.059 1.00 62.74 133 PHE F C 1
ATOM 6597 O O . PHE F 1 70 ? 31.785 119.265 21.063 1.00 62.45 133 PHE F O 1
ATOM 6605 N N . GLN F 1 71 ? 33.338 118.492 22.541 1.00 62.42 134 GLN F N 1
ATOM 6606 C CA . GLN F 1 71 ? 34.523 119.119 21.952 1.00 63.57 134 GLN F CA 1
ATOM 6607 C C . GLN F 1 71 ? 34.774 118.537 20.559 1.00 71.54 134 GLN F C 1
ATOM 6608 O O . GLN F 1 71 ? 34.941 119.287 19.591 1.00 71.67 134 GLN F O 1
ATOM 6614 N N . GLN F 1 72 ? 34.768 117.191 20.465 1.00 70.75 135 GLN F N 1
ATOM 6615 C CA . GLN F 1 72 ? 34.956 116.452 19.220 1.00 72.13 135 GLN F CA 1
ATOM 6616 C C . GLN F 1 72 ? 33.849 116.783 18.222 1.00 79.79 135 GLN F C 1
ATOM 6617 O O . GLN F 1 72 ? 34.129 116.971 17.043 1.00 79.24 135 GLN F O 1
ATOM 6623 N N . TRP F 1 73 ? 32.606 116.902 18.712 1.00 79.72 136 TRP F N 1
ATOM 6624 C CA . TRP F 1 73 ? 31.446 117.231 17.901 1.00 81.02 136 TRP F CA 1
ATOM 6625 C C . TRP F 1 73 ? 31.570 118.615 17.327 1.00 84.33 136 TRP F C 1
ATOM 6626 O O . TRP F 1 73 ? 31.321 118.785 16.143 1.00 83.68 136 TRP F O 1
ATOM 6637 N N . ASP F 1 74 ? 31.989 119.597 18.142 1.00 81.07 137 ASP F N 1
ATOM 6638 C CA . ASP F 1 74 ? 32.185 120.983 17.718 1.00 81.20 137 ASP F CA 1
ATOM 6639 C C . ASP F 1 74 ? 33.232 121.083 16.592 1.00 84.70 137 ASP F C 1
ATOM 6640 O O . ASP F 1 74 ? 32.999 121.804 15.620 1.00 83.97 137 ASP F O 1
ATOM 6645 N N . LEU F 1 75 ? 34.350 120.330 16.710 1.00 81.37 138 LEU F N 1
ATOM 6646 C CA . LEU F 1 75 ? 35.411 120.293 15.701 1.00 81.44 138 LEU F CA 1
ATOM 6647 C C . LEU F 1 75 ? 34.904 119.666 14.398 1.00 87.72 138 LEU F C 1
ATOM 6648 O O . LEU F 1 75 ? 35.204 120.171 13.313 1.00 87.95 138 LEU F O 1
ATOM 6653 N N . ASP F 1 76 ? 34.106 118.590 14.515 1.00 85.36 139 ASP F N 1
ATOM 6654 C CA . ASP F 1 76 ? 33.522 117.889 13.377 1.00 86.22 139 ASP F CA 1
ATOM 6655 C C . ASP F 1 76 ? 32.483 118.728 12.643 1.00 91.64 139 ASP F C 1
ATOM 6656 O O . ASP F 1 76 ? 32.333 118.563 11.432 1.00 91.41 139 ASP F O 1
ATOM 6661 N N . MET F 1 77 ? 31.793 119.643 13.356 1.00 88.65 140 MET F N 1
ATOM 6662 C CA . MET F 1 77 ? 30.802 120.542 12.766 1.00 89.02 140 MET F CA 1
ATOM 6663 C C . MET F 1 77 ? 31.492 121.655 12.011 1.00 92.94 140 MET F C 1
ATOM 6664 O O . MET F 1 77 ? 30.945 122.141 11.022 1.00 92.99 140 MET F O 1
ATOM 6669 N N . GLN F 1 78 ? 32.698 122.044 12.478 1.00 88.75 141 GLN F N 1
ATOM 6670 C CA . GLN F 1 78 ? 33.578 123.056 11.900 1.00 88.34 141 GLN F CA 1
ATOM 6671 C C . GLN F 1 78 ? 34.095 122.522 10.545 1.00 93.06 141 GLN F C 1
ATOM 6672 O O . GLN F 1 78 ? 34.088 123.257 9.556 1.00 92.96 141 GLN F O 1
ATOM 6678 N N . LYS F 1 79 ? 34.476 121.225 10.498 1.00 89.90 142 LYS F N 1
ATOM 6679 C CA . LYS F 1 79 ? 34.950 120.510 9.310 1.00 89.93 142 LYS F CA 1
ATOM 6680 C C . LYS F 1 79 ? 33.809 120.306 8.307 1.00 94.09 142 LYS F C 1
ATOM 6681 O O . LYS F 1 79 ? 34.030 120.490 7.116 1.00 94.33 142 LYS F O 1
ATOM 6687 N N . ALA F 1 80 ? 32.600 119.930 8.787 1.00 90.49 143 ALA F N 1
ATOM 6688 C CA . ALA F 1 80 ? 31.400 119.700 7.966 1.00 90.37 143 ALA F CA 1
ATOM 6689 C C . ALA F 1 80 ? 30.930 120.972 7.257 1.00 95.05 143 ALA F C 1
ATOM 6690 O O . ALA F 1 80 ? 30.441 120.887 6.126 1.00 94.50 143 ALA F O 1
ATOM 6692 N N . GLU F 1 81 ? 31.090 122.143 7.915 1.00 91.62 144 GLU F N 1
ATOM 6693 C CA . GLU F 1 81 ? 30.735 123.456 7.376 1.00 91.25 144 GLU F CA 1
ATOM 6694 C C . GLU F 1 81 ? 31.719 123.816 6.252 1.00 95.13 144 GLU F C 1
ATOM 6695 O O . GLU F 1 81 ? 31.293 124.340 5.223 1.00 94.71 144 GLU F O 1
ATOM 6701 N N . GLU F 1 82 ? 33.027 123.525 6.462 1.00 91.75 145 GLU F N 1
ATOM 6702 C CA . GLU F 1 82 ? 34.118 123.767 5.513 1.00 91.77 145 GLU F CA 1
ATOM 6703 C C . GLU F 1 82 ? 33.920 122.962 4.230 1.00 95.68 145 GLU F C 1
ATOM 6704 O O . GLU F 1 82 ? 34.093 123.512 3.141 1.00 95.00 145 GLU F O 1
ATOM 6710 N N . GLN F 1 83 ? 33.559 121.665 4.365 1.00 92.51 146 GLN F N 1
ATOM 6711 C CA . GLN F 1 83 ? 33.339 120.742 3.247 1.00 92.36 146 GLN F CA 1
ATOM 6712 C C . GLN F 1 83 ? 32.059 121.038 2.473 1.00 95.42 146 GLN F C 1
ATOM 6713 O O . GLN F 1 83 ? 32.034 120.837 1.257 1.00 95.19 146 GLN F O 1
ATOM 6719 N N . GLU F 1 84 ? 31.010 121.527 3.172 1.00 91.08 147 GLU F N 1
ATOM 6720 C CA . GLU F 1 84 ? 29.729 121.931 2.588 1.00 90.69 147 GLU F CA 1
ATOM 6721 C C . GLU F 1 84 ? 29.962 123.149 1.659 1.00 94.15 147 GLU F C 1
ATOM 6722 O O . GLU F 1 84 ? 29.400 123.204 0.562 1.00 93.30 147 GLU F O 1
ATOM 6728 N N . GLU F 1 85 ? 30.818 124.098 2.102 1.00 90.51 148 GLU F N 1
ATOM 6729 C CA . GLU F 1 85 ? 31.200 125.302 1.360 1.00 90.18 148 GLU F CA 1
ATOM 6730 C C . GLU F 1 85 ? 31.969 124.939 0.079 1.00 92.43 148 GLU F C 1
ATOM 6731 O O . GLU F 1 85 ? 31.748 125.587 -0.939 1.00 92.35 148 GLU F O 1
ATOM 6737 N N . LYS F 1 86 ? 32.844 123.898 0.128 1.00 86.89 149 LYS F N 1
ATOM 6738 C CA . LYS F 1 86 ? 33.631 123.401 -1.011 1.00 85.43 149 LYS F CA 1
ATOM 6739 C C . LYS F 1 86 ? 32.753 122.805 -2.102 1.00 87.38 149 LYS F C 1
ATOM 6740 O O . LYS F 1 86 ? 32.972 123.111 -3.270 1.00 86.89 149 LYS F O 1
ATOM 6746 N N . ILE F 1 87 ? 31.770 121.959 -1.725 1.00 82.86 150 ILE F N 1
ATOM 6747 C CA . ILE F 1 87 ? 30.841 121.306 -2.658 1.00 81.97 150 ILE F CA 1
ATOM 6748 C C . ILE F 1 87 ? 29.844 122.285 -3.305 1.00 84.40 150 ILE F C 1
ATOM 6749 O O . ILE F 1 87 ? 29.476 122.097 -4.468 1.00 84.57 150 ILE F O 1
ATOM 6754 N N . LEU F 1 88 ? 29.439 123.341 -2.574 1.00 78.71 151 LEU F N 1
ATOM 6755 C CA . LEU F 1 88 ? 28.544 124.347 -3.139 1.00 77.21 151 LEU F CA 1
ATOM 6756 C C . LEU F 1 88 ? 29.349 125.223 -4.139 1.00 80.42 151 LEU F C 1
ATOM 6757 O O . LEU F 1 88 ? 28.868 125.473 -5.251 1.00 78.78 151 LEU F O 1
ATOM 6762 N N . ASN F 1 89 ? 30.611 125.591 -3.766 1.00 77.36 152 ASN F N 1
ATOM 6763 C CA . ASN F 1 89 ? 31.565 126.341 -4.604 1.00 77.52 152 ASN F CA 1
ATOM 6764 C C . ASN F 1 89 ? 31.854 125.553 -5.892 1.00 81.16 152 ASN F C 1
ATOM 6765 O O . ASN F 1 89 ? 31.856 126.136 -6.975 1.00 79.58 152 ASN F O 1
ATOM 6770 N N . MET F 1 90 ? 32.060 124.221 -5.755 1.00 78.14 153 MET F N 1
ATOM 6771 C CA . MET F 1 90 ? 32.281 123.292 -6.857 1.00 78.36 153 MET F CA 1
ATOM 6772 C C . MET F 1 90 ? 31.122 123.371 -7.851 1.00 78.09 153 MET F C 1
ATOM 6773 O O . MET F 1 90 ? 31.381 123.421 -9.050 1.00 76.35 153 MET F O 1
ATOM 6778 N N . PHE F 1 91 ? 29.851 123.419 -7.350 1.00 72.46 154 PHE F N 1
ATOM 6779 C CA . PHE F 1 91 ? 28.657 123.544 -8.189 1.00 70.78 154 PHE F CA 1
ATOM 6780 C C . PHE F 1 91 ? 28.635 124.906 -8.914 1.00 73.11 154 PHE F C 1
ATOM 6781 O O . PHE F 1 91 ? 28.346 124.960 -10.117 1.00 72.31 154 PHE F O 1
ATOM 6789 N N . ARG F 1 92 ? 28.951 125.997 -8.168 1.00 67.56 155 ARG F N 1
ATOM 6790 C CA . ARG F 1 92 ? 29.015 127.365 -8.676 1.00 66.22 155 ARG F CA 1
ATOM 6791 C C . ARG F 1 92 ? 30.136 127.544 -9.718 1.00 70.16 155 ARG F C 1
ATOM 6792 O O . ARG F 1 92 ? 29.945 128.283 -10.694 1.00 70.31 155 ARG F O 1
ATOM 6800 N N . GLN F 1 93 ? 31.277 126.828 -9.531 1.00 64.87 156 GLN F N 1
ATOM 6801 C CA . GLN F 1 93 ? 32.419 126.813 -10.449 1.00 63.72 156 GLN F CA 1
ATOM 6802 C C . GLN F 1 93 ? 32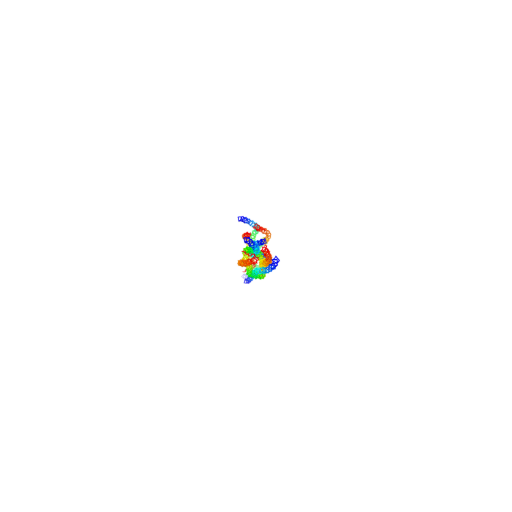.030 126.016 -11.707 1.00 65.48 156 GLN F C 1
ATOM 6803 O O . GLN F 1 93 ? 32.368 126.436 -12.814 1.00 64.51 156 GLN F O 1
ATOM 6809 N N . GLN F 1 94 ? 31.255 124.918 -11.538 1.00 60.59 157 GLN F N 1
ATOM 6810 C CA . GLN F 1 94 ? 30.770 124.095 -12.651 1.00 60.74 157 GLN F CA 1
ATOM 6811 C C . GLN F 1 94 ? 29.806 124.911 -13.509 1.00 65.12 157 GLN F C 1
ATOM 6812 O O . GLN F 1 94 ? 29.861 124.822 -14.742 1.00 65.10 157 GLN F O 1
ATOM 6818 N N . GLN F 1 95 ? 28.947 125.729 -12.853 1.00 60.61 158 GLN F N 1
ATOM 6819 C CA . GLN F 1 95 ? 28.012 126.629 -13.524 1.00 60.05 158 GLN F CA 1
ATOM 6820 C C . GLN F 1 95 ? 28.766 127.689 -14.336 1.00 63.35 158 GLN F C 1
ATOM 6821 O O . GLN F 1 95 ? 28.323 128.022 -15.433 1.00 60.61 158 GLN F O 1
ATOM 6827 N N . LYS F 1 96 ? 29.917 128.187 -13.803 1.00 61.82 159 LYS F N 1
ATOM 6828 C CA . LYS F 1 96 ? 30.786 129.171 -14.466 1.00 62.25 159 LYS F CA 1
ATOM 6829 C C . LYS F 1 96 ? 31.306 128.576 -15.781 1.00 66.15 159 LYS F C 1
ATOM 6830 O O . LYS F 1 96 ? 31.361 129.290 -16.773 1.00 65.23 159 LYS F O 1
ATOM 6836 N N . ILE F 1 97 ? 31.704 127.284 -15.771 1.00 62.63 160 ILE F N 1
ATOM 6837 C CA . ILE F 1 97 ? 32.246 126.551 -16.911 1.00 62.56 160 ILE F CA 1
ATOM 6838 C C . ILE F 1 97 ? 31.155 126.346 -17.954 1.00 67.66 160 ILE F C 1
ATOM 6839 O O . ILE F 1 97 ? 31.391 126.606 -19.143 1.00 67.93 160 ILE F O 1
ATOM 6844 N N . LEU F 1 98 ? 29.953 125.958 -17.503 1.00 64.36 161 LEU F N 1
ATOM 6845 C CA . LEU F 1 98 ? 28.798 125.772 -18.379 1.00 64.99 161 LEU F CA 1
ATOM 6846 C C . LEU F 1 98 ? 28.404 127.090 -19.060 1.00 67.89 161 LEU F C 1
ATOM 6847 O O . LEU F 1 98 ? 28.128 127.093 -20.259 1.00 67.70 161 LEU F O 1
ATOM 6852 N N . GLN F 1 99 ? 28.390 128.193 -18.299 1.00 63.17 162 GLN F N 1
ATOM 6853 C CA . GLN F 1 99 ? 28.051 129.532 -18.756 1.00 62.60 162 GLN F CA 1
ATOM 6854 C C . GLN F 1 99 ? 29.097 130.069 -19.744 1.00 67.77 162 GLN F C 1
ATOM 6855 O O . GLN F 1 99 ? 28.711 130.648 -20.771 1.00 67.64 162 GLN F O 1
ATOM 6861 N N . GLN F 1 100 ? 30.405 129.871 -19.438 1.00 64.73 163 GLN F N 1
ATOM 6862 C CA . GLN F 1 100 ? 31.530 130.303 -20.279 1.00 64.66 163 GLN F CA 1
ATOM 6863 C C . GLN F 1 100 ? 31.535 129.589 -21.618 1.00 67.87 163 GLN F C 1
ATOM 6864 O O . GLN F 1 100 ? 31.742 130.237 -22.640 1.00 67.11 163 GLN F O 1
ATOM 6870 N N . SER F 1 101 ? 31.292 128.262 -21.609 1.00 63.36 164 SER F N 1
ATOM 6871 C CA . SER F 1 101 ? 31.246 127.445 -22.807 1.00 62.66 164 SER F CA 1
ATOM 6872 C C . SER F 1 101 ? 30.121 127.918 -23.739 1.00 66.49 164 SER F C 1
ATOM 6873 O O . SER F 1 101 ? 30.309 127.891 -24.959 1.00 65.85 164 SER F O 1
ATOM 6876 N N . ARG F 1 102 ? 28.980 128.390 -23.159 1.00 62.54 165 ARG F N 1
ATOM 6877 C CA . ARG F 1 102 ? 27.844 128.942 -23.903 1.00 62.25 165 ARG F CA 1
ATOM 6878 C C . ARG F 1 102 ? 28.255 130.281 -24.542 1.00 67.29 165 ARG F C 1
ATOM 6879 O O . ARG F 1 102 ? 27.929 130.527 -25.700 1.00 67.79 165 ARG F O 1
ATOM 6887 N N . ILE F 1 103 ? 28.973 131.129 -23.783 1.00 63.35 166 ILE F N 1
ATOM 6888 C CA . ILE F 1 103 ? 29.453 132.440 -24.226 1.00 63.28 166 ILE F CA 1
ATOM 6889 C C . ILE F 1 103 ? 30.462 132.293 -25.387 1.00 66.11 166 ILE F C 1
ATOM 6890 O O . ILE F 1 103 ? 30.373 133.025 -26.384 1.00 65.85 166 ILE F O 1
ATOM 6895 N N . VAL F 1 104 ? 31.382 131.319 -25.261 1.00 60.73 167 VAL F N 1
ATOM 6896 C CA . VAL F 1 104 ? 32.403 131.008 -26.264 1.00 59.55 167 VAL F CA 1
ATOM 6897 C C . VAL F 1 104 ? 31.746 130.464 -27.555 1.00 63.01 167 VAL F C 1
ATOM 6898 O O . VAL F 1 104 ? 32.118 130.898 -28.644 1.00 61.71 167 VAL F O 1
ATOM 6902 N N . GLN F 1 105 ? 30.724 129.593 -27.415 1.00 59.56 168 GLN F N 1
ATOM 6903 C CA . GLN F 1 105 ? 29.953 129.044 -28.528 1.00 59.75 168 GLN F CA 1
ATOM 6904 C C . GLN F 1 105 ? 29.282 130.156 -29.308 1.00 65.23 168 GLN F C 1
ATOM 6905 O O . GLN F 1 105 ? 29.316 130.113 -30.535 1.00 65.21 168 GLN F O 1
ATOM 6911 N N . SER F 1 106 ? 28.672 131.140 -28.604 1.00 61.25 169 SER F N 1
ATOM 6912 C CA . SER F 1 106 ? 27.994 132.271 -29.221 1.00 61.05 169 SER F CA 1
ATOM 6913 C C . SER F 1 106 ? 28.973 133.137 -29.987 1.00 65.27 169 SER F C 1
ATOM 6914 O O . SER F 1 106 ? 28.611 133.644 -31.048 1.00 65.74 169 SER F O 1
ATOM 6917 N N . GLN F 1 107 ? 30.220 133.275 -29.469 1.00 61.00 170 GLN F N 1
ATOM 6918 C CA . GLN F 1 107 ? 31.290 134.036 -30.115 1.00 60.45 170 GLN F CA 1
ATOM 6919 C C . GLN F 1 107 ? 31.746 133.311 -31.403 1.00 63.64 170 GLN F C 1
ATOM 6920 O O . GLN F 1 107 ? 31.900 133.936 -32.450 1.00 63.95 170 GLN F O 1
ATOM 6926 N N . ARG F 1 108 ? 31.934 131.996 -31.301 1.00 58.49 171 ARG F N 1
ATOM 6927 C CA . ARG F 1 108 ? 32.333 131.086 -32.361 1.00 58.14 171 ARG F CA 1
ATOM 6928 C C . ARG F 1 108 ? 31.319 131.160 -33.510 1.00 59.47 171 ARG F C 1
ATOM 6929 O O . ARG F 1 108 ? 31.722 131.302 -34.658 1.00 57.93 171 ARG F O 1
ATOM 6937 N N . LEU F 1 109 ? 30.005 131.107 -33.186 1.00 55.17 172 LEU F N 1
ATOM 6938 C CA . LEU F 1 109 ? 28.911 131.198 -34.141 1.00 54.44 172 LEU F CA 1
ATOM 6939 C C . LEU F 1 109 ? 28.990 132.541 -34.859 1.00 58.77 172 LEU F C 1
ATOM 6940 O O . LEU F 1 109 ? 28.872 132.559 -36.078 1.00 56.96 172 LEU F O 1
ATOM 6945 N N . LYS F 1 110 ? 29.221 133.644 -34.112 1.00 55.96 173 LYS F N 1
ATOM 6946 C CA . LYS F 1 110 ? 29.351 134.993 -34.647 1.00 55.52 173 LYS F CA 1
ATOM 6947 C C . LYS F 1 110 ? 30.564 135.063 -35.621 1.00 57.34 173 LYS F C 1
ATOM 6948 O O . LYS F 1 110 ? 30.416 135.584 -36.717 1.00 58.28 173 LYS F O 1
ATOM 6954 N N . THR F 1 111 ? 31.715 134.485 -35.245 1.00 50.03 174 THR F N 1
ATOM 6955 C CA . THR F 1 111 ? 32.946 134.465 -36.032 1.00 49.46 174 THR F CA 1
ATOM 6956 C C . THR F 1 111 ? 32.771 133.716 -37.374 1.00 53.47 174 THR F C 1
ATOM 6957 O O . THR F 1 111 ? 33.171 134.231 -38.423 1.00 54.03 174 THR F O 1
ATOM 6961 N N . ILE F 1 112 ? 32.167 132.518 -37.325 1.00 48.10 175 ILE F N 1
ATOM 6962 C CA . ILE F 1 112 ? 31.905 131.686 -38.489 1.00 46.61 175 ILE F CA 1
ATOM 6963 C C . ILE F 1 112 ? 30.866 132.349 -39.401 1.00 50.20 175 ILE F C 1
ATOM 6964 O O . ILE F 1 112 ? 31.070 132.384 -40.612 1.00 48.69 175 ILE F O 1
ATOM 6969 N N . LYS F 1 113 ? 29.796 132.924 -38.814 1.00 48.08 176 LYS F N 1
ATOM 6970 C CA . LYS F 1 113 ? 28.739 133.610 -39.542 1.00 47.81 176 LYS F CA 1
ATOM 6971 C C . LYS F 1 113 ? 29.322 134.808 -40.270 1.00 52.25 176 LYS F C 1
ATOM 6972 O O . LYS F 1 113 ? 28.980 135.009 -41.433 1.00 53.17 176 LYS F O 1
ATOM 6978 N N . GLN F 1 114 ? 30.223 135.575 -39.610 1.00 47.45 177 GLN F N 1
ATOM 6979 C CA . GLN F 1 114 ? 30.856 136.752 -40.191 1.00 47.83 177 GLN F CA 1
ATOM 6980 C C . GLN F 1 114 ? 31.826 136.368 -41.297 1.00 51.03 177 GLN F C 1
ATOM 6981 O O . GLN F 1 114 ? 31.892 137.089 -42.290 1.00 51.57 177 GLN F O 1
ATOM 6987 N N . LEU F 1 115 ? 32.581 135.264 -41.126 1.00 44.42 178 LEU F N 1
ATOM 6988 C CA . LEU F 1 115 ? 33.511 134.806 -42.142 1.00 44.24 178 LEU F CA 1
ATOM 6989 C C . LEU F 1 115 ? 32.738 134.328 -43.388 1.00 48.33 178 LEU F C 1
ATOM 6990 O O . LEU F 1 115 ? 33.141 134.635 -44.508 1.00 48.05 178 LEU F O 1
ATOM 6995 N N . TYR F 1 116 ? 31.596 133.646 -43.184 1.00 43.92 179 TYR F N 1
ATOM 6996 C CA . TYR F 1 116 ? 30.753 133.194 -44.269 1.00 42.14 179 TYR F CA 1
ATOM 6997 C C . TYR F 1 116 ? 30.181 134.386 -45.053 1.00 46.87 179 TYR F C 1
ATOM 6998 O O . TYR F 1 116 ? 30.189 134.357 -46.283 1.00 45.91 179 TYR F O 1
ATOM 7007 N N . GLU F 1 117 ? 29.723 135.439 -44.355 1.00 43.14 180 GLU F N 1
ATOM 7008 C CA . GLU F 1 117 ? 29.185 136.654 -44.992 1.00 42.23 180 GLU F CA 1
ATOM 7009 C C . GLU F 1 117 ? 30.257 137.412 -45.740 1.00 44.99 180 GLU F C 1
ATOM 7010 O O . GLU F 1 117 ? 29.974 137.969 -46.782 1.00 45.93 180 GLU F O 1
ATOM 7016 N N . GLN F 1 118 ? 31.485 137.405 -45.232 1.00 42.99 181 GLN F N 1
ATOM 7017 C CA . GLN F 1 118 ? 32.666 138.015 -45.850 1.00 44.07 181 GLN F CA 1
ATOM 7018 C C . GLN F 1 118 ? 32.995 137.280 -47.161 1.00 48.03 181 GLN F C 1
ATOM 7019 O O . GLN F 1 118 ? 33.232 137.925 -48.172 1.00 49.56 181 GLN F O 1
ATOM 7025 N N . PHE F 1 119 ? 32.950 135.934 -47.145 1.00 42.57 182 PHE F N 1
ATOM 7026 C CA . PHE F 1 119 ? 33.185 135.064 -48.288 1.00 40.83 182 PHE F CA 1
ATOM 7027 C C . PHE F 1 119 ? 32.160 135.373 -49.405 1.00 46.76 182 PHE F C 1
ATOM 7028 O O . PHE F 1 119 ? 32.560 135.597 -50.545 1.00 45.01 182 PHE F O 1
ATOM 7036 N N . ILE F 1 120 ? 30.864 135.412 -49.064 1.00 44.34 183 ILE F N 1
ATOM 7037 C CA . ILE F 1 120 ? 29.782 135.705 -49.993 1.00 45.66 183 ILE F CA 1
ATOM 7038 C C . ILE F 1 120 ? 29.957 137.122 -50.571 1.00 52.00 183 ILE F C 1
ATOM 7039 O O . ILE F 1 120 ? 29.820 137.291 -51.781 1.00 51.99 183 ILE F O 1
ATOM 7044 N N . LYS F 1 121 ? 30.307 138.109 -49.722 1.00 47.18 184 LYS F N 1
ATOM 7045 C CA . LYS F 1 121 ? 30.538 139.482 -50.165 1.00 46.70 184 LYS F CA 1
ATOM 7046 C C . LYS F 1 121 ? 31.738 139.557 -51.104 1.00 49.34 184 LYS F C 1
ATOM 7047 O O . LYS F 1 121 ? 31.646 140.248 -52.110 1.00 49.89 184 LYS F O 1
ATOM 7053 N N . SER F 1 122 ? 32.853 138.846 -50.795 1.00 42.90 185 SER F N 1
ATOM 7054 C CA . SER F 1 122 ? 34.047 138.830 -51.657 1.00 42.53 185 SER F CA 1
ATOM 7055 C C . SER F 1 122 ? 33.737 138.252 -53.053 1.00 44.98 185 SER F C 1
ATOM 7056 O O . SER F 1 122 ? 34.191 138.799 -54.052 1.00 44.97 185 SER F O 1
ATOM 7059 N N . MET F 1 123 ? 32.914 137.198 -53.111 1.00 40.81 186 MET F N 1
ATOM 7060 C CA . MET F 1 123 ? 32.469 136.597 -54.362 1.00 40.78 186 MET F CA 1
ATOM 7061 C C . MET F 1 123 ? 31.635 137.583 -55.185 1.00 49.99 186 MET F C 1
ATOM 7062 O O . MET F 1 123 ? 31.802 137.613 -56.408 1.00 51.64 186 MET F O 1
ATOM 7067 N N . GLU F 1 124 ? 30.790 138.415 -54.520 1.00 47.03 187 GLU F N 1
ATOM 7068 C CA . GLU F 1 124 ? 29.936 139.419 -55.172 1.00 47.20 187 GLU F CA 1
ATOM 7069 C C . GLU F 1 124 ? 30.773 140.555 -55.733 1.00 51.71 187 GLU F C 1
ATOM 7070 O O . GLU F 1 124 ? 30.482 141.009 -56.830 1.00 52.28 187 GLU F O 1
ATOM 7076 N N . GLU F 1 125 ? 31.799 141.008 -54.997 1.00 49.02 188 GLU F N 1
ATOM 7077 C CA . GLU F 1 125 ? 32.728 142.059 -55.417 1.00 49.46 188 GLU F CA 1
ATOM 7078 C C . GLU F 1 125 ? 33.510 141.584 -56.643 1.00 52.12 188 GLU F C 1
ATOM 7079 O O . GLU F 1 125 ? 33.687 142.352 -57.583 1.00 51.64 188 GLU F O 1
ATOM 7085 N N . LEU F 1 126 ? 33.957 140.310 -56.632 1.00 47.77 189 LEU F N 1
ATOM 7086 C CA . LEU F 1 126 ? 34.698 139.693 -57.726 1.00 46.57 189 LEU F CA 1
ATOM 7087 C C . LEU F 1 126 ? 33.830 139.614 -58.975 1.00 50.66 189 LEU F C 1
ATOM 7088 O O . LEU F 1 126 ? 34.305 139.969 -60.052 1.00 52.45 189 LEU F O 1
ATOM 7093 N N . GLU F 1 127 ? 32.540 139.243 -58.816 1.00 45.69 190 GLU F N 1
ATOM 7094 C CA . GLU F 1 127 ? 31.575 139.182 -59.908 1.00 45.83 190 GLU F CA 1
ATOM 7095 C C . GLU F 1 127 ? 31.440 140.532 -60.597 1.00 50.32 190 GLU F C 1
ATOM 7096 O O . GLU F 1 127 ? 31.430 140.557 -61.813 1.00 50.90 190 GLU F O 1
ATOM 7102 N N . LYS F 1 128 ? 31.378 141.640 -59.837 1.00 47.21 191 LYS F N 1
ATOM 7103 C CA . LYS F 1 128 ? 31.248 142.994 -60.377 1.00 47.65 191 LYS F CA 1
ATOM 7104 C C . LYS F 1 128 ? 32.466 143.388 -61.189 1.00 50.02 191 LYS F C 1
ATOM 7105 O O . LYS F 1 128 ? 32.307 143.934 -62.272 1.00 49.76 191 LYS F O 1
ATOM 7111 N N . ASN F 1 129 ? 33.672 143.074 -60.695 1.00 46.58 192 ASN F N 1
ATOM 7112 C CA . ASN F 1 129 ? 34.924 143.336 -61.394 1.00 46.50 192 ASN F CA 1
ATOM 7113 C C . ASN F 1 129 ? 34.983 142.537 -62.694 1.00 46.76 192 ASN F C 1
ATOM 7114 O O . ASN F 1 129 ? 35.372 143.067 -63.722 1.00 47.79 192 ASN F O 1
ATOM 7119 N N . HIS F 1 130 ? 34.600 141.273 -62.629 1.00 39.89 193 HIS F N 1
ATOM 7120 C CA . HIS F 1 130 ? 34.601 140.353 -63.747 1.00 38.32 193 HIS F CA 1
ATOM 7121 C C . HIS F 1 130 ? 33.596 140.756 -64.796 1.00 45.08 193 HIS F C 1
ATOM 7122 O O . HIS F 1 130 ? 33.901 140.630 -65.973 1.00 44.95 193 HIS F O 1
ATOM 7129 N N . ASP F 1 131 ? 32.413 141.256 -64.377 1.00 43.40 194 ASP F N 1
ATOM 7130 C CA . ASP F 1 131 ? 31.375 141.714 -65.276 1.00 45.24 194 ASP F CA 1
ATOM 7131 C C . ASP F 1 131 ? 31.912 142.828 -66.171 1.00 51.59 194 ASP F C 1
ATOM 7132 O O . ASP F 1 131 ? 31.725 142.768 -67.390 1.00 52.38 194 ASP F O 1
ATOM 7137 N N . ASN F 1 132 ? 32.627 143.807 -65.585 1.00 48.37 195 ASN F N 1
ATOM 7138 C CA . ASN F 1 132 ? 33.186 144.905 -66.366 1.00 48.64 195 ASN F CA 1
ATOM 7139 C C . ASN F 1 132 ? 34.295 144.442 -67.320 1.00 49.62 195 ASN F C 1
ATOM 7140 O O . ASN F 1 132 ? 34.386 144.933 -68.448 1.00 49.36 195 ASN F O 1
ATOM 7145 N N . LEU F 1 133 ? 35.139 143.515 -66.855 1.00 44.64 196 LEU F N 1
ATOM 7146 C CA . LEU F 1 133 ? 36.233 143.028 -67.662 1.00 45.03 196 LEU F CA 1
ATOM 7147 C C . LEU F 1 133 ? 35.731 142.210 -68.839 1.00 45.73 196 LEU F C 1
ATOM 7148 O O . LEU F 1 133 ? 36.244 142.338 -69.934 1.00 44.91 196 LEU F O 1
ATOM 7153 N N . LEU F 1 134 ? 34.698 141.418 -68.612 1.00 41.75 197 LEU F N 1
ATOM 7154 C CA . LEU F 1 134 ? 34.074 140.584 -69.614 1.00 41.51 197 LEU F CA 1
ATOM 7155 C C . LEU F 1 134 ? 33.368 141.441 -70.641 1.00 46.70 197 LEU F C 1
ATOM 7156 O O . LEU F 1 134 ? 33.538 141.166 -71.816 1.00 48.84 197 LEU F O 1
ATOM 7161 N N . THR F 1 135 ? 32.656 142.506 -70.238 1.00 40.39 198 THR F N 1
ATOM 7162 C CA . THR F 1 135 ? 31.993 143.424 -71.173 1.00 40.21 198 THR F CA 1
ATOM 7163 C C . THR F 1 135 ? 33.025 144.067 -72.127 1.00 44.74 198 THR F C 1
ATOM 7164 O O . THR F 1 135 ? 32.799 144.113 -73.343 1.00 43.74 198 THR F O 1
ATOM 7168 N N . GLY F 1 136 ? 34.159 144.489 -71.580 1.00 39.80 199 GLY F N 1
ATOM 7169 C CA . GLY F 1 136 ? 35.218 145.059 -72.401 1.00 39.60 199 GLY F CA 1
ATOM 7170 C C . GLY F 1 136 ? 35.768 144.049 -73.396 1.00 44.29 199 GLY F C 1
ATOM 7171 O O . GLY F 1 136 ? 35.914 144.347 -74.584 1.00 43.38 199 GLY F O 1
ATOM 7172 N N . ALA F 1 137 ? 36.022 142.822 -72.924 1.00 40.94 200 ALA F N 1
ATOM 7173 C CA . ALA F 1 137 ? 36.550 141.758 -73.779 1.00 40.59 200 ALA F CA 1
ATOM 7174 C C . ALA F 1 137 ? 35.531 141.352 -74.863 1.00 40.08 200 ALA F C 1
ATOM 7175 O O . ALA F 1 137 ? 35.916 141.110 -75.995 1.00 38.68 200 ALA F O 1
ATOM 7177 N N . GLN F 1 138 ? 34.239 141.297 -74.507 1.00 35.14 201 GLN F N 1
ATOM 7178 C CA . GLN F 1 138 ? 33.145 140.959 -75.409 1.00 34.72 201 GLN F CA 1
ATOM 7179 C C . GLN F 1 138 ? 33.003 142.015 -76.498 1.00 40.72 201 GLN F C 1
ATOM 7180 O O . GLN F 1 138 ? 32.831 141.658 -77.661 1.00 40.65 201 GLN F O 1
ATOM 7186 N N . ASN F 1 139 ? 33.159 143.298 -76.145 1.00 39.06 202 ASN F N 1
ATOM 7187 C CA . ASN F 1 139 ? 33.113 144.399 -77.100 1.00 40.19 202 ASN F CA 1
ATOM 7188 C C . ASN F 1 139 ? 34.271 144.332 -78.089 1.00 45.04 202 ASN F C 1
ATOM 7189 O O . ASN F 1 139 ? 34.043 144.552 -79.275 1.00 45.15 202 ASN F O 1
ATOM 7194 N N . 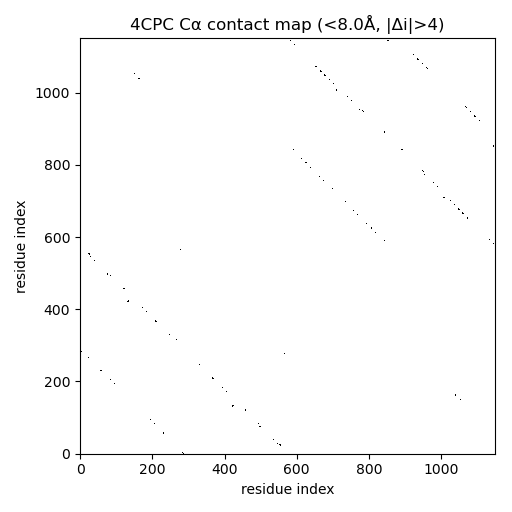GLU F 1 140 ? 35.479 143.960 -77.624 1.00 41.16 203 GLU F N 1
ATOM 7195 C CA . GLU F 1 140 ? 36.639 143.798 -78.504 1.00 41.17 203 GLU F CA 1
ATOM 7196 C C . GLU F 1 140 ? 36.415 142.637 -79.482 1.00 44.42 203 GLU F C 1
ATOM 7197 O O . GLU F 1 140 ? 36.713 142.757 -80.674 1.00 47.28 203 GLU F O 1
ATOM 7203 N N . PHE F 1 141 ? 35.859 141.543 -78.974 1.00 36.92 204 PHE F N 1
ATOM 7204 C CA . PHE F 1 141 ? 35.536 140.348 -79.741 1.00 35.57 204 PHE F CA 1
ATOM 7205 C C . PHE F 1 141 ? 34.542 140.707 -80.853 1.00 39.13 204 PHE F C 1
ATOM 7206 O O . PHE F 1 141 ? 34.748 140.302 -82.004 1.00 38.59 204 PHE F O 1
ATOM 7214 N N . LYS F 1 142 ? 33.490 141.484 -80.506 1.00 34.10 205 LYS F N 1
ATOM 7215 C CA . LYS F 1 142 ? 32.468 141.934 -81.448 1.00 33.86 205 LYS F CA 1
ATOM 7216 C C . LYS F 1 142 ? 33.073 142.766 -82.568 1.00 39.80 205 LYS F C 1
ATOM 7217 O O . LYS F 1 142 ? 32.719 142.548 -83.735 1.00 39.43 205 LYS F O 1
ATOM 7223 N N . LYS F 1 143 ? 34.013 143.675 -82.223 1.00 37.68 206 LYS F N 1
ATOM 7224 C CA . LYS F 1 143 ? 34.705 144.512 -83.199 1.00 39.28 206 LYS F CA 1
ATOM 7225 C C . LYS F 1 143 ? 35.537 143.651 -84.142 1.00 40.50 206 LYS F C 1
ATOM 7226 O O . LYS F 1 143 ? 35.532 143.902 -85.329 1.00 41.88 206 LYS F O 1
ATOM 7232 N N . GLU F 1 144 ? 36.204 142.623 -83.626 1.00 35.37 207 GLU F N 1
ATOM 7233 C CA . GLU F 1 144 ? 37.072 141.744 -84.430 1.00 34.00 207 GLU F CA 1
ATOM 7234 C C . GLU F 1 144 ? 36.250 140.919 -85.407 1.00 34.65 207 GLU F C 1
ATOM 7235 O O . GLU F 1 144 ? 36.645 140.766 -86.541 1.00 34.25 207 GLU F O 1
ATOM 7241 N N . MET F 1 145 ? 35.075 140.444 -84.983 1.00 32.90 208 MET F N 1
ATOM 7242 C CA . MET F 1 145 ? 34.169 139.663 -85.823 1.00 32.14 208 MET F CA 1
ATOM 7243 C C . MET F 1 145 ? 33.549 140.485 -86.911 1.00 35.51 208 MET F C 1
ATOM 7244 O O . MET F 1 145 ? 33.446 140.015 -88.044 1.00 37.54 208 MET F O 1
ATOM 7249 N N . ALA F 1 146 ? 33.211 141.731 -86.583 1.00 32.46 209 ALA F N 1
ATOM 7250 C CA . ALA F 1 146 ? 32.642 142.714 -87.528 1.00 33.05 209 ALA F CA 1
ATOM 7251 C C . ALA F 1 146 ? 33.706 143.042 -88.578 1.00 36.68 209 ALA F C 1
ATOM 7252 O O . ALA F 1 146 ? 33.397 143.020 -89.763 1.00 35.25 209 ALA F O 1
ATOM 7254 N N . MET F 1 147 ? 34.970 143.278 -88.136 1.00 36.89 210 MET F N 1
ATOM 7255 C CA . MET F 1 147 ? 36.105 143.547 -89.023 1.00 39.64 210 MET F CA 1
ATOM 7256 C C . MET F 1 147 ? 36.360 142.386 -89.961 1.00 40.75 210 MET F C 1
ATOM 7257 O O . MET F 1 147 ? 36.573 142.612 -91.143 1.00 39.87 210 MET F O 1
ATOM 7262 N N . LEU F 1 148 ? 36.298 141.145 -89.448 1.00 35.67 211 LEU F N 1
ATOM 7263 C CA . LEU F 1 148 ? 36.483 139.956 -90.259 1.00 34.66 211 LEU F CA 1
ATOM 7264 C C . LEU F 1 148 ? 35.424 139.871 -91.367 1.00 40.39 211 LEU F C 1
ATOM 7265 O O . LEU F 1 148 ? 35.765 139.669 -92.537 1.00 40.35 211 LEU F O 1
ATOM 7270 N N . GLN F 1 149 ? 34.147 140.061 -91.013 1.00 38.59 212 GLN F N 1
ATOM 7271 C CA . GLN F 1 149 ? 33.094 139.982 -92.031 1.00 37.49 212 GLN F CA 1
ATOM 7272 C C . GLN F 1 149 ? 33.159 141.105 -93.072 1.00 41.82 212 GLN F C 1
ATOM 7273 O O . GLN F 1 149 ? 32.924 140.865 -94.264 1.00 41.25 212 GLN F O 1
ATOM 7279 N N . LYS F 1 150 ? 33.556 142.312 -92.630 1.00 39.93 213 LYS F N 1
ATOM 7280 C CA . LYS F 1 150 ? 33.731 143.476 -93.504 1.00 40.34 213 LYS F CA 1
ATOM 7281 C C . LYS F 1 150 ? 34.862 143.173 -94.492 1.00 39.83 213 LYS F C 1
ATOM 7282 O O . LYS F 1 150 ? 34.708 143.446 -95.665 1.00 37.08 213 LYS F O 1
ATOM 7288 N N . LYS F 1 151 ? 35.964 142.552 -94.026 1.00 37.11 214 LYS F N 1
ATOM 7289 C CA . LYS F 1 151 ? 37.085 142.154 -94.888 1.00 35.56 214 LYS F CA 1
ATOM 7290 C C . LYS F 1 151 ? 36.622 141.169 -95.962 1.00 38.31 214 LYS F C 1
ATOM 7291 O O . LYS F 1 151 ? 36.932 141.380 -97.134 1.00 38.86 214 LYS F O 1
ATOM 7297 N N . ILE F 1 152 ? 35.869 140.127 -95.579 1.00 33.51 215 ILE F N 1
ATOM 7298 C CA . ILE F 1 152 ? 35.371 139.145 -96.538 1.00 33.97 215 ILE F CA 1
ATOM 7299 C C . ILE F 1 152 ? 34.506 139.818 -97.611 1.00 44.21 215 ILE F C 1
ATOM 7300 O O . ILE F 1 152 ? 34.693 139.576 -98.802 1.00 44.76 215 ILE F O 1
ATOM 7305 N N . MET F 1 153 ? 33.597 140.686 -97.175 1.00 43.12 216 MET F N 1
ATOM 7306 C CA . MET F 1 153 ? 32.682 141.376 -98.038 1.00 45.10 216 MET F CA 1
ATOM 7307 C C . MET F 1 153 ? 33.413 142.270 -99.068 1.00 47.90 216 MET F C 1
ATOM 7308 O O . MET F 1 153 ? 33.161 142.158 -100.268 1.00 44.79 216 MET F O 1
ATOM 7313 N N . MET F 1 154 ? 34.301 143.141 -98.594 1.00 45.87 217 MET F N 1
ATOM 7314 C CA . MET F 1 154 ? 35.061 144.063 -99.430 1.00 47.16 217 MET F CA 1
ATOM 7315 C C . MET F 1 154 ? 35.989 143.370 -100.424 1.00 45.97 217 MET F C 1
ATOM 7316 O O . MET F 1 154 ? 36.122 143.842 -101.554 1.00 45.17 217 MET F O 1
ATOM 7321 N N . GLU F 1 155 ? 36.618 142.263 -100.012 1.00 39.26 218 GLU F N 1
ATOM 7322 C CA . GLU F 1 155 ? 37.543 141.513 -100.851 1.00 38.00 218 GLU F CA 1
ATOM 7323 C C . GLU F 1 155 ? 36.847 140.629 -101.874 1.00 41.39 218 GLU F C 1
ATOM 7324 O O . GLU F 1 155 ? 37.424 140.366 -102.907 1.00 40.26 218 GLU F O 1
ATOM 7330 N N . THR F 1 156 ? 35.576 140.264 -101.657 1.00 39.55 219 THR F N 1
ATOM 7331 C CA . THR F 1 156 ? 34.852 139.424 -102.619 1.00 40.75 219 THR F CA 1
ATOM 7332 C C . THR F 1 156 ? 33.931 140.219 -103.546 1.00 49.06 219 THR F C 1
ATOM 7333 O O . THR F 1 156 ? 33.654 139.769 -104.663 1.00 49.32 219 THR F O 1
ATOM 7337 N N . GLN F 1 157 ? 33.356 141.315 -103.044 1.00 47.50 220 GLN F N 1
ATOM 7338 C CA . GLN F 1 157 ? 32.324 142.064 -103.761 1.00 48.25 220 GLN F CA 1
ATOM 7339 C C . GLN F 1 157 ? 32.704 142.666 -105.097 1.00 56.77 220 GLN F C 1
ATOM 7340 O O . GLN F 1 157 ? 33.875 143.005 -105.316 1.00 56.74 220 GLN F O 1
ATOM 7346 N N . GLN F 1 158 ? 31.694 142.773 -105.999 1.00 56.14 221 GLN F N 1
ATOM 7347 C CA . GLN F 1 158 ? 31.866 143.392 -107.310 1.00 57.84 221 GLN F CA 1
ATOM 7348 C C . GLN F 1 158 ? 31.983 144.904 -107.111 1.00 63.05 221 GLN F C 1
ATOM 7349 O O . GLN F 1 158 ? 31.263 145.500 -106.283 1.00 61.26 221 GLN F O 1
ATOM 7355 N N . GLN F 1 159 ? 32.941 145.503 -107.831 1.00 61.51 222 GLN F N 1
ATOM 7356 C CA . GLN F 1 159 ? 33.196 146.942 -107.784 1.00 62.28 222 GLN F CA 1
ATOM 7357 C C . GLN F 1 159 ? 32.163 147.694 -108.636 1.00 67.06 222 GLN F C 1
ATOM 7358 O O . GLN F 1 159 ? 31.572 147.110 -109.558 1.00 64.46 222 GLN F O 1
ATOM 7364 N N . GLU F 1 160 ? 31.954 148.986 -108.326 1.00 67.75 223 GLU F N 1
ATOM 7365 C CA . GLU F 1 160 ? 31.059 149.868 -109.091 1.00 69.53 223 GLU F CA 1
ATOM 7366 C C . GLU F 1 160 ? 31.687 150.211 -110.444 1.00 75.70 223 GLU F C 1
ATOM 7367 O O . GLU F 1 160 ? 32.906 150.424 -110.509 1.00 75.50 223 GLU F O 1
ATOM 7373 N N . ILE F 1 161 ? 30.868 150.188 -111.532 1.00 73.27 224 ILE F N 1
ATOM 7374 C CA . ILE F 1 161 ? 31.301 150.489 -112.907 1.00 101.22 224 ILE F CA 1
ATOM 7375 C C . ILE F 1 161 ? 30.670 151.804 -113.365 1.00 121.87 224 ILE F C 1
ATOM 7376 O O . ILE F 1 161 ? 30.813 152.819 -112.687 1.00 87.35 224 ILE F O 1
ATOM 7381 N N . VAL G 1 7 ? 38.015 134.398 -131.571 1.00 100.57 70 VAL G N 1
ATOM 7382 C CA . VAL G 1 7 ? 37.802 135.582 -130.724 1.00 100.77 70 VAL G CA 1
ATOM 7383 C C . VAL G 1 7 ? 37.029 135.198 -129.450 1.00 105.38 70 VAL G C 1
ATOM 7384 O O . VAL G 1 7 ? 37.295 135.750 -128.376 1.00 105.34 70 VAL G O 1
ATOM 7388 N N . GLN G 1 8 ? 36.062 134.262 -129.584 1.00 101.50 71 GLN G N 1
ATOM 7389 C CA . GLN G 1 8 ? 35.230 133.743 -128.486 1.00 100.82 71 GLN G CA 1
ATOM 7390 C C . GLN G 1 8 ? 36.056 132.824 -127.569 1.00 102.17 71 GLN G C 1
ATOM 7391 O O . GLN G 1 8 ? 35.807 132.788 -126.361 1.00 100.81 71 GLN G O 1
ATOM 7397 N N . ASN G 1 9 ? 37.043 132.092 -128.158 1.00 97.98 72 ASN G N 1
ATOM 7398 C CA . ASN G 1 9 ? 37.979 131.181 -127.478 1.00 97.60 72 ASN G CA 1
ATOM 7399 C C . ASN G 1 9 ? 38.818 131.967 -126.473 1.00 102.00 72 ASN G C 1
ATOM 7400 O O . ASN G 1 9 ? 39.141 131.473 -125.393 1.00 101.46 72 ASN G O 1
ATOM 7405 N N . MET G 1 10 ? 39.127 133.214 -126.833 1.00 98.99 73 MET G N 1
ATOM 7406 C CA . MET G 1 10 ? 39.913 134.152 -126.049 1.00 99.19 73 MET G CA 1
ATOM 7407 C C . MET G 1 10 ? 39.223 134.585 -124.786 1.00 99.00 73 MET G C 1
ATOM 7408 O O . MET G 1 10 ? 39.853 134.592 -123.734 1.00 98.19 73 MET G O 1
ATOM 7413 N N . LEU G 1 11 ? 37.925 134.909 -124.886 1.00 93.18 74 LEU G N 1
ATOM 7414 C CA . LEU G 1 11 ? 37.058 135.296 -123.779 1.00 92.21 74 LEU G CA 1
ATOM 7415 C C . LEU G 1 11 ? 36.852 134.097 -122.819 1.00 94.29 74 LEU G C 1
ATOM 7416 O O . LEU G 1 11 ? 36.750 134.287 -121.604 1.00 94.15 74 LEU G O 1
ATOM 7421 N N . GLU G 1 12 ? 36.799 132.871 -123.384 1.00 88.81 75 GLU G N 1
ATOM 7422 C CA . GLU G 1 12 ? 36.656 131.588 -122.685 1.00 87.22 75 GLU G CA 1
ATOM 7423 C C . GLU G 1 12 ? 37.950 131.255 -121.893 1.00 85.79 75 GLU G C 1
ATOM 7424 O O . GLU G 1 12 ? 37.859 130.815 -120.748 1.00 84.71 75 GLU G O 1
ATOM 7430 N N . GLY G 1 13 ? 39.120 131.479 -122.516 1.00 79.09 76 GLY G N 1
ATOM 7431 C CA . GLY G 1 13 ? 40.443 131.282 -121.922 1.00 78.17 76 GLY G CA 1
ATOM 7432 C C . GLY G 1 13 ? 40.716 132.261 -120.792 1.00 79.98 76 GLY G C 1
ATOM 7433 O O . GLY G 1 13 ? 41.441 131.961 -119.830 1.00 78.59 76 GLY G O 1
ATOM 7434 N N . VAL G 1 14 ? 40.107 133.450 -120.916 1.00 75.22 77 VAL G N 1
ATOM 7435 C CA . VAL G 1 14 ? 40.128 134.520 -119.929 1.00 74.03 77 VAL G CA 1
ATOM 7436 C C . VAL G 1 14 ? 39.334 134.028 -118.701 1.00 71.74 77 VAL G C 1
ATOM 7437 O O . VAL G 1 14 ? 39.819 134.174 -117.577 1.00 73.03 77 VAL G O 1
ATOM 7441 N N . GLY G 1 15 ? 38.191 133.375 -118.954 1.00 61.50 78 GLY G N 1
ATOM 7442 C CA . GLY G 1 15 ? 37.299 132.780 -117.962 1.00 59.11 78 GLY G CA 1
ATOM 7443 C C . GLY G 1 15 ? 37.932 131.724 -117.067 1.00 58.43 78 GLY G C 1
ATOM 7444 O O . GLY G 1 15 ? 37.560 131.604 -115.897 1.00 56.17 78 GLY G O 1
ATOM 7445 N N . VAL G 1 16 ? 38.909 130.957 -117.600 1.00 52.82 79 VAL G N 1
ATOM 7446 C CA . VAL G 1 16 ? 39.628 129.939 -116.821 1.00 51.15 79 VAL G CA 1
ATOM 7447 C C . VAL G 1 16 ? 40.519 130.649 -115.810 1.00 53.72 79 VAL G C 1
ATOM 7448 O O . VAL G 1 16 ? 40.542 130.265 -114.641 1.00 53.46 79 VAL G O 1
ATOM 7452 N N . ASP G 1 17 ? 41.255 131.679 -116.269 1.00 50.19 80 ASP G N 1
ATOM 7453 C CA . ASP G 1 17 ? 42.166 132.456 -115.438 1.00 50.64 80 ASP G CA 1
ATOM 7454 C C . ASP G 1 17 ? 41.420 133.193 -114.335 1.00 52.42 80 ASP G C 1
ATOM 7455 O O . ASP G 1 17 ? 41.932 133.315 -113.215 1.00 51.25 80 ASP G O 1
ATOM 7460 N N . ILE G 1 18 ? 40.156 133.549 -114.630 1.00 47.40 81 ILE G N 1
ATOM 7461 C CA . ILE G 1 18 ? 39.203 134.158 -113.720 1.00 45.97 81 ILE G CA 1
ATOM 7462 C C . ILE G 1 18 ? 38.812 133.154 -112.633 1.00 49.95 81 ILE G C 1
ATOM 7463 O O . ILE G 1 18 ? 38.856 133.503 -111.462 1.00 51.28 81 ILE G O 1
ATOM 7468 N N . ASN G 1 19 ? 38.456 131.919 -113.000 1.00 44.74 82 ASN G N 1
ATOM 7469 C CA . ASN G 1 19 ? 38.068 130.894 -112.036 1.00 43.49 82 ASN G CA 1
ATOM 7470 C C . ASN G 1 19 ? 39.222 130.418 -111.163 1.00 43.40 82 ASN G C 1
ATOM 7471 O O . ASN G 1 19 ? 39.023 130.175 -109.970 1.00 42.39 82 ASN G O 1
ATOM 7476 N N . LYS G 1 20 ? 40.432 130.350 -111.734 1.00 37.37 83 LYS G N 1
ATOM 7477 C CA . LYS G 1 20 ? 41.635 130.046 -110.947 1.00 36.58 83 LYS G CA 1
ATOM 7478 C C . LYS G 1 20 ? 41.833 131.140 -109.851 1.00 38.60 83 LYS G C 1
ATOM 7479 O O . LYS G 1 20 ? 42.023 130.816 -108.670 1.00 37.10 83 LYS G O 1
ATOM 7485 N N . ALA G 1 21 ? 41.727 132.432 -110.262 1.00 34.62 84 ALA G N 1
ATOM 7486 C CA . ALA G 1 21 ? 41.877 133.592 -109.390 1.00 34.47 84 ALA G CA 1
ATOM 7487 C C . ALA G 1 21 ? 40.847 133.559 -108.280 1.00 37.79 84 ALA G C 1
ATOM 7488 O O . ALA G 1 21 ? 41.184 133.819 -107.144 1.00 39.60 84 ALA G O 1
ATOM 7490 N N . LEU G 1 22 ? 39.609 133.198 -108.608 1.00 34.38 85 LEU G N 1
ATOM 7491 C CA . LEU G 1 22 ? 38.480 133.093 -107.696 1.00 34.58 85 LEU G CA 1
ATOM 7492 C C . LEU G 1 22 ? 38.720 132.029 -106.627 1.00 40.41 85 LEU G C 1
ATOM 7493 O O . LEU G 1 22 ? 38.491 132.294 -105.451 1.00 38.03 85 LEU G O 1
ATOM 7498 N N . LEU G 1 23 ? 39.208 130.849 -107.035 1.00 38.43 86 LEU G N 1
ATOM 7499 C CA . LEU G 1 23 ? 39.530 129.739 -106.152 1.00 38.42 86 LEU G CA 1
ATOM 7500 C C . LEU G 1 23 ? 40.666 130.160 -105.175 1.00 38.90 86 LEU G C 1
ATOM 7501 O O . LEU G 1 23 ? 40.615 129.823 -104.004 1.00 40.15 86 LEU G O 1
ATOM 7506 N N . ALA G 1 24 ? 41.701 130.851 -105.678 1.00 32.12 87 ALA G N 1
ATOM 7507 C CA . ALA G 1 24 ? 42.861 131.287 -104.905 1.00 30.57 87 ALA G CA 1
ATOM 7508 C C . ALA G 1 24 ? 42.443 132.328 -103.831 1.00 33.19 87 ALA G C 1
ATOM 7509 O O . ALA G 1 24 ? 42.871 132.246 -102.696 1.00 33.33 87 ALA G O 1
ATOM 7511 N N . LYS G 1 25 ? 41.581 133.257 -104.213 1.00 30.28 88 LYS G N 1
ATOM 7512 C CA . LYS G 1 25 ? 41.047 134.298 -103.352 1.00 30.85 88 LYS G CA 1
ATOM 7513 C C . LYS G 1 25 ? 40.225 133.689 -102.232 1.00 36.12 88 LYS G C 1
ATOM 7514 O O . LYS G 1 25 ? 40.414 134.078 -101.087 1.00 33.92 88 LYS G O 1
ATOM 7520 N N . ARG G 1 26 ? 39.353 132.696 -102.556 1.00 33.64 89 ARG G N 1
ATOM 7521 C CA . ARG G 1 26 ? 38.486 132.021 -101.592 1.00 33.26 89 ARG G CA 1
ATOM 7522 C C . ARG G 1 26 ? 39.305 131.259 -100.561 1.00 36.75 89 ARG G C 1
ATOM 7523 O O . ARG G 1 26 ? 39.052 131.400 -99.357 1.00 36.13 89 ARG G O 1
ATOM 7531 N N . LYS G 1 27 ? 40.343 130.521 -101.029 1.00 32.12 90 LYS G N 1
ATOM 7532 C CA . LYS G 1 27 ? 41.248 129.764 -100.166 1.00 32.16 90 LYS G CA 1
ATOM 7533 C C . LYS G 1 27 ? 42.007 130.713 -99.201 1.00 34.13 90 LYS G C 1
ATOM 7534 O O . LYS G 1 27 ? 42.154 130.413 -98.020 1.00 33.49 90 LYS G O 1
ATOM 7540 N N . ARG G 1 28 ? 42.439 131.857 -99.703 1.00 30.57 91 ARG G N 1
ATOM 7541 C CA . ARG G 1 28 ? 43.139 132.825 -98.877 1.00 30.47 91 ARG G CA 1
ATOM 7542 C C . ARG G 1 28 ? 42.192 133.361 -97.768 1.00 35.21 91 ARG G C 1
ATOM 7543 O O . ARG G 1 28 ? 42.557 133.395 -96.604 1.00 33.65 91 ARG G O 1
ATOM 7551 N N . LEU G 1 29 ? 40.973 133.761 -98.142 1.00 32.80 92 LEU G N 1
ATOM 7552 C CA . LEU G 1 29 ? 39.992 134.255 -97.187 1.00 31.92 92 LEU G CA 1
ATOM 7553 C C . LEU G 1 29 ? 39.591 133.219 -96.165 1.00 36.05 92 LEU G C 1
ATOM 7554 O O . LEU G 1 29 ? 39.469 133.565 -94.984 1.00 34.55 92 LEU G O 1
ATOM 7559 N N . GLU G 1 30 ? 39.475 131.951 -96.580 1.00 35.71 93 GLU G N 1
ATOM 7560 C CA . GLU G 1 30 ? 39.142 130.842 -95.679 1.00 35.49 93 GLU G CA 1
ATOM 7561 C C . GLU G 1 30 ? 40.220 130.607 -94.645 1.00 38.49 93 GLU G C 1
ATOM 7562 O O . GLU G 1 30 ? 39.880 130.362 -93.486 1.00 39.25 93 GLU G O 1
ATOM 7568 N N . MET G 1 31 ? 41.508 130.712 -95.049 1.00 36.74 94 MET G N 1
ATOM 7569 C CA . MET G 1 31 ? 42.649 130.532 -94.154 1.00 40.02 94 MET G CA 1
ATOM 7570 C C . MET G 1 31 ? 42.680 131.659 -93.128 1.00 40.31 94 MET G C 1
ATOM 7571 O O . MET G 1 31 ? 42.846 131.401 -91.943 1.00 39.41 94 MET G O 1
ATOM 7576 N N . TYR G 1 32 ? 42.506 132.905 -93.587 1.00 36.60 95 TYR G N 1
ATOM 7577 C CA . TYR G 1 32 ? 42.499 134.050 -92.695 1.00 37.79 95 TYR G CA 1
ATOM 7578 C C . TYR G 1 32 ? 41.344 133.984 -91.682 1.00 40.54 95 TYR G C 1
ATOM 7579 O O . TYR G 1 32 ? 41.558 134.238 -90.494 1.00 39.15 95 TYR G O 1
ATOM 7588 N N . THR G 1 33 ? 40.139 133.615 -92.149 1.00 38.38 96 THR G N 1
ATOM 7589 C CA . THR G 1 33 ? 38.938 133.479 -91.303 1.00 36.75 96 THR G CA 1
ATOM 7590 C C . THR G 1 33 ? 39.181 132.456 -90.198 1.00 38.89 96 THR G C 1
ATOM 7591 O O . THR G 1 33 ? 38.928 132.741 -89.023 1.00 38.35 96 THR G O 1
ATOM 7595 N N . LYS G 1 34 ? 39.705 131.292 -90.570 1.00 35.02 97 LYS G N 1
ATOM 7596 C CA . LYS G 1 34 ? 39.998 130.218 -89.621 1.00 35.48 97 LYS G CA 1
ATOM 7597 C C . LYS G 1 34 ? 40.940 130.735 -88.499 1.00 40.08 97 LYS G C 1
ATOM 7598 O O . LYS G 1 34 ? 40.627 130.577 -87.316 1.00 40.99 97 LYS G O 1
ATOM 7604 N N . ALA G 1 35 ? 42.040 131.404 -88.896 1.00 33.36 98 ALA G N 1
ATOM 7605 C CA . ALA G 1 35 ? 43.043 131.955 -88.001 1.00 32.52 98 ALA G CA 1
ATOM 7606 C C . ALA G 1 35 ? 42.449 133.047 -87.100 1.00 33.46 98 ALA G C 1
ATOM 7607 O O . ALA G 1 35 ? 42.753 133.069 -85.922 1.00 33.70 98 ALA G O 1
ATOM 7609 N N . SER G 1 36 ? 41.618 133.934 -87.654 1.00 28.99 99 SER G N 1
ATOM 7610 C CA . SER G 1 36 ? 40.992 135.020 -86.923 1.00 30.04 99 SER G CA 1
ATOM 7611 C C . SER G 1 36 ? 40.001 134.526 -85.910 1.00 35.74 99 SER G C 1
ATOM 7612 O O . SER G 1 36 ? 40.041 135.002 -84.796 1.00 37.00 99 SER G O 1
ATOM 7615 N N . LEU G 1 37 ? 39.134 133.567 -86.267 1.00 32.93 100 LEU G N 1
ATOM 7616 C CA . LEU G 1 37 ? 38.184 132.971 -85.333 1.00 31.65 100 LEU G CA 1
ATOM 7617 C C . LEU G 1 37 ? 38.911 132.282 -84.207 1.00 35.35 100 LEU G C 1
ATOM 7618 O O . LEU G 1 37 ? 38.551 132.472 -83.035 1.00 37.95 100 LEU G O 1
ATOM 7623 N N . LYS G 1 38 ? 39.993 131.560 -84.543 1.00 27.24 101 LYS G N 1
ATOM 7624 C CA . LYS G 1 38 ? 40.793 130.849 -83.543 1.00 27.03 101 LYS G CA 1
ATOM 7625 C C . LYS G 1 38 ? 41.402 131.825 -82.528 1.00 31.74 101 LYS G C 1
ATOM 7626 O O . LYS G 1 38 ? 41.329 131.564 -81.339 1.00 30.54 101 LYS G O 1
ATOM 7632 N N . THR G 1 39 ? 41.953 132.956 -83.001 1.00 29.05 102 THR G N 1
ATOM 7633 C CA . THR G 1 39 ? 42.613 133.953 -82.160 1.00 29.77 102 THR G CA 1
ATOM 7634 C C . THR G 1 39 ? 41.594 134.696 -81.293 1.00 34.44 102 THR G C 1
ATOM 7635 O O . THR G 1 39 ? 41.808 134.833 -80.098 1.00 36.31 102 THR G O 1
ATOM 7639 N N . SER G 1 40 ? 40.523 135.181 -81.892 1.00 29.90 103 SER G N 1
ATOM 7640 C CA . SER G 1 40 ? 39.434 135.902 -81.200 1.00 29.52 103 SER G CA 1
ATOM 7641 C C . SER G 1 40 ? 38.764 135.070 -80.119 1.00 31.03 103 SER G C 1
ATOM 7642 O O . SER G 1 40 ? 38.540 135.579 -79.022 1.00 27.08 103 SER G O 1
ATOM 7645 N N . ASN G 1 41 ? 38.548 133.768 -80.395 1.00 29.76 104 ASN G N 1
ATOM 7646 C CA . ASN G 1 41 ? 37.998 132.843 -79.417 1.00 30.28 104 ASN G CA 1
ATOM 7647 C C . ASN G 1 41 ? 38.976 132.562 -78.312 1.00 33.65 104 ASN G C 1
ATOM 7648 O O . ASN G 1 41 ? 38.550 132.520 -77.159 1.00 34.71 104 ASN G O 1
ATOM 7653 N N . GLN G 1 42 ? 40.291 132.438 -78.635 1.00 26.62 105 GLN G N 1
ATOM 7654 C CA . GLN G 1 42 ? 41.313 132.169 -77.637 1.00 26.04 105 GLN G CA 1
ATOM 7655 C C . GLN G 1 42 ? 41.424 133.310 -76.640 1.00 32.38 105 GLN G C 1
ATOM 7656 O O . GLN G 1 42 ? 41.548 133.047 -75.463 1.00 34.31 105 GLN G O 1
ATOM 7662 N N . LYS G 1 43 ? 41.339 134.564 -77.106 1.00 31.08 106 LYS G N 1
ATOM 7663 C CA . LYS G 1 43 ? 41.381 135.744 -76.237 1.00 31.18 106 LYS G CA 1
ATOM 7664 C C . LYS G 1 43 ? 40.242 135.740 -75.252 1.00 35.28 106 LYS G C 1
ATOM 7665 O O . LYS G 1 43 ? 40.475 136.034 -74.087 1.00 35.34 106 LYS G O 1
ATOM 7671 N N . ILE G 1 44 ? 39.018 135.373 -75.695 1.00 32.94 107 ILE G N 1
ATOM 7672 C CA . ILE G 1 44 ? 37.832 135.276 -74.832 1.00 32.44 107 ILE G CA 1
ATOM 7673 C C . ILE G 1 44 ? 38.055 134.130 -73.836 1.00 35.93 107 ILE G C 1
ATOM 7674 O O . ILE G 1 44 ? 37.733 134.275 -72.658 1.00 35.08 107 ILE G O 1
ATOM 7679 N N . GLU G 1 45 ? 38.616 132.998 -74.317 1.00 33.28 108 GLU G N 1
ATOM 7680 C CA . GLU G 1 45 ? 38.868 131.852 -73.476 1.00 33.82 108 GLU G CA 1
ATOM 7681 C C . GLU G 1 45 ? 39.838 132.245 -72.358 1.00 39.43 108 GLU G C 1
ATOM 7682 O O . GLU G 1 45 ? 39.649 131.818 -71.227 1.00 38.50 108 GLU G O 1
ATOM 7688 N N . HIS G 1 46 ? 40.825 133.105 -72.656 1.00 36.54 109 HIS G N 1
ATOM 7689 C CA . HIS G 1 46 ? 41.758 133.534 -71.642 1.00 36.79 109 HIS G CA 1
ATOM 7690 C C . HIS G 1 46 ? 41.109 134.423 -70.567 1.00 36.95 109 HIS G C 1
ATOM 7691 O O . HIS G 1 46 ? 41.496 134.343 -69.407 1.00 37.41 109 HIS G O 1
ATOM 7698 N N . VAL G 1 47 ? 40.115 135.230 -70.933 1.00 32.72 110 VAL G N 1
ATOM 7699 C CA . VAL G 1 47 ? 39.363 136.057 -69.972 1.00 33.77 110 VAL G CA 1
ATOM 7700 C C . VAL G 1 47 ? 38.611 135.123 -69.020 1.00 36.46 110 VAL G C 1
ATOM 7701 O O . VAL G 1 47 ? 38.726 135.272 -67.821 1.00 37.15 110 VAL G O 1
ATOM 7705 N N . TRP G 1 48 ? 37.959 134.105 -69.570 1.00 32.30 111 TRP G N 1
ATOM 7706 C CA . TRP G 1 48 ? 37.260 133.066 -68.835 1.00 31.40 111 TRP G CA 1
ATOM 7707 C C . TRP G 1 48 ? 38.197 132.354 -67.857 1.00 32.94 111 TRP G C 1
ATOM 7708 O O . TRP G 1 48 ? 37.872 132.252 -66.671 1.00 30.70 111 TRP G O 1
ATOM 7719 N N . LYS G 1 49 ? 39.394 131.928 -68.327 1.00 30.29 112 LYS G N 1
ATOM 7720 C CA . LYS G 1 49 ? 40.382 131.233 -67.494 1.00 28.95 112 LYS G CA 1
ATOM 7721 C C . LYS G 1 49 ? 40.924 132.129 -66.389 1.00 31.53 112 LYS G C 1
ATOM 7722 O O . LYS G 1 49 ? 41.173 131.651 -65.293 1.00 33.58 112 LYS G O 1
ATOM 7728 N N . THR G 1 50 ? 41.079 133.421 -66.660 1.00 29.45 113 THR G N 1
ATOM 7729 C CA . THR G 1 50 ? 41.555 134.396 -65.671 1.00 31.12 113 THR G CA 1
ATOM 7730 C C . THR G 1 50 ? 40.512 134.561 -64.568 1.00 39.69 113 THR G C 1
ATOM 7731 O O . THR G 1 50 ? 40.848 134.538 -63.392 1.00 41.55 113 THR G O 1
ATOM 7735 N N . GLN G 1 51 ? 39.251 134.743 -64.958 1.00 35.71 114 GLN G N 1
ATOM 7736 C CA . GLN G 1 51 ? 38.144 134.917 -64.030 1.00 34.15 114 GLN G CA 1
ATOM 7737 C C . GLN G 1 51 ? 37.983 133.671 -63.165 1.00 36.54 114 GLN G C 1
ATOM 7738 O O . GLN G 1 51 ? 37.910 133.777 -61.957 1.00 37.59 114 GLN G O 1
ATOM 7744 N N . GLN G 1 52 ? 38.046 132.493 -63.784 1.00 31.12 115 GLN G N 1
ATOM 7745 C CA . GLN G 1 52 ? 37.985 131.210 -63.113 1.00 29.56 115 GLN G CA 1
ATOM 7746 C C . GLN G 1 52 ? 39.167 131.054 -62.132 1.00 35.14 115 GLN G C 1
ATOM 7747 O O . GLN G 1 52 ? 38.943 130.576 -61.024 1.00 35.14 115 GLN G O 1
ATOM 7753 N N . ASP G 1 53 ? 40.410 131.482 -62.518 1.00 31.30 116 ASP G N 1
ATOM 7754 C CA . ASP G 1 53 ? 41.574 131.427 -61.639 1.00 31.17 116 ASP G CA 1
ATOM 7755 C C . ASP G 1 53 ? 41.341 132.292 -60.374 1.00 35.14 116 ASP G C 1
ATOM 7756 O O . ASP G 1 53 ? 41.620 131.849 -59.247 1.00 36.32 116 ASP G O 1
ATOM 7761 N N . GLN G 1 54 ? 40.844 133.509 -60.558 1.00 29.82 117 GLN G N 1
ATOM 7762 C CA . GLN G 1 54 ? 40.566 134.421 -59.455 1.00 30.45 117 GLN G CA 1
ATOM 7763 C C . GLN G 1 54 ? 39.434 133.920 -58.532 1.00 36.80 117 GLN G C 1
ATOM 7764 O O . GLN G 1 54 ? 39.508 134.139 -57.321 1.00 36.92 117 GLN G O 1
ATOM 7770 N N . ARG G 1 55 ? 38.411 133.217 -59.087 1.00 32.03 118 ARG G N 1
ATOM 7771 C CA . ARG G 1 55 ? 37.362 132.641 -58.253 1.00 30.52 118 ARG G CA 1
ATOM 7772 C C . ARG G 1 55 ? 37.946 131.470 -57.435 1.00 36.57 118 ARG G C 1
ATOM 7773 O O . ARG G 1 55 ? 37.639 131.354 -56.263 1.00 34.93 118 ARG G O 1
ATOM 7781 N N . GLN G 1 56 ? 38.825 130.638 -58.040 1.00 34.24 119 GLN G N 1
ATOM 7782 C CA . GLN G 1 56 ? 39.445 129.513 -57.348 1.00 36.11 119 GLN G CA 1
ATOM 7783 C C . GLN G 1 56 ? 40.419 129.976 -56.272 1.00 41.87 119 GLN G C 1
ATOM 7784 O O . GLN G 1 56 ? 40.446 129.405 -55.182 1.00 41.45 119 GLN G O 1
ATOM 7790 N N . LYS G 1 57 ? 41.162 131.049 -56.550 1.00 39.58 120 LYS G N 1
ATOM 7791 C CA . LYS G 1 57 ? 42.108 131.638 -55.597 1.00 39.16 120 LYS G CA 1
ATOM 7792 C C . LYS G 1 57 ? 41.325 132.126 -54.353 1.00 40.33 120 LYS G C 1
ATOM 7793 O O . LYS G 1 57 ? 41.716 131.844 -53.226 1.00 39.39 120 LYS G O 1
ATOM 7799 N N . LEU G 1 58 ? 40.193 132.792 -54.580 1.00 35.94 121 LEU G N 1
ATOM 7800 C CA . LEU G 1 58 ? 39.318 133.268 -53.505 1.00 35.85 121 LEU G CA 1
ATOM 7801 C C . LEU G 1 58 ? 38.801 132.111 -52.656 1.00 37.28 121 LEU G C 1
ATOM 7802 O O . LEU G 1 58 ? 38.851 132.191 -51.438 1.00 37.00 121 LEU G O 1
ATOM 7807 N N . ASN G 1 59 ? 38.389 131.011 -53.290 1.00 34.34 122 ASN G N 1
ATOM 7808 C CA . ASN G 1 59 ? 37.904 129.828 -52.586 1.00 34.49 122 ASN G CA 1
ATOM 7809 C C . ASN G 1 59 ? 38.979 129.195 -51.736 1.00 39.82 122 ASN G C 1
ATOM 7810 O O . ASN G 1 59 ? 38.696 128.776 -50.616 1.00 38.85 122 ASN G O 1
ATOM 7815 N N . GLN G 1 60 ? 40.212 129.134 -52.263 1.00 38.52 123 GLN G N 1
ATOM 7816 C CA . GLN G 1 60 ? 41.356 128.551 -51.575 1.00 37.77 123 GLN G CA 1
ATOM 7817 C C . GLN G 1 60 ? 41.729 129.370 -50.346 1.00 42.39 123 GLN G C 1
ATOM 7818 O O . GLN G 1 60 ? 41.984 128.794 -49.292 1.00 42.86 123 GLN G O 1
ATOM 7824 N N . GLU G 1 61 ? 41.697 130.705 -50.464 1.00 38.06 124 GLU G N 1
ATOM 7825 C CA . GLU G 1 61 ? 41.990 131.616 -49.360 1.00 38.44 124 GLU G CA 1
ATOM 7826 C C . GLU G 1 61 ? 40.961 131.455 -48.222 1.00 45.28 124 GLU G C 1
ATOM 7827 O O . GLU G 1 61 ? 41.362 131.351 -47.058 1.00 45.94 124 GLU G O 1
ATOM 7833 N N . TYR G 1 62 ? 39.643 131.422 -48.549 1.00 42.46 125 TYR G N 1
ATOM 7834 C CA . TYR G 1 62 ? 38.622 131.264 -47.525 1.00 42.01 125 TYR G CA 1
ATOM 7835 C C . TYR G 1 62 ? 38.626 129.874 -46.923 1.00 43.40 125 TYR G C 1
ATOM 7836 O O . TYR G 1 62 ? 38.486 129.753 -45.710 1.00 40.62 125 TYR G O 1
ATOM 7845 N N . SER G 1 63 ? 38.854 128.839 -47.741 1.00 40.11 126 SER G N 1
ATOM 7846 C CA . SER G 1 63 ? 38.931 127.484 -47.234 1.00 41.35 126 SER G CA 1
ATOM 7847 C C . SER G 1 63 ? 39.999 127.377 -46.157 1.00 49.15 126 SER G C 1
ATOM 7848 O O . SER G 1 63 ? 39.745 126.738 -45.145 1.00 49.26 126 SER G O 1
ATOM 7851 N N . GLN G 1 64 ? 41.170 128.027 -46.353 1.00 47.81 127 GLN G N 1
ATOM 7852 C CA . GLN G 1 64 ? 42.263 127.991 -45.382 1.00 49.17 127 GLN G CA 1
ATOM 7853 C C . GLN G 1 64 ? 41.810 128.602 -44.042 1.00 51.61 127 GLN G C 1
ATOM 7854 O O . GLN G 1 64 ? 41.996 127.984 -42.992 1.00 51.73 127 GLN G O 1
ATOM 7860 N N . GLN G 1 65 ? 41.165 129.779 -44.106 1.00 45.11 128 GLN G N 1
ATOM 7861 C CA . GLN G 1 65 ? 40.608 130.478 -42.951 1.00 44.48 128 GLN G CA 1
ATOM 7862 C C . GLN G 1 65 ? 39.515 129.634 -42.228 1.00 50.21 128 GLN G C 1
ATOM 7863 O O . GLN G 1 65 ? 39.544 129.544 -41.000 1.00 52.28 128 GLN G O 1
ATOM 7869 N N . PHE G 1 66 ? 38.604 128.970 -42.978 1.00 43.53 129 PHE G N 1
ATOM 7870 C CA . PHE G 1 66 ? 37.596 128.101 -42.374 1.00 42.29 129 PHE G CA 1
ATOM 7871 C C . PHE G 1 66 ? 38.235 126.894 -41.704 1.00 49.94 129 PHE G C 1
ATOM 7872 O O . PHE G 1 66 ? 37.789 126.498 -40.629 1.00 49.89 129 PHE G O 1
ATOM 7880 N N . LEU G 1 67 ? 39.269 126.312 -42.333 1.00 48.64 130 LEU G N 1
ATOM 7881 C CA . LEU G 1 67 ? 39.993 125.162 -41.805 1.00 50.39 130 LEU G CA 1
ATOM 7882 C C . LEU G 1 67 ? 40.656 125.514 -40.476 1.00 54.09 130 LEU G C 1
ATOM 7883 O O . LEU G 1 67 ? 40.576 124.723 -39.548 1.00 52.63 130 LEU G O 1
ATOM 7888 N N . THR G 1 68 ? 41.266 126.706 -40.378 1.00 52.31 131 THR G N 1
ATOM 7889 C CA . THR G 1 68 ? 41.880 127.206 -39.150 1.00 52.56 131 THR G CA 1
ATOM 7890 C C . THR G 1 68 ? 40.821 127.259 -38.031 1.00 58.04 131 THR G C 1
ATOM 7891 O O . THR G 1 68 ? 41.061 126.704 -36.955 1.00 57.93 131 THR G O 1
ATOM 7895 N N . LEU G 1 69 ? 39.636 127.861 -38.314 1.00 54.77 132 LEU G N 1
ATOM 7896 C CA . LEU G 1 69 ? 38.530 127.950 -37.355 1.00 53.96 132 LEU G CA 1
ATOM 7897 C C . LEU G 1 69 ? 38.032 126.575 -36.877 1.00 55.21 132 LEU G C 1
ATOM 7898 O O . LEU G 1 69 ? 37.823 126.373 -35.682 1.00 53.34 132 LEU G O 1
ATOM 7903 N N . PHE G 1 70 ? 37.854 125.639 -37.811 1.00 51.53 133 PHE G N 1
ATOM 7904 C CA . PHE G 1 70 ? 37.374 124.302 -37.488 1.00 52.06 133 PHE G CA 1
ATOM 7905 C C . PHE G 1 70 ? 38.397 123.497 -36.667 1.00 58.37 133 PHE G C 1
ATOM 7906 O O . PHE G 1 70 ? 38.003 122.735 -35.791 1.00 57.56 133 PHE G O 1
ATOM 7914 N N . GLN G 1 71 ? 39.705 123.681 -36.952 1.00 56.73 134 GLN G N 1
ATOM 7915 C CA . GLN G 1 71 ? 40.816 123.033 -36.254 1.00 56.86 134 GLN G CA 1
ATOM 7916 C C . GLN G 1 71 ? 40.879 123.562 -34.823 1.00 60.65 134 GLN G C 1
ATOM 7917 O O . GLN G 1 71 ? 40.997 122.767 -33.900 1.00 58.37 134 GLN G O 1
ATOM 7923 N N . GLN G 1 72 ? 40.803 124.896 -34.646 1.00 58.74 135 GLN G N 1
ATOM 7924 C CA . GLN G 1 72 ? 40.809 125.552 -33.349 1.00 59.67 135 GLN G CA 1
ATOM 7925 C C . GLN G 1 72 ? 39.601 125.088 -32.509 1.00 66.95 135 GLN G C 1
ATOM 7926 O O . GLN G 1 72 ? 39.756 124.830 -31.314 1.00 65.62 135 GLN G O 1
ATOM 7932 N N . TRP G 1 73 ? 38.427 124.935 -33.145 1.00 65.80 136 TRP G N 1
ATOM 7933 C CA . TRP G 1 73 ? 37.222 124.476 -32.478 1.00 67.15 136 TRP G CA 1
ATOM 7934 C C . TRP G 1 73 ? 37.408 123.027 -31.979 1.00 73.80 136 TRP G C 1
ATOM 7935 O O . TRP G 1 73 ? 37.079 122.733 -30.833 1.00 72.83 136 TRP G O 1
ATOM 7946 N N . ASP G 1 74 ? 37.972 122.150 -32.823 1.00 73.39 137 ASP G N 1
ATOM 7947 C CA . ASP G 1 74 ? 38.234 120.754 -32.477 1.00 75.23 137 ASP G CA 1
ATOM 7948 C C . ASP G 1 74 ? 39.193 120.640 -31.275 1.00 79.79 137 ASP G C 1
ATOM 7949 O O . ASP G 1 74 ? 38.946 119.822 -30.391 1.00 78.84 137 ASP G O 1
ATOM 7954 N N . LEU G 1 75 ? 40.253 121.478 -31.232 1.00 77.48 138 LEU G N 1
ATOM 7955 C CA . LEU G 1 75 ? 41.227 121.503 -30.140 1.00 78.52 138 LEU G CA 1
ATOM 7956 C C . LEU G 1 75 ? 40.578 121.988 -28.846 1.00 82.91 138 LEU G C 1
ATOM 7957 O O . LEU G 1 75 ? 40.864 121.434 -27.782 1.00 82.24 138 LEU G O 1
ATOM 7962 N N . ASP G 1 76 ? 39.683 122.994 -28.945 1.00 78.92 139 ASP G N 1
ATOM 7963 C CA . ASP G 1 76 ? 38.948 123.545 -27.808 1.00 78.36 139 ASP G CA 1
ATOM 7964 C C . ASP G 1 76 ? 37.975 122.539 -27.215 1.00 80.95 139 ASP G C 1
ATOM 7965 O O . ASP G 1 76 ? 37.758 122.562 -26.006 1.00 81.11 139 ASP G O 1
ATOM 7970 N N . MET G 1 77 ? 37.430 121.638 -28.047 1.00 75.89 140 MET G N 1
ATOM 7971 C CA . MET G 1 77 ? 36.529 120.575 -27.599 1.00 75.65 140 MET G CA 1
ATOM 7972 C C . MET G 1 77 ? 37.300 119.470 -26.872 1.00 79.60 140 MET G C 1
ATOM 7973 O O . MET G 1 77 ? 36.762 118.839 -25.964 1.00 77.81 140 MET G O 1
ATOM 7978 N N . GLN G 1 78 ? 38.569 119.261 -27.266 1.00 77.97 141 GLN G N 1
ATOM 7979 C CA . GLN G 1 78 ? 39.479 118.297 -26.647 1.00 78.61 141 GLN G CA 1
ATOM 7980 C C . GLN G 1 78 ? 39.879 118.808 -25.252 1.00 82.56 141 GLN G C 1
ATOM 7981 O O . GLN G 1 78 ? 39.854 118.034 -24.296 1.00 82.45 141 GLN G O 1
ATOM 7987 N N . LYS G 1 79 ? 40.182 120.121 -25.138 1.00 78.85 142 LYS G N 1
ATOM 7988 C CA . LYS G 1 79 ? 40.503 120.803 -23.877 1.00 78.69 142 LYS G CA 1
ATOM 7989 C C . LYS G 1 79 ? 39.288 120.798 -22.931 1.00 81.57 142 LYS G C 1
ATOM 7990 O O . LYS G 1 79 ? 39.465 120.566 -21.736 1.00 81.19 142 LYS G O 1
ATOM 7996 N N . ALA G 1 80 ? 38.064 121.055 -23.464 1.00 77.41 143 ALA G N 1
ATOM 7997 C CA . ALA G 1 80 ? 36.812 121.046 -22.694 1.00 77.19 143 ALA G CA 1
ATOM 7998 C C . ALA G 1 80 ? 36.548 119.656 -22.100 1.00 83.59 143 ALA G C 1
ATOM 7999 O O . ALA G 1 80 ? 36.121 119.565 -20.950 1.00 83.42 143 ALA G O 1
ATOM 8001 N N . GLU G 1 81 ? 36.845 118.580 -22.865 1.00 82.00 144 GLU G N 1
ATOM 8002 C CA . GLU G 1 81 ? 36.717 117.187 -22.424 1.00 82.90 144 GLU G CA 1
ATOM 8003 C C . GLU G 1 81 ? 37.683 116.924 -21.253 1.00 88.56 144 GLU G C 1
ATOM 8004 O O . GLU G 1 81 ? 37.313 116.236 -20.303 1.00 88.32 144 GLU G O 1
ATOM 8010 N N . GLU G 1 82 ? 38.894 117.542 -21.304 1.00 85.78 145 GLU G N 1
ATOM 8011 C CA . GLU G 1 82 ? 39.933 117.471 -20.274 1.00 86.00 145 GLU G CA 1
ATOM 8012 C C . GLU G 1 82 ? 39.467 118.171 -18.983 1.00 91.75 145 GLU G C 1
ATOM 8013 O O . GLU G 1 82 ? 39.674 117.638 -17.889 1.00 91.34 145 GLU G O 1
ATOM 8019 N N . GLN G 1 83 ? 38.822 119.351 -19.117 1.00 89.77 146 GLN G N 1
ATOM 8020 C CA . GLN G 1 83 ? 38.288 120.135 -17.992 1.00 90.21 146 GLN G CA 1
ATOM 8021 C C . GLN G 1 83 ? 37.134 119.403 -17.307 1.00 94.44 146 GLN G C 1
ATOM 8022 O O . GLN G 1 83 ? 37.092 119.369 -16.083 1.00 93.52 146 GLN G O 1
ATOM 8028 N N . GLU G 1 84 ? 36.226 118.799 -18.107 1.00 92.25 147 GLU G N 1
ATOM 8029 C CA . GLU G 1 84 ? 35.051 118.024 -17.687 1.00 93.07 147 GLU G CA 1
ATOM 8030 C C . GLU G 1 84 ? 35.461 116.797 -16.849 1.00 97.74 147 GLU G C 1
ATOM 8031 O O . GLU G 1 84 ? 34.762 116.440 -15.892 1.00 96.83 147 GLU G O 1
ATOM 8037 N N . GLU G 1 85 ? 36.596 116.166 -17.217 1.00 95.16 148 GLU G N 1
ATOM 8038 C CA . GLU G 1 85 ? 37.164 115.006 -16.526 1.00 95.73 148 GLU G CA 1
ATOM 8039 C C . GLU G 1 85 ? 37.714 115.403 -15.145 1.00 99.45 148 GLU G C 1
ATOM 8040 O O . GLU G 1 85 ? 37.554 114.631 -14.198 1.00 99.15 148 GLU G O 1
ATOM 8046 N N . LYS G 1 86 ? 38.345 116.599 -15.029 1.00 95.44 149 LYS G N 1
ATOM 8047 C CA . LYS G 1 86 ? 38.872 117.123 -13.761 1.00 95.18 149 LYS G CA 1
ATOM 8048 C C . LYS G 1 86 ? 37.742 117.530 -12.786 1.00 100.50 149 LYS G C 1
ATOM 8049 O O . LYS G 1 86 ? 37.897 117.334 -11.575 1.00 99.51 149 LYS G O 1
ATOM 8055 N N . ILE G 1 87 ? 36.613 118.090 -13.319 1.00 98.16 150 ILE G N 1
ATOM 8056 C CA . ILE G 1 87 ? 35.436 118.505 -12.535 1.00 98.24 150 ILE G CA 1
ATOM 8057 C C . ILE G 1 87 ? 34.837 117.264 -11.868 1.00 102.81 150 ILE G C 1
ATOM 8058 O O . ILE G 1 87 ? 34.529 117.302 -10.675 1.00 102.65 150 ILE G O 1
ATOM 8063 N N . LEU G 1 88 ? 34.707 116.163 -12.641 1.00 99.29 151 LEU G N 1
ATOM 8064 C CA . LEU G 1 88 ? 34.182 114.884 -12.173 1.00 98.94 151 LEU G CA 1
ATOM 8065 C C . LEU G 1 88 ? 35.089 114.337 -11.069 1.00 104.22 151 LEU G C 1
ATOM 8066 O O . LEU G 1 88 ? 34.591 114.071 -9.976 1.00 104.37 151 LEU G O 1
ATOM 8071 N N . ASN G 1 89 ? 36.416 114.250 -11.325 1.00 101.18 152 ASN G N 1
ATOM 8072 C CA . ASN G 1 89 ? 37.412 113.749 -10.368 1.00 101.09 152 ASN G CA 1
ATOM 8073 C C . ASN G 1 89 ? 37.511 114.524 -9.054 1.00 104.60 152 ASN G C 1
ATOM 8074 O O . ASN G 1 89 ? 37.672 113.897 -8.008 1.00 104.50 152 ASN G O 1
ATOM 8079 N N . MET G 1 90 ? 37.385 115.863 -9.096 1.00 100.41 153 MET G N 1
ATOM 8080 C CA . MET G 1 90 ? 37.382 116.683 -7.883 1.00 99.99 153 MET G CA 1
ATOM 8081 C C . MET G 1 90 ? 36.075 116.486 -7.122 1.00 99.27 153 MET G C 1
ATOM 8082 O O . MET G 1 90 ? 36.097 116.412 -5.890 1.00 98.65 153 MET G O 1
ATOM 8087 N N . PHE G 1 91 ? 34.953 116.332 -7.861 1.00 92.49 154 PHE G N 1
ATOM 8088 C CA . PHE G 1 91 ? 33.634 116.079 -7.285 1.00 90.71 154 PHE G CA 1
ATOM 8089 C C . PHE G 1 91 ? 33.574 114.703 -6.621 1.00 94.70 154 PHE G C 1
ATOM 8090 O O . PHE G 1 91 ? 33.044 114.605 -5.513 1.00 94.10 154 PHE G O 1
ATOM 8098 N N . ARG G 1 92 ? 34.085 113.654 -7.300 1.00 90.97 155 ARG G N 1
ATOM 8099 C CA . ARG G 1 92 ? 34.094 112.275 -6.798 1.00 90.75 155 ARG G CA 1
ATOM 8100 C C . ARG G 1 92 ? 34.850 112.160 -5.464 1.00 93.33 155 ARG G C 1
ATOM 8101 O O . ARG G 1 92 ? 34.396 111.442 -4.570 1.00 92.46 155 ARG G O 1
ATOM 8109 N N . GLN G 1 93 ? 35.980 112.899 -5.333 1.00 89.08 156 GLN G N 1
ATOM 8110 C CA . GLN G 1 93 ? 36.806 112.971 -4.127 1.00 88.73 156 GLN G CA 1
ATOM 8111 C C . GLN G 1 93 ? 36.004 113.653 -3.015 1.00 91.73 156 GLN G C 1
ATOM 8112 O O . GLN G 1 93 ? 35.883 113.096 -1.922 1.00 91.83 156 GLN G O 1
ATOM 8118 N N . GLN G 1 94 ? 35.438 114.847 -3.315 1.00 87.07 157 GLN G N 1
ATOM 8119 C CA . GLN G 1 94 ? 34.631 115.668 -2.403 1.00 86.27 157 GLN G CA 1
ATOM 8120 C C . GLN G 1 94 ? 33.338 115.005 -1.962 1.00 87.68 157 GLN G C 1
ATOM 8121 O O . GLN G 1 94 ? 32.928 115.227 -0.829 1.00 87.15 157 GLN G O 1
ATOM 8127 N N . GLN G 1 95 ? 32.703 114.205 -2.845 1.00 82.32 158 GLN G N 1
ATOM 8128 C CA . GLN G 1 95 ? 31.470 113.470 -2.561 1.00 81.48 158 GLN G CA 1
ATOM 8129 C C . GLN G 1 95 ? 31.745 112.362 -1.533 1.00 86.43 158 GLN G C 1
ATOM 8130 O O . GLN G 1 95 ? 30.896 112.126 -0.664 1.00 86.51 158 GLN G O 1
ATOM 8136 N N . LYS G 1 96 ? 32.936 111.704 -1.622 1.00 82.71 159 LYS G N 1
ATOM 8137 C CA . LYS G 1 96 ? 33.388 110.643 -0.702 1.00 82.49 159 LYS G CA 1
ATOM 8138 C C . LYS G 1 96 ? 33.636 111.182 0.722 1.00 84.51 159 LYS G C 1
ATOM 8139 O O . LYS G 1 96 ? 33.191 110.563 1.689 1.00 83.21 159 LYS G O 1
ATOM 8145 N N . ILE G 1 97 ? 34.335 112.338 0.834 1.00 80.27 160 ILE G N 1
ATOM 8146 C CA . ILE G 1 97 ? 34.650 113.043 2.086 1.00 79.63 160 ILE G CA 1
ATOM 8147 C C . ILE G 1 97 ? 33.346 113.523 2.767 1.00 82.31 160 ILE G C 1
ATOM 8148 O O . ILE G 1 97 ? 33.223 113.416 3.990 1.00 81.30 160 ILE G O 1
ATOM 8153 N N . LEU G 1 98 ? 32.377 114.020 1.964 1.00 79.07 161 LEU G N 1
ATOM 8154 C CA . LEU G 1 98 ? 31.079 114.530 2.417 1.00 79.36 161 LEU G CA 1
ATOM 8155 C C . LEU G 1 98 ? 30.170 113.420 2.939 1.00 84.76 161 LEU G C 1
ATOM 8156 O O . LEU G 1 98 ? 29.503 113.620 3.956 1.00 84.53 161 LEU G O 1
ATOM 8161 N N . GLN G 1 99 ? 30.131 112.269 2.248 1.00 81.65 162 GLN G N 1
ATOM 8162 C CA . GLN G 1 99 ? 29.312 111.147 2.689 1.00 82.10 162 GLN G CA 1
ATOM 8163 C C . GLN G 1 99 ? 29.896 110.459 3.935 1.00 86.62 162 GLN G C 1
ATOM 8164 O O . GLN G 1 99 ? 29.133 109.942 4.748 1.00 85.92 162 GLN G O 1
ATOM 8170 N N . GLN G 1 100 ? 31.234 110.513 4.108 1.00 83.71 163 GLN G N 1
ATOM 8171 C CA . GLN G 1 100 ? 31.966 109.974 5.257 1.00 83.85 163 GLN G CA 1
ATOM 8172 C C . GLN G 1 100 ? 31.666 110.835 6.499 1.00 89.36 163 GLN G C 1
ATOM 8173 O O . GLN G 1 100 ? 31.452 110.283 7.584 1.00 89.77 163 GLN G O 1
ATOM 8179 N N . SER G 1 101 ? 31.623 112.181 6.325 1.00 85.78 164 SER G N 1
ATOM 8180 C CA . SER G 1 101 ? 31.332 113.153 7.388 1.00 85.36 164 SER G CA 1
ATOM 8181 C C . SER G 1 101 ? 29.948 112.929 7.990 1.00 88.19 164 SER G C 1
ATOM 8182 O O . SER G 1 101 ? 29.794 112.987 9.210 1.00 87.18 164 SER G O 1
ATOM 8185 N N . ARG G 1 102 ? 28.960 112.641 7.122 1.00 84.54 165 ARG G N 1
ATOM 8186 C CA . ARG G 1 102 ? 27.559 112.409 7.469 1.00 84.61 165 ARG G CA 1
ATOM 8187 C C . ARG G 1 102 ? 27.358 111.058 8.202 1.00 89.31 165 ARG G C 1
ATOM 8188 O O . ARG G 1 102 ? 26.490 110.943 9.083 1.00 88.37 165 ARG G O 1
ATOM 8196 N N . ILE G 1 103 ? 28.212 110.066 7.885 1.00 86.47 166 ILE G N 1
ATOM 8197 C CA . ILE G 1 103 ? 28.208 108.755 8.542 1.00 86.18 166 ILE G CA 1
ATOM 8198 C C . ILE G 1 103 ? 28.722 108.919 10.007 1.00 87.36 166 ILE G C 1
ATOM 8199 O O . ILE G 1 103 ? 28.135 108.345 10.932 1.00 85.96 166 ILE G O 1
ATOM 8204 N N . VAL G 1 104 ? 29.790 109.740 10.193 1.00 81.97 167 VAL G N 1
ATOM 8205 C CA . VAL G 1 104 ? 30.411 110.038 11.487 1.00 80.77 167 VAL G CA 1
ATOM 8206 C C . VAL G 1 104 ? 29.437 110.760 12.426 1.00 84.05 167 VAL G C 1
ATOM 8207 O O . VAL G 1 104 ? 29.276 110.323 13.565 1.00 83.87 167 VAL G O 1
ATOM 8211 N N . GLN G 1 105 ? 28.765 111.832 11.943 1.00 79.54 168 GLN G N 1
ATOM 8212 C CA . GLN G 1 105 ? 27.800 112.596 12.743 1.00 78.67 168 GLN G CA 1
ATOM 8213 C C . GLN G 1 105 ? 26.587 111.778 13.165 1.00 78.54 168 GLN G C 1
ATOM 8214 O O . GLN G 1 105 ? 25.988 112.067 14.204 1.00 78.19 168 GLN G O 1
ATOM 8220 N N . SER G 1 106 ? 26.256 110.737 12.384 1.00 71.92 169 SER G N 1
ATOM 8221 C CA . SER G 1 106 ? 25.165 109.807 12.685 1.00 70.19 169 SER G CA 1
ATOM 8222 C C . SER G 1 106 ? 25.566 108.952 13.902 1.00 70.59 169 SER G C 1
ATOM 8223 O O . SER G 1 106 ? 24.769 108.745 14.825 1.00 70.17 169 SER G O 1
ATOM 8226 N N . GLN G 1 107 ? 26.834 108.505 13.891 1.00 63.92 170 GLN G N 1
ATOM 8227 C CA . GLN G 1 107 ? 27.507 107.711 14.905 1.00 63.04 170 GLN G CA 1
ATOM 8228 C C . GLN G 1 107 ? 27.593 108.515 16.223 1.00 66.39 170 GLN G C 1
ATOM 8229 O O . GLN G 1 107 ? 27.380 107.933 17.285 1.00 65.12 170 GLN G O 1
ATOM 8235 N N . ARG G 1 108 ? 27.886 109.847 16.133 1.00 62.68 171 ARG G N 1
ATOM 8236 C CA . ARG G 1 108 ? 27.983 110.789 17.258 1.00 62.24 171 ARG G CA 1
ATOM 8237 C C . ARG G 1 108 ? 26.669 110.910 17.985 1.00 64.78 171 ARG G C 1
ATOM 8238 O O . ARG G 1 108 ? 26.668 111.015 19.201 1.00 64.42 171 ARG G O 1
ATOM 8246 N N . LEU G 1 109 ? 25.551 110.906 17.258 1.00 60.98 172 LEU G N 1
ATOM 8247 C CA . LEU G 1 109 ? 24.242 110.964 17.896 1.00 60.52 172 LEU G CA 1
ATOM 8248 C C . LEU G 1 109 ? 23.997 109.667 18.676 1.00 63.43 172 LEU G C 1
ATOM 8249 O O . LEU G 1 109 ? 23.550 109.710 19.823 1.00 63.54 172 LEU G O 1
ATOM 8254 N N . LYS G 1 110 ? 24.334 108.527 18.058 1.00 58.44 173 LYS G N 1
ATOM 8255 C CA . LYS G 1 110 ? 24.201 107.212 18.665 1.00 57.82 173 LYS G CA 1
ATOM 8256 C C . LYS G 1 110 ? 25.061 107.114 19.958 1.00 58.83 173 LYS G C 1
ATOM 8257 O O . LYS G 1 110 ? 24.560 106.653 20.978 1.00 59.31 173 LYS G O 1
ATOM 8263 N N . THR G 1 111 ? 26.313 107.608 19.909 1.00 52.47 174 THR G N 1
ATOM 8264 C CA . THR G 1 111 ? 27.278 107.622 21.006 1.00 51.97 174 THR G CA 1
ATOM 8265 C C . THR G 1 111 ? 26.770 108.446 22.194 1.00 55.90 174 THR G C 1
ATOM 8266 O O . THR G 1 111 ? 26.816 107.954 23.313 1.00 56.51 174 THR G O 1
ATOM 8270 N N . ILE G 1 112 ? 26.284 109.670 21.943 1.00 51.52 175 ILE G N 1
ATOM 8271 C CA . ILE G 1 112 ? 25.747 110.569 22.960 1.00 51.79 175 ILE G CA 1
ATOM 8272 C C . ILE G 1 112 ? 24.472 109.996 23.591 1.00 53.88 175 ILE G C 1
ATOM 8273 O O . ILE G 1 112 ? 24.331 110.035 24.811 1.00 52.87 175 ILE G O 1
ATOM 8278 N N . LYS G 1 113 ? 23.579 109.423 22.767 1.00 49.54 176 LYS G N 1
ATOM 8279 C CA . LYS G 1 113 ? 22.334 108.825 23.222 1.00 48.33 176 LYS G CA 1
ATOM 8280 C C . LYS G 1 113 ? 22.635 107.637 24.136 1.00 51.96 176 LYS G C 1
ATOM 8281 O O . LYS G 1 113 ? 22.004 107.498 25.188 1.00 52.55 176 LYS G O 1
ATOM 8287 N N . GLN G 1 114 ? 23.614 106.808 23.751 1.00 48.37 177 GLN G N 1
ATOM 8288 C CA . GLN G 1 114 ? 24.022 105.639 24.513 1.00 48.73 177 GLN G CA 1
ATOM 8289 C C . GLN G 1 114 ? 24.713 106.035 25.816 1.00 52.12 177 GLN G C 1
ATOM 8290 O O . GLN G 1 114 ? 24.496 105.374 26.830 1.00 52.07 177 GLN G O 1
ATOM 8296 N N . LEU G 1 115 ? 25.547 107.083 25.785 1.00 46.42 178 LEU G N 1
ATOM 8297 C CA . LEU G 1 115 ? 26.248 107.542 26.964 1.00 46.00 178 LEU G CA 1
ATOM 8298 C C . LEU G 1 115 ? 25.245 108.118 27.967 1.00 47.48 178 LEU G C 1
ATOM 8299 O O . LEU G 1 115 ? 25.375 107.859 29.152 1.00 45.89 178 LEU G O 1
ATOM 8304 N N . TYR G 1 116 ? 24.221 108.823 27.478 1.00 43.11 179 TYR G N 1
ATOM 8305 C CA . TYR G 1 116 ? 23.182 109.372 28.322 1.00 42.06 179 TYR G CA 1
ATOM 8306 C C . TYR G 1 116 ? 22.395 108.264 29.031 1.00 47.45 179 TYR G C 1
ATOM 8307 O O . TYR G 1 116 ? 22.155 108.353 30.237 1.00 46.85 179 TYR G O 1
ATOM 8316 N N . GLU G 1 117 ? 22.021 107.215 28.286 1.00 45.51 180 GLU G N 1
ATOM 8317 C CA . GLU G 1 117 ? 21.269 106.077 28.823 1.00 45.82 180 GLU G CA 1
ATOM 8318 C C . GLU G 1 117 ? 22.078 105.320 29.860 1.00 48.35 180 GLU G C 1
ATOM 8319 O O . GLU G 1 117 ? 21.518 104.880 30.854 1.00 49.62 180 GLU G O 1
ATOM 8325 N N . GLN G 1 118 ? 23.384 105.182 29.623 1.00 43.04 181 GLN G N 1
ATOM 8326 C CA . GLN G 1 118 ? 24.356 104.545 30.492 1.00 42.58 181 GLN G CA 1
ATOM 8327 C C . GLN G 1 118 ? 24.465 105.346 31.813 1.00 44.51 181 GLN G C 1
ATOM 8328 O O . GLN G 1 118 ? 24.442 104.750 32.885 1.00 45.27 181 GLN G O 1
ATOM 8334 N N . PHE G 1 119 ? 24.538 106.690 31.718 1.00 37.20 182 PHE G N 1
ATOM 8335 C CA . PHE G 1 119 ? 24.611 107.612 32.838 1.00 36.98 182 PHE G CA 1
ATOM 8336 C C . PHE G 1 119 ? 23.386 107.439 33.772 1.00 42.01 182 PHE G C 1
ATOM 8337 O O . PHE G 1 119 ? 23.555 107.252 34.975 1.00 42.23 182 PHE G O 1
ATOM 8345 N N . ILE G 1 120 ? 22.183 107.457 33.198 1.00 38.61 183 ILE G N 1
ATOM 8346 C CA . ILE G 1 120 ? 20.938 107.297 33.933 1.00 38.95 183 ILE G CA 1
ATOM 8347 C C . ILE G 1 120 ? 20.881 105.906 34.588 1.00 42.80 183 ILE G C 1
ATOM 8348 O O . ILE G 1 120 ? 20.526 105.805 35.766 1.00 43.01 183 ILE G O 1
ATOM 8353 N N . LYS G 1 121 ? 21.262 104.856 33.838 1.00 38.62 184 LYS G N 1
ATOM 8354 C CA . LYS G 1 121 ? 21.285 103.494 34.351 1.00 38.27 184 LYS G CA 1
ATOM 8355 C C . LYS G 1 121 ? 22.288 103.357 35.492 1.00 43.06 184 LYS G C 1
ATOM 8356 O O . LYS G 1 121 ? 21.957 102.721 36.489 1.00 44.17 184 LYS G O 1
ATOM 8362 N N . SER G 1 122 ? 23.494 103.970 35.371 1.00 37.38 185 SER G N 1
ATOM 8363 C CA . SER G 1 122 ? 24.504 103.927 36.436 1.00 36.93 185 SER G CA 1
ATOM 8364 C C . SER G 1 122 ? 23.985 104.582 37.713 1.00 39.95 185 SER G C 1
ATOM 8365 O O . SER G 1 122 ? 24.206 104.046 38.773 1.00 38.72 185 SER G O 1
ATOM 8368 N N . MET G 1 123 ? 23.255 105.705 37.603 1.00 37.64 186 MET G N 1
ATOM 8369 C CA . MET G 1 123 ? 22.666 106.390 38.763 1.00 35.64 186 MET G CA 1
ATOM 8370 C C . MET G 1 123 ? 21.643 105.520 39.479 1.00 40.95 186 MET G C 1
ATOM 8371 O O . MET G 1 123 ? 21.640 105.518 40.716 1.00 41.74 186 MET G O 1
ATOM 8376 N N . GLU G 1 124 ? 20.845 104.723 38.711 1.00 38.14 187 GLU G N 1
ATOM 8377 C CA . GLU G 1 124 ? 19.825 103.802 39.240 1.00 39.55 187 GLU G CA 1
ATOM 8378 C C . GLU G 1 124 ? 20.468 102.628 39.989 1.00 43.72 187 GLU G C 1
ATOM 8379 O O . GLU G 1 124 ? 20.002 102.248 41.064 1.00 43.38 187 GLU G O 1
ATOM 8385 N N . GLU G 1 125 ? 21.538 102.076 39.419 1.00 41.99 188 GLU G N 1
ATOM 8386 C CA . GLU G 1 125 ? 22.310 100.965 39.977 1.00 41.77 188 GLU G CA 1
ATOM 8387 C C . GLU G 1 125 ? 22.978 101.435 41.260 1.00 41.86 188 GLU G C 1
ATOM 8388 O O . GLU G 1 125 ? 22.994 100.682 42.208 1.00 41.21 188 GLU G O 1
ATOM 8394 N N . LEU G 1 126 ? 23.520 102.671 41.283 1.00 36.18 189 LEU G N 1
ATOM 8395 C CA . LEU G 1 126 ? 24.183 103.259 42.433 1.00 35.39 189 LEU G CA 1
ATOM 8396 C C . LEU G 1 126 ? 23.168 103.463 43.577 1.00 39.75 189 LEU G C 1
ATOM 8397 O O . LEU G 1 126 ? 23.472 103.128 44.718 1.00 41.30 189 LEU G O 1
ATOM 8402 N N . GLU G 1 127 ? 21.940 103.897 43.264 1.00 35.94 190 GLU G N 1
ATOM 8403 C CA . GLU G 1 127 ? 20.869 104.048 44.268 1.00 35.99 190 GLU G CA 1
ATOM 8404 C C . GLU G 1 127 ? 20.586 102.712 44.995 1.00 41.32 190 GLU G C 1
ATOM 8405 O O . GLU G 1 127 ? 20.495 102.696 46.228 1.00 39.71 190 GLU G O 1
ATOM 8411 N N . LYS G 1 128 ? 20.529 101.591 44.233 1.00 39.65 191 LYS G N 1
ATOM 8412 C CA . LYS G 1 128 ? 20.304 100.235 44.767 1.00 40.44 191 LYS G CA 1
ATOM 8413 C C . LYS G 1 128 ? 21.449 99.777 45.647 1.00 44.16 191 LYS G C 1
ATOM 8414 O O . LYS G 1 128 ? 21.205 99.227 46.715 1.00 44.12 191 LYS G O 1
ATOM 8420 N N . ASN G 1 129 ? 22.698 100.038 45.235 1.00 38.90 192 ASN G N 1
ATOM 8421 C CA . ASN G 1 129 ? 23.881 99.725 46.037 1.00 37.34 192 ASN G CA 1
ATOM 8422 C C . ASN G 1 129 ? 23.890 100.535 47.320 1.00 38.13 192 ASN G C 1
ATOM 8423 O O . ASN G 1 129 ? 24.282 100.024 48.354 1.00 40.37 192 ASN G O 1
ATOM 8428 N N . HIS G 1 130 ? 23.502 101.800 47.242 1.00 31.51 193 HIS G N 1
ATOM 8429 C CA . HIS G 1 130 ? 23.461 102.709 48.388 1.00 31.55 193 HIS G CA 1
ATOM 8430 C C . HIS G 1 130 ? 22.387 102.334 49.409 1.00 36.88 193 HIS G C 1
ATOM 8431 O O . HIS G 1 130 ? 22.625 102.440 50.619 1.00 36.66 193 HIS G O 1
ATOM 8438 N N . ASP G 1 131 ? 21.254 101.791 48.921 1.00 35.22 194 ASP G N 1
ATOM 8439 C CA . ASP G 1 131 ? 20.183 101.268 49.766 1.00 36.48 194 ASP G CA 1
ATOM 8440 C C . ASP G 1 131 ? 20.765 100.095 50.632 1.00 41.62 194 ASP G C 1
ATOM 8441 O O . ASP G 1 131 ? 20.529 100.035 51.828 1.00 41.87 194 ASP G O 1
ATOM 8446 N N . ASN G 1 132 ? 21.547 99.189 50.014 1.00 38.10 195 ASN G N 1
ATOM 8447 C CA . ASN G 1 132 ? 22.175 98.071 50.722 1.00 37.96 195 ASN G CA 1
ATOM 8448 C C . ASN G 1 132 ? 23.260 98.533 51.691 1.00 40.07 195 ASN G C 1
ATOM 8449 O O . ASN G 1 132 ? 23.391 97.937 52.751 1.00 39.96 195 ASN G O 1
ATOM 8454 N N . LEU G 1 133 ? 24.018 99.593 51.361 1.00 35.45 196 LEU G N 1
ATOM 8455 C CA . LEU G 1 133 ? 25.032 100.098 52.280 1.00 35.78 196 LEU G CA 1
ATOM 8456 C C . LEU G 1 133 ? 24.367 100.688 53.513 1.00 36.86 196 LEU G C 1
ATOM 8457 O O . LEU G 1 133 ? 24.858 100.482 54.605 1.00 36.77 196 LEU G O 1
ATOM 8462 N N . LEU G 1 134 ? 23.235 101.407 53.348 1.00 34.41 197 LEU G N 1
ATOM 8463 C CA . LEU G 1 134 ? 22.547 101.975 54.487 1.00 33.89 197 LEU G CA 1
ATOM 8464 C C . LEU G 1 134 ? 21.965 100.877 55.379 1.00 38.11 197 LEU G C 1
ATOM 8465 O O . LEU G 1 134 ? 22.160 100.920 56.590 1.00 36.73 197 LEU G O 1
ATOM 8470 N N . THR G 1 135 ? 21.314 99.860 54.770 1.00 37.08 198 THR G N 1
ATOM 8471 C CA . THR G 1 135 ? 20.713 98.736 55.509 1.00 37.33 198 THR G CA 1
ATOM 8472 C C . THR G 1 135 ? 21.750 97.998 56.337 1.00 39.86 198 THR G C 1
ATOM 8473 O O . THR G 1 135 ? 21.522 97.720 57.514 1.00 40.27 198 THR G O 1
ATOM 8477 N N . GLY G 1 136 ? 22.886 97.726 55.714 1.00 36.22 199 GLY G N 1
ATOM 8478 C CA . GLY G 1 136 ? 24.006 97.058 56.336 1.00 35.89 199 GLY G CA 1
ATOM 8479 C C . GLY G 1 136 ? 24.523 97.852 57.504 1.00 40.27 199 GLY G C 1
ATOM 8480 O O . GLY G 1 136 ? 24.696 97.291 58.582 1.00 42.05 199 GLY G O 1
ATOM 8481 N N . ALA G 1 137 ? 24.718 99.168 57.315 1.00 34.51 200 ALA G N 1
ATOM 8482 C CA . ALA G 1 137 ? 25.226 100.053 58.363 1.00 32.45 200 ALA G CA 1
ATOM 8483 C C . ALA G 1 137 ? 24.235 100.166 59.525 1.00 35.66 200 ALA G C 1
ATOM 8484 O O . ALA G 1 137 ? 24.648 100.156 60.695 1.00 34.49 200 ALA G O 1
ATOM 8486 N N . GLN G 1 138 ? 22.934 100.240 59.207 1.00 31.62 201 GLN G N 1
ATOM 8487 C CA . GLN G 1 138 ? 21.884 100.318 60.231 1.00 32.28 201 GLN G CA 1
ATOM 8488 C C . GLN G 1 138 ? 21.806 99.054 61.088 1.00 37.99 201 GLN G C 1
ATOM 8489 O O . GLN G 1 138 ? 21.689 99.152 62.311 1.00 37.84 201 GLN G O 1
ATOM 8495 N N . ASN G 1 139 ? 21.958 97.882 60.454 1.00 37.09 202 ASN G N 1
ATOM 8496 C CA . ASN G 1 139 ? 22.009 96.587 61.141 1.00 36.41 202 ASN G CA 1
ATOM 8497 C C . ASN G 1 139 ? 23.238 96.477 62.043 1.00 41.24 202 ASN G C 1
ATOM 8498 O O . ASN G 1 139 ? 23.108 95.972 63.154 1.00 45.81 202 ASN G O 1
ATOM 8503 N N . GLU G 1 140 ? 24.404 96.982 61.610 1.00 34.92 203 GLU G N 1
ATOM 8504 C CA . GLU G 1 140 ? 25.637 96.947 62.416 1.00 34.07 203 GLU G CA 1
ATOM 8505 C C . GLU G 1 140 ? 25.464 97.820 63.632 1.00 37.33 203 GLU G C 1
ATOM 8506 O O . GLU G 1 140 ? 25.845 97.418 64.742 1.00 38.13 203 GLU G O 1
ATOM 8512 N N . PHE G 1 141 ? 24.855 99.013 63.432 1.00 32.85 204 PHE G N 1
ATOM 8513 C CA . PHE G 1 141 ? 24.532 99.973 64.485 1.00 31.65 204 PHE G CA 1
ATOM 8514 C C . PHE G 1 141 ? 23.608 99.297 65.533 1.00 34.47 204 PHE G C 1
ATOM 8515 O O . PHE G 1 141 ? 23.865 99.434 66.715 1.00 33.80 204 PHE G O 1
ATOM 8523 N N A LYS G 1 142 ? 22.571 98.553 65.071 0.50 31.60 205 LYS G N 1
ATOM 8524 N N B LYS G 1 142 ? 22.569 98.551 65.083 0.50 32.05 205 LYS G N 1
ATOM 8525 C CA A LYS G 1 142 ? 21.600 97.827 65.903 0.50 31.50 205 LYS G CA 1
ATOM 8526 C CA B LYS G 1 142 ? 21.631 97.828 65.956 0.50 32.19 205 LYS G CA 1
ATOM 8527 C C A LYS G 1 142 ? 22.273 96.699 66.732 0.50 36.49 205 LYS G C 1
ATOM 8528 C C B LYS G 1 142 ? 22.382 96.799 66.811 0.50 36.64 205 LYS G C 1
ATOM 8529 O O A LYS G 1 142 ? 21.835 96.431 67.852 0.50 35.84 205 LYS G O 1
ATOM 8530 O O B LYS G 1 142 ? 22.095 96.674 68.006 0.50 35.67 205 LYS G O 1
ATOM 8541 N N . LYS G 1 143 ? 23.352 96.071 66.199 1.00 33.82 206 LYS G N 1
ATOM 8542 C CA . LYS G 1 143 ? 24.141 95.057 66.910 1.00 36.26 206 LYS G CA 1
ATOM 8543 C C . LYS G 1 143 ? 25.025 95.735 67.984 1.00 41.48 206 LYS G C 1
ATOM 8544 O O . LYS G 1 143 ? 25.160 95.206 69.082 1.00 43.27 206 LYS G O 1
ATOM 8550 N N . GLU G 1 144 ? 25.583 96.915 67.676 1.00 34.95 207 GLU G N 1
ATOM 8551 C CA . GLU G 1 144 ? 26.441 97.659 68.579 1.00 32.76 207 GLU G CA 1
ATOM 8552 C C . GLU G 1 144 ? 25.658 98.168 69.763 1.00 34.97 207 GLU G C 1
ATOM 8553 O O . GLU G 1 144 ? 26.138 98.096 70.888 1.00 32.25 207 GLU G O 1
ATOM 8559 N N . MET G 1 145 ? 24.427 98.652 69.529 1.00 34.96 208 MET G N 1
ATOM 8560 C CA . MET G 1 145 ? 23.577 99.160 70.606 1.00 34.59 208 MET G CA 1
ATOM 8561 C C . MET G 1 145 ? 23.099 98.051 71.495 1.00 38.44 208 MET G C 1
ATOM 8562 O O . MET G 1 145 ? 23.044 98.257 72.703 1.00 38.68 208 MET G O 1
ATOM 8567 N N . ALA G 1 146 ? 22.820 96.859 70.923 1.00 34.64 209 ALA G N 1
ATOM 8568 C CA . ALA G 1 146 ? 22.407 95.668 71.679 1.00 34.68 209 ALA G CA 1
ATOM 8569 C C . ALA G 1 146 ? 23.589 95.199 72.550 1.00 41.01 209 ALA G C 1
ATOM 8570 O O . ALA G 1 146 ? 23.387 94.917 73.732 1.00 42.59 209 ALA G O 1
ATOM 8572 N N . MET G 1 147 ? 24.823 95.201 71.995 1.00 36.79 210 MET G N 1
ATOM 8573 C CA . MET G 1 147 ? 26.031 94.823 72.735 1.00 37.91 210 MET G CA 1
ATOM 8574 C C . MET G 1 147 ? 26.288 95.800 73.874 1.00 42.21 210 MET G C 1
ATOM 8575 O O . MET G 1 147 ? 26.600 95.378 74.980 1.00 43.25 210 MET G O 1
ATOM 8580 N N . LEU G 1 148 ? 26.112 97.105 73.617 1.00 37.83 211 LEU G N 1
ATOM 8581 C CA . LEU G 1 148 ? 26.306 98.126 74.623 1.00 36.31 211 LEU G CA 1
ATOM 8582 C C . LEU G 1 148 ? 25.296 97.952 75.758 1.00 43.54 211 LEU G C 1
ATOM 8583 O O . LEU G 1 148 ? 25.702 97.982 76.916 1.00 42.53 211 LEU G O 1
ATOM 8588 N N . GLN G 1 149 ? 23.994 97.749 75.442 1.00 41.26 212 GLN G N 1
ATOM 8589 C CA . GLN G 1 149 ? 22.968 97.558 76.479 1.00 41.66 212 GLN G CA 1
ATOM 8590 C C . GLN G 1 149 ? 23.240 96.298 77.318 1.00 44.98 212 GLN G C 1
ATOM 8591 O O . GLN G 1 149 ? 23.103 96.351 78.536 1.00 44.70 212 GLN G O 1
ATOM 8597 N N . LYS G 1 150 ? 23.646 95.184 76.668 1.00 40.53 213 LYS G N 1
ATOM 8598 C CA . LYS G 1 150 ? 23.997 93.947 77.337 1.00 40.84 213 LYS G CA 1
ATOM 8599 C C . LYS G 1 150 ? 25.143 94.221 78.339 1.00 43.01 213 LYS G C 1
ATOM 8600 O O . LYS G 1 150 ? 25.045 93.793 79.482 1.00 43.45 213 LYS G O 1
ATOM 8606 N N . LYS G 1 151 ? 26.181 94.987 77.921 1.00 38.17 214 LYS G N 1
ATOM 8607 C CA . LYS G 1 151 ? 27.296 95.334 78.791 1.00 38.72 214 LYS G CA 1
ATOM 8608 C C . LYS G 1 151 ? 26.827 96.126 80.020 1.00 42.57 214 LYS G C 1
ATOM 8609 O O . LYS G 1 151 ? 27.198 95.790 81.142 1.00 41.42 214 LYS G O 1
ATOM 8615 N N . ILE G 1 152 ? 26.010 97.164 79.800 1.00 40.29 215 ILE G N 1
ATOM 8616 C CA . ILE G 1 152 ? 25.489 97.982 80.892 1.00 40.99 215 ILE G CA 1
ATOM 8617 C C . ILE G 1 152 ? 24.683 97.146 81.872 1.00 47.21 215 ILE G C 1
ATOM 8618 O O . ILE G 1 152 ? 24.889 97.265 83.073 1.00 46.28 215 ILE G O 1
ATOM 8623 N N . MET G 1 153 ? 23.813 96.278 81.358 1.00 47.74 216 MET G N 1
ATOM 8624 C CA . MET G 1 153 ? 22.952 95.428 82.158 1.00 49.91 216 MET G CA 1
ATOM 8625 C C . MET G 1 153 ? 23.739 94.482 83.053 1.00 55.17 216 MET G C 1
ATOM 8626 O O . MET G 1 153 ? 23.520 94.477 84.259 1.00 54.06 216 MET G O 1
ATOM 8631 N N . MET G 1 154 ? 24.678 93.737 82.470 1.00 53.97 217 MET G N 1
ATOM 8632 C CA . MET G 1 154 ? 25.535 92.793 83.173 1.00 55.70 217 MET G CA 1
ATOM 8633 C C . MET G 1 154 ? 26.417 93.463 84.226 1.00 56.51 217 MET G C 1
ATOM 8634 O O . MET G 1 154 ? 26.548 92.930 85.325 1.00 57.82 217 MET G O 1
ATOM 8639 N N . GLU G 1 155 ? 27.003 94.621 83.905 1.00 50.18 218 GLU G N 1
ATOM 8640 C CA . GLU G 1 155 ? 27.900 95.334 84.805 1.00 50.15 218 GLU G CA 1
ATOM 8641 C C . GLU G 1 155 ? 27.208 96.098 85.918 1.00 56.79 218 GLU G C 1
ATOM 8642 O O . GLU G 1 155 ? 27.834 96.328 86.933 1.00 55.87 218 GLU G O 1
ATOM 8648 N N . THR G 1 156 ? 25.932 96.476 85.760 1.00 55.54 219 THR G N 1
ATOM 8649 C CA . THR G 1 156 ? 25.219 97.190 86.826 1.00 57.24 219 THR G CA 1
ATOM 8650 C C . THR G 1 156 ? 24.640 96.234 87.851 1.00 67.26 219 THR G C 1
ATOM 8651 O O . THR G 1 156 ? 24.235 96.656 88.938 1.00 68.35 219 THR G O 1
ATOM 8655 N N . GLN G 1 157 ? 24.645 94.941 87.525 1.00 67.34 220 GLN G N 1
ATOM 8656 C CA . GLN G 1 157 ? 24.174 93.921 88.439 1.00 69.13 220 GLN G CA 1
ATOM 8657 C C . GLN G 1 157 ? 25.291 93.443 89.354 1.00 77.27 220 GLN G C 1
ATOM 8658 O O . GLN G 1 157 ? 25.012 93.124 90.520 1.00 79.94 220 GLN G O 1
ATOM 8664 N N . GLN G 1 158 ? 26.561 93.493 88.860 1.00 73.02 221 GLN G N 1
ATOM 8665 C CA . GLN G 1 158 ? 27.791 93.101 89.565 1.00 92.23 221 GLN G CA 1
ATOM 8666 C C . GLN G 1 158 ? 27.945 93.851 90.893 1.00 126.18 221 GLN G C 1
ATOM 8667 O O . GLN G 1 158 ? 27.630 93.308 91.951 1.00 90.38 221 GLN G O 1
ATOM 8673 N N . ASN H 1 19 ? 15.415 87.526 91.340 1.00 61.65 82 ASN H N 1
ATOM 8674 C CA . ASN H 1 19 ? 15.855 87.089 90.010 1.00 62.07 82 ASN H CA 1
ATOM 8675 C C . ASN H 1 19 ? 14.732 87.110 88.946 1.00 64.48 82 ASN H C 1
ATOM 8676 O O . ASN H 1 19 ? 15.003 87.432 87.785 1.00 64.52 82 ASN H O 1
ATOM 8681 N N . LYS H 1 20 ? 13.485 86.802 89.345 1.00 57.17 83 LYS H N 1
ATOM 8682 C CA . LYS H 1 20 ? 12.308 86.863 88.476 1.00 54.93 83 LYS H CA 1
ATOM 8683 C C . LYS H 1 20 ? 12.061 88.369 88.094 1.00 54.64 83 LYS H C 1
ATOM 8684 O O . LYS H 1 20 ? 11.744 88.682 86.942 1.00 52.76 83 LYS H O 1
ATOM 8690 N N . ALA H 1 21 ? 12.259 89.282 89.076 1.00 49.17 84 ALA H N 1
ATOM 8691 C CA . ALA H 1 21 ? 12.142 90.729 88.939 1.00 47.69 84 ALA H CA 1
ATOM 8692 C C . ALA H 1 21 ? 13.251 91.252 88.006 1.00 51.54 84 ALA H C 1
ATOM 8693 O O . ALA H 1 21 ? 12.983 92.105 87.155 1.00 50.10 84 ALA H O 1
ATOM 8695 N N . LEU H 1 22 ? 14.476 90.714 88.155 1.00 47.47 85 LEU H N 1
ATOM 8696 C CA . LEU H 1 22 ? 15.634 91.087 87.367 1.00 48.19 85 LEU H CA 1
ATOM 8697 C C . LEU H 1 22 ? 15.421 90.750 85.897 1.00 51.34 85 LEU H C 1
ATOM 8698 O O . LEU H 1 22 ? 15.734 91.581 85.042 1.00 49.47 85 LEU H O 1
ATOM 8703 N N . LEU H 1 23 ? 14.863 89.556 85.610 1.00 47.19 86 LEU H N 1
ATOM 8704 C CA . LEU H 1 23 ? 14.615 89.094 84.253 1.00 46.59 86 LEU H CA 1
ATOM 8705 C C . LEU H 1 23 ? 13.502 89.889 83.600 1.00 48.48 86 LEU H C 1
ATOM 8706 O O . LEU H 1 23 ? 13.619 90.214 82.418 1.00 47.80 86 LEU H O 1
ATOM 8711 N N . ALA H 1 24 ? 12.462 90.254 84.389 1.00 42.20 87 ALA H N 1
ATOM 8712 C CA . ALA H 1 24 ? 11.320 91.038 83.931 1.00 39.97 87 ALA H CA 1
ATOM 8713 C C . ALA H 1 24 ? 11.803 92.426 83.510 1.00 40.92 87 ALA H C 1
ATOM 8714 O O . ALA H 1 24 ? 11.374 92.910 82.466 1.00 37.88 87 ALA H O 1
ATOM 8716 N N . LYS H 1 25 ? 12.707 93.038 84.318 1.00 37.72 88 LYS H N 1
ATOM 8717 C CA . LYS H 1 25 ? 13.274 94.356 84.089 1.00 37.83 88 LYS H CA 1
ATOM 8718 C C . LYS H 1 25 ? 14.107 94.338 82.828 1.00 42.71 88 LYS H C 1
ATOM 8719 O O . LYS H 1 25 ? 13.939 95.207 81.979 1.00 43.05 88 LYS H O 1
ATOM 8725 N N . ARG H 1 26 ? 14.942 93.309 82.670 1.00 39.84 89 ARG H N 1
ATOM 8726 C CA . ARG H 1 26 ? 15.813 93.141 81.508 1.00 40.25 89 ARG H CA 1
ATOM 8727 C C . ARG H 1 26 ? 15.013 92.981 80.220 1.00 41.81 89 ARG H C 1
ATOM 8728 O O . ARG H 1 26 ? 15.306 93.660 79.236 1.00 40.29 89 ARG H O 1
ATOM 8736 N N . LYS H 1 27 ? 13.972 92.129 80.257 1.00 37.90 90 LYS H N 1
ATOM 8737 C CA . LYS H 1 27 ? 13.083 91.868 79.137 1.00 38.45 90 LYS H CA 1
ATOM 8738 C C . LYS H 1 27 ? 12.340 93.160 78.729 1.00 39.79 90 LYS H C 1
ATOM 8739 O O . LYS H 1 27 ? 12.201 93.431 77.546 1.00 41.67 90 LYS H O 1
ATOM 8745 N N . ARG H 1 28 ? 11.906 93.953 79.701 1.00 34.03 91 ARG H N 1
ATOM 8746 C CA . ARG H 1 28 ? 11.232 95.212 79.443 1.00 33.44 91 ARG H CA 1
ATOM 8747 C C . ARG H 1 28 ? 12.195 96.180 78.715 1.00 38.47 91 ARG H C 1
ATOM 8748 O O . ARG H 1 28 ? 11.831 96.748 77.691 1.00 37.52 91 ARG H O 1
ATOM 8756 N N . LEU H 1 29 ? 13.421 96.341 79.235 1.00 35.60 92 LEU H N 1
ATOM 8757 C CA . LEU H 1 29 ? 14.420 97.214 78.632 1.00 34.78 92 LEU H CA 1
ATOM 8758 C C . LEU H 1 29 ? 14.820 96.755 77.257 1.00 38.15 92 LEU H C 1
ATOM 8759 O O . LEU H 1 29 ? 14.935 97.590 76.376 1.00 38.34 92 LEU H O 1
ATOM 8764 N N . GLU H 1 30 ? 14.944 95.434 77.043 1.00 36.00 93 GLU H N 1
ATOM 8765 C CA . GLU H 1 30 ? 15.281 94.873 75.732 1.00 35.09 93 GLU H CA 1
ATOM 8766 C C . GLU H 1 30 ? 14.197 95.141 74.693 1.00 42.27 93 GLU H C 1
ATOM 8767 O O . GLU H 1 30 ? 14.531 95.435 73.549 1.00 41.21 93 GLU H O 1
ATOM 8773 N N . MET H 1 31 ? 12.910 95.037 75.091 1.00 43.54 94 MET H N 1
ATOM 8774 C CA . MET H 1 31 ? 11.776 95.272 74.203 1.00 46.32 94 MET H CA 1
ATOM 8775 C C . MET H 1 31 ? 11.740 96.742 73.802 1.00 44.18 94 MET H C 1
ATOM 8776 O O . MET H 1 31 ? 11.567 97.046 72.614 1.00 41.47 94 MET H O 1
ATOM 8781 N N . TYR H 1 32 ? 11.939 97.652 74.792 1.00 35.80 95 TYR H N 1
ATOM 8782 C CA . TYR H 1 32 ? 11.942 99.075 74.531 1.00 34.52 95 TYR H CA 1
ATOM 8783 C C . TYR H 1 32 ? 13.087 99.471 73.589 1.00 37.63 95 TYR H C 1
ATOM 8784 O O . TYR H 1 32 ? 12.867 100.237 72.628 1.00 37.37 95 TYR H O 1
ATOM 8793 N N . THR H 1 33 ? 14.298 98.950 73.860 1.00 30.46 96 THR H N 1
ATOM 8794 C CA . THR H 1 33 ? 15.484 99.210 73.037 1.00 30.31 96 THR H CA 1
ATOM 8795 C C . THR H 1 33 ? 15.245 98.785 71.592 1.00 34.65 96 THR H C 1
ATOM 8796 O O . THR H 1 33 ? 15.500 99.577 70.688 1.00 36.29 96 THR H O 1
ATOM 8800 N N . LYS H 1 34 ? 14.726 97.570 71.381 1.00 29.26 97 LYS H N 1
ATOM 8801 C CA . LYS H 1 34 ? 14.441 97.046 70.060 1.00 29.77 97 LYS H CA 1
ATOM 8802 C C . LYS H 1 34 ? 13.481 98.006 69.296 1.00 35.46 97 LYS H C 1
ATOM 8803 O O . LYS H 1 34 ? 13.777 98.382 68.174 1.00 35.70 97 LYS H O 1
ATOM 8809 N N . ALA H 1 35 ? 12.375 98.426 69.945 1.00 31.71 98 ALA H N 1
ATOM 8810 C CA . ALA H 1 35 ? 11.372 99.314 69.401 1.00 31.60 98 ALA H CA 1
ATOM 8811 C C . ALA H 1 35 ? 11.970 100.701 69.095 1.00 33.58 98 ALA H C 1
ATOM 8812 O O . ALA H 1 35 ? 11.692 101.252 68.044 1.00 31.82 98 ALA H O 1
ATOM 8814 N N . SER H 1 36 ? 12.788 101.241 70.002 1.00 32.27 99 SER H N 1
ATOM 8815 C CA . SER H 1 36 ? 13.442 102.535 69.801 1.00 33.01 99 SER H CA 1
ATOM 8816 C C . SER H 1 36 ? 14.420 102.530 68.672 1.00 37.12 99 SER H C 1
ATOM 8817 O O . SER H 1 36 ? 14.409 103.456 67.886 1.00 39.39 99 SER H O 1
ATOM 8820 N N . LEU H 1 37 ? 15.268 101.512 68.580 1.00 34.15 100 LEU H N 1
ATOM 8821 C CA . LEU H 1 37 ? 16.238 101.396 67.482 1.00 34.12 100 LEU H CA 1
ATOM 8822 C C . LEU H 1 37 ? 15.520 101.282 66.150 1.00 36.31 100 LEU H C 1
ATOM 8823 O O . LEU H 1 37 ? 15.899 101.970 65.197 1.00 35.62 100 LEU H O 1
ATOM 8828 N N . LYS H 1 38 ? 14.431 100.470 66.119 1.00 30.35 101 LYS H N 1
ATOM 8829 C CA . LYS H 1 38 ? 13.617 100.273 64.926 1.00 29.40 101 LYS H CA 1
ATOM 8830 C C . LYS H 1 38 ? 13.018 101.604 64.448 1.00 32.58 101 LYS H C 1
ATOM 8831 O O . LYS H 1 38 ? 13.096 101.893 63.274 1.00 32.17 101 LYS H O 1
ATOM 8837 N N . THR H 1 39 ? 12.465 102.415 65.372 1.00 30.94 102 THR H N 1
ATOM 8838 C CA . THR H 1 39 ? 11.831 103.691 65.065 1.00 30.73 102 THR H CA 1
ATOM 8839 C C . THR H 1 39 ? 12.857 104.708 64.580 1.00 33.90 102 THR H C 1
ATOM 8840 O O . THR H 1 39 ? 12.642 105.339 63.569 1.00 35.81 102 THR H O 1
ATOM 8844 N N . SER H 1 40 ? 13.939 104.884 65.315 1.00 30.47 103 SER H N 1
ATOM 8845 C CA . SER H 1 40 ? 14.996 105.848 64.992 1.00 30.28 103 SER H CA 1
ATOM 8846 C C . SER H 1 40 ? 15.644 105.565 63.652 1.00 31.44 103 SER H C 1
ATOM 8847 O O . SER H 1 40 ? 15.881 106.494 62.879 1.00 27.12 103 SER H O 1
ATOM 8850 N N . ASN H 1 41 ? 15.854 104.281 63.348 1.00 29.98 104 ASN H N 1
ATOM 8851 C CA . ASN H 1 41 ? 16.427 103.888 62.065 1.00 30.40 104 ASN H CA 1
ATOM 8852 C C . ASN H 1 41 ? 15.440 104.106 60.940 1.00 33.43 104 ASN H C 1
ATOM 8853 O O . ASN H 1 41 ? 15.844 104.572 59.882 1.00 33.44 104 ASN H O 1
ATOM 8858 N N . GLN H 1 42 ? 14.139 103.830 61.177 1.00 29.22 105 GLN H N 1
ATOM 8859 C CA . GLN H 1 42 ? 13.103 104.025 60.176 1.00 28.93 105 GLN H CA 1
ATOM 8860 C C . GLN H 1 42 ? 12.994 105.495 59.772 1.00 30.23 105 GLN H C 1
ATOM 8861 O O . GLN H 1 42 ? 12.895 105.771 58.604 1.00 28.80 105 GLN H O 1
ATOM 8867 N N . LYS H 1 43 ? 13.080 106.425 60.731 1.00 28.32 106 LYS H N 1
ATOM 8868 C CA . LYS H 1 43 ? 13.022 107.869 60.455 1.00 26.83 106 LYS H CA 1
ATOM 8869 C C . LYS H 1 43 ? 14.175 108.303 59.563 1.00 32.37 106 LYS H C 1
ATOM 8870 O O . LYS H 1 43 ? 13.941 109.088 58.650 1.00 34.20 106 LYS H O 1
ATOM 8876 N N . ILE H 1 44 ? 15.410 107.781 59.793 1.00 30.05 107 ILE H N 1
ATOM 8877 C CA . ILE H 1 44 ? 16.572 108.068 58.968 1.00 30.26 107 ILE H CA 1
ATOM 8878 C C . ILE H 1 44 ? 16.351 107.462 57.587 1.00 32.51 107 ILE H C 1
ATOM 8879 O O . ILE H 1 44 ? 16.644 108.101 56.585 1.00 32.11 107 ILE H O 1
ATOM 8884 N N . GLU H 1 45 ? 15.816 106.243 57.533 1.00 31.82 108 GLU H N 1
ATOM 8885 C CA . GLU H 1 45 ? 15.554 105.550 56.272 1.00 34.08 108 GLU H CA 1
ATOM 8886 C C . GLU H 1 45 ? 14.573 106.382 55.444 1.00 38.71 108 GLU H C 1
ATOM 8887 O O . GLU H 1 45 ? 14.754 106.466 54.238 1.00 38.28 108 GLU H O 1
ATOM 8893 N N . HIS H 1 46 ? 13.598 107.047 56.094 1.00 33.92 109 HIS H N 1
ATOM 8894 C CA . HIS H 1 46 ? 12.657 107.852 55.361 1.00 34.34 109 HIS H CA 1
ATOM 8895 C C . HIS H 1 46 ? 13.278 109.119 54.756 1.00 35.76 109 HIS H C 1
ATOM 8896 O O . HIS H 1 46 ? 12.890 109.530 53.662 1.00 35.00 109 HIS H O 1
ATOM 8903 N N . VAL H 1 47 ? 14.259 109.710 55.444 1.00 32.63 110 VAL H N 1
ATOM 8904 C CA . VAL H 1 47 ? 14.996 110.873 54.930 1.00 33.28 110 VAL H CA 1
ATOM 8905 C C . VAL H 1 47 ? 15.772 110.429 53.681 1.00 35.75 110 VAL H C 1
ATOM 8906 O O . VAL H 1 47 ? 15.682 111.072 52.634 1.00 35.45 110 VAL H O 1
ATOM 8910 N N . TRP H 1 48 ? 16.435 109.267 53.793 1.00 29.49 111 TRP H N 1
ATOM 8911 C CA . TRP H 1 48 ? 17.172 108.653 52.694 1.00 28.63 111 TRP H CA 1
ATOM 8912 C C . TRP H 1 48 ? 16.245 108.456 51.471 1.00 33.31 111 TRP H C 1
ATOM 8913 O O . TRP H 1 48 ? 16.591 108.902 50.377 1.00 33.27 111 TRP H O 1
ATOM 8924 N N . LYS H 1 49 ? 15.051 107.831 51.674 1.00 30.29 112 LYS H N 1
ATOM 8925 C CA . LYS H 1 49 ? 14.074 107.558 50.615 1.00 29.73 112 LYS H CA 1
ATOM 8926 C C . LYS H 1 49 ? 13.526 108.824 49.991 1.00 32.79 112 LYS H C 1
ATOM 8927 O O . LYS H 1 49 ? 13.276 108.847 48.800 1.00 33.15 112 LYS H O 1
ATOM 8933 N N . THR H 1 50 ? 13.351 109.874 50.771 1.00 31.40 113 THR H N 1
ATOM 8934 C CA . THR H 1 50 ? 12.882 111.175 50.279 1.00 32.16 113 THR H CA 1
ATOM 8935 C C . THR H 1 50 ? 13.918 111.784 49.356 1.00 34.83 113 THR H C 1
ATOM 8936 O O . THR H 1 50 ? 13.584 112.224 48.258 1.00 34.55 113 THR H O 1
ATOM 8940 N N . GLN H 1 51 ? 15.188 111.777 49.794 1.00 29.78 114 GLN H N 1
ATOM 8941 C CA . GLN H 1 51 ? 16.300 112.308 49.024 1.00 28.89 114 GLN H CA 1
ATOM 8942 C C . GLN H 1 51 ? 16.488 111.529 47.714 1.00 32.65 114 GLN H C 1
ATOM 8943 O O . GLN H 1 51 ? 16.574 112.111 46.644 1.00 33.99 114 GLN H O 1
ATOM 8949 N N . GLN H 1 52 ? 16.387 110.220 47.794 1.00 29.91 115 GLN H N 1
ATOM 8950 C CA . GLN H 1 52 ? 16.465 109.309 46.663 1.00 31.14 115 GLN H CA 1
ATOM 8951 C C . GLN H 1 52 ? 15.311 109.566 45.691 1.00 35.36 115 GLN H C 1
ATOM 8952 O O . GLN H 1 52 ? 15.553 109.591 44.489 1.00 35.50 115 GLN H O 1
ATOM 8958 N N . ASP H 1 53 ? 14.083 109.805 46.202 1.00 30.92 116 ASP H N 1
ATOM 8959 C CA . ASP H 1 53 ? 12.919 110.119 45.378 1.00 29.92 116 ASP H CA 1
ATOM 8960 C C . ASP H 1 53 ? 13.154 111.403 44.579 1.00 33.32 116 ASP H C 1
ATOM 8961 O O . ASP H 1 53 ? 12.846 111.450 43.397 1.00 34.29 116 ASP H O 1
ATOM 8966 N N . GLN H 1 54 ? 13.680 112.437 45.228 1.00 29.67 117 GLN H N 1
ATOM 8967 C CA . GLN H 1 54 ? 13.961 113.733 44.599 1.00 29.54 117 GLN H CA 1
ATOM 8968 C C . GLN H 1 54 ? 15.101 113.636 43.577 1.00 35.14 117 GLN H C 1
ATOM 8969 O O . GLN H 1 54 ? 15.046 114.307 42.562 1.00 34.74 117 GLN H O 1
ATOM 8975 N N . ARG H 1 55 ? 16.099 112.736 43.796 1.00 30.34 118 ARG H N 1
ATOM 8976 C CA . ARG H 1 55 ? 17.148 112.553 42.787 1.00 28.66 118 ARG H CA 1
ATOM 8977 C C . ARG H 1 55 ? 16.550 111.834 41.561 1.00 34.05 118 ARG H C 1
ATOM 8978 O O . ARG H 1 55 ? 16.845 112.216 40.444 1.00 34.83 118 ARG H O 1
ATOM 8986 N N A GLN H 1 56 ? 15.689 110.819 41.795 0.50 31.39 119 GLN H N 1
ATOM 8987 N N B GLN H 1 56 ? 15.695 110.827 41.770 0.50 30.98 119 GLN H N 1
ATOM 8988 C CA A GLN H 1 56 ? 15.008 110.024 40.762 0.50 32.06 119 GLN H CA 1
ATOM 8989 C CA B GLN H 1 56 ? 15.076 110.100 40.656 0.50 31.48 119 GLN H CA 1
ATOM 8990 C C A GLN H 1 56 ? 14.043 110.885 39.936 0.50 37.96 119 GLN H C 1
ATOM 8991 C C B GLN H 1 56 ? 14.089 110.961 39.883 0.50 37.70 119 GLN H C 1
ATOM 8992 O O A GLN H 1 56 ? 13.965 110.718 38.725 0.50 39.44 119 GLN H O 1
ATOM 8993 O O B GLN H 1 56 ? 14.051 110.885 38.657 0.50 39.11 119 GLN H O 1
ATOM 9004 N N . LYS H 1 57 ? 13.340 111.821 40.583 1.00 34.95 120 LYS H N 1
ATOM 9005 C CA . LYS H 1 57 ? 12.386 112.739 39.951 1.00 34.58 120 LYS H CA 1
ATOM 9006 C C . LYS H 1 57 ? 13.141 113.707 39.020 1.00 38.50 120 LYS H C 1
ATOM 9007 O O . LYS H 1 57 ? 12.742 113.916 37.874 1.00 39.56 120 LYS H O 1
ATOM 9013 N N . LEU H 1 58 ? 14.258 114.248 39.507 1.00 35.00 121 LEU H N 1
ATOM 9014 C CA . LEU H 1 58 ? 15.122 115.133 38.734 1.00 35.46 121 LEU H CA 1
ATOM 9015 C C . LEU H 1 58 ? 15.657 114.421 37.478 1.00 38.46 121 LEU H C 1
ATOM 9016 O O . LEU H 1 58 ? 15.602 114.981 36.396 1.00 39.47 121 LEU H O 1
ATOM 9021 N N . ASN H 1 59 ? 16.082 113.170 37.611 1.00 34.74 122 ASN H N 1
ATOM 9022 C CA . ASN H 1 59 ? 16.561 112.404 36.463 1.00 35.92 122 ASN H CA 1
ATOM 9023 C C . ASN H 1 59 ? 15.475 112.165 35.446 1.00 41.41 122 ASN H C 1
ATOM 9024 O O . ASN H 1 59 ? 15.750 112.226 34.257 1.00 42.05 122 ASN H O 1
ATOM 9029 N N . GLN H 1 60 ? 14.253 111.864 35.901 1.00 38.86 123 GLN H N 1
ATOM 9030 C CA . GLN H 1 60 ? 13.117 111.599 35.016 1.00 38.13 123 GLN H CA 1
ATOM 9031 C C . GLN H 1 60 ? 12.719 112.853 34.227 1.00 43.51 123 GLN H C 1
ATOM 9032 O O . GLN H 1 60 ? 12.477 112.766 33.026 1.00 43.19 123 GLN H O 1
ATOM 9038 N N . GLU H 1 61 ? 12.755 114.019 34.879 1.00 41.49 124 GLU H N 1
ATOM 9039 C CA . GLU H 1 61 ? 12.463 115.309 34.241 1.00 42.54 124 GLU H CA 1
ATOM 9040 C C . GLU H 1 61 ? 13.473 115.631 33.118 1.00 48.69 124 GLU H C 1
ATOM 9041 O O . GLU H 1 61 ? 13.073 115.969 31.994 1.00 48.80 124 GLU H O 1
ATOM 9047 N N . TYR H 1 62 ? 14.784 115.481 33.417 1.00 44.88 125 TYR H N 1
ATOM 9048 C CA . TYR H 1 62 ? 15.814 115.738 32.416 1.00 43.16 125 TYR H CA 1
ATOM 9049 C C . TYR H 1 62 ? 15.823 114.679 31.334 1.00 44.83 125 TYR H C 1
ATOM 9050 O O . TYR H 1 62 ? 15.990 115.043 30.166 1.00 43.56 125 TYR H O 1
ATOM 9059 N N . SER H 1 63 ? 15.557 113.395 31.686 1.00 39.48 126 SER H N 1
ATOM 9060 C CA . SER H 1 63 ? 15.514 112.338 30.677 1.00 39.75 126 SER H CA 1
ATOM 9061 C C . SER H 1 63 ? 14.451 112.579 29.641 1.00 48.40 126 SER H C 1
ATOM 9062 O O . SER H 1 63 ? 14.669 112.283 28.474 1.00 47.46 126 SER H O 1
ATOM 9065 N N . GLN H 1 64 ? 13.315 113.150 30.052 1.00 48.66 127 GLN H N 1
ATOM 9066 C CA . GLN H 1 64 ? 12.238 113.430 29.113 1.00 49.99 127 GLN H CA 1
ATOM 9067 C C . GLN H 1 64 ? 12.726 114.485 28.097 1.00 52.13 127 GLN H C 1
ATOM 9068 O O . GLN H 1 64 ? 12.609 114.271 26.891 1.00 52.33 127 GLN H O 1
ATOM 9074 N N . GLN H 1 65 ? 13.318 115.580 28.604 1.00 44.64 128 GLN H N 1
ATOM 9075 C CA . GLN H 1 65 ? 13.887 116.654 27.804 1.00 43.04 128 GLN H CA 1
ATOM 9076 C C . GLN H 1 65 ? 15.021 116.128 26.881 1.00 47.08 128 GLN H C 1
ATOM 9077 O O . GLN H 1 65 ? 15.026 116.475 25.717 1.00 48.07 128 GLN H O 1
ATOM 9083 N N . PHE H 1 66 ? 15.936 115.265 27.369 1.00 42.72 129 PHE H N 1
ATOM 9084 C CA . PHE H 1 66 ? 16.999 114.719 26.511 1.00 42.45 129 PHE H CA 1
ATOM 9085 C C . PHE H 1 66 ? 16.444 113.834 25.414 1.00 53.44 129 PHE H C 1
ATOM 9086 O O . PHE H 1 66 ? 16.935 113.903 24.286 1.00 53.00 129 PHE H O 1
ATOM 9094 N N . LEU H 1 67 ? 15.411 113.023 25.736 1.00 53.83 130 LEU H N 1
ATOM 9095 C CA . LEU H 1 67 ? 14.755 112.130 24.783 1.00 55.68 130 LEU H CA 1
ATOM 9096 C C . LEU H 1 67 ? 14.110 112.909 23.646 1.00 57.50 130 LEU H C 1
ATOM 9097 O O . LEU H 1 67 ? 14.273 112.549 22.480 1.00 56.78 130 LEU H O 1
ATOM 9102 N N . THR H 1 68 ? 13.441 114.017 23.988 1.00 52.65 131 THR H N 1
ATOM 9103 C CA . THR H 1 68 ? 12.832 114.911 23.015 1.00 52.30 131 THR H CA 1
ATOM 9104 C C . THR H 1 68 ? 13.914 115.458 22.045 1.00 54.96 131 THR H C 1
ATOM 9105 O O . THR H 1 68 ? 13.744 115.364 20.828 1.00 54.69 131 THR H O 1
ATOM 9109 N N . LEU H 1 69 ? 15.028 115.978 22.598 1.00 50.54 132 LEU H N 1
ATOM 9110 C CA . LEU H 1 69 ? 16.154 116.498 21.828 1.00 50.00 132 LEU H CA 1
ATOM 9111 C C . LEU H 1 69 ? 16.772 115.454 20.902 1.00 50.97 132 LEU H C 1
ATOM 9112 O O . LEU H 1 69 ? 17.049 115.764 19.744 1.00 47.54 132 LEU H O 1
ATOM 9117 N N . PHE H 1 70 ? 16.984 114.235 21.401 1.00 48.51 133 PHE H N 1
ATOM 9118 C CA . PHE H 1 70 ? 17.572 113.168 20.595 1.00 50.03 133 PHE H CA 1
ATOM 9119 C C . PHE H 1 70 ? 16.665 112.726 19.437 1.00 57.21 133 PHE H C 1
ATOM 9120 O O . PHE H 1 70 ? 17.180 112.434 18.357 1.00 56.63 133 PHE H O 1
ATOM 9128 N N . GLN H 1 71 ? 15.332 112.686 19.672 1.00 56.48 134 GLN H N 1
ATOM 9129 C CA . GLN H 1 71 ? 14.318 112.327 18.682 1.00 58.48 134 GLN H CA 1
ATOM 9130 C C . GLN H 1 71 ? 14.302 113.369 17.554 1.00 65.87 134 GLN H C 1
ATOM 9131 O O . GLN H 1 71 ? 14.369 113.012 16.369 1.00 66.22 134 GLN H O 1
ATOM 9137 N N . GLN H 1 72 ? 14.238 114.656 17.947 1.00 64.44 135 GLN H N 1
ATOM 9138 C CA . GLN H 1 72 ? 14.238 115.796 17.038 1.00 66.34 135 GLN H CA 1
ATOM 9139 C C . GLN H 1 72 ? 15.542 115.831 16.223 1.00 73.18 135 GLN H C 1
ATOM 9140 O O . GLN H 1 72 ? 15.500 116.096 15.019 1.00 72.45 135 GLN H O 1
ATOM 9146 N N . TRP H 1 73 ? 16.683 115.509 16.867 1.00 72.25 136 TRP H N 1
ATOM 9147 C CA . TRP H 1 73 ? 17.990 115.463 16.217 1.00 73.81 136 TRP H CA 1
ATOM 9148 C C . TRP H 1 73 ? 18.028 114.393 15.152 1.00 78.64 136 TRP H C 1
ATOM 9149 O O . TRP H 1 73 ? 18.505 114.661 14.054 1.00 77.80 136 TRP H O 1
ATOM 9160 N N . ASP H 1 74 ? 17.505 113.193 15.457 1.00 76.88 137 ASP H N 1
ATOM 9161 C CA . ASP H 1 74 ? 17.446 112.073 14.522 1.00 77.43 137 ASP H CA 1
ATOM 9162 C C . ASP H 1 74 ? 16.645 112.436 13.265 1.00 81.78 137 ASP H C 1
ATOM 9163 O O . ASP H 1 74 ? 17.096 112.135 12.156 1.00 82.17 137 ASP H O 1
ATOM 9168 N N . LEU H 1 75 ? 15.494 113.121 13.439 1.00 78.01 138 LEU H N 1
ATOM 9169 C CA . LEU H 1 75 ? 14.637 113.561 12.333 1.00 78.02 138 LEU H CA 1
ATOM 9170 C C . LEU H 1 75 ? 15.342 114.611 11.470 1.00 83.06 138 LEU H C 1
ATOM 9171 O O . LEU H 1 75 ? 15.253 114.557 10.242 1.00 83.33 138 LEU H O 1
ATOM 9176 N N . ASP H 1 76 ? 16.069 115.542 12.118 1.00 79.40 139 ASP H N 1
ATOM 9177 C CA . ASP H 1 76 ? 16.814 116.601 11.448 1.00 79.20 139 ASP H CA 1
ATOM 9178 C C . ASP H 1 76 ? 17.983 116.063 10.646 1.00 83.82 139 ASP H C 1
ATOM 9179 O O . ASP H 1 76 ? 18.335 116.653 9.628 1.00 81.74 139 ASP H O 1
ATOM 9184 N N . MET H 1 77 ? 18.572 114.933 11.088 1.00 82.83 140 MET H N 1
ATOM 9185 C CA . MET H 1 77 ? 19.679 114.281 10.386 1.00 83.39 140 MET H CA 1
ATOM 9186 C C . MET H 1 77 ? 19.166 113.550 9.155 1.00 89.15 140 MET H C 1
ATOM 9187 O O . MET H 1 77 ? 19.896 113.453 8.164 1.00 88.93 140 MET H O 1
ATOM 9192 N N . GLN H 1 78 ? 17.903 113.065 9.208 1.00 86.27 141 GLN H N 1
ATOM 9193 C CA . GLN H 1 78 ? 17.242 112.393 8.094 1.00 86.74 141 GLN H CA 1
ATOM 9194 C C . GLN H 1 78 ? 16.967 113.411 6.975 1.00 91.33 141 GLN H C 1
ATOM 9195 O O . GLN H 1 78 ? 17.277 113.137 5.809 1.00 90.92 141 GLN H O 1
ATOM 9201 N N . LYS H 1 79 ? 16.434 114.598 7.334 1.00 88.13 142 LYS H N 1
ATOM 9202 C CA . LYS H 1 79 ? 16.167 115.666 6.371 1.00 87.98 142 LYS H CA 1
ATOM 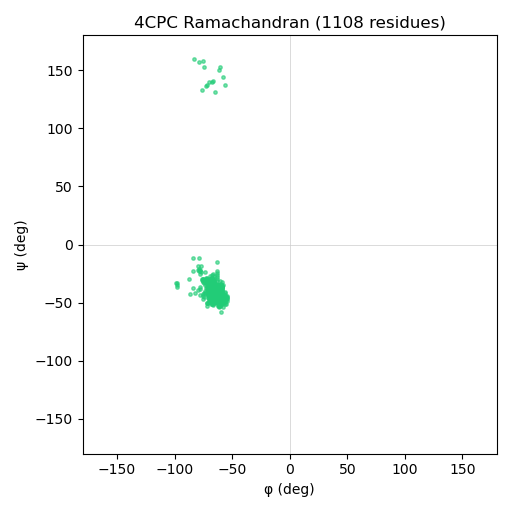9203 C C . LYS H 1 79 ? 17.457 116.267 5.801 1.00 91.62 142 LYS H C 1
ATOM 9204 O O . LYS H 1 79 ? 17.487 116.604 4.618 1.00 90.70 142 LYS H O 1
ATOM 9210 N N . ALA H 1 80 ? 18.529 116.357 6.620 1.00 88.31 143 ALA H N 1
ATOM 9211 C CA . ALA H 1 80 ? 19.824 116.875 6.178 1.00 88.63 143 ALA H CA 1
ATOM 9212 C C . ALA H 1 80 ? 20.476 115.940 5.150 1.00 95.24 143 ALA H C 1
ATOM 9213 O O . ALA H 1 80 ? 21.144 116.430 4.233 1.00 95.08 143 ALA H O 1
ATOM 9215 N N . GLU H 1 81 ? 20.267 114.604 5.301 1.00 92.60 144 GLU H N 1
ATOM 9216 C CA . GLU H 1 81 ? 20.784 113.574 4.401 1.00 92.93 144 GLU H CA 1
ATOM 9217 C C . GLU H 1 81 ? 20.094 113.700 3.037 1.00 97.19 144 GLU H C 1
ATOM 9218 O O . GLU H 1 81 ? 20.772 113.627 2.005 1.00 96.48 144 GLU H O 1
ATOM 9224 N N . GLU H 1 82 ? 18.749 113.853 3.049 1.00 93.87 145 GLU H N 1
ATOM 9225 C CA . GLU H 1 82 ? 17.899 113.976 1.865 1.00 93.81 145 GLU H CA 1
ATOM 9226 C C . GLU H 1 82 ? 18.217 115.238 1.049 1.00 97.09 145 GLU H C 1
ATOM 9227 O O . GLU H 1 82 ? 18.232 115.170 -0.182 1.00 96.31 145 GLU H O 1
ATOM 9233 N N . GLN H 1 83 ? 18.486 116.375 1.736 1.00 93.45 146 GLN H N 1
ATOM 9234 C CA . GLN H 1 83 ? 18.814 117.658 1.102 1.00 93.22 146 GLN H CA 1
ATOM 9235 C C . GLN H 1 83 ? 20.214 117.693 0.506 1.00 96.36 146 GLN H C 1
ATOM 9236 O O . GLN H 1 83 ? 20.410 118.313 -0.539 1.00 95.99 146 GLN H O 1
ATOM 9242 N N . GLU H 1 84 ? 21.180 117.018 1.149 1.00 92.02 147 GLU H N 1
ATOM 9243 C CA . GLU H 1 84 ? 22.552 116.886 0.650 1.00 91.25 147 GLU H CA 1
ATOM 9244 C C . GLU H 1 84 ? 22.495 116.077 -0.662 1.00 93.37 147 GLU H C 1
ATOM 9245 O O . GLU H 1 84 ? 23.119 116.469 -1.651 1.00 92.56 147 GLU H O 1
ATOM 9251 N N . GLU H 1 85 ? 21.683 114.983 -0.664 1.00 88.66 148 GLU H N 1
ATOM 9252 C CA . GLU H 1 85 ? 21.411 114.087 -1.793 1.00 87.81 148 GLU H CA 1
ATOM 9253 C C . GLU H 1 85 ? 20.906 114.890 -3.008 1.00 88.16 148 GLU H C 1
ATOM 9254 O O . GLU H 1 85 ? 21.384 114.674 -4.122 1.00 87.34 148 GLU H O 1
ATOM 9260 N N . LYS H 1 86 ? 19.966 115.824 -2.773 1.00 82.22 149 LYS H N 1
ATOM 9261 C CA . LYS H 1 86 ? 19.400 116.700 -3.791 1.00 80.76 149 LYS H CA 1
ATOM 9262 C C . LYS H 1 86 ? 20.476 117.573 -4.433 1.00 82.92 149 LYS H C 1
ATOM 9263 O O . LYS H 1 86 ? 20.491 117.656 -5.653 1.00 83.39 149 LYS H O 1
ATOM 9269 N N . ILE H 1 87 ? 21.401 118.165 -3.638 1.00 76.86 150 ILE H N 1
ATOM 9270 C CA . ILE H 1 87 ? 22.511 118.992 -4.137 1.00 75.85 150 ILE H CA 1
ATOM 9271 C C . ILE H 1 87 ? 23.523 118.151 -4.961 1.00 79.33 150 ILE H C 1
ATOM 9272 O O . ILE H 1 87 ? 23.966 118.594 -6.033 1.00 78.03 150 ILE H O 1
ATOM 9277 N N . LEU H 1 88 ? 23.872 116.947 -4.459 1.00 75.96 151 LEU H N 1
ATOM 9278 C CA . LEU H 1 88 ? 24.770 116.016 -5.146 1.00 75.65 151 LEU H CA 1
ATOM 9279 C C . LEU H 1 88 ? 24.156 115.545 -6.477 1.00 80.91 151 LEU H C 1
ATOM 9280 O O . LEU H 1 88 ? 24.877 115.434 -7.470 1.00 81.06 151 LEU H O 1
ATOM 9285 N N . ASN H 1 89 ? 22.816 115.333 -6.501 1.00 77.82 152 ASN H N 1
ATOM 9286 C CA . ASN H 1 89 ? 22.026 114.929 -7.674 1.00 77.72 152 ASN H CA 1
ATOM 9287 C C . ASN H 1 89 ? 22.042 116.046 -8.726 1.00 80.42 152 ASN H C 1
ATOM 9288 O O . ASN H 1 89 ? 22.336 115.790 -9.899 1.00 79.49 152 ASN H O 1
ATOM 9293 N N . MET H 1 90 ? 21.766 117.294 -8.274 1.00 75.94 153 MET H N 1
ATOM 9294 C CA . MET H 1 90 ? 21.777 118.524 -9.064 1.00 75.31 153 MET H CA 1
ATOM 9295 C C . MET H 1 90 ? 23.124 118.695 -9.730 1.00 77.56 153 MET H C 1
ATOM 9296 O O . MET H 1 90 ? 23.163 119.067 -10.898 1.00 78.17 153 MET H O 1
ATOM 9301 N N . PHE H 1 91 ? 24.226 118.397 -9.005 1.00 71.56 154 PHE H N 1
ATOM 9302 C CA . PHE H 1 91 ? 25.566 118.469 -9.562 1.00 70.47 154 PHE H CA 1
ATOM 9303 C C . PHE H 1 91 ? 25.730 117.434 -10.686 1.00 74.49 154 PHE H C 1
ATOM 9304 O O . PHE H 1 91 ? 26.235 117.799 -11.751 1.00 74.32 154 PHE H O 1
ATOM 9312 N N . ARG H 1 92 ? 25.300 116.163 -10.451 1.00 70.21 155 ARG H N 1
ATOM 9313 C CA . ARG H 1 92 ? 25.400 115.050 -11.411 1.00 69.97 155 ARG H CA 1
ATOM 9314 C C . ARG H 1 92 ? 24.642 115.332 -12.716 1.00 74.29 155 ARG H C 1
ATOM 9315 O O . ARG H 1 92 ? 25.125 114.975 -13.799 1.00 73.12 155 ARG H O 1
ATOM 9323 N N . GLN H 1 93 ? 23.466 115.983 -12.605 1.00 71.96 156 GLN H N 1
ATOM 9324 C CA . GLN H 1 93 ? 22.618 116.345 -13.746 1.00 72.38 156 GLN H CA 1
ATOM 9325 C C . GLN H 1 93 ? 23.292 117.382 -14.665 1.00 75.13 156 GLN H C 1
ATOM 9326 O O . GLN H 1 93 ? 23.119 117.307 -15.884 1.00 73.85 156 GLN H O 1
ATOM 9332 N N . GLN H 1 94 ? 24.085 118.312 -14.069 1.00 71.28 157 GLN H N 1
ATOM 9333 C CA . GLN H 1 94 ? 24.830 119.375 -14.757 1.00 70.82 157 GLN H CA 1
ATOM 9334 C C . GLN H 1 94 ? 26.061 118.845 -15.457 1.00 75.57 157 GLN H C 1
ATOM 9335 O O . GLN H 1 94 ? 26.457 119.394 -16.487 1.00 74.77 157 GLN H O 1
ATOM 9341 N N . GLN H 1 95 ? 26.677 117.787 -14.890 1.00 73.34 158 GLN H N 1
ATOM 9342 C CA . GLN H 1 95 ? 27.838 117.118 -15.471 1.00 73.28 158 GLN H CA 1
ATOM 9343 C C . GLN H 1 95 ? 27.408 116.432 -16.777 1.00 77.22 158 GLN H C 1
ATOM 9344 O O . GLN H 1 95 ? 28.198 116.371 -17.711 1.00 77.04 158 GLN H O 1
ATOM 9350 N N . LYS H 1 96 ? 26.142 115.979 -16.849 1.00 74.33 159 LYS H N 1
ATOM 9351 C CA . LYS H 1 96 ? 25.527 115.338 -18.020 1.00 74.70 159 LYS H CA 1
ATOM 9352 C C . LYS H 1 96 ? 25.207 116.398 -19.094 1.00 78.53 159 LYS H C 1
ATOM 9353 O O . LYS H 1 96 ? 25.458 116.162 -20.285 1.00 77.59 159 LYS H O 1
ATOM 9359 N N . ILE H 1 97 ? 24.667 117.567 -18.663 1.00 74.00 160 ILE H N 1
ATOM 9360 C CA . ILE H 1 97 ? 24.341 118.703 -19.528 1.00 73.42 160 ILE H CA 1
ATOM 9361 C C . ILE H 1 97 ? 25.614 119.303 -20.160 1.00 76.12 160 ILE H C 1
ATOM 9362 O O . ILE H 1 97 ? 25.608 119.572 -21.362 1.00 75.77 160 ILE H O 1
ATOM 9367 N N . LEU H 1 98 ? 26.706 119.445 -19.372 1.00 71.39 161 LEU H N 1
ATOM 9368 C CA . LEU H 1 98 ? 28.004 119.944 -19.834 1.00 71.54 161 LEU H CA 1
ATOM 9369 C C . LEU H 1 98 ? 28.622 118.963 -20.842 1.00 76.87 161 LEU H C 1
ATOM 9370 O O . LEU H 1 98 ? 29.280 119.388 -21.799 1.00 76.70 161 LEU H O 1
ATOM 9375 N N . GLN H 1 99 ? 28.369 117.653 -20.641 1.00 74.37 162 GLN H N 1
ATOM 9376 C CA . GLN H 1 99 ? 28.835 116.573 -21.512 1.00 74.98 162 GLN H CA 1
ATOM 9377 C C . GLN H 1 99 ? 28.066 116.577 -22.844 1.00 78.60 162 GLN H C 1
ATOM 9378 O O . GLN H 1 99 ? 28.694 116.629 -23.901 1.00 78.04 162 GLN H O 1
ATOM 9384 N N . GLN H 1 100 ? 26.714 116.558 -22.780 1.00 74.76 163 GLN H N 1
ATOM 9385 C CA . GLN H 1 100 ? 25.806 116.605 -23.928 1.00 74.54 163 GLN H CA 1
ATOM 9386 C C . GLN H 1 100 ? 25.956 117.946 -24.720 1.00 79.41 163 GLN H C 1
ATOM 9387 O O . GLN H 1 100 ? 25.505 118.044 -25.859 1.00 79.32 163 GLN H O 1
ATOM 9393 N N . SER H 1 101 ? 26.604 118.957 -24.109 1.00 76.05 164 SER H N 1
ATOM 9394 C CA . SER H 1 101 ? 26.883 120.257 -24.714 1.00 76.00 164 SER H CA 1
ATOM 9395 C C . SER H 1 101 ? 28.103 120.062 -25.608 1.00 80.01 164 SER H C 1
ATOM 9396 O O . SER H 1 101 ? 28.157 120.589 -26.719 1.00 80.76 164 SER H O 1
ATOM 9399 N N . ARG H 1 102 ? 29.057 119.267 -25.131 1.00 74.85 165 ARG H N 1
ATOM 9400 C CA . ARG H 1 102 ? 30.289 118.994 -25.850 1.00 74.58 165 ARG H CA 1
ATOM 9401 C C . ARG H 1 102 ? 30.044 118.089 -27.066 1.00 76.19 165 ARG H C 1
ATOM 9402 O O . ARG H 1 102 ? 30.625 118.332 -28.129 1.00 74.04 165 ARG H O 1
ATOM 9410 N N . ILE H 1 103 ? 29.109 117.115 -26.928 1.00 72.02 166 ILE H N 1
ATOM 9411 C CA . ILE H 1 103 ? 28.709 116.185 -27.990 1.00 71.05 166 ILE H CA 1
ATOM 9412 C C . ILE H 1 103 ? 27.951 116.931 -29.101 1.00 73.52 166 ILE H C 1
ATOM 9413 O O . ILE H 1 103 ? 28.345 116.826 -30.262 1.00 73.29 166 ILE H O 1
ATOM 9418 N N . VAL H 1 104 ? 26.918 117.723 -28.737 1.00 68.47 167 VAL H N 1
ATOM 9419 C CA . VAL H 1 104 ? 26.131 118.528 -29.687 1.00 67.68 167 VAL H CA 1
ATOM 9420 C C . VAL H 1 104 ? 27.027 119.539 -30.460 1.00 68.79 167 VAL H C 1
ATOM 9421 O O . VAL H 1 104 ? 26.844 119.726 -31.664 1.00 66.66 167 VAL H O 1
ATOM 9425 N N . GLN H 1 105 ? 28.041 120.107 -29.776 1.00 64.76 168 GLN H N 1
ATOM 9426 C CA . GLN H 1 105 ? 29.006 121.026 -30.376 1.00 63.69 168 GLN H CA 1
ATOM 9427 C C . GLN H 1 105 ? 29.823 120.322 -31.425 1.00 67.41 168 GLN H C 1
ATOM 9428 O O . GLN H 1 105 ? 30.009 120.879 -32.498 1.00 67.82 168 GLN H O 1
ATOM 9434 N N . SER H 1 106 ? 30.323 119.113 -31.115 1.00 62.56 169 SER H N 1
ATOM 9435 C CA . SER H 1 106 ? 31.135 118.337 -32.033 1.00 61.96 169 SER H CA 1
ATOM 9436 C C . SER H 1 106 ? 30.364 117.934 -33.277 1.00 64.60 169 SER H C 1
ATOM 9437 O O . SER H 1 106 ? 30.957 117.917 -34.354 1.00 64.70 169 SER H O 1
ATOM 9440 N N . GLN H 1 107 ? 29.052 117.650 -33.139 1.00 60.45 170 GLN H N 1
ATOM 9441 C CA . GLN H 1 107 ? 28.171 117.294 -34.249 1.00 60.59 170 GLN H CA 1
ATOM 9442 C C . GLN H 1 107 ? 27.935 118.535 -35.153 1.00 65.48 170 GLN H C 1
ATOM 9443 O O . GLN H 1 107 ? 28.008 118.436 -36.380 1.00 66.42 170 GLN H O 1
ATOM 9449 N N . ARG H 1 108 ? 27.687 119.687 -34.525 1.00 59.85 171 ARG H N 1
ATOM 9450 C CA . ARG H 1 108 ? 27.464 120.975 -35.144 1.00 58.54 171 ARG H CA 1
ATOM 9451 C C . ARG H 1 108 ? 28.686 121.345 -35.998 1.00 60.57 171 ARG H C 1
ATOM 9452 O O . ARG H 1 108 ? 28.517 121.735 -37.154 1.00 59.18 171 ARG H O 1
ATOM 9460 N N . LEU H 1 109 ? 29.908 121.197 -35.426 1.00 56.67 172 LEU H N 1
ATOM 9461 C CA . LEU H 1 109 ? 31.174 121.464 -36.102 1.00 56.69 172 LEU H CA 1
ATOM 9462 C C . LEU H 1 109 ? 31.296 120.564 -37.323 1.00 59.08 172 LEU H C 1
ATOM 9463 O O . LEU H 1 109 ? 31.630 121.058 -38.385 1.00 56.74 172 LEU H O 1
ATOM 9468 N N . LYS H 1 110 ? 30.968 119.261 -37.173 1.00 56.57 173 LYS H N 1
ATOM 9469 C CA . LYS H 1 110 ? 31.004 118.262 -38.248 1.00 57.02 173 LYS H CA 1
ATOM 9470 C C . LYS H 1 110 ? 30.036 118.668 -39.381 1.00 58.41 173 LYS H C 1
ATOM 9471 O O . LYS H 1 110 ? 30.424 118.635 -40.535 1.00 59.87 173 LYS H O 1
ATOM 9477 N N . THR H 1 111 ? 28.808 119.076 -39.043 1.00 51.91 174 THR H N 1
ATOM 9478 C CA . THR H 1 111 ? 27.754 119.483 -39.978 1.00 50.82 174 THR H CA 1
ATOM 9479 C C . THR H 1 111 ? 28.172 120.703 -40.810 1.00 56.03 174 THR H C 1
ATOM 9480 O O . THR H 1 111 ? 28.032 120.681 -42.033 1.00 56.76 174 THR H O 1
ATOM 9484 N N . ILE H 1 112 ? 28.701 121.748 -40.144 1.00 51.24 175 ILE H N 1
ATOM 9485 C CA . ILE H 1 112 ? 29.153 122.976 -40.787 1.00 49.89 175 ILE H CA 1
ATOM 9486 C C . ILE H 1 112 ? 30.358 122.702 -41.680 1.00 52.90 175 ILE H C 1
ATOM 9487 O O . ILE H 1 112 ? 30.381 123.181 -42.809 1.00 53.29 175 ILE H O 1
ATOM 9492 N N . LYS H 1 113 ? 31.326 121.909 -41.189 1.00 47.78 176 LYS H N 1
ATOM 9493 C CA . LYS H 1 113 ? 32.533 121.547 -41.926 1.00 47.88 176 LYS H CA 1
ATOM 9494 C C . LYS H 1 113 ? 32.152 120.779 -43.195 1.00 52.49 176 LYS H C 1
ATOM 9495 O O . LYS H 1 113 ? 32.714 121.049 -44.246 1.00 52.45 176 LYS H O 1
ATOM 9501 N N . GLN H 1 114 ? 31.190 119.846 -43.099 1.00 49.93 177 GLN H N 1
ATOM 9502 C CA . GLN H 1 114 ? 30.736 119.035 -44.226 1.00 49.74 177 GLN H CA 1
ATOM 9503 C C . GLN H 1 114 ? 29.992 119.870 -45.244 1.00 51.68 177 GLN H C 1
ATOM 9504 O O . GLN H 1 114 ? 30.173 119.659 -46.440 1.00 52.92 177 GLN H O 1
ATOM 9510 N N . LEU H 1 115 ? 29.145 120.801 -44.781 1.00 44.19 178 LEU H N 1
ATOM 9511 C CA . LEU H 1 115 ? 28.389 121.666 -45.664 1.00 42.11 178 LEU H CA 1
ATOM 9512 C C . LEU H 1 115 ? 29.337 122.600 -46.415 1.00 44.85 178 LEU H C 1
ATOM 9513 O O . LEU H 1 115 ? 29.166 122.795 -47.615 1.00 44.10 178 LEU H O 1
ATOM 9518 N N . TYR H 1 116 ? 30.368 123.113 -45.724 1.00 41.53 179 TYR H N 1
ATOM 9519 C CA . TYR H 1 116 ? 31.366 123.971 -46.338 1.00 42.56 179 TYR H CA 1
ATOM 9520 C C . TYR H 1 116 ? 32.138 123.241 -47.442 1.00 49.81 179 TYR H C 1
ATOM 9521 O O . TYR H 1 116 ? 32.335 123.810 -48.518 1.00 49.61 179 TYR H O 1
ATOM 9530 N N . GLU H 1 117 ? 32.552 121.983 -47.180 1.00 48.11 180 GLU H N 1
ATOM 9531 C CA . GLU H 1 117 ? 33.290 121.166 -48.146 1.00 48.48 180 GLU H CA 1
ATOM 9532 C C . GLU H 1 117 ? 32.446 120.844 -49.361 1.00 50.47 180 GLU H C 1
ATOM 9533 O O . GLU H 1 117 ? 32.968 120.818 -50.465 1.00 50.65 180 GLU H O 1
ATOM 9539 N N . GLN H 1 118 ? 31.152 120.622 -49.151 1.00 46.16 181 GLN H N 1
ATOM 9540 C CA . GLN H 1 118 ? 30.159 120.334 -50.176 1.00 46.45 181 GLN H CA 1
ATOM 9541 C C . GLN H 1 118 ? 30.015 121.557 -51.098 1.00 47.71 181 GLN H C 1
ATOM 9542 O O . GLN H 1 118 ? 30.009 121.414 -52.317 1.00 49.01 181 GLN H O 1
ATOM 9548 N N . PHE H 1 119 ? 29.939 122.761 -50.498 1.00 40.49 182 PHE H N 1
ATOM 9549 C CA . PHE H 1 119 ? 29.826 124.041 -51.170 1.00 38.06 182 PHE H CA 1
ATOM 9550 C C . PHE H 1 119 ? 31.039 124.262 -52.108 1.00 41.54 182 PHE H C 1
ATOM 9551 O O . PHE H 1 119 ? 30.851 124.538 -53.292 1.00 39.96 182 PHE H O 1
ATOM 9559 N N . ILE H 1 120 ? 32.261 124.079 -51.583 1.00 38.55 183 ILE H N 1
ATOM 9560 C CA . ILE H 1 120 ? 33.499 124.225 -52.342 1.00 38.60 183 ILE H CA 1
ATOM 9561 C C . ILE H 1 120 ? 33.554 123.230 -53.496 1.00 46.21 183 ILE H C 1
ATOM 9562 O O . ILE H 1 120 ? 33.885 123.624 -54.626 1.00 47.12 183 ILE H O 1
ATOM 9567 N N . LYS H 1 121 ? 33.172 121.965 -53.229 1.00 43.70 184 LYS H N 1
ATOM 9568 C CA . LYS H 1 121 ? 33.129 120.922 -54.252 1.00 44.42 184 LYS H CA 1
ATOM 9569 C C . LYS H 1 121 ? 32.112 121.258 -55.351 1.00 46.59 184 LYS H C 1
ATOM 9570 O O . LYS H 1 121 ? 32.422 121.087 -56.525 1.00 48.57 184 LYS H O 1
ATOM 9576 N N . SER H 1 122 ? 30.925 121.747 -54.977 1.00 39.58 185 SER H N 1
ATOM 9577 C CA . SER H 1 122 ? 29.898 122.131 -55.946 1.00 38.82 185 SER H CA 1
ATOM 9578 C C . SER H 1 122 ? 30.387 123.250 -56.873 1.00 43.63 185 SER H C 1
ATOM 9579 O O . SER H 1 122 ? 30.127 123.188 -58.070 1.00 45.35 185 SER H O 1
ATOM 9582 N N . MET H 1 123 ? 31.118 124.234 -56.335 1.00 38.65 186 MET H N 1
ATOM 9583 C CA . MET H 1 123 ? 31.678 125.329 -57.132 1.00 38.56 186 MET H CA 1
ATOM 9584 C C . MET H 1 123 ? 32.722 124.835 -58.149 1.00 43.09 186 MET H C 1
ATOM 9585 O O . MET H 1 123 ? 32.761 125.347 -59.284 1.00 43.79 186 MET H O 1
ATOM 9590 N N . GLU H 1 124 ? 33.509 123.802 -57.777 1.00 39.78 187 GLU H N 1
ATOM 9591 C CA . GLU H 1 124 ? 34.531 123.180 -58.645 1.00 40.77 187 GLU H CA 1
ATOM 9592 C C . GLU H 1 124 ? 33.871 122.419 -59.797 1.00 46.24 187 GLU H C 1
ATOM 9593 O O . GLU H 1 124 ? 34.327 122.510 -60.938 1.00 46.65 187 GLU H O 1
ATOM 9599 N N . GLU H 1 125 ? 32.787 121.683 -59.488 1.00 44.71 188 GLU H N 1
ATOM 9600 C CA . GLU H 1 125 ? 32.008 120.908 -60.451 1.00 45.47 188 GLU H CA 1
ATOM 9601 C C . GLU H 1 125 ? 31.351 121.854 -61.435 1.00 48.81 188 GLU H C 1
ATOM 9602 O O . GLU H 1 125 ? 31.326 121.556 -62.622 1.00 50.16 188 GLU H O 1
ATOM 9608 N N . LEU H 1 126 ? 30.817 122.991 -60.941 1.00 42.30 189 LEU H N 1
ATOM 9609 C CA . LEU H 1 126 ? 30.166 124.018 -61.751 1.00 39.96 189 LEU H CA 1
ATOM 9610 C C . LEU H 1 126 ? 31.179 124.643 -62.726 1.00 44.29 189 LEU H C 1
ATOM 9611 O O . LEU H 1 126 ? 30.859 124.792 -63.894 1.00 45.23 189 LEU H O 1
ATOM 9616 N N . GLU H 1 127 ? 32.415 124.922 -62.272 1.00 40.98 190 GLU H N 1
ATOM 9617 C CA . GLU H 1 127 ? 33.490 125.438 -63.129 1.00 40.67 190 GLU H CA 1
ATOM 9618 C C . GLU H 1 127 ? 33.748 124.522 -64.354 1.00 43.35 190 GLU H C 1
ATOM 9619 O O . GLU H 1 127 ? 33.836 125.008 -65.478 1.00 41.99 190 GLU H O 1
ATOM 9625 N N . LYS H 1 128 ? 33.809 123.203 -64.128 1.00 41.77 191 LYS H N 1
ATOM 9626 C CA . LYS H 1 128 ? 34.015 122.188 -65.175 1.00 42.18 191 LYS H CA 1
ATOM 9627 C C . LYS H 1 128 ? 32.855 122.154 -66.179 1.00 45.54 191 LYS H C 1
ATOM 9628 O O . LYS H 1 128 ? 33.094 122.071 -67.392 1.00 45.13 191 LYS H O 1
ATOM 9634 N N . ASN H 1 129 ? 31.602 122.253 -65.682 1.00 39.83 192 ASN H N 1
ATOM 9635 C CA . ASN H 1 129 ? 30.409 122.298 -66.531 1.00 39.43 192 ASN H CA 1
ATOM 9636 C C . ASN H 1 129 ? 30.397 123.573 -67.365 1.00 42.13 192 ASN H C 1
ATOM 9637 O O . ASN H 1 129 ? 30.010 123.542 -68.520 1.00 44.92 192 ASN H O 1
ATOM 9642 N N . HIS H 1 130 ? 30.807 124.691 -66.767 1.00 35.95 193 HIS H N 1
ATOM 9643 C CA . HIS H 1 130 ? 30.865 125.996 -67.409 1.00 33.63 193 HIS H CA 1
ATOM 9644 C C . HIS H 1 130 ? 31.927 126.061 -68.500 1.00 36.71 193 HIS H C 1
ATOM 9645 O O . HIS H 1 130 ? 31.697 126.679 -69.543 1.00 36.88 193 HIS H O 1
ATOM 9652 N N . ASP H 1 131 ? 33.046 125.373 -68.292 1.00 33.70 194 ASP H N 1
ATOM 9653 C CA . ASP H 1 131 ? 34.113 125.240 -69.283 1.00 35.26 194 ASP H CA 1
ATOM 9654 C C . ASP H 1 131 ? 33.532 124.586 -70.574 1.00 39.02 194 ASP H C 1
ATOM 9655 O O . ASP H 1 131 ? 33.742 125.080 -71.673 1.00 35.12 194 ASP H O 1
ATOM 9660 N N . ASN H 1 132 ? 32.758 123.501 -70.410 1.00 39.85 195 ASN H N 1
ATOM 9661 C CA . ASN H 1 132 ? 32.122 122.801 -71.525 1.00 40.97 195 ASN H CA 1
ATOM 9662 C C . ASN H 1 132 ? 31.058 123.645 -72.203 1.00 46.25 195 ASN H C 1
ATOM 9663 O O . ASN H 1 132 ? 30.945 123.575 -73.420 1.00 46.97 195 ASN H O 1
ATOM 9668 N N . LEU H 1 133 ? 30.297 124.456 -71.449 1.00 41.96 196 LEU H N 1
ATOM 9669 C CA . LEU H 1 133 ? 29.284 125.307 -72.064 1.00 41.56 196 LEU H CA 1
ATOM 9670 C C . LEU H 1 133 ? 29.937 126.353 -72.946 1.00 43.98 196 LEU H C 1
ATOM 9671 O O . LEU H 1 133 ? 29.450 126.594 -74.053 1.00 43.74 196 LEU H O 1
ATOM 9676 N N . LEU H 1 134 ? 31.053 126.951 -72.476 1.00 38.21 197 LEU H N 1
ATOM 9677 C CA . LEU H 1 134 ? 31.755 127.950 -73.262 1.00 36.32 197 LEU H CA 1
ATOM 9678 C C . LEU H 1 134 ? 32.368 127.341 -74.532 1.00 38.68 197 LEU H C 1
ATOM 9679 O O . LEU H 1 134 ? 32.182 127.893 -75.615 1.00 36.92 197 LEU H O 1
ATOM 9684 N N . THR H 1 135 ? 33.030 126.161 -74.402 1.00 37.09 198 THR H N 1
ATOM 9685 C CA . THR H 1 135 ? 33.638 125.466 -75.541 1.00 38.07 198 THR H CA 1
ATOM 9686 C C . THR H 1 135 ? 32.591 125.166 -76.632 1.00 42.70 198 THR H C 1
ATOM 9687 O O . THR H 1 135 ? 32.829 125.433 -77.813 1.00 44.38 198 THR H O 1
ATOM 9691 N N . GLY H 1 136 ? 31.444 124.658 -76.197 1.00 36.29 199 GLY H N 1
ATOM 9692 C CA . GLY H 1 136 ? 30.340 124.328 -77.067 1.00 35.79 199 GLY H CA 1
ATOM 9693 C C . GLY H 1 136 ? 29.843 125.554 -77.778 1.00 41.18 199 GLY H C 1
ATOM 9694 O O . GLY H 1 136 ? 29.690 125.514 -78.993 1.00 42.70 199 GLY H O 1
ATOM 9695 N N . ALA H 1 137 ? 29.638 126.671 -77.040 1.00 35.32 200 ALA H N 1
ATOM 9696 C CA . ALA H 1 137 ? 29.158 127.926 -77.614 1.00 33.69 200 ALA H CA 1
ATOM 9697 C C . ALA H 1 137 ? 30.163 128.522 -78.598 1.00 36.57 200 ALA H C 1
ATOM 9698 O O . ALA H 1 137 ? 29.764 129.009 -79.652 1.00 35.44 200 ALA H O 1
ATOM 9700 N N . GLN H 1 138 ? 31.470 128.429 -78.288 1.00 32.77 201 GLN H N 1
ATOM 9701 C CA . GLN H 1 138 ? 32.510 128.937 -79.156 1.00 32.20 201 GLN H CA 1
ATOM 9702 C C . GLN H 1 138 ? 32.581 128.167 -80.483 1.00 39.09 201 GLN H C 1
ATOM 9703 O O . GLN H 1 138 ? 32.705 128.776 -81.553 1.00 38.27 201 GLN H O 1
ATOM 9709 N N . ASN H 1 139 ? 32.423 126.833 -80.412 1.00 37.49 202 ASN H N 1
ATOM 9710 C CA . ASN H 1 139 ? 32.380 125.961 -81.582 1.00 36.66 202 ASN H CA 1
ATOM 9711 C C . ASN H 1 139 ? 31.155 126.250 -82.461 1.00 40.24 202 ASN H C 1
ATOM 9712 O O . ASN H 1 139 ? 31.290 126.282 -83.691 1.00 40.77 202 ASN H O 1
ATOM 9717 N N . GLU H 1 140 ? 29.984 126.528 -81.848 1.00 34.58 203 GLU H N 1
ATOM 9718 C CA . GLU H 1 140 ? 28.788 126.886 -82.604 1.00 34.39 203 GLU H CA 1
ATOM 9719 C C . GLU H 1 140 ? 28.989 128.203 -83.314 1.00 35.73 203 GLU H C 1
ATOM 9720 O O . GLU H 1 140 ? 28.583 128.349 -84.456 1.00 35.64 203 GLU H O 1
ATOM 9726 N N . PHE H 1 141 ? 29.620 129.157 -82.632 1.00 32.17 204 PHE H N 1
ATOM 9727 C CA . PHE H 1 141 ? 29.909 130.483 -83.154 1.00 31.84 204 PHE H CA 1
ATOM 9728 C C . PHE H 1 141 ? 30.810 130.351 -84.381 1.00 34.88 204 PHE H C 1
ATOM 9729 O O . PHE H 1 141 ? 30.549 131.001 -85.379 1.00 33.61 204 PHE H O 1
ATOM 9737 N N . LYS H 1 142 ? 31.856 129.506 -84.307 1.00 33.54 205 LYS H N 1
ATOM 9738 C CA . LYS H 1 142 ? 32.794 129.268 -85.411 1.00 33.13 205 LYS H CA 1
ATOM 9739 C C . LYS H 1 142 ? 32.058 128.702 -86.631 1.00 35.54 205 LYS H C 1
ATOM 9740 O O . LYS H 1 142 ? 32.294 129.168 -87.743 1.00 33.68 205 LYS H O 1
ATOM 9746 N N . LYS H 1 143 ? 31.118 127.758 -86.412 1.00 35.27 206 LYS H N 1
ATOM 9747 C CA . LYS H 1 143 ? 30.301 127.158 -87.485 1.00 37.55 206 LYS H CA 1
ATOM 9748 C C . LYS H 1 143 ? 29.403 128.236 -88.107 1.00 40.90 206 LYS H C 1
ATOM 9749 O O . LYS H 1 143 ? 29.230 128.279 -89.323 1.00 43.14 206 LYS H O 1
ATOM 9755 N N . GLU H 1 144 ? 28.887 129.136 -87.271 1.00 34.15 207 GLU H N 1
ATOM 9756 C CA . GLU H 1 144 ? 28.009 130.206 -87.734 1.00 34.31 207 GLU H CA 1
ATOM 9757 C C . GLU H 1 144 ? 28.765 131.200 -88.619 1.00 38.45 207 GLU H C 1
ATOM 9758 O O . GLU H 1 144 ? 28.272 131.569 -89.667 1.00 39.48 207 GLU H O 1
ATOM 9764 N N . MET H 1 145 ? 29.981 131.568 -88.227 1.00 35.12 208 MET H N 1
ATOM 9765 C CA . MET H 1 145 ? 30.822 132.489 -88.976 1.00 35.83 208 MET H CA 1
ATOM 9766 C C . MET H 1 145 ? 31.292 131.870 -90.276 1.00 37.54 208 MET H C 1
ATOM 9767 O O . MET H 1 145 ? 31.314 132.582 -91.278 1.00 35.75 208 MET H O 1
ATOM 9772 N N . ALA H 1 146 ? 31.581 130.544 -90.287 1.00 34.29 209 ALA H N 1
ATOM 9773 C CA . ALA H 1 146 ? 31.968 129.806 -91.501 1.00 34.28 209 ALA H CA 1
ATOM 9774 C C . ALA H 1 146 ? 30.794 129.784 -92.527 1.00 39.63 209 ALA H C 1
ATOM 9775 O O . ALA H 1 146 ? 31.030 130.060 -93.698 1.00 39.43 209 ALA H O 1
ATOM 9777 N N A MET H 1 147 ? 29.559 129.520 -92.078 0.59 37.39 210 MET H N 1
ATOM 9778 N N B MET H 1 147 ? 29.546 129.537 -92.069 0.41 37.24 210 MET H N 1
ATOM 9779 C CA A MET H 1 147 ? 28.370 129.538 -92.925 0.59 38.19 210 MET H CA 1
ATOM 9780 C CA B MET H 1 147 ? 28.342 129.532 -92.914 0.41 37.80 210 MET H CA 1
ATOM 9781 C C A MET H 1 147 ? 28.152 130.955 -93.475 0.59 41.98 210 MET H C 1
ATOM 9782 C C B MET H 1 147 ? 27.958 130.947 -93.393 0.41 41.74 210 MET H C 1
ATOM 9783 O O A MET H 1 147 ? 27.879 131.116 -94.667 0.59 41.71 210 MET H O 1
ATOM 9784 O O B MET H 1 147 ? 27.340 131.094 -94.449 0.41 41.50 210 MET H O 1
ATOM 9793 N N . LEU H 1 148 ? 28.307 131.982 -92.610 1.00 37.31 211 LEU H N 1
ATOM 9794 C CA . LEU H 1 148 ? 28.110 133.361 -93.018 1.00 35.54 211 LEU H CA 1
ATOM 9795 C C . LEU H 1 148 ? 29.125 133.717 -94.137 1.00 40.79 211 LEU H C 1
ATOM 9796 O O . LEU H 1 148 ? 28.722 134.258 -95.152 1.00 41.36 211 LEU H O 1
ATOM 9801 N N . GLN H 1 149 ? 30.411 133.374 -93.968 1.00 38.87 212 GLN H N 1
ATOM 9802 C CA . GLN H 1 149 ? 31.444 133.663 -94.970 1.00 38.94 212 GLN H CA 1
ATOM 9803 C C . GLN H 1 149 ? 31.158 132.935 -96.283 1.00 44.01 212 GLN H C 1
ATOM 9804 O O . GLN H 1 149 ? 31.312 133.539 -97.345 1.00 45.13 212 GLN H O 1
ATOM 9810 N N . LYS H 1 150 ? 30.718 131.657 -96.211 1.00 40.80 213 LYS H N 1
ATOM 9811 C CA . LYS H 1 150 ? 30.363 130.857 -97.382 1.00 41.19 213 LYS H CA 1
ATOM 9812 C C . LYS H 1 150 ? 29.225 131.557 -98.147 1.00 47.32 213 LYS H C 1
ATOM 9813 O O . LYS H 1 150 ? 29.315 131.695 -99.360 1.00 49.84 213 LYS H O 1
ATOM 9819 N N . LYS H 1 151 ? 28.205 132.063 -97.430 1.00 43.09 214 LYS H N 1
ATOM 9820 C CA . LYS H 1 151 ? 27.082 132.764 -98.046 1.00 42.16 214 LYS H CA 1
ATOM 9821 C C . LYS H 1 151 ? 27.541 134.032 -98.759 1.00 44.69 214 LYS H C 1
ATOM 9822 O O . LYS H 1 151 ? 27.148 134.259 -99.899 1.00 42.81 214 LYS H O 1
ATOM 9828 N N . ILE H 1 152 ? 28.373 134.845 -98.097 1.00 42.28 215 ILE H N 1
ATOM 9829 C CA . ILE H 1 152 ? 28.897 136.069 -98.700 1.00 43.65 215 ILE H CA 1
ATOM 9830 C C . ILE H 1 152 ? 29.691 135.750 -99.966 1.00 49.06 215 ILE H C 1
ATOM 9831 O O . ILE H 1 152 ? 29.479 136.397 -100.992 1.00 48.54 215 ILE H O 1
ATOM 9836 N N . MET H 1 153 ? 30.566 134.736 -99.896 1.00 46.12 216 MET H N 1
ATOM 9837 C CA . MET H 1 153 ? 31.410 134.334 -101.005 1.00 47.65 216 MET H CA 1
ATOM 9838 C C . MET H 1 153 ? 30.617 133.913 -102.233 1.00 54.75 216 MET H C 1
ATOM 9839 O O . MET H 1 153 ? 30.842 134.462 -103.309 1.00 52.96 216 MET H O 1
ATOM 9844 N N . MET H 1 154 ? 29.663 132.993 -102.047 1.00 56.49 217 MET H N 1
ATOM 9845 C CA . MET H 1 154 ? 28.796 132.477 -103.097 1.00 59.98 217 MET H CA 1
ATOM 9846 C C . MET H 1 154 ? 27.901 133.538 -103.722 1.00 63.41 217 MET H C 1
ATOM 9847 O O . MET H 1 154 ? 27.747 133.553 -104.941 1.00 63.59 217 MET H O 1
ATOM 9852 N N . GLU H 1 155 ? 27.344 134.436 -102.902 1.00 58.27 218 GLU H N 1
ATOM 9853 C CA . GLU H 1 155 ? 26.444 135.479 -103.368 1.00 58.04 218 GLU H CA 1
ATOM 9854 C C . GLU H 1 155 ? 27.128 136.664 -104.010 1.00 64.01 218 GLU H C 1
ATOM 9855 O O . GLU H 1 155 ? 26.506 137.324 -104.819 1.00 63.18 218 GLU H O 1
ATOM 9861 N N . THR H 1 156 ? 28.403 136.919 -103.710 1.00 63.19 219 THR H N 1
ATOM 9862 C CA . THR H 1 156 ? 29.107 138.044 -104.342 1.00 64.69 219 THR H CA 1
ATOM 9863 C C . THR H 1 156 ? 29.576 137.720 -105.748 1.00 74.49 219 THR H C 1
ATOM 9864 O O . THR H 1 156 ? 29.813 138.637 -106.552 1.00 75.20 219 THR H O 1
ATOM 9868 N N . GLN H 1 157 ? 29.641 136.418 -106.068 1.00 73.47 220 GLN H N 1
ATOM 9869 C CA . GLN H 1 157 ? 30.003 135.967 -107.397 1.00 73.84 220 GLN H CA 1
ATOM 9870 C C . GLN H 1 157 ? 28.809 135.882 -108.355 1.00 78.50 220 GLN H C 1
ATOM 9871 O O . GLN H 1 157 ? 28.924 136.347 -109.495 1.00 78.85 220 GLN H O 1
ATOM 9877 N N . GLN H 1 158 ? 27.658 135.351 -107.883 1.00 75.07 221 GLN H N 1
ATOM 9878 C CA . GLN H 1 158 ? 26.420 135.230 -108.671 1.00 111.79 221 GLN H CA 1
ATOM 9879 C C . GLN H 1 158 ? 25.887 136.590 -109.129 1.00 142.99 221 GLN H C 1
ATOM 9880 O O . GLN H 1 158 ? 26.206 137.036 -110.232 1.00 103.25 221 GLN H O 1
#

Solvent-accessible surface area: 70347 Å² total; per-residue (Å²): 178,49,176,66,21,82,55,66,44,139,115,3,85,116,100,12,144,55,20,19,160,83,6,12,115,108,7,43,120,19,15,112,35,2,41,87,62,39,77,119,24,26,128,81,13,34,122,75,2,105,73,42,9,106,83,0,75,84,41,12,100,131,34,82,111,105,7,108,148,35,48,80,127,5,137,114,16,19,144,88,12,69,115,28,46,77,48,18,47,101,44,14,136,61,0,83,107,17,11,82,102,0,30,122,23,19,83,109,34,34,134,74,4,59,114,101,27,71,37,21,2,65,82,6,78,122,43,1,47,137,6,0,131,51,0,8,108,60,21,30,115,129,135,172,67,182,45,23,80,42,42,41,140,12,4,85,108,30,12,146,11,7,18,119,10,5,12,24,70,6,42,38,18,13,70,22,2,26,6,61,34,38,74,21,29,44,79,14,31,122,75,3,88,74,27,10,104,74,0,77,99,20,11,101,136,19,70,99,31,21,86,105,2,8,76,15,3,112,104,1,6,131,63,10,60,99,36,43,66,56,13,47,104,38,14,136,63,2,83,106,18,11,84,97,0,31,133,22,25,94,107,31,32,147,88,3,50,112,116,27,70,42,15,3,65,83,7,81,144,44,1,48,138,6,0,131,54,0,8,108,58,24,28,104,118,103,168,79,131,116,125,78,141,60,32,110,57,81,48,138,112,0,85,131,104,3,162,54,19,9,145,81,6,4,102,88,5,50,120,35,7,86,50,9,13,86,69,24,71,114,26,15,129,77,13,31,123,77,2,84,76,46,8,102,86,0,75,97,36,18,100,130,43,92,118,95,18,111,128,26,60,77,99,5,122,118,27,37,148,75,15,68,106,34,53,87,56,12,35,97,41,12,122,50,1,93,113,16,0,71,92,0,21,130,24,20,66,102,27,14,142,87,0,35,108,75,2,68,36,18,17,72,79,3,81,114,37,1,48,133,7,12,131,38,1,7,110,16,16,98,127,194,100,183,66,35,112,62,85,49,141,113,1,86,134,106,4,139,52,19,8,132,82,6,11,100,110,5,50,120,35,7,85,53,10,21,90,65,25,40,114,26,6,121,77,13,18,126,82,2,76,71,24,6,126,80,0,67,100,20,19,105,132,13,83,111,36,20,109,104,3,2,67,40,2,95,98,1,10,112,60,16,86,102,37,40,94,62,9,34,120,35,14,136,51,2,76,118,16,8,91,98,0,24,128,24,21,79,88,28,14,131,86,1,36,107,77,2,68,34,17,16,77,74,2,63,120,40,0,46,134,6,11,128,53,1,6,116,53,10,76,163,94,184,78,28,83,57,65,44,136,112,3,85,121,102,13,149,54,20,20,160,84,6,11,114,108,8,43,117,20,14,113,38,2,39,87,61,37,81,120,23,25,128,80,21,32,124,77,2,86,75,45,9,100,84,0,77,97,41,12,99,128,34,81,110,112,21,93,148,30,76,67,114,7,110,102,32,32,134,81,8,72,115,23,45,95,54,19,45,98,42,17,125,48,0,85,102,14,11,92,101,0,27,128,23,21,89,96,30,30,154,90,4,55,116,110,28,70,36,21,1,65,84,3,77,119,41,1,47,138,6,1,132,42,0,11,107,29,8,26,101,121,98,174,181,46,184,66,20,75,63,61,36,137,113,2,78,102,102,16,148,54,21,20,161,84,5,13,113,89,5,43,119,20,13,111,37,2,41,88,61,30,75,135,23,20,127,79,12,33,126,70,4,91,75,33,11,103,73,0,89,95,22,12,108,131,24,81,102,27,21,110,112,2,6,67,20,1,131,89,2,24,122,58,15,78,92,30,36,75,66,12,44,102,35,13,124,51,2,79,93,18,10,82,93,0,26,131,23,25,90,102,29,30,136,88,2,51,112,112,25,71,36,22,2,73,80,8,82,120,43,1,48,134,5,1,133,59,0,9,108,54,8,29,111,120,96,197,165,158,119,131,141,130,39,78,31,90,93,103,91,129,62,35,128,63,79,60,124,110,0,91,123,108,4,160,54,19,9,144,82,7,6,101,107,7,46,120,33,7,100,51,10,23,91,68,25,43,114,26,9,122,76,22,33,104,84,2,71,75,39,8,98,89,0,79,97,38,16,103,132,32,84,119,104,16,120,158,19,70,80,128,8,123,116,20,33,146,83,8,63,106,32,72,106,45,14,54,88,51,7,125,46,1,62,92,16,4,81,92,0,25,131,25,16,83,99,27,15,130,85,0,36,106,76,2,78,37,16,13,77,78,1,65,133,28,0,45,119,5,11,118,58,1,5,97,29,12,73,160,144,171,70,46,111,43,64,56,129,6,0,88,66,40,4,160,11,10,7,111,12,6,3,14,77,5,36,41,36,7,48,35,10,11,5,63,20,57,44,26,16,54,69,13,18,115,83,3,72,68,27,2,101,81,0,59,100,38,25,98,137,18,86,82,24,25,90,98,2,3,70,19,2,85,86,3,18,124,84,14,80,104,26,42,88,67,7,33,104,37,13,125,51,2,79,107,17,10,93,93,0,23,128,24,20,66,86,27,16,130,85,0,42,107,77,2,69,36,18,15,68,78,2,69,126,40,1,48,141,6,10,128,60,0,4,105,46,11,89,194

Radius of gyration: 97.86 Å; Cα contacts (8 Å, |Δi|>4): 501; chains: 8; bounding box: 56×94×374 Å

B-factor: mean 61.34, std 26.38, range [20.26, 163.52]